Protein 9IIA (pdb70)

Secondary structure (DSSP, 8-state):
-HHHHHHHHHSPP--HHHHHHHHHHHHHHHHHHHHTT--HHHHHHHHHHIIIIIGGGS-SPP-TTS--SS--TTSTT--SEEEEEEPP-SS---EEEEEE----TTTTSTTSTT--HHHHHHHHHHHHHSTT---HHHHHHHHHSB-S-HHHHHHHHTTT------EEEEEE--SS---EEEEE--B-SSS-TTTS-HHHHHHHHHTT-S--HHHHHHHHHHTTT-TT-EEEEEEEESS-GGG--EEEEEEES--SHHHHHHHHTTTTTS---HHHHHHHHHHHHHHTT--TT--TTSPPPPP-TT---GGG--STTGGG-SSEEEEEE--TT-SS-EEEEEEETTTSSS-HHHHHHHHHHHHHHTT-GGGHHHHHHHHHTTB-SS-TTS--SSEEEEEEEE-TTS-EEEEEEE--B--SS-S--/-HHHHHHHHHSPP--HHHHHHIIIIIHHHHHHHHHTT--HHHHHHHHHHIIIIIGGGS-SPPPTTS--SS--TTSSS--SEEEEEEPP-SS---EEEEEE----TTTTSTTSTT--HHHHHHHHHHHTTSTT---HHHHHHHHHSS-S-HHHHHHHHHTT------EEEEEE--TT--EEEEEE-----SS-GGGSHHHHHHHHHSSS--S-HHHHHHHHHHHTTTTT-EEEEEEEESS-GGG--EEEEEEES--SHHHHHHHHHTTTTS---HHHHHHHHHHHHHHHT--TT--TTSPPPB-------EEEEEE--SS-SS-EEEEEEETTTBSS-HHHHHHHHHHHHHHTT--TTHHHHHHHHHHHB-SS-GGGBSSSEEEEEEEE-TTS-EEEEEEE--B--SS-SSB-

Sequence (837 aa):
LKAWASLSLLLPSRGPDCDYWWKLTGRHLASLMEAAGYATERQYEALVFHYHWMVPYMGPAPEADGKLEWPCPLTVEGLPIEYSWKWNTATKRPVVRYTIEAKNRFTGSSMDPLNQDPSRELLHRLQMSVPGVDLTWFNHFLATLYDQDRRSKYAQAVAAGAEYTTSIMIAAELEPNGLTTKTYFIPQKVGLSLSDLPVSSLMDAIAGVCPQSAAKSILEEFLTSSGGNLRPTMLAVDNVKPSDSRLKFYFQSPRTNFKSVRNVMTLGGRVPIAETQLQDLRSLLNASSGLPDDYAEDLDLPLAEHFSPPIMDAREEKTLVLPGFGYYFDIAPGREYPEVKIFLRLTAYGQDDTSMGRGISAWMTAHGRGEYCPRYMSALETLVHGRHLSEGKGVHTHVSCLFKKDGTLDITSYLVPEISSQPQMLLKAWASLSLLLPSRGPDCDYWWKLTGRHLASLMEAAGYATERQYEALVFHYHWMVPYMGPAPEADGKLEWPCPLTVEGLPIEYSWKWNTATKRPVVRYTIEAKNRFTGSSMDPLNQDPSRELLHRLQMSVPGVDLTWFNHFLATLYDQDRRSKYAQAVAAGAEYTTSIMIAAELEPNGLTTKTYFIPQKVGLSLSDLPVSSLMDAIAGVCPQSAAKSILEEFLTSSGGNLRPTMLAVDNVKPSDSRLKFYFQSPRTNFKSVRNVMTLGGRVPIAETQLQDLRSLLNASSGLPDDYAEDLDLPLAEHFLPGFGYYFDIAPGREYPEVKIFLRLTAYGQDDTSMGRGISAWMTAHGRGEYCPRYMSALETLVHGRHLSEGKGVHTHVSCLFKKDGTLDITSYLVPEISSQPQMLY

B-factor: mean 57.89, std 14.88, range [20.0, 125.62]

Organism: NCBI:txid61284

Nearest PDB structures (foldseek):
  9iia-assembly2_B-2  TM=1.002E+00  e=9.068E-85  Fusarium tricinctum
  8db1-assembly1_A  TM=9.145E-01  e=1.162E-36  Fusarium fujikuroi
  8daz-assembly1_A  TM=9.001E-01  e=5.093E-37  Fusarium fujikuroi
  8daz-assembly3_C  TM=9.162E-01  e=1.707E-36  Fusarium fujikuroi
  8db0-assembly1_A  TM=9.068E-01  e=8.405E-36  Fusarium fujikuroi

Structure (mmCIF, N/CA/C/O backbone):
data_9IIA
#
_entry.id   9IIA
#
_cell.length_a   202.210
_cell.length_b   202.210
_cell.length_c   111.040
_cell.angle_alpha   90.00
_cell.angle_beta   90.00
_cell.angle_gamma   120.00
#
_symmetry.space_group_name_H-M   'P 63 2 2'
#
loop_
_entity.id
_entity.type
_entity.pdbx_description
1 polymer 'Dimethylallyl tryptophan synthase GliD1'
2 non-polymer PYROPHOSPHATE
3 non-polymer 2-[2-(2-METHOXY-ETHOXY)-ETHOXY]-ETHOXYL
4 non-polymer METHOXY-ETHOXYL
5 water water
#
loop_
_atom_site.group_PDB
_atom_site.id
_atom_site.type_symbol
_atom_site.label_atom_id
_atom_site.label_alt_id
_atom_site.label_comp_id
_atom_site.label_asym_id
_atom_site.label_entity_id
_atom_site.label_seq_id
_atom_site.pdbx_PDB_ins_code
_atom_site.Cartn_x
_atom_site.Cartn_y
_atom_site.Cartn_z
_atom_site.occupancy
_atom_site.B_iso_or_equiv
_atom_site.auth_seq_id
_atom_site.auth_comp_id
_atom_site.auth_asym_id
_atom_site.auth_atom_id
_atom_site.pdbx_PDB_model_num
ATOM 1 N N . LEU A 1 14 ? 34.958 -13.399 40.101 1.00 79.05 14 LEU A N 1
ATOM 2 C CA . LEU A 1 14 ? 35.952 -13.850 39.129 1.00 76.55 14 LEU A CA 1
ATOM 3 C C . LEU A 1 14 ? 35.604 -15.238 38.604 1.00 72.05 14 LEU A C 1
ATOM 4 O O . LEU A 1 14 ? 36.372 -16.186 38.805 1.00 70.48 14 LEU A O 1
ATOM 9 N N . LYS A 1 15 ? 34.462 -15.352 37.920 1.00 71.13 15 LYS A N 1
ATOM 10 C CA . LYS A 1 15 ? 33.958 -16.669 37.534 1.00 72.25 15 LYS A CA 1
ATOM 11 C C . LYS A 1 15 ? 34.906 -17.365 36.568 1.00 71.08 15 LYS A C 1
ATOM 12 O O . LYS A 1 15 ? 35.250 -18.539 36.757 1.00 70.78 15 LYS A O 1
ATOM 18 N N . ALA A 1 16 ? 35.320 -16.660 35.511 1.00 71.69 16 ALA A N 1
ATOM 19 C CA . ALA A 1 16 ? 36.190 -17.268 34.508 1.00 72.67 16 ALA A CA 1
ATOM 20 C C . ALA A 1 16 ? 37.467 -17.801 35.138 1.00 58.81 16 ALA A C 1
ATOM 21 O O . ALA A 1 16 ? 37.862 -18.946 34.899 1.00 67.88 16 ALA A O 1
ATOM 23 N N . TRP A 1 17 ? 38.111 -16.999 35.972 1.00 55.38 17 TRP A N 1
ATOM 24 C CA . TRP A 1 17 ? 39.380 -17.424 36.543 1.00 56.73 17 TRP A CA 1
ATOM 25 C C . TRP A 1 17 ? 39.204 -18.590 37.509 1.00 68.50 17 TRP A C 1
ATOM 26 O O . TRP A 1 17 ? 40.023 -19.518 37.520 1.00 68.16 17 TRP A O 1
ATOM 37 N N . ALA A 1 18 ? 38.174 -18.540 38.364 1.00 68.86 18 ALA A N 1
ATOM 38 C CA . ALA A 1 18 ? 37.942 -19.638 39.299 1.00 66.62 18 ALA A CA 1
ATOM 39 C C . ALA A 1 18 ? 37.661 -20.930 38.547 1.00 67.68 18 ALA A C 1
ATOM 40 O O . ALA A 1 18 ? 38.272 -21.969 38.822 1.00 66.05 18 ALA A O 1
ATOM 42 N N . SER A 1 19 ? 36.748 -20.877 37.577 1.00 63.48 19 SER A N 1
ATOM 43 C CA . SER A 1 19 ? 36.460 -22.048 36.760 1.00 63.94 19 SER A CA 1
ATOM 44 C C . SER A 1 19 ? 37.710 -22.552 36.043 1.00 75.25 19 SER A C 1
ATOM 45 O O . SER A 1 19 ? 38.140 -23.699 36.237 1.00 74.81 19 SER A O 1
ATOM 48 N N . LEU A 1 20 ? 38.315 -21.701 35.206 1.00 69.66 20 LEU A N 1
ATOM 49 C CA . LEU A 1 20 ? 39.421 -22.152 34.368 1.00 61.58 20 LEU A CA 1
ATOM 50 C C . LEU A 1 20 ? 40.586 -22.669 35.198 1.00 63.93 20 LEU A C 1
ATOM 51 O O . LEU A 1 20 ? 41.223 -23.661 34.827 1.00 70.71 20 LEU A O 1
ATOM 56 N N . SER A 1 21 ? 40.889 -22.024 36.317 1.00 63.40 21 SER A N 1
ATOM 57 C CA . SER A 1 21 ? 42.056 -22.458 37.065 1.00 63.06 21 SER A CA 1
ATOM 58 C C . SER A 1 21 ? 41.812 -23.728 37.879 1.00 70.67 21 SER A C 1
ATOM 59 O O . SER A 1 21 ? 42.749 -24.210 38.529 1.00 73.97 21 SER A O 1
ATOM 62 N N . LEU A 1 22 ? 40.596 -24.273 37.880 0.00 66.11 22 LEU A N 1
ATOM 63 C CA . LEU A 1 22 ? 40.367 -25.608 38.419 0.00 64.90 22 LEU A CA 1
ATOM 64 C C . LEU A 1 22 ? 40.363 -26.676 37.335 0.00 62.87 22 LEU A C 1
ATOM 65 O O . LEU A 1 22 ? 40.658 -27.840 37.625 0.00 62.10 22 LEU A O 1
ATOM 70 N N . LEU A 1 23 ? 40.043 -26.300 36.096 1.00 60.16 23 LEU A N 1
ATOM 71 C CA . LEU A 1 23 ? 40.068 -27.212 34.962 1.00 54.67 23 LEU A CA 1
ATOM 72 C C . LEU A 1 23 ? 41.425 -27.291 34.273 1.00 60.95 23 LEU A C 1
ATOM 73 O O . LEU A 1 23 ? 41.650 -28.233 33.504 1.00 59.82 23 LEU A O 1
ATOM 78 N N . LEU A 1 24 ? 42.335 -26.307 34.500 1.00 56.14 24 LEU A N 1
ATOM 79 C CA . LEU A 1 24 ? 43.606 -26.336 33.770 1.00 54.72 24 LEU A CA 1
ATOM 80 C C . LEU A 1 24 ? 44.680 -26.946 34.647 1.00 53.17 24 LEU A C 1
ATOM 81 O O . LEU A 1 24 ? 44.869 -26.501 35.786 1.00 54.51 24 LEU A O 1
ATOM 86 N N . PRO A 1 25 ? 45.381 -27.970 34.178 1.00 47.20 25 PRO A N 1
ATOM 87 C CA . PRO A 1 25 ? 46.269 -28.713 35.071 1.00 43.81 25 PRO A CA 1
ATOM 88 C C . PRO A 1 25 ? 47.506 -27.922 35.458 1.00 55.50 25 PRO A C 1
ATOM 89 O O . PRO A 1 25 ? 47.919 -26.958 34.802 1.00 58.10 25 PRO A O 1
ATOM 93 N N . SER A 1 26 ? 48.092 -28.355 36.564 1.00 49.83 26 SER A N 1
ATOM 94 C CA . SER A 1 26 ? 49.403 -27.907 36.982 1.00 55.30 26 SER A CA 1
ATOM 95 C C . SER A 1 26 ? 50.457 -28.439 36.007 1.00 56.67 26 SER A C 1
ATOM 96 O O . SER A 1 26 ? 50.251 -29.457 35.345 1.00 54.24 26 SER A O 1
ATOM 99 N N . ARG A 1 27 ? 51.615 -27.734 35.928 1.00 57.79 27 ARG A N 1
ATOM 100 C CA . ARG A 1 27 ? 52.540 -27.976 34.822 1.00 57.63 27 ARG A CA 1
ATOM 101 C C . ARG A 1 27 ? 54.020 -27.821 35.153 1.00 63.14 27 ARG A C 1
ATOM 102 O O . ARG A 1 27 ? 54.834 -27.823 34.223 1.00 72.98 27 ARG A O 1
ATOM 110 N N . GLY A 1 28 ? 54.423 -27.661 36.395 1.00 66.93 28 GLY A N 1
ATOM 111 C CA . GLY A 1 28 ? 55.792 -27.266 36.630 1.00 53.07 28 GLY A CA 1
ATOM 112 C C . GLY A 1 28 ? 55.803 -25.952 37.364 1.00 54.71 28 GLY A C 1
ATOM 113 O O . GLY A 1 28 ? 54.911 -25.117 37.195 1.00 58.34 28 GLY A O 1
ATOM 114 N N . PRO A 1 29 ? 56.802 -25.752 38.219 1.00 55.24 29 PRO A N 1
ATOM 115 C CA . PRO A 1 29 ? 56.765 -24.579 39.107 1.00 48.61 29 PRO A CA 1
ATOM 116 C C . PRO A 1 29 ? 56.814 -23.247 38.372 1.00 52.44 29 PRO A C 1
ATOM 117 O O . PRO A 1 29 ? 56.172 -22.283 38.812 1.00 55.46 29 PRO A O 1
ATOM 121 N N . ASP A 1 30 ? 57.544 -23.153 37.261 1.00 55.98 30 ASP A N 1
ATOM 122 C CA . ASP A 1 30 ? 57.667 -21.865 36.581 1.00 52.50 30 ASP A CA 1
ATOM 123 C C . ASP A 1 30 ? 56.356 -21.462 35.925 1.00 52.02 30 ASP A C 1
ATOM 124 O O . ASP A 1 30 ? 55.834 -20.373 36.181 1.00 53.34 30 ASP A O 1
ATOM 129 N N . CYS A 1 31 ? 55.807 -22.335 35.074 1.00 50.53 31 CYS A N 1
ATOM 130 C CA . CYS A 1 31 ? 54.510 -22.056 34.480 1.00 50.96 31 CYS A CA 1
ATOM 131 C C . CYS A 1 31 ? 53.453 -21.796 35.545 1.00 51.45 31 CYS A C 1
ATOM 132 O O . CYS A 1 31 ? 52.581 -20.940 35.362 1.00 49.95 31 CYS A O 1
ATOM 135 N N . ASP A 1 32 ? 53.502 -22.532 36.663 1.00 51.98 32 ASP A N 1
ATOM 136 C CA . ASP A 1 32 ? 52.448 -22.398 37.669 1.00 54.12 32 ASP A CA 1
ATOM 137 C C . ASP A 1 32 ? 52.566 -21.060 38.382 1.00 47.13 32 ASP A C 1
ATOM 138 O O . ASP A 1 32 ? 51.565 -20.363 38.591 1.00 50.63 32 ASP A O 1
ATOM 143 N N . TYR A 1 33 ? 53.794 -20.669 38.716 1.00 46.15 33 TYR A N 1
ATOM 144 C CA . TYR A 1 33 ? 54.043 -19.334 39.248 1.00 49.07 33 TYR A CA 1
ATOM 145 C C . TYR A 1 33 ? 53.423 -18.242 38.375 1.00 54.33 33 TYR A C 1
ATOM 146 O O . TYR A 1 33 ? 52.691 -17.383 38.881 1.00 50.84 33 TYR A O 1
ATOM 155 N N . TRP A 1 34 ? 53.700 -18.253 37.055 1.00 51.57 34 TRP A N 1
ATOM 156 C CA . TRP A 1 34 ? 53.288 -17.109 36.234 1.00 49.13 34 TRP A CA 1
ATOM 157 C C . TRP A 1 34 ? 51.805 -17.158 35.929 1.00 48.62 34 TRP A C 1
ATOM 158 O O . TRP A 1 34 ? 51.145 -16.116 35.861 1.00 52.63 34 TRP A O 1
ATOM 169 N N . TRP A 1 35 ? 51.277 -18.358 35.728 1.00 48.80 35 TRP A N 1
ATOM 170 C CA . TRP A 1 35 ? 49.844 -18.527 35.531 1.00 47.94 35 TRP A CA 1
ATOM 171 C C . TRP A 1 35 ? 49.061 -18.042 36.743 1.00 52.63 35 TRP A C 1
ATOM 172 O O . TRP A 1 35 ? 48.056 -17.333 36.605 1.00 52.71 35 TRP A O 1
ATOM 183 N N . LYS A 1 36 ? 49.500 -18.419 37.947 1.00 52.46 36 LYS A N 1
ATOM 184 C CA . LYS A 1 36 ? 48.743 -18.017 39.128 1.00 54.94 36 LYS A CA 1
ATOM 185 C C . LYS A 1 36 ? 48.909 -16.529 39.389 1.00 51.97 36 LYS A C 1
ATOM 186 O O . LYS A 1 36 ? 47.941 -15.838 39.723 1.00 51.83 36 LYS A O 1
ATOM 192 N N . LEU A 1 37 ? 50.125 -16.012 39.240 1.00 49.84 37 LEU A N 1
ATOM 193 C CA . LEU A 1 37 ? 50.334 -14.588 39.479 1.00 50.23 37 LEU A CA 1
ATOM 194 C C . LEU A 1 37 ? 49.667 -13.742 38.392 1.00 50.82 37 LEU A C 1
ATOM 195 O O . LEU A 1 37 ? 48.791 -12.920 38.679 1.00 52.82 37 LEU A O 1
ATOM 200 N N . THR A 1 38 ? 50.027 -13.957 37.123 1.00 50.22 38 THR A N 1
ATOM 201 C CA . THR A 1 38 ? 49.572 -13.016 36.097 1.00 49.27 38 THR A CA 1
ATOM 202 C C . THR A 1 38 ? 48.241 -13.393 35.467 1.00 47.22 38 THR A C 1
ATOM 203 O O . THR A 1 38 ? 47.525 -12.500 34.993 1.00 45.80 38 THR A O 1
ATOM 207 N N . GLY A 1 39 ? 47.863 -14.671 35.487 1.00 46.48 39 GLY A N 1
ATOM 208 C CA . GLY A 1 39 ? 46.521 -15.028 35.052 1.00 48.59 39 GLY A CA 1
ATOM 209 C C . GLY A 1 39 ? 45.435 -14.392 35.909 1.00 53.42 39 GLY A C 1
ATOM 210 O O . GLY A 1 39 ? 44.383 -13.988 35.403 1.00 52.96 39 GLY A O 1
ATOM 211 N N . ARG A 1 40 ? 45.675 -14.286 37.217 1.00 53.01 40 ARG A N 1
ATOM 212 C CA . ARG A 1 40 ? 44.687 -13.655 38.085 1.00 56.67 40 ARG A CA 1
ATOM 213 C C . ARG A 1 40 ? 44.633 -12.153 37.846 1.00 56.83 40 ARG A C 1
ATOM 214 O O . ARG A 1 40 ? 43.553 -11.548 37.869 1.00 57.15 40 ARG A O 1
ATOM 222 N N . HIS A 1 41 ? 45.790 -11.533 37.624 1.00 54.63 41 HIS A N 1
ATOM 223 C CA . HIS A 1 41 ? 45.826 -10.107 37.316 1.00 48.81 41 HIS A CA 1
ATOM 224 C C . HIS A 1 41 ? 45.046 -9.791 36.047 1.00 52.24 41 HIS A C 1
ATOM 225 O O . HIS A 1 41 ? 44.232 -8.862 36.025 1.00 56.24 41 HIS A O 1
ATOM 232 N N . LEU A 1 42 ? 45.272 -10.558 34.976 1.00 48.36 42 LEU A N 1
ATOM 233 C CA . LEU A 1 42 ? 44.513 -10.316 33.758 1.00 50.20 42 LEU A CA 1
ATOM 234 C C . LEU A 1 42 ? 43.023 -10.490 34.000 1.00 49.59 42 LEU A C 1
ATOM 235 O O . LEU A 1 42 ? 42.204 -9.730 33.470 1.00 51.30 42 LEU A O 1
ATOM 240 N N . ALA A 1 43 ? 42.649 -11.481 34.807 1.00 54.38 43 ALA A N 1
ATOM 241 C CA . ALA A 1 43 ? 41.233 -11.704 35.070 1.00 52.94 43 ALA A CA 1
ATOM 242 C C . ALA A 1 43 ? 40.625 -10.529 35.826 1.00 53.67 43 ALA A C 1
ATOM 243 O O . ALA A 1 43 ? 39.509 -10.103 35.510 1.00 54.10 43 ALA A O 1
ATOM 245 N N . SER A 1 44 ? 41.353 -9.977 36.806 1.00 51.86 44 SER A N 1
ATOM 246 C CA . SER A 1 44 ? 40.864 -8.807 37.535 1.00 55.26 44 SER A CA 1
ATOM 247 C C . SER A 1 44 ? 40.687 -7.611 36.604 1.00 61.87 44 SER A C 1
ATOM 248 O O . SER A 1 44 ? 39.671 -6.909 36.662 1.00 62.61 44 SER A O 1
ATOM 251 N N . LEU A 1 45 ? 41.681 -7.352 35.749 1.00 56.39 45 LEU A N 1
ATOM 252 C CA . LEU A 1 45 ? 41.576 -6.228 34.826 1.00 53.33 45 LEU A CA 1
ATOM 253 C C . LEU A 1 45 ? 40.459 -6.447 33.822 1.00 56.23 45 LEU A C 1
ATOM 254 O O . LEU A 1 45 ? 39.673 -5.534 33.547 1.00 58.61 45 LEU A O 1
ATOM 259 N N . MET A 1 46 ? 40.381 -7.650 33.261 1.00 55.49 46 MET A N 1
ATOM 260 C CA . MET A 1 46 ? 39.305 -7.984 32.333 1.00 55.45 46 MET A CA 1
ATOM 261 C C . MET A 1 46 ? 37.934 -7.869 32.995 1.00 61.95 46 MET A C 1
ATOM 262 O O . MET A 1 46 ? 36.976 -7.396 32.373 1.00 59.47 46 MET A O 1
ATOM 267 N N . GLU A 1 47 ? 37.808 -8.329 34.243 1.00 62.89 47 GLU A N 1
ATOM 268 C CA . GLU A 1 47 ? 36.536 -8.197 34.946 1.00 66.53 47 GLU A CA 1
ATOM 269 C C . GLU A 1 47 ? 36.215 -6.729 35.214 1.00 64.53 47 GLU A C 1
ATOM 270 O O . GLU A 1 47 ? 35.108 -6.265 34.917 1.00 65.68 47 GLU A O 1
ATOM 276 N N . ALA A 1 48 ? 37.188 -5.974 35.737 1.00 64.36 48 ALA A N 1
ATOM 277 C CA . ALA A 1 48 ? 36.978 -4.553 36.015 1.00 55.18 48 ALA A CA 1
ATOM 278 C C . ALA A 1 48 ? 36.584 -3.780 34.767 1.00 60.57 48 ALA A C 1
ATOM 279 O O . ALA A 1 48 ? 35.919 -2.743 34.864 1.00 63.52 48 ALA A O 1
ATOM 281 N N . ALA A 1 49 ? 36.978 -4.259 33.592 1.00 55.72 49 ALA A N 1
ATOM 282 C CA . ALA A 1 49 ? 36.671 -3.586 32.339 1.00 60.47 49 ALA A CA 1
ATOM 283 C C . ALA A 1 49 ? 35.363 -4.053 31.721 1.00 62.55 49 ALA A C 1
ATOM 284 O O . ALA A 1 49 ? 34.962 -3.526 30.677 1.00 62.41 49 ALA A O 1
ATOM 286 N N . GLY A 1 50 ? 34.692 -5.028 32.323 1.00 68.09 50 GLY A N 1
ATOM 287 C CA . GLY A 1 50 ? 33.413 -5.457 31.799 1.00 65.90 50 GLY A CA 1
ATOM 288 C C . GLY A 1 50 ? 33.493 -6.470 30.692 1.00 64.34 50 GLY A C 1
ATOM 289 O O . GLY A 1 50 ? 32.540 -6.590 29.911 1.00 63.83 50 GLY A O 1
ATOM 290 N N . TYR A 1 51 ? 34.605 -7.202 30.596 1.00 63.27 51 TYR A N 1
ATOM 291 C CA . TYR A 1 51 ? 34.725 -8.274 29.619 1.00 61.03 51 TYR A CA 1
ATOM 292 C C . TYR A 1 51 ? 33.684 -9.346 29.896 1.00 66.26 51 TYR A C 1
ATOM 293 O O . TYR A 1 51 ? 33.564 -9.835 31.026 1.00 69.97 51 TYR A O 1
ATOM 302 N N . ALA A 1 52 ? 32.941 -9.715 28.854 1.00 61.76 52 ALA A N 1
ATOM 303 C CA . ALA A 1 52 ? 32.074 -10.883 28.886 1.00 61.98 52 ALA A CA 1
ATOM 304 C C . ALA A 1 52 ? 32.845 -12.123 29.331 1.00 75.63 52 ALA A C 1
ATOM 305 O O . ALA A 1 52 ? 34.072 -12.189 29.184 1.00 71.13 52 ALA A O 1
ATOM 307 N N . THR A 1 53 ? 32.133 -13.119 29.865 1.00 77.01 53 THR A N 1
ATOM 308 C CA . THR A 1 53 ? 32.793 -14.332 30.347 1.00 74.69 53 THR A CA 1
ATOM 309 C C . THR A 1 53 ? 33.449 -15.107 29.206 1.00 70.12 53 THR A C 1
ATOM 310 O O . THR A 1 53 ? 34.521 -15.701 29.385 1.00 70.31 53 THR A O 1
ATOM 314 N N . GLU A 1 54 ? 32.822 -15.112 28.025 1.00 71.11 54 GLU A N 1
ATOM 315 C CA . GLU A 1 54 ? 33.390 -15.827 26.886 1.00 72.24 54 GLU A CA 1
ATOM 316 C C . GLU A 1 54 ? 34.728 -15.224 26.484 1.00 71.45 54 GLU A C 1
ATOM 317 O O . GLU A 1 54 ? 35.687 -15.952 26.199 1.00 69.48 54 GLU A O 1
ATOM 323 N N . ARG A 1 55 ? 34.800 -13.890 26.437 1.00 64.71 55 ARG A N 1
ATOM 324 C CA . ARG A 1 55 ? 36.046 -13.227 26.085 1.00 67.07 55 ARG A CA 1
ATOM 325 C C . ARG A 1 55 ? 37.110 -13.492 27.133 1.00 62.49 55 ARG A C 1
ATOM 326 O O . ARG A 1 55 ? 38.290 -13.657 26.802 1.00 56.11 55 ARG A O 1
ATOM 334 N N . GLN A 1 56 ? 36.707 -13.549 28.402 1.00 58.64 56 GLN A N 1
ATOM 335 C CA . GLN A 1 56 ? 37.660 -13.838 29.463 1.00 56.24 56 GLN A CA 1
ATOM 336 C C . GLN A 1 56 ? 38.237 -15.238 29.326 1.00 60.80 56 GLN A C 1
ATOM 337 O O . GLN A 1 56 ? 39.440 -15.440 29.536 1.00 62.05 56 GLN A O 1
ATOM 343 N N . TYR A 1 57 ? 37.387 -16.222 29.003 1.00 64.75 57 TYR A N 1
ATOM 344 C CA . TYR A 1 57 ? 37.847 -17.601 28.862 1.00 61.06 57 TYR A CA 1
ATOM 345 C C . TYR A 1 57 ? 38.888 -17.708 27.762 1.00 53.25 57 TYR A C 1
ATOM 346 O O . TYR A 1 57 ? 39.934 -18.344 27.938 1.00 53.96 57 TYR A O 1
ATOM 355 N N . GLU A 1 58 ? 38.610 -17.090 26.615 1.00 56.09 58 GLU A N 1
ATOM 356 C CA . GLU A 1 58 ? 39.530 -17.165 25.483 1.00 58.82 58 GLU A CA 1
ATOM 357 C C . GLU A 1 58 ? 40.877 -16.541 25.816 1.00 54.66 58 GLU A C 1
ATOM 358 O O . GLU A 1 58 ? 41.929 -17.143 25.559 1.00 52.38 58 GLU A O 1
ATOM 364 N N . ALA A 1 59 ? 40.868 -15.329 26.388 1.00 50.34 59 ALA A N 1
ATOM 365 C CA . ALA A 1 59 ? 42.125 -14.672 26.745 1.00 52.47 59 ALA A CA 1
ATOM 366 C C . ALA A 1 59 ? 42.913 -15.502 27.749 1.00 49.24 59 ALA A C 1
ATOM 367 O O . ALA A 1 59 ? 44.127 -15.687 27.611 1.00 51.46 59 ALA A O 1
ATOM 369 N N . LEU A 1 60 ? 42.242 -15.989 28.787 1.00 57.19 60 LEU A N 1
ATOM 370 C CA . LEU A 1 60 ? 42.945 -16.742 29.817 1.00 48.92 60 LEU A CA 1
ATOM 371 C C . LEU A 1 60 ? 43.464 -18.066 29.268 1.00 45.62 60 LEU A C 1
ATOM 372 O O . LEU A 1 60 ? 44.576 -18.489 29.594 1.00 46.42 60 LEU A O 1
ATOM 377 N N . VAL A 1 61 ? 42.683 -18.714 28.405 1.00 47.71 61 VAL A N 1
ATOM 378 C CA . VAL A 1 61 ? 43.149 -19.927 27.747 1.00 48.44 61 VAL A CA 1
ATOM 379 C C . VAL A 1 61 ? 44.345 -19.620 26.863 1.00 53.09 61 VAL A C 1
ATOM 380 O O . VAL A 1 61 ? 45.334 -20.364 26.853 1.00 52.31 61 VAL A O 1
ATOM 384 N N . PHE A 1 62 ? 44.275 -18.520 26.100 1.00 55.60 62 PHE A N 1
ATOM 385 C CA . PHE A 1 62 ? 45.415 -18.124 25.283 1.00 47.93 62 PHE A CA 1
ATOM 386 C C . PHE A 1 62 ? 46.624 -17.827 26.160 1.00 47.50 62 PHE A C 1
ATOM 387 O O . PHE A 1 62 ? 47.743 -18.252 25.852 1.00 49.49 62 PHE A O 1
ATOM 395 N N . HIS A 1 63 ? 46.413 -17.106 27.262 1.00 43.36 63 HIS A N 1
ATOM 396 C CA . HIS A 1 63 ? 47.507 -16.812 28.180 1.00 45.63 63 HIS A CA 1
ATOM 397 C C . HIS A 1 63 ? 48.161 -18.098 28.677 1.00 48.18 63 HIS A C 1
ATOM 398 O O . HIS A 1 63 ? 49.391 -18.230 28.661 1.00 45.65 63 HIS A O 1
ATOM 405 N N . TYR A 1 64 ? 47.342 -19.061 29.123 1.00 49.63 64 TYR A N 1
ATOM 406 C CA . TYR A 1 64 ? 47.870 -20.291 29.717 1.00 50.17 64 TYR A CA 1
ATOM 407 C C . TYR A 1 64 ? 48.750 -21.046 28.735 1.00 46.49 64 TYR A C 1
ATOM 408 O O . TYR A 1 64 ? 49.854 -21.478 29.087 1.00 45.78 64 TYR A O 1
ATOM 417 N N . HIS A 1 65 ? 48.304 -21.179 27.491 1.00 46.56 65 HIS A N 1
ATOM 418 C CA . HIS A 1 65 ? 49.011 -22.046 26.554 1.00 50.26 65 HIS A CA 1
ATOM 419 C C . HIS A 1 65 ? 50.129 -21.356 25.797 1.00 52.27 65 HIS A C 1
ATOM 420 O O . HIS A 1 65 ? 51.158 -21.975 25.536 1.00 48.35 65 HIS A O 1
ATOM 427 N N . TRP A 1 66 ? 49.954 -20.094 25.420 1.00 52.94 66 TRP A N 1
ATOM 428 C CA . TRP A 1 66 ? 50.891 -19.469 24.495 1.00 48.20 66 TRP A CA 1
ATOM 429 C C . TRP A 1 66 ? 51.861 -18.491 25.137 1.00 44.05 66 TRP A C 1
ATOM 430 O O . TRP A 1 66 ? 52.995 -18.385 24.685 1.00 54.36 66 TRP A O 1
ATOM 441 N N . MET A 1 67 ? 51.459 -17.761 26.165 1.00 44.36 67 MET A N 1
ATOM 442 C CA . MET A 1 67 ? 52.345 -16.775 26.771 1.00 44.26 67 MET A CA 1
ATOM 443 C C . MET A 1 67 ? 53.075 -17.283 28.010 1.00 47.48 67 MET A C 1
ATOM 444 O O . MET A 1 67 ? 54.307 -17.181 28.086 1.00 41.50 67 MET A O 1
ATOM 449 N N . VAL A 1 68 ? 52.337 -17.827 28.986 1.00 46.50 68 VAL A N 1
ATOM 450 C CA . VAL A 1 68 ? 52.965 -18.332 30.215 1.00 47.26 68 VAL A CA 1
ATOM 451 C C . VAL A 1 68 ? 54.191 -19.210 29.953 1.00 43.65 68 VAL A C 1
ATOM 452 O O . VAL A 1 68 ? 55.225 -18.981 30.593 1.00 45.84 68 VAL A O 1
ATOM 456 N N . PRO A 1 69 ? 54.150 -20.211 29.055 1.00 42.50 69 PRO A N 1
ATOM 457 C CA . PRO A 1 69 ? 55.342 -21.073 28.876 1.00 45.55 69 PRO A CA 1
ATOM 458 C C . PRO A 1 69 ? 56.577 -20.322 28.396 1.00 53.27 69 PRO A C 1
ATOM 459 O O . PRO A 1 69 ? 57.702 -20.825 28.561 1.00 50.22 69 PRO A O 1
ATOM 463 N N . TYR A 1 70 ? 56.413 -19.121 27.844 1.00 48.57 70 TYR A N 1
ATOM 464 C CA . TYR A 1 70 ? 57.535 -18.343 27.331 1.00 49.11 70 TYR A CA 1
ATOM 465 C C . TYR A 1 70 ? 58.029 -17.319 28.333 1.00 46.30 70 TYR A C 1
ATOM 466 O O . TYR A 1 70 ? 59.031 -16.653 28.076 1.00 42.93 70 TYR A O 1
ATOM 475 N N . MET A 1 71 ? 57.381 -17.212 29.488 1.00 46.19 71 MET A N 1
ATOM 476 C CA . MET A 1 71 ? 57.783 -16.226 30.476 1.00 47.35 71 MET A CA 1
ATOM 477 C C . MET A 1 71 ? 59.005 -16.647 31.288 1.00 46.07 71 MET A C 1
ATOM 478 O O . MET A 1 71 ? 59.494 -15.851 32.096 1.00 46.62 71 MET A O 1
ATOM 483 N N . GLY A 1 72 ? 59.544 -17.851 31.067 1.00 47.09 72 GLY A N 1
ATOM 484 C CA . GLY A 1 72 ? 60.804 -18.238 31.668 1.00 49.47 72 GLY A CA 1
ATOM 485 C C . GLY A 1 72 ? 60.711 -18.627 33.136 1.00 50.31 72 GLY A C 1
ATOM 486 O O . GLY A 1 72 ? 59.638 -18.950 33.656 1.00 50.69 72 GLY A O 1
ATOM 487 N N . PRO A 1 73 ? 61.846 -18.597 33.828 1.00 49.31 73 PRO A N 1
ATOM 488 C CA . PRO A 1 73 ? 61.878 -19.042 35.230 1.00 54.07 73 PRO A CA 1
ATOM 489 C C . PRO A 1 73 ? 61.071 -18.150 36.154 1.00 55.01 73 PRO A C 1
ATOM 490 O O . PRO A 1 73 ? 60.929 -16.944 35.939 1.00 53.04 73 PRO A O 1
ATOM 494 N N . ALA A 1 74 ? 60.556 -18.764 37.216 1.00 54.64 74 ALA A N 1
ATOM 495 C CA . ALA A 1 74 ? 60.001 -17.973 38.292 1.00 52.82 74 ALA A CA 1
ATOM 496 C C . ALA A 1 74 ? 61.125 -17.184 38.958 1.00 50.17 74 ALA A C 1
ATOM 497 O O . ALA A 1 74 ? 62.290 -17.585 38.920 1.00 51.11 74 ALA A O 1
ATOM 499 N N . PRO A 1 75 ? 60.824 -16.029 39.524 1.00 50.67 75 PRO A N 1
ATOM 500 C CA . PRO A 1 75 ? 61.862 -15.312 40.261 1.00 54.46 75 PRO A CA 1
ATOM 501 C C . PRO A 1 75 ? 62.207 -16.096 41.516 1.00 64.09 75 PRO A C 1
ATOM 502 O O . PRO A 1 75 ? 61.486 -17.006 41.936 1.00 62.56 75 PRO A O 1
ATOM 506 N N . GLU A 1 76 ? 63.352 -15.762 42.091 1.00 65.13 76 GLU A N 1
ATOM 507 C CA . GLU A 1 76 ? 63.812 -16.464 43.273 1.00 69.50 76 GLU A CA 1
ATOM 508 C C . GLU A 1 76 ? 63.223 -15.853 44.535 1.00 68.43 76 GLU A C 1
ATOM 509 O O . GLU A 1 76 ? 62.459 -14.882 44.501 1.00 65.80 76 GLU A O 1
ATOM 515 N N . ALA A 1 77 ? 63.603 -16.424 45.659 1.00 76.68 77 ALA A N 1
ATOM 516 C CA . ALA A 1 77 ? 63.170 -15.881 46.920 1.00 70.02 77 ALA A CA 1
ATOM 517 C C . ALA A 1 77 ? 63.606 -14.450 46.994 1.00 62.55 77 ALA A C 1
ATOM 518 O O . ALA A 1 77 ? 62.932 -13.622 47.589 1.00 76.01 77 ALA A O 1
ATOM 520 N N . ASP A 1 78 ? 64.737 -14.150 46.371 0.00 66.16 78 ASP A N 1
ATOM 521 C CA . ASP A 1 78 ? 65.243 -12.791 46.371 0.00 65.11 78 ASP A CA 1
ATOM 522 C C . ASP A 1 78 ? 64.619 -11.995 45.239 0.00 64.63 78 ASP A C 1
ATOM 523 O O . ASP A 1 78 ? 65.198 -11.010 44.782 0.00 63.92 78 ASP A O 1
ATOM 525 N N . GLY A 1 79 ? 63.442 -12.414 44.779 0.00 64.78 79 GLY A N 1
ATOM 526 C CA . GLY A 1 79 ? 62.802 -11.744 43.659 0.00 63.34 79 GLY A CA 1
ATOM 527 C C . GLY A 1 79 ? 63.837 -11.493 42.591 0.00 62.08 79 GLY A C 1
ATOM 528 O O . GLY A 1 79 ? 63.845 -10.433 41.966 0.00 61.65 79 GLY A O 1
ATOM 529 N N . LYS A 1 80 ? 64.716 -12.463 42.374 1.00 57.62 80 LYS A N 1
ATOM 530 C CA . LYS A 1 80 ? 65.793 -12.281 41.420 1.00 64.95 80 LYS A CA 1
ATOM 531 C C . LYS A 1 80 ? 65.656 -13.122 40.188 1.00 60.57 80 LYS A C 1
ATOM 532 O O . LYS A 1 80 ? 65.173 -14.243 40.243 1.00 58.94 80 LYS A O 1
ATOM 538 N N . LEU A 1 81 ? 66.082 -12.565 39.069 1.00 57.85 81 LEU A N 1
ATOM 539 C CA . LEU A 1 81 ? 66.055 -13.313 37.820 1.00 56.94 81 LEU A CA 1
ATOM 540 C C . LEU A 1 81 ? 67.395 -13.183 37.119 1.00 54.95 81 LEU A C 1
ATOM 541 O O . LEU A 1 81 ? 68.021 -12.122 37.146 1.00 59.33 81 LEU A O 1
ATOM 546 N N . GLU A 1 82 ? 67.816 -14.270 36.473 1.00 56.80 82 GLU A N 1
ATOM 547 C CA . GLU A 1 82 ? 69.088 -14.265 35.763 1.00 59.13 82 GLU A CA 1
ATOM 548 C C . GLU A 1 82 ? 69.081 -13.249 34.621 1.00 61.32 82 GLU A C 1
ATOM 549 O O . GLU A 1 82 ? 70.074 -12.547 34.400 1.00 54.68 82 GLU A O 1
ATOM 555 N N . TRP A 1 83 ? 67.957 -13.146 33.895 1.00 53.80 83 TRP A N 1
ATOM 556 C CA . TRP A 1 83 ? 67.801 -12.246 32.750 1.00 54.35 83 TRP A CA 1
ATOM 557 C C . TRP A 1 83 ? 66.617 -11.322 33.028 1.00 49.23 83 TRP A C 1
ATOM 558 O O . TRP A 1 83 ? 65.487 -11.611 32.605 1.00 50.80 83 TRP A O 1
ATOM 569 N N . PRO A 1 84 ? 66.828 -10.216 33.744 1.00 47.93 84 PRO A N 1
ATOM 570 C CA . PRO A 1 84 ? 65.700 -9.368 34.146 1.00 46.72 84 PRO A CA 1
ATOM 571 C C . PRO A 1 84 ? 65.285 -8.438 33.017 1.00 47.75 84 PRO A C 1
ATOM 572 O O . PRO A 1 84 ? 66.061 -8.111 32.120 1.00 54.84 84 PRO A O 1
ATOM 576 N N . CYS A 1 85 ? 64.043 -8.032 33.072 1.00 51.29 85 CYS A N 1
ATOM 577 C CA . CYS A 1 85 ? 63.388 -7.282 32.019 1.00 53.48 85 CYS A CA 1
ATOM 578 C C . CYS A 1 85 ? 63.139 -5.837 32.449 1.00 54.87 85 CYS A C 1
ATOM 579 O O . CYS A 1 85 ? 62.713 -5.600 33.580 1.00 52.72 85 CYS A O 1
ATOM 582 N N . PRO A 1 86 ? 63.389 -4.850 31.583 1.00 65.39 86 PRO A N 1
ATOM 583 C CA . PRO A 1 86 ? 63.206 -3.438 31.979 1.00 59.79 86 PRO A CA 1
ATOM 584 C C . PRO A 1 86 ? 61.752 -2.983 32.064 1.00 61.12 86 PRO A C 1
ATOM 585 O O . PRO A 1 86 ? 61.495 -1.823 32.416 1.00 64.45 86 PRO A O 1
ATOM 589 N N . LEU A 1 87 ? 60.797 -3.862 31.770 1.00 57.67 87 LEU A N 1
ATOM 590 C CA . LEU A 1 87 ? 59.384 -3.540 31.928 1.00 53.93 87 LEU A CA 1
ATOM 591 C C . LEU A 1 87 ? 59.010 -3.184 33.370 1.00 61.77 87 LEU A C 1
ATOM 592 O O . LEU A 1 87 ? 57.982 -2.532 33.588 1.00 58.85 87 LEU A O 1
ATOM 597 N N . THR A 1 88 ? 59.823 -3.586 34.353 1.00 60.59 88 THR A N 1
ATOM 598 C CA . THR A 1 88 ? 59.483 -3.505 35.769 1.00 56.46 88 THR A CA 1
ATOM 599 C C . THR A 1 88 ? 60.747 -3.140 36.538 1.00 58.95 88 THR A C 1
ATOM 600 O O . THR A 1 88 ? 61.850 -3.557 36.167 1.00 55.85 88 THR A O 1
ATOM 604 N N . VAL A 1 89 ? 60.595 -2.359 37.613 1.00 56.34 89 VAL A N 1
ATOM 605 C CA . VAL A 1 89 ? 61.752 -2.089 38.472 1.00 62.10 89 VAL A CA 1
ATOM 606 C C . VAL A 1 89 ? 62.275 -3.384 39.094 1.00 64.26 89 VAL A C 1
ATOM 607 O O . VAL A 1 89 ? 63.474 -3.511 39.374 1.00 62.14 89 VAL A O 1
ATOM 611 N N . GLU A 1 90 ? 61.398 -4.364 39.305 1.00 62.75 90 GLU A N 1
ATOM 612 C CA . GLU A 1 90 ? 61.784 -5.693 39.762 1.00 63.17 90 GLU A CA 1
ATOM 613 C C . GLU A 1 90 ? 62.174 -6.636 38.622 1.00 58.89 90 GLU A C 1
ATOM 614 O O . GLU A 1 90 ? 62.494 -7.798 38.883 1.00 60.02 90 GLU A O 1
ATOM 620 N N . GLY A 1 91 ? 62.139 -6.184 37.371 1.00 58.31 91 GLY A N 1
ATOM 621 C CA . GLY A 1 91 ? 62.626 -6.997 36.273 1.00 45.94 91 GLY A CA 1
ATOM 622 C C . GLY A 1 91 ? 61.712 -8.092 35.778 1.00 47.77 91 GLY A C 1
ATOM 623 O O . GLY A 1 91 ? 62.184 -9.008 35.096 1.00 51.85 91 GLY A O 1
ATOM 624 N N . LEU A 1 92 ? 60.423 -8.034 36.081 1.00 49.89 92 LEU A N 1
ATOM 625 C CA . LEU A 1 92 ? 59.542 -9.121 35.687 1.00 52.37 92 LEU A CA 1
ATOM 626 C C . LEU A 1 92 ? 59.208 -9.017 34.198 1.00 52.08 92 LEU A C 1
ATOM 627 O O . LEU A 1 92 ? 59.105 -7.921 33.655 1.00 49.92 92 LEU A O 1
ATOM 632 N N . PRO A 1 93 ? 59.028 -10.140 33.522 1.00 51.56 93 PRO A N 1
ATOM 633 C CA . PRO A 1 93 ? 58.857 -10.104 32.057 1.00 49.38 93 PRO A CA 1
ATOM 634 C C . PRO A 1 93 ? 57.421 -9.905 31.589 1.00 46.82 93 PRO A C 1
ATOM 635 O O . PRO A 1 93 ? 56.982 -10.592 30.653 1.00 44.90 93 PRO A O 1
ATOM 639 N N . ILE A 1 94 ? 56.676 -8.991 32.208 1.00 40.04 94 ILE A N 1
ATOM 640 C CA . ILE A 1 94 ? 55.296 -8.746 31.806 1.00 44.15 94 ILE A CA 1
ATOM 641 C C . ILE A 1 94 ? 54.906 -7.334 32.222 1.00 47.15 94 ILE A C 1
ATOM 642 O O . ILE A 1 94 ? 55.329 -6.839 33.267 1.00 49.62 94 ILE A O 1
ATOM 647 N N . GLU A 1 95 ? 54.092 -6.694 31.384 1.00 44.56 95 GLU A N 1
ATOM 648 C CA . GLU A 1 95 ? 53.482 -5.408 31.680 1.00 45.52 95 GLU A CA 1
ATOM 649 C C . GLU A 1 95 ? 52.079 -5.431 31.108 1.00 47.72 95 GLU A C 1
ATOM 650 O O . GLU A 1 95 ? 51.890 -5.848 29.962 1.00 49.02 95 GLU A O 1
ATOM 656 N N . TYR A 1 96 ? 51.097 -5.022 31.910 1.00 46.64 96 TYR A N 1
ATOM 657 C CA . TYR A 1 96 ? 49.728 -4.908 31.426 1.00 48.92 96 TYR A CA 1
ATOM 658 C C . TYR A 1 96 ? 49.477 -3.486 30.955 1.00 45.79 96 TYR A C 1
ATOM 659 O O . TYR A 1 96 ? 50.166 -2.548 31.351 1.00 44.15 96 TYR A O 1
ATOM 668 N N . SER A 1 97 ? 48.445 -3.326 30.134 1.00 42.08 97 SER A N 1
ATOM 669 C CA . SER A 1 97 ? 47.955 -1.991 29.855 1.00 48.56 97 SER A CA 1
ATOM 670 C C . SER A 1 97 ? 46.435 -1.974 29.906 1.00 46.88 97 SER A C 1
ATOM 671 O O . SER A 1 97 ? 45.765 -2.950 29.546 1.00 44.06 97 SER A O 1
ATOM 674 N N . TRP A 1 98 ? 45.911 -0.824 30.323 1.00 45.96 98 TRP A N 1
ATOM 675 C CA . TRP A 1 98 ? 44.479 -0.540 30.405 1.00 48.99 98 TRP A CA 1
ATOM 676 C C . TRP A 1 98 ? 44.197 0.619 29.452 1.00 46.54 98 TRP A C 1
ATOM 677 O O . TRP A 1 98 ? 44.511 1.774 29.755 1.00 46.02 98 TRP A O 1
ATOM 688 N N . LYS A 1 99 ? 43.632 0.336 28.289 1.00 44.92 99 LYS A N 1
ATOM 689 C CA . LYS A 1 99 ? 43.184 1.429 27.443 1.00 48.64 99 LYS A CA 1
ATOM 690 C C . LYS A 1 99 ? 41.830 1.905 27.933 1.00 51.73 99 LYS A C 1
ATOM 691 O O . LYS A 1 99 ? 40.894 1.115 28.066 1.00 52.19 99 LYS A O 1
ATOM 697 N N . TRP A 1 100 ? 41.724 3.199 28.189 1.00 51.95 100 TRP A N 1
ATOM 698 C CA . TRP A 1 100 ? 40.526 3.723 28.812 1.00 50.49 100 TRP A CA 1
ATOM 699 C C . TRP A 1 100 ? 39.353 3.716 27.840 1.00 55.67 100 TRP A C 1
ATOM 700 O O . TRP A 1 100 ? 39.516 3.738 26.615 1.00 54.53 100 TRP A O 1
ATOM 711 N N . ASN A 1 101 ? 38.164 3.620 28.419 1.00 61.33 101 ASN A N 1
ATOM 712 C CA . ASN A 1 101 ? 36.919 3.696 27.674 1.00 61.10 101 ASN A CA 1
ATOM 713 C C . ASN A 1 101 ? 36.781 5.053 27.004 1.00 62.43 101 ASN A C 1
ATOM 714 O O . ASN A 1 101 ? 37.186 6.081 27.554 1.00 59.77 101 ASN A O 1
ATOM 719 N N . THR A 1 102 ? 36.212 5.046 25.816 1.00 62.10 102 THR A N 1
ATOM 720 C CA . THR A 1 102 ? 35.834 6.240 25.092 1.00 67.12 102 THR A CA 1
ATOM 721 C C . THR A 1 102 ? 34.317 6.378 25.155 1.00 75.69 102 THR A C 1
ATOM 722 O O . THR A 1 102 ? 33.641 5.685 25.933 1.00 73.94 102 THR A O 1
ATOM 726 N N . ALA A 1 103 ? 33.776 7.278 24.326 1.00 73.63 103 ALA A N 1
ATOM 727 C CA . ALA A 1 103 ? 32.326 7.397 24.227 1.00 75.57 103 ALA A CA 1
ATOM 728 C C . ALA A 1 103 ? 31.713 6.122 23.679 1.00 81.72 103 ALA A C 1
ATOM 729 O O . ALA A 1 103 ? 30.612 5.730 24.081 1.00 85.27 103 ALA A O 1
ATOM 731 N N . THR A 1 104 ? 32.431 5.439 22.802 1.00 83.34 104 THR A N 1
ATOM 732 C CA . THR A 1 104 ? 31.878 4.353 22.022 1.00 80.58 104 THR A CA 1
ATOM 733 C C . THR A 1 104 ? 32.448 2.981 22.363 1.00 84.65 104 THR A C 1
ATOM 734 O O . THR A 1 104 ? 32.005 1.991 21.770 1.00 83.98 104 THR A O 1
ATOM 738 N N . LYS A 1 105 ? 33.406 2.875 23.288 1.00 80.22 105 LYS A N 1
ATOM 739 C CA . LYS A 1 105 ? 33.960 1.556 23.566 1.00 75.55 105 LYS A CA 1
ATOM 740 C C . LYS A 1 105 ? 34.335 1.391 25.036 1.00 64.72 105 LYS A C 1
ATOM 741 O O . LYS A 1 105 ? 34.710 2.349 25.719 1.00 67.99 105 LYS A O 1
ATOM 747 N N . ARG A 1 106 ? 34.227 0.147 25.511 1.00 64.43 106 ARG A N 1
ATOM 748 C CA . ARG A 1 106 ? 34.663 -0.235 26.851 1.00 62.76 106 ARG A CA 1
ATOM 749 C C . ARG A 1 106 ? 36.192 -0.239 26.919 1.00 57.66 106 ARG A C 1
ATOM 750 O O . ARG A 1 106 ? 36.868 -0.162 25.886 1.00 56.31 106 ARG A O 1
ATOM 758 N N . PRO A 1 107 ? 36.775 -0.307 28.124 1.00 58.10 107 PRO A N 1
ATOM 759 C CA . PRO A 1 107 ? 38.238 -0.397 28.220 1.00 56.29 107 PRO A CA 1
ATOM 760 C C . PRO A 1 107 ? 38.775 -1.664 27.564 1.00 60.77 107 PRO A C 1
ATOM 761 O O . PRO A 1 107 ? 38.081 -2.676 27.439 1.00 55.21 107 PRO A O 1
ATOM 765 N N . VAL A 1 108 ? 40.027 -1.588 27.122 1.00 54.66 108 VAL A N 1
ATOM 766 C CA . VAL A 1 108 ? 40.708 -2.706 26.489 1.00 52.20 108 VAL A CA 1
ATOM 767 C C . VAL A 1 108 ? 41.889 -3.102 27.360 1.00 52.59 108 VAL A C 1
ATOM 768 O O . VAL A 1 108 ? 42.671 -2.244 27.786 1.00 55.92 108 VAL A O 1
ATOM 772 N N . VAL A 1 109 ? 42.017 -4.394 27.621 1.00 48.02 109 VAL A N 1
ATOM 773 C CA . VAL A 1 109 ? 43.085 -4.928 28.453 1.00 54.79 109 VAL A CA 1
ATOM 774 C C . VAL A 1 109 ? 44.062 -5.654 27.545 1.00 56.60 109 VAL A C 1
ATOM 775 O O . VAL A 1 109 ? 43.671 -6.561 26.800 1.00 66.19 109 VAL A O 1
ATOM 779 N N . ARG A 1 110 ? 45.324 -5.235 27.580 1.00 47.43 110 ARG A N 1
ATOM 780 C CA . ARG A 1 110 ? 46.377 -5.910 26.835 1.00 52.61 110 ARG A CA 1
ATOM 781 C C . ARG A 1 110 ? 47.596 -6.070 27.740 1.00 46.26 110 ARG A C 1
ATOM 782 O O . ARG A 1 110 ? 47.626 -5.575 28.875 1.00 48.41 110 ARG A O 1
ATOM 790 N N . TYR A 1 111 ? 48.605 -6.776 27.232 1.00 40.40 111 TYR A N 1
ATOM 791 C CA . TYR A 1 111 ? 49.842 -6.957 27.978 1.00 44.58 111 TYR A CA 1
ATOM 792 C C . TYR A 1 111 ? 50.975 -7.348 27.047 1.00 42.06 111 TYR A C 1
ATOM 793 O O . TYR A 1 111 ? 50.760 -7.823 25.934 1.00 47.10 111 TYR A O 1
ATOM 802 N N . THR A 1 112 ? 52.185 -7.178 27.556 1.00 44.96 112 THR A N 1
ATOM 803 C CA . THR A 1 112 ? 53.429 -7.451 26.851 1.00 46.96 112 THR A CA 1
ATOM 804 C C . THR A 1 112 ? 54.296 -8.378 27.688 1.00 46.44 112 THR A C 1
ATOM 805 O O . THR A 1 112 ? 54.352 -8.235 28.914 1.00 51.84 112 THR A O 1
ATOM 809 N N . ILE A 1 113 ? 54.977 -9.325 27.036 1.00 43.64 113 ILE A N 1
ATOM 810 C CA . ILE A 1 113 ? 55.934 -10.189 27.721 1.00 46.14 113 ILE A CA 1
ATOM 811 C C . ILE A 1 113 ? 57.270 -10.124 26.990 1.00 48.10 113 ILE A C 1
ATOM 812 O O . ILE A 1 113 ? 57.358 -9.682 25.842 1.00 44.96 113 ILE A O 1
ATOM 817 N N . GLU A 1 114 ? 58.324 -10.550 27.682 1.00 46.66 114 GLU A N 1
ATOM 818 C CA . GLU A 1 114 ? 59.542 -10.978 27.011 1.00 50.22 114 GLU A CA 1
ATOM 819 C C . GLU A 1 114 ? 59.544 -12.498 26.979 1.00 50.09 114 GLU A C 1
ATOM 820 O O . GLU A 1 114 ? 59.309 -13.134 28.011 1.00 52.05 114 GLU A O 1
ATOM 826 N N . ALA A 1 115 ? 59.789 -13.075 25.796 1.00 47.11 115 ALA A N 1
ATOM 827 C CA . ALA A 1 115 ? 59.824 -14.530 25.636 1.00 51.49 115 ALA A CA 1
ATOM 828 C C . ALA A 1 115 ? 61.203 -15.095 26.013 1.00 50.06 115 ALA A C 1
ATOM 829 O O . ALA A 1 115 ? 62.243 -14.562 25.595 1.00 48.24 115 ALA A O 1
ATOM 831 N N . LYS A 1 116 ? 61.215 -16.171 26.810 1.00 43.56 116 LYS A N 1
ATOM 832 C CA . LYS A 1 116 ? 62.460 -16.708 27.364 1.00 46.46 116 LYS A CA 1
ATOM 833 C C . LYS A 1 116 ? 62.466 -18.228 27.282 1.00 46.16 116 LYS A C 1
ATOM 834 O O . LYS A 1 116 ? 61.414 -18.870 27.250 1.00 44.89 116 LYS A O 1
ATOM 840 N N . ASN A 1 117 ? 63.668 -18.791 27.251 1.00 46.54 117 ASN A N 1
ATOM 841 C CA . ASN A 1 117 ? 63.853 -20.234 27.249 1.00 44.13 117 ASN A CA 1
ATOM 842 C C . ASN A 1 117 ? 65.149 -20.509 27.995 1.00 43.89 117 ASN A C 1
ATOM 843 O O . ASN A 1 117 ? 65.744 -19.602 28.543 1.00 49.78 117 ASN A O 1
ATOM 848 N N . ARG A 1 118 ? 65.612 -21.744 27.989 1.00 49.73 118 ARG A N 1
ATOM 849 C CA . ARG A 1 118 ? 66.814 -22.122 28.727 1.00 55.08 118 ARG A CA 1
ATOM 850 C C . ARG A 1 118 ? 68.130 -21.565 28.204 1.00 54.30 118 ARG A C 1
ATOM 851 O O . ARG A 1 118 ? 69.116 -21.554 28.917 1.00 53.84 118 ARG A O 1
ATOM 859 N N . PHE A 1 119 ? 68.147 -21.089 26.979 1.00 47.13 119 PHE A N 1
ATOM 860 C CA . PHE A 1 119 ? 69.361 -20.580 26.405 1.00 45.07 119 PHE A CA 1
ATOM 861 C C . PHE A 1 119 ? 69.328 -19.072 26.386 1.00 50.51 119 PHE A C 1
ATOM 862 O O . PHE A 1 119 ? 70.226 -18.438 25.865 1.00 50.77 119 PHE A O 1
ATOM 870 N N . THR A 1 120 ? 68.288 -18.501 26.961 1.00 51.59 120 THR A N 1
ATOM 871 C CA . THR A 1 120 ? 68.158 -17.052 27.027 1.00 44.85 120 THR A CA 1
ATOM 872 C C . THR A 1 120 ? 69.428 -16.430 27.574 1.00 52.19 120 THR A C 1
ATOM 873 O O . THR A 1 120 ? 69.833 -16.708 28.704 1.00 50.20 120 THR A O 1
ATOM 877 N N . GLY A 1 121 ? 70.063 -15.582 26.777 1.00 51.35 121 GLY A N 1
ATOM 878 C CA . GLY A 1 121 ? 71.222 -14.871 27.286 1.00 52.58 121 GLY A CA 1
ATOM 879 C C . GLY A 1 121 ? 72.526 -15.633 27.223 1.00 54.00 121 GLY A C 1
ATOM 880 O O . GLY A 1 121 ? 73.574 -15.058 27.544 1.00 52.85 121 GLY A O 1
ATOM 881 N N . SER A 1 122 ? 72.502 -16.901 26.819 1.00 51.08 122 SER A N 1
ATOM 882 C CA . SER A 1 122 ? 73.728 -17.672 26.726 1.00 47.09 122 SER A CA 1
ATOM 883 C C . SER A 1 122 ? 74.503 -17.259 25.484 1.00 54.60 122 SER A C 1
ATOM 884 O O . SER A 1 122 ? 74.023 -16.484 24.650 1.00 49.61 122 SER A O 1
ATOM 887 N N . SER A 1 123 ? 75.700 -17.829 25.337 1.00 50.57 123 SER A N 1
ATOM 888 C CA . SER A 1 123 ? 76.551 -17.465 24.210 1.00 50.25 123 SER A CA 1
ATOM 889 C C . SER A 1 123 ? 75.893 -17.786 22.875 1.00 47.77 123 SER A C 1
ATOM 890 O O . SER A 1 123 ? 76.180 -17.129 21.876 1.00 54.50 123 SER A O 1
ATOM 893 N N . MET A 1 124 ? 75.005 -18.768 22.826 1.00 46.04 124 MET A N 1
ATOM 894 C CA . MET A 1 124 ? 74.305 -19.021 21.574 1.00 48.96 124 MET A CA 1
ATOM 895 C C . MET A 1 124 ? 73.157 -18.028 21.312 1.00 48.32 124 MET A C 1
ATOM 896 O O . MET A 1 124 ? 72.735 -17.870 20.161 1.00 47.60 124 MET A O 1
ATOM 901 N N . ASP A 1 125 ? 72.637 -17.347 22.337 1.00 47.52 125 ASP A N 1
ATOM 902 C CA . ASP A 1 125 ? 71.538 -16.384 22.161 1.00 48.40 125 ASP A CA 1
ATOM 903 C C . ASP A 1 125 ? 71.728 -15.230 23.138 1.00 47.56 125 ASP A C 1
ATOM 904 O O . ASP A 1 125 ? 70.952 -15.054 24.084 1.00 48.54 125 ASP A O 1
ATOM 909 N N . PRO A 1 126 ? 72.760 -14.411 22.928 1.00 48.21 126 PRO A N 1
ATOM 910 C CA . PRO A 1 126 ? 73.116 -13.411 23.944 1.00 44.82 126 PRO A CA 1
ATOM 911 C C . PRO A 1 126 ? 72.174 -12.221 24.014 1.00 50.36 126 PRO A C 1
ATOM 912 O O . PRO A 1 126 ? 72.210 -11.493 25.015 1.00 48.08 126 PRO A O 1
ATOM 916 N N . LEU A 1 127 ? 71.348 -11.982 22.993 1.00 45.51 127 LEU A N 1
ATOM 917 C CA . LEU A 1 127 ? 70.338 -10.938 23.054 1.00 48.72 127 LEU A CA 1
ATOM 918 C C . LEU A 1 127 ? 68.943 -11.506 23.286 1.00 51.70 127 LEU A C 1
ATOM 919 O O . LEU A 1 127 ? 67.961 -10.758 23.228 1.00 52.51 127 LEU A O 1
ATOM 924 N N . ASN A 1 128 ? 68.841 -12.811 23.538 1.00 47.20 128 ASN A N 1
ATOM 925 C CA . ASN A 1 128 ? 67.579 -13.493 23.837 1.00 45.32 128 ASN A CA 1
ATOM 926 C C . ASN A 1 128 ? 66.509 -13.236 22.770 1.00 43.50 128 ASN A C 1
ATOM 927 O O . ASN A 1 128 ? 65.426 -12.718 23.037 1.00 45.48 128 ASN A O 1
ATOM 932 N N . GLN A 1 129 ? 66.798 -13.678 21.555 1.00 40.27 129 GLN A N 1
ATOM 933 C CA . GLN A 1 129 ? 65.881 -13.480 20.450 1.00 42.95 129 GLN A CA 1
ATOM 934 C C . GLN A 1 129 ? 65.253 -14.759 19.928 1.00 42.78 129 GLN A C 1
ATOM 935 O O . GLN A 1 129 ? 64.208 -14.681 19.277 1.00 44.62 129 GLN A O 1
ATOM 941 N N . ASP A 1 130 ? 65.846 -15.931 20.205 1.00 40.69 130 ASP A N 1
ATOM 942 C CA . ASP A 1 130 ? 65.303 -17.175 19.663 1.00 44.62 130 ASP A CA 1
ATOM 943 C C . ASP A 1 130 ? 63.937 -17.547 20.243 1.00 40.75 130 ASP A C 1
ATOM 944 O O . ASP A 1 130 ? 63.093 -18.052 19.500 1.00 42.62 130 ASP A O 1
ATOM 949 N N . PRO A 1 131 ? 63.649 -17.330 21.533 1.00 37.35 131 PRO A N 1
ATOM 950 C CA . PRO A 1 131 ? 62.299 -17.702 22.005 1.00 42.17 131 PRO A CA 1
ATOM 951 C C . PRO A 1 131 ? 61.197 -16.903 21.319 1.00 42.80 131 PRO A C 1
ATOM 952 O O . PRO A 1 131 ? 60.151 -17.477 20.987 1.00 44.82 131 PRO A O 1
ATOM 956 N N . SER A 1 132 ? 61.433 -15.615 21.020 1.00 41.85 132 SER A N 1
ATOM 957 C CA . SER A 1 132 ? 60.435 -14.822 20.288 1.00 44.34 132 SER A CA 1
ATOM 958 C C . SER A 1 132 ? 60.225 -15.361 18.881 1.00 41.82 132 SER A C 1
ATOM 959 O O . SER A 1 132 ? 59.084 -15.438 18.404 1.00 42.56 132 SER A O 1
ATOM 962 N N . ARG A 1 133 ? 61.321 -15.699 18.186 1.00 37.30 133 ARG A N 1
ATOM 963 C CA . ARG A 1 133 ? 61.213 -16.312 16.864 1.00 40.46 133 ARG A CA 1
ATOM 964 C C . ARG A 1 133 ? 60.319 -17.538 16.920 1.00 45.15 133 ARG A C 1
ATOM 965 O O . ARG A 1 133 ? 59.410 -17.703 16.097 1.00 43.29 133 ARG A O 1
ATOM 973 N N . GLU A 1 134 ? 60.558 -18.411 17.907 1.00 41.17 134 GLU A N 1
ATOM 974 C CA . GLU A 1 134 ? 59.801 -19.655 17.976 1.00 44.78 134 GLU A CA 1
ATOM 975 C C . GLU A 1 134 ? 58.337 -19.401 18.355 1.00 40.73 134 GLU A C 1
ATOM 976 O O . GLU A 1 134 ? 57.426 -19.943 17.715 1.00 39.38 134 GLU A O 1
ATOM 982 N N . LEU A 1 135 ? 58.090 -18.552 19.359 1.00 39.01 135 LEU A N 1
ATOM 983 C CA . LEU A 1 135 ? 56.715 -18.215 19.722 1.00 40.59 135 LEU A CA 1
ATOM 984 C C . LEU A 1 135 ? 55.940 -17.661 18.524 1.00 42.08 135 LEU A C 1
ATOM 985 O O . LEU A 1 135 ? 54.874 -18.183 18.164 1.00 43.98 135 LEU A O 1
ATOM 990 N N . LEU A 1 136 ? 56.484 -16.641 17.855 1.00 41.21 136 LEU A N 1
ATOM 991 C CA . LEU A 1 136 ? 55.755 -16.035 16.736 1.00 41.37 136 LEU A CA 1
ATOM 992 C C . LEU A 1 136 ? 55.570 -17.017 15.590 1.00 40.31 136 LEU A C 1
ATOM 993 O O . LEU A 1 136 ? 54.516 -17.020 14.945 1.00 39.58 136 LEU A O 1
ATOM 998 N N . HIS A 1 137 ? 56.579 -17.859 15.310 1.00 40.30 137 HIS A N 1
ATOM 999 C CA . HIS A 1 137 ? 56.420 -18.842 14.230 1.00 46.94 137 HIS A CA 1
ATOM 1000 C C . HIS A 1 137 ? 55.350 -19.884 14.564 1.00 45.61 137 HIS A C 1
ATOM 1001 O O . HIS A 1 137 ? 54.570 -20.293 13.693 1.00 45.35 137 HIS A O 1
ATOM 1008 N N . ARG A 1 138 ? 55.324 -20.354 15.809 1.00 42.81 138 ARG A N 1
ATOM 1009 C CA . ARG A 1 138 ? 54.315 -21.336 16.201 1.00 42.69 138 ARG A CA 1
ATOM 1010 C C . ARG A 1 138 ? 52.923 -20.716 16.189 1.00 43.07 138 ARG A C 1
ATOM 1011 O O . ARG A 1 138 ? 51.957 -21.352 15.760 1.00 49.39 138 ARG A O 1
ATOM 1019 N N . LEU A 1 139 ? 52.807 -19.452 16.598 1.00 44.78 139 LEU A N 1
ATOM 1020 C CA . LEU A 1 139 ? 51.537 -18.756 16.439 1.00 42.98 139 LEU A CA 1
ATOM 1021 C C . LEU A 1 139 ? 51.139 -18.665 14.971 1.00 48.67 139 LEU A C 1
ATOM 1022 O O . LEU A 1 139 ? 49.988 -18.931 14.609 1.00 52.21 139 LEU A O 1
ATOM 1027 N N . GLN A 1 140 ? 52.084 -18.288 14.106 1.00 49.25 140 GLN A N 1
ATOM 1028 C CA . GLN A 1 140 ? 51.785 -18.196 12.680 1.00 49.05 140 GLN A CA 1
ATOM 1029 C C . GLN A 1 140 ? 51.341 -19.535 12.105 1.00 53.10 140 GLN A C 1
ATOM 1030 O O . GLN A 1 140 ? 50.438 -19.586 11.266 1.00 54.06 140 GLN A O 1
ATOM 1036 N N . MET A 1 141 ? 51.964 -20.637 12.536 1.00 54.65 141 MET A N 1
ATOM 1037 C CA . MET A 1 141 ? 51.547 -21.937 12.006 1.00 55.32 141 MET A CA 1
ATOM 1038 C C . MET A 1 141 ? 50.171 -22.340 12.510 1.00 52.65 141 MET A C 1
ATOM 1039 O O . MET A 1 141 ? 49.536 -23.221 11.925 1.00 54.40 141 MET A O 1
ATOM 1044 N N . SER A 1 142 ? 49.693 -21.706 13.570 1.00 52.45 142 SER A N 1
ATOM 1045 C CA . SER A 1 142 ? 48.523 -22.194 14.277 1.00 58.82 142 SER A CA 1
ATOM 1046 C C . SER A 1 142 ? 47.334 -21.258 14.186 1.00 58.07 142 SER A C 1
ATOM 1047 O O . SER A 1 142 ? 46.208 -21.738 14.105 1.00 61.73 142 SER A O 1
ATOM 1050 N N . VAL A 1 143 ? 47.566 -19.949 14.116 1.00 58.86 143 VAL A N 1
ATOM 1051 C CA . VAL A 1 143 ? 46.519 -18.928 14.057 1.00 55.93 143 VAL A CA 1
ATOM 1052 C C . VAL A 1 143 ? 46.655 -18.097 12.780 1.00 63.92 143 VAL A C 1
ATOM 1053 O O . VAL A 1 143 ? 47.776 -17.711 12.405 1.00 68.69 143 VAL A O 1
ATOM 1057 N N . PRO A 1 144 ? 45.555 -17.806 12.079 1.00 67.48 144 PRO A N 1
ATOM 1058 C CA . PRO A 1 144 ? 45.649 -17.048 10.819 1.00 64.79 144 PRO A CA 1
ATOM 1059 C C . PRO A 1 144 ? 46.035 -15.580 10.979 1.00 61.20 144 PRO A C 1
ATOM 1060 O O . PRO A 1 144 ? 45.824 -14.948 12.018 1.00 61.71 144 PRO A O 1
ATOM 1064 N N . GLY A 1 145 ? 46.615 -15.044 9.909 1.00 57.26 145 GLY A N 1
ATOM 1065 C CA . GLY A 1 145 ? 46.886 -13.628 9.812 1.00 62.09 145 GLY A CA 1
ATOM 1066 C C . GLY A 1 145 ? 48.213 -13.160 10.373 1.00 61.11 145 GLY A C 1
ATOM 1067 O O . GLY A 1 145 ? 48.461 -11.949 10.384 1.00 57.07 145 GLY A O 1
ATOM 1068 N N . VAL A 1 146 ? 49.069 -14.060 10.847 1.00 55.27 146 VAL A N 1
ATOM 1069 C CA . VAL A 1 146 ? 50.359 -13.666 11.394 1.00 47.42 146 VAL A CA 1
ATOM 1070 C C . VAL A 1 146 ? 51.344 -13.533 10.244 1.00 51.89 146 VAL A C 1
ATOM 1071 O O . VAL A 1 146 ? 51.494 -14.448 9.422 1.00 52.28 146 VAL A O 1
ATOM 1075 N N . ASP A 1 147 ? 51.986 -12.376 10.161 1.00 48.53 147 ASP A N 1
ATOM 1076 C CA . ASP A 1 147 ? 52.950 -12.080 9.108 1.00 47.22 147 ASP A CA 1
ATOM 1077 C C . ASP A 1 147 ? 54.206 -11.569 9.783 1.00 47.04 147 ASP A C 1
ATOM 1078 O O . ASP A 1 147 ? 54.117 -10.689 10.645 1.00 52.64 147 ASP A O 1
ATOM 1083 N N . LEU A 1 148 ? 55.368 -12.115 9.397 1.00 47.46 148 LEU A N 1
ATOM 1084 C CA . LEU A 1 148 ? 56.630 -11.863 10.092 1.00 46.68 148 LEU A CA 1
ATOM 1085 C C . LEU A 1 148 ? 57.690 -11.266 9.173 1.00 42.92 148 LEU A C 1
ATOM 1086 O O . LEU A 1 148 ? 58.884 -11.278 9.508 1.00 45.96 148 LEU A O 1
ATOM 1091 N N . THR A 1 149 ? 57.267 -10.723 8.033 1.00 49.90 149 THR A N 1
ATOM 1092 C CA . THR A 1 149 ? 58.170 -9.991 7.147 1.00 46.64 149 THR A CA 1
ATOM 1093 C C . THR A 1 149 ? 58.957 -8.937 7.905 1.00 37.55 149 THR A C 1
ATOM 1094 O O . THR A 1 149 ? 60.192 -8.932 7.894 1.00 46.81 149 THR A O 1
ATOM 1098 N N . TRP A 1 150 ? 58.262 -8.057 8.607 1.00 39.99 150 TRP A N 1
ATOM 1099 C CA . TRP A 1 150 ? 58.989 -6.972 9.240 1.00 41.22 150 TRP A CA 1
ATOM 1100 C C . TRP A 1 150 ? 59.719 -7.459 10.473 1.00 43.82 150 TRP A C 1
ATOM 1101 O O . TRP A 1 150 ? 60.821 -6.979 10.766 1.00 43.29 150 TRP A O 1
ATOM 1112 N N . PHE A 1 151 ? 59.132 -8.423 11.192 1.00 44.08 151 PHE A N 1
ATOM 1113 C CA . PHE A 1 151 ? 59.843 -9.035 12.307 1.00 42.11 151 PHE A CA 1
ATOM 1114 C C . PHE A 1 151 ? 61.203 -9.543 11.850 1.00 39.30 151 PHE A C 1
ATOM 1115 O O . PHE A 1 151 ? 62.246 -9.152 12.387 1.00 41.06 151 PHE A O 1
ATOM 1123 N N . ASN A 1 152 ? 61.212 -10.371 10.803 1.00 42.98 152 ASN A N 1
ATOM 1124 C CA . ASN A 1 152 ? 62.476 -10.924 10.325 1.00 46.53 152 ASN A CA 1
ATOM 1125 C C . ASN A 1 152 ? 63.392 -9.843 9.757 1.00 45.20 152 ASN A C 1
ATOM 1126 O O . ASN A 1 152 ? 64.615 -9.903 9.936 1.00 43.09 152 ASN A O 1
ATOM 1131 N N . HIS A 1 153 ? 62.831 -8.838 9.075 1.00 45.03 153 HIS A N 1
ATOM 1132 C CA . HIS A 1 153 ? 63.696 -7.781 8.550 1.00 44.96 153 HIS A CA 1
ATOM 1133 C C . HIS A 1 153 ? 64.407 -7.038 9.678 1.00 43.37 153 HIS A C 1
ATOM 1134 O O . HIS A 1 153 ? 65.605 -6.739 9.580 1.00 46.63 153 HIS A O 1
ATOM 1141 N N . PHE A 1 154 ? 63.693 -6.727 10.763 1.00 39.23 154 PHE A N 1
ATOM 1142 C CA . PHE A 1 154 ? 64.326 -5.929 11.815 1.00 41.87 154 PHE A CA 1
ATOM 1143 C C . PHE A 1 154 ? 65.258 -6.762 12.700 1.00 39.35 154 PHE A C 1
ATOM 1144 O O . PHE A 1 154 ? 66.204 -6.223 13.284 1.00 43.28 154 PHE A O 1
ATOM 1152 N N . LEU A 1 155 ? 65.023 -8.064 12.805 1.00 43.28 155 LEU A N 1
ATOM 1153 C CA . LEU A 1 155 ? 66.039 -8.953 13.359 1.00 45.69 155 LEU A CA 1
ATOM 1154 C C . LEU A 1 155 ? 67.347 -8.832 12.588 1.00 42.00 155 LEU A C 1
ATOM 1155 O O . LEU A 1 155 ? 68.428 -8.781 13.184 1.00 45.88 155 LEU A O 1
ATOM 1160 N N . ALA A 1 156 ? 67.270 -8.809 11.258 1.00 40.01 156 ALA A N 1
ATOM 1161 C CA . ALA A 1 156 ? 68.489 -8.787 10.451 1.00 40.50 156 ALA A CA 1
ATOM 1162 C C . ALA A 1 156 ? 69.201 -7.429 10.464 1.00 46.84 156 ALA A C 1
ATOM 1163 O O . ALA A 1 156 ? 70.420 -7.380 10.273 1.00 52.17 156 ALA A O 1
ATOM 1165 N N . THR A 1 157 ? 68.492 -6.315 10.692 1.00 47.20 157 THR A N 1
ATOM 1166 C CA . THR A 1 157 ? 69.110 -5.004 10.473 1.00 45.90 157 THR A CA 1
ATOM 1167 C C . THR A 1 157 ? 69.327 -4.168 11.724 1.00 47.78 157 THR A C 1
ATOM 1168 O O . THR A 1 157 ? 70.136 -3.242 11.674 1.00 52.38 157 THR A O 1
ATOM 1172 N N . LEU A 1 158 ? 68.669 -4.473 12.845 1.00 47.23 158 LEU A N 1
ATOM 1173 C CA . LEU A 1 158 ? 68.844 -3.675 14.055 1.00 44.35 158 LEU A CA 1
ATOM 1174 C C . LEU A 1 158 ? 69.953 -4.180 14.961 1.00 47.01 158 LEU A C 1
ATOM 1175 O O . LEU A 1 158 ? 70.168 -3.598 16.023 1.00 50.36 158 LEU A O 1
ATOM 1180 N N . TYR A 1 159 ? 70.666 -5.235 14.574 1.00 50.02 159 TYR A N 1
ATOM 1181 C CA . TYR A 1 159 ? 71.617 -5.885 15.465 1.00 52.35 159 TYR A CA 1
ATOM 1182 C C . TYR A 1 159 ? 72.798 -6.385 14.648 1.00 49.79 159 TYR A C 1
ATOM 1183 O O . TYR A 1 159 ? 72.659 -6.709 13.467 1.00 51.08 159 TYR A O 1
ATOM 1192 N N . ASP A 1 160 ? 73.956 -6.475 15.287 1.00 51.28 160 ASP A N 1
ATOM 1193 C CA . ASP A 1 160 ? 75.045 -7.206 14.661 1.00 50.48 160 ASP A CA 1
ATOM 1194 C C . ASP A 1 160 ? 74.674 -8.681 14.601 1.00 54.39 160 ASP A C 1
ATOM 1195 O O . ASP A 1 160 ? 73.967 -9.202 15.465 1.00 56.37 160 ASP A O 1
ATOM 1200 N N . GLN A 1 161 ? 75.111 -9.341 13.540 1.00 53.05 161 GLN A N 1
ATOM 1201 C CA . GLN A 1 161 ? 74.596 -10.656 13.185 1.00 55.49 161 GLN A CA 1
ATOM 1202 C C . GLN A 1 161 ? 75.500 -11.802 13.628 1.00 55.33 161 GLN A C 1
ATOM 1203 O O . GLN A 1 161 ? 75.018 -12.922 13.806 1.00 52.75 161 GLN A O 1
ATOM 1209 N N . ASP A 1 162 ? 76.792 -11.552 13.809 1.00 53.12 162 ASP A N 1
ATOM 1210 C CA . ASP A 1 162 ? 77.728 -12.549 14.325 1.00 52.81 162 ASP A CA 1
ATOM 1211 C C . ASP A 1 162 ? 77.562 -12.575 15.834 1.00 52.36 162 ASP A C 1
ATOM 1212 O O . ASP A 1 162 ? 78.046 -11.689 16.539 1.00 55.59 162 ASP A O 1
ATOM 1217 N N A ARG A 1 163 ? 76.871 -13.597 16.344 0.41 55.26 163 ARG A N 1
ATOM 1218 N N B ARG A 1 163 ? 76.863 -13.600 16.332 0.59 55.09 163 ARG A N 1
ATOM 1219 C CA A ARG A 1 163 ? 76.568 -13.639 17.770 0.41 55.63 163 ARG A CA 1
ATOM 1220 C CA B ARG A 1 163 ? 76.575 -13.683 17.760 0.59 55.63 163 ARG A CA 1
ATOM 1221 C C A ARG A 1 163 ? 77.811 -13.858 18.628 0.41 57.79 163 ARG A C 1
ATOM 1222 C C B ARG A 1 163 ? 77.849 -13.759 18.588 0.59 57.75 163 ARG A C 1
ATOM 1223 O O A ARG A 1 163 ? 77.793 -13.522 19.817 0.41 59.60 163 ARG A O 1
ATOM 1224 O O B ARG A 1 163 ? 77.895 -13.234 19.707 0.59 59.40 163 ARG A O 1
ATOM 1239 N N . SER A 1 164 ? 78.892 -14.391 18.060 1.00 57.46 164 SER A N 1
ATOM 1240 C CA . SER A 1 164 ? 80.125 -14.517 18.823 1.00 61.51 164 SER A CA 1
ATOM 1241 C C . SER A 1 164 ? 80.817 -13.172 19.048 1.00 66.93 164 SER A C 1
ATOM 1242 O O . SER A 1 164 ? 81.731 -13.102 19.877 1.00 69.40 164 SER A O 1
ATOM 1245 N N . LYS A 1 165 ? 80.408 -12.104 18.352 1.00 64.31 165 LYS A N 1
ATOM 1246 C CA . LYS A 1 165 ? 80.886 -10.770 18.726 1.00 66.92 165 LYS A CA 1
ATOM 1247 C C . LYS A 1 165 ? 80.245 -10.280 20.024 1.00 61.13 165 LYS A C 1
ATOM 1248 O O . LYS A 1 165 ? 80.929 -9.698 20.875 1.00 66.68 165 LYS A O 1
ATOM 1254 N N . TYR A 1 166 ? 78.934 -10.479 20.190 1.00 57.74 166 TYR A N 1
ATOM 1255 C CA . TYR A 1 166 ? 78.296 -10.116 21.453 1.00 57.44 166 TYR A CA 1
ATOM 1256 C C . TYR A 1 166 ? 78.867 -10.918 22.615 1.00 69.35 166 TYR A C 1
ATOM 1257 O O . TYR A 1 166 ? 78.963 -10.401 23.737 1.00 70.77 166 TYR A O 1
ATOM 1266 N N . ALA A 1 167 ? 79.245 -12.180 22.366 1.00 67.12 167 ALA A N 1
ATOM 1267 C CA . ALA A 1 167 ? 79.777 -13.035 23.425 1.00 73.63 167 ALA A CA 1
ATOM 1268 C C . ALA A 1 167 ? 81.163 -12.581 23.861 1.00 73.17 167 ALA A C 1
ATOM 1269 O O . ALA A 1 167 ? 81.454 -12.534 25.062 1.00 72.86 167 ALA A O 1
ATOM 1271 N N . GLN A 1 168 ? 82.036 -12.257 22.903 1.00 73.59 168 GLN A N 1
ATOM 1272 C CA . GLN A 1 168 ? 83.333 -11.692 23.255 1.00 74.34 168 GLN A CA 1
ATOM 1273 C C . GLN A 1 168 ? 83.157 -10.454 24.122 1.00 80.90 168 GLN A C 1
ATOM 1274 O O . GLN A 1 168 ? 83.864 -10.276 25.120 1.00 85.36 168 GLN A O 1
ATOM 1280 N N . ALA A 1 169 ? 82.198 -9.597 23.769 1.00 75.58 169 ALA A N 1
ATOM 1281 C CA . ALA A 1 169 ? 81.993 -8.377 24.537 1.00 75.42 169 ALA A CA 1
ATOM 1282 C C . ALA A 1 169 ? 81.471 -8.685 25.937 1.00 80.27 169 ALA A C 1
ATOM 1283 O O . ALA A 1 169 ? 81.894 -8.051 26.911 1.00 78.28 169 ALA A O 1
ATOM 1285 N N . VAL A 1 170 ? 80.557 -9.653 26.060 1.00 76.60 170 VAL A N 1
ATOM 1286 C CA . VAL A 1 170 ? 80.113 -10.095 27.382 1.00 75.20 170 VAL A CA 1
ATOM 1287 C C . VAL A 1 170 ? 81.290 -10.634 28.182 1.00 81.95 170 VAL A C 1
ATOM 1288 O O . VAL A 1 170 ? 81.393 -10.407 29.395 1.00 78.03 170 VAL A O 1
ATOM 1292 N N . ALA A 1 171 ? 82.213 -11.330 27.509 1.00 85.31 171 ALA A N 1
ATOM 1293 C CA . ALA A 1 171 ? 83.472 -11.747 28.111 1.00 82.01 171 ALA A CA 1
ATOM 1294 C C . ALA A 1 171 ? 84.402 -10.577 28.400 1.00 83.86 171 ALA A C 1
ATOM 1295 O O . ALA A 1 171 ? 85.548 -10.808 28.796 1.00 83.32 171 ALA A O 1
ATOM 1297 N N . ALA A 1 172 ? 83.950 -9.337 28.191 1.00 85.13 172 ALA A N 1
ATOM 1298 C CA . ALA A 1 172 ? 84.706 -8.146 28.556 1.00 81.89 172 ALA A CA 1
ATOM 1299 C C . ALA A 1 172 ? 83.875 -7.197 29.416 1.00 86.61 172 ALA A C 1
ATOM 1300 O O . ALA A 1 172 ? 84.232 -6.023 29.551 1.00 91.04 172 ALA A O 1
ATOM 1302 N N . GLY A 1 173 ? 82.768 -7.673 29.987 1.00 84.43 173 GLY A N 1
ATOM 1303 C CA . GLY A 1 173 ? 81.986 -6.898 30.928 1.00 74.07 173 GLY A CA 1
ATOM 1304 C C . GLY A 1 173 ? 80.792 -6.151 30.372 1.00 75.79 173 GLY A C 1
ATOM 1305 O O . GLY A 1 173 ? 80.237 -5.305 31.083 1.00 81.30 173 GLY A O 1
ATOM 1306 N N . ALA A 1 174 ? 80.379 -6.420 29.136 1.00 73.03 174 ALA A N 1
ATOM 1307 C CA . ALA A 1 174 ? 79.186 -5.776 28.605 1.00 68.54 174 ALA A CA 1
ATOM 1308 C C . ALA A 1 174 ? 77.946 -6.395 29.235 1.00 62.88 174 ALA A C 1
ATOM 1309 O O . ALA A 1 174 ? 77.919 -7.593 29.527 1.00 68.02 174 ALA A O 1
ATOM 1311 N N . GLU A 1 175 ? 76.935 -5.568 29.490 0.00 66.05 175 GLU A N 1
ATOM 1312 C CA . GLU A 1 175 ? 75.709 -6.000 30.159 0.00 64.91 175 GLU A CA 1
ATOM 1313 C C . GLU A 1 175 ? 74.550 -5.852 29.178 0.00 62.24 175 GLU A C 1
ATOM 1314 O O . GLU A 1 175 ? 73.814 -4.865 29.191 0.00 61.02 175 GLU A O 1
ATOM 1320 N N . TYR A 1 176 ? 74.391 -6.854 28.321 1.00 63.77 176 TYR A N 1
ATOM 1321 C CA . TYR A 1 176 ? 73.291 -6.873 27.368 1.00 59.15 176 TYR A CA 1
ATOM 1322 C C . TYR A 1 176 ? 71.993 -7.262 28.066 1.00 61.00 176 TYR A C 1
ATOM 1323 O O . TYR A 1 176 ? 71.988 -8.074 28.996 1.00 56.40 176 TYR A O 1
ATOM 1332 N N . THR A 1 177 ? 70.909 -6.670 27.571 1.00 51.72 177 THR A N 1
ATOM 1333 C CA . THR A 1 177 ? 69.609 -6.878 28.152 1.00 54.07 177 THR A CA 1
ATOM 1334 C C . THR A 1 177 ? 68.550 -7.118 27.109 1.00 49.51 177 THR A C 1
ATOM 1335 O O . THR A 1 177 ? 68.854 -7.235 25.939 1.00 50.26 177 THR A O 1
ATOM 1339 N N . THR A 1 178 ? 67.302 -7.167 27.534 1.00 42.14 178 THR A N 1
ATOM 1340 C CA . THR A 1 178 ? 66.192 -7.431 26.630 1.00 48.83 178 THR A CA 1
ATOM 1341 C C . THR A 1 178 ? 66.257 -6.713 25.300 1.00 49.78 178 THR A C 1
ATOM 1342 O O . THR A 1 178 ? 66.488 -5.522 25.248 1.00 46.12 178 THR A O 1
ATOM 1346 N N . SER A 1 179 ? 66.022 -7.450 24.231 1.00 47.76 179 SER A N 1
ATOM 1347 C CA . SER A 1 179 ? 66.048 -6.891 22.907 1.00 43.77 179 SER A CA 1
ATOM 1348 C C . SER A 1 179 ? 64.692 -6.978 22.241 1.00 49.24 179 SER A C 1
ATOM 1349 O O . SER A 1 179 ? 64.378 -6.155 21.403 1.00 45.17 179 SER A O 1
ATOM 1352 N N . ILE A 1 180 ? 63.880 -7.952 22.616 1.00 44.42 180 ILE A N 1
ATOM 1353 C CA . ILE A 1 180 ? 62.602 -8.168 21.938 1.00 42.65 180 ILE A CA 1
ATOM 1354 C C . ILE A 1 180 ? 61.503 -8.467 22.946 1.00 43.31 180 ILE A C 1
ATOM 1355 O O . ILE A 1 180 ? 61.689 -9.256 23.877 1.00 40.74 180 ILE A O 1
ATOM 1360 N N . MET A 1 181 ? 60.353 -7.835 22.756 1.00 40.35 181 MET A N 1
ATOM 1361 C CA . MET A 1 181 ? 59.167 -8.163 23.525 1.00 42.28 181 MET A CA 1
ATOM 1362 C C . MET A 1 181 ? 57.981 -8.301 22.591 1.00 42.07 181 MET A C 1
ATOM 1363 O O . MET A 1 181 ? 57.969 -7.782 21.472 1.00 42.52 181 MET A O 1
ATOM 1368 N N . ILE A 1 182 ? 56.974 -9.022 23.066 1.00 43.01 182 ILE A N 1
ATOM 1369 C CA . ILE A 1 182 ? 55.867 -9.437 22.229 1.00 39.45 182 ILE A CA 1
ATOM 1370 C C . ILE A 1 182 ? 54.578 -9.160 22.973 1.00 42.93 182 ILE A C 1
ATOM 1371 O O . ILE A 1 182 ? 54.474 -9.434 24.175 1.00 48.18 182 ILE A O 1
ATOM 1376 N N . ALA A 1 183 ? 53.589 -8.645 22.254 1.00 42.87 183 ALA A N 1
ATOM 1377 C CA . ALA A 1 183 ? 52.294 -8.324 22.833 1.00 44.63 183 ALA A CA 1
ATOM 1378 C C . ALA A 1 183 ? 51.205 -9.016 22.033 1.00 48.23 183 ALA A C 1
ATOM 1379 O O . ALA A 1 183 ? 51.310 -9.164 20.811 1.00 50.84 183 ALA A O 1
ATOM 1381 N N . ALA A 1 184 ? 50.193 -9.495 22.744 1.00 59.70 184 ALA A N 1
ATOM 1382 C CA . ALA A 1 184 ? 48.935 -9.920 22.150 1.00 66.11 184 ALA A CA 1
ATOM 1383 C C . ALA A 1 184 ? 47.864 -8.923 22.567 1.00 80.17 184 ALA A C 1
ATOM 1384 O O . ALA A 1 184 ? 47.759 -8.556 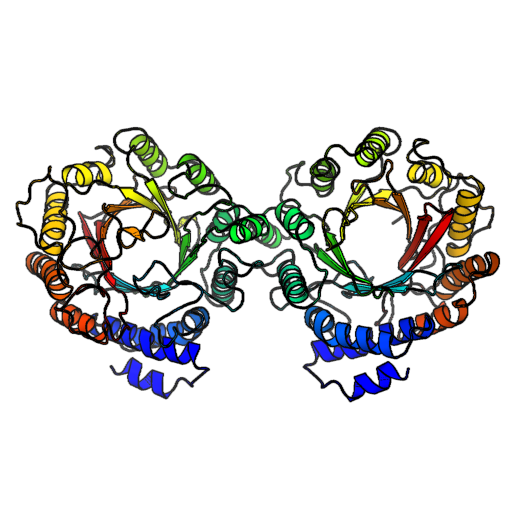23.750 1.00 67.77 184 ALA A O 1
ATOM 1386 N N . GLU A 1 185 ? 47.099 -8.456 21.594 1.00 84.34 185 GLU A N 1
ATOM 1387 C CA . GLU A 1 185 ? 46.048 -7.496 21.875 1.00 84.10 185 GLU A CA 1
ATOM 1388 C C . GLU A 1 185 ? 44.744 -8.258 22.040 1.00 88.88 185 GLU A C 1
ATOM 1389 O O . GLU A 1 185 ? 44.383 -9.075 21.183 1.00 90.46 185 GLU A O 1
ATOM 1395 N N . LEU A 1 186 ? 44.065 -8.000 23.146 1.00 89.03 186 LEU A N 1
ATOM 1396 C CA . LEU A 1 186 ? 42.806 -8.657 23.406 1.00 92.53 186 LEU A CA 1
ATOM 1397 C C . LEU A 1 186 ? 41.720 -7.678 23.044 1.00 93.03 186 LEU A C 1
ATOM 1398 O O . LEU A 1 186 ? 40.863 -7.367 23.861 1.00 90.31 186 LEU A O 1
ATOM 1403 N N . GLU A 1 187 ? 41.760 -7.194 21.813 1.00 93.35 187 GLU A N 1
ATOM 1404 C CA . GLU A 1 187 ? 40.764 -6.243 21.346 1.00 96.79 187 GLU A CA 1
ATOM 1405 C C . GLU A 1 187 ? 39.481 -6.922 20.863 1.00 100.48 187 GLU A C 1
ATOM 1406 O O . GLU A 1 187 ? 39.491 -8.104 20.540 1.00 102.20 187 GLU A O 1
ATOM 1412 N N . PRO A 1 188 ? 38.370 -6.177 20.809 1.00 100.96 188 PRO A N 1
ATOM 1413 C CA . PRO A 1 188 ? 37.078 -6.743 20.392 1.00 101.48 188 PRO A CA 1
ATOM 1414 C C . PRO A 1 188 ? 37.115 -7.724 19.211 1.00 101.69 188 PRO A C 1
ATOM 1415 O O . PRO A 1 188 ? 36.356 -8.687 19.251 1.00 99.06 188 PRO A O 1
ATOM 1419 N N . ASN A 1 189 ? 37.931 -7.507 18.187 1.00 99.67 189 ASN A N 1
ATOM 1420 C CA . ASN A 1 189 ? 38.038 -8.524 17.135 1.00 104.83 189 ASN A CA 1
ATOM 1421 C C . ASN A 1 189 ? 39.261 -9.398 17.405 1.00 105.54 189 ASN A C 1
ATOM 1422 O O . ASN A 1 189 ? 40.396 -8.988 17.144 1.00 106.36 189 ASN A O 1
ATOM 1427 N N . GLY A 1 190 ? 39.018 -10.607 17.913 1.00 101.26 190 GLY A N 1
ATOM 1428 C CA . GLY A 1 190 ? 40.066 -11.601 18.083 1.00 103.76 190 GLY A CA 1
ATOM 1429 C C . GLY A 1 190 ? 41.306 -11.047 18.749 1.00 96.80 190 GLY A C 1
ATOM 1430 O O . GLY A 1 190 ? 41.234 -10.194 19.641 1.00 88.85 190 GLY A O 1
ATOM 1431 N N . LEU A 1 191 ? 42.467 -11.539 18.306 1.00 102.43 191 LEU A N 1
ATOM 1432 C CA . LEU A 1 191 ? 43.765 -11.095 18.806 1.00 95.45 191 LEU A CA 1
ATOM 1433 C C . LEU A 1 191 ? 44.783 -11.102 17.662 1.00 90.77 191 LEU A C 1
ATOM 1434 O O . LEU A 1 191 ? 44.761 -11.979 16.786 1.00 84.02 191 LEU A O 1
ATOM 1439 N N . THR A 1 192 ? 45.657 -10.101 17.675 1.00 80.47 192 THR A N 1
ATOM 1440 C CA . THR A 1 192 ? 46.777 -9.970 16.758 1.00 70.36 192 THR A CA 1
ATOM 1441 C C . THR A 1 192 ? 48.020 -9.626 17.575 1.00 65.08 192 THR A C 1
ATOM 1442 O O . THR A 1 192 ? 47.918 -9.230 18.738 1.00 68.08 192 THR A O 1
ATOM 1446 N N . THR A 1 193 ? 49.206 -9.755 16.973 1.00 58.16 193 THR A N 1
ATOM 1447 C CA . THR A 1 193 ? 50.435 -9.588 17.746 1.00 55.02 193 THR A CA 1
ATOM 1448 C C . THR A 1 193 ? 51.284 -8.413 17.261 1.00 52.47 193 THR A C 1
ATOM 1449 O O . THR A 1 193 ? 51.259 -8.031 16.089 1.00 48.50 193 THR A O 1
ATOM 1453 N N . LYS A 1 194 ? 52.060 -7.875 18.193 1.00 43.42 194 LYS A N 1
ATOM 1454 C CA . LYS A 1 194 ? 53.011 -6.810 17.962 1.00 51.08 194 LYS A CA 1
ATOM 1455 C C . LYS A 1 194 ? 54.364 -7.254 18.495 1.00 44.29 194 LYS A C 1
ATOM 1456 O O . LYS A 1 194 ? 54.441 -8.085 19.403 1.00 40.83 194 LYS A O 1
ATOM 1462 N N . THR A 1 195 ? 55.426 -6.686 17.932 1.00 39.07 195 THR A N 1
ATOM 1463 C CA . THR A 1 195 ? 56.793 -6.933 18.383 1.00 37.35 195 THR A CA 1
ATOM 1464 C C . THR A 1 195 ? 57.482 -5.613 18.636 1.00 40.70 195 THR A C 1
ATOM 1465 O O . THR A 1 195 ? 57.349 -4.683 17.840 1.00 43.73 195 THR A O 1
ATOM 1469 N N . TYR A 1 196 ? 58.229 -5.546 19.733 1.00 43.55 196 TYR A N 1
ATOM 1470 C CA . TYR A 1 196 ? 59.052 -4.400 20.081 1.00 42.66 196 TYR A CA 1
ATOM 1471 C C . TYR A 1 196 ? 60.511 -4.795 19.959 1.00 43.27 196 TYR A C 1
ATOM 1472 O O . TYR A 1 196 ? 60.902 -5.873 20.417 1.00 44.50 196 TYR A O 1
ATOM 1481 N N . PHE A 1 197 ? 61.311 -3.929 19.342 1.00 42.31 197 PHE A N 1
ATOM 1482 C CA . PHE A 1 197 ? 62.751 -4.145 19.196 1.00 43.28 197 PHE A CA 1
ATOM 1483 C C . PHE A 1 197 ? 63.502 -3.026 19.888 1.00 41.53 197 PHE A C 1
ATOM 1484 O O . PHE A 1 197 ? 63.308 -1.852 19.558 1.00 47.74 197 PHE A O 1
ATOM 1492 N N . ILE A 1 198 ? 64.372 -3.390 20.819 1.00 40.02 198 ILE A N 1
ATOM 1493 C CA . ILE A 1 198 ? 65.338 -2.470 21.407 1.00 42.30 198 ILE A CA 1
ATOM 1494 C C . ILE A 1 198 ? 66.675 -2.736 20.720 1.00 47.84 198 ILE A C 1
ATOM 1495 O O . ILE A 1 198 ? 67.277 -3.801 20.953 1.00 43.95 198 ILE A O 1
ATOM 1500 N N . PRO A 1 199 ? 67.143 -1.842 19.839 1.00 49.33 199 PRO A N 1
ATOM 1501 C CA . PRO A 1 199 ? 68.408 -2.068 19.121 1.00 43.67 199 PRO A CA 1
ATOM 1502 C C . PRO A 1 199 ? 69.605 -2.067 20.047 1.00 49.97 199 PRO A C 1
ATOM 1503 O O . PRO A 1 199 ? 69.687 -1.253 20.968 1.00 55.86 199 PRO A O 1
ATOM 1507 N N . GLN A 1 200 ? 70.556 -2.965 19.766 1.00 47.82 200 GLN A N 1
ATOM 1508 C CA . GLN A 1 200 ? 71.797 -3.066 20.527 1.00 53.35 200 GLN A CA 1
ATOM 1509 C C . GLN A 1 200 ? 72.901 -3.590 19.616 1.00 57.24 200 GLN A C 1
ATOM 1510 O O . GLN A 1 200 ? 72.690 -4.547 18.864 1.00 56.21 200 GLN A O 1
ATOM 1516 N N . LYS A 1 201 ? 74.079 -2.976 19.702 1.00 63.97 201 LYS A N 1
ATOM 1517 C CA . LYS A 1 201 ? 75.212 -3.273 18.828 1.00 66.19 201 LYS A CA 1
ATOM 1518 C C . LYS A 1 201 ? 76.414 -3.700 19.661 1.00 62.53 201 LYS A C 1
ATOM 1519 O O . LYS A 1 201 ? 76.456 -3.496 20.875 1.00 69.10 201 LYS A O 1
ATOM 1525 N N . VAL A 1 202 ? 77.413 -4.279 18.989 0.00 64.64 202 VAL A N 1
ATOM 1526 C CA . VAL A 1 202 ? 78.543 -4.888 19.691 0.00 65.61 202 VAL A CA 1
ATOM 1527 C C . VAL A 1 202 ? 79.546 -3.886 20.239 0.00 67.89 202 VAL A C 1
ATOM 1528 O O . VAL A 1 202 ? 80.404 -4.267 21.048 0.00 68.44 202 VAL A O 1
ATOM 1532 N N . GLY A 1 203 ? 79.471 -2.618 19.848 1.00 65.47 203 GLY A N 1
ATOM 1533 C CA . GLY A 1 203 ? 80.507 -1.690 20.260 1.00 77.78 203 GLY A CA 1
ATOM 1534 C C . GLY A 1 203 ? 80.110 -0.317 20.775 1.00 82.51 203 GLY A C 1
ATOM 1535 O O . GLY A 1 203 ? 80.992 0.476 21.134 1.00 74.29 203 GLY A O 1
ATOM 1536 N N . LEU A 1 204 ? 78.810 -0.020 20.842 1.00 79.19 204 LEU A N 1
ATOM 1537 C CA . LEU A 1 204 ? 78.357 1.328 21.168 1.00 78.02 204 LEU A CA 1
ATOM 1538 C C . LEU A 1 204 ? 77.063 1.270 21.969 1.00 78.92 204 LEU A C 1
ATOM 1539 O O . LEU A 1 204 ? 76.356 0.261 21.974 1.00 80.94 204 LEU A O 1
ATOM 1544 N N . SER A 1 205 ? 76.758 2.371 22.647 0.00 82.72 205 SER A N 1
ATOM 1545 C CA . SER A 1 205 ? 75.516 2.462 23.397 0.00 83.54 205 SER A CA 1
ATOM 1546 C C . SER A 1 205 ? 74.353 2.770 22.459 0.00 83.45 205 SER A C 1
ATOM 1547 O O . SER A 1 205 ? 74.534 3.278 21.349 0.00 84.24 205 SER A O 1
ATOM 1550 N N . LEU A 1 206 ? 73.139 2.442 22.915 1.00 81.12 206 LEU A N 1
ATOM 1551 C CA . LEU A 1 206 ? 71.956 2.843 22.157 1.00 82.98 206 LEU A CA 1
ATOM 1552 C C . LEU A 1 206 ? 71.887 4.358 22.041 1.00 77.40 206 LEU A C 1
ATOM 1553 O O . LEU A 1 206 ? 71.530 4.893 20.986 1.00 77.59 206 LEU A O 1
ATOM 1558 N N . SER A 1 207 ? 72.247 5.063 23.116 1.00 82.40 207 SER A N 1
ATOM 1559 C CA . SER A 1 207 ? 72.371 6.517 23.060 1.00 84.10 207 SER A CA 1
ATOM 1560 C C . SER A 1 207 ? 73.365 6.948 21.988 1.00 86.47 207 SER A C 1
ATOM 1561 O O . SER A 1 207 ? 73.166 7.978 21.329 1.00 91.73 207 SER A O 1
ATOM 1564 N N . ASP A 1 208 ? 74.447 6.175 21.802 1.00 83.68 208 ASP A N 1
ATOM 1565 C CA . ASP A 1 208 ? 75.414 6.439 20.739 1.00 89.91 208 ASP A CA 1
ATOM 1566 C C . ASP A 1 208 ? 74.949 5.966 19.364 1.00 90.56 208 ASP A C 1
ATOM 1567 O O . ASP A 1 208 ? 75.555 6.361 18.360 1.00 88.06 208 ASP A O 1
ATOM 1572 N N . LEU A 1 209 ? 73.925 5.111 19.292 1.00 89.69 209 LEU A N 1
ATOM 1573 C CA . LEU A 1 209 ? 73.404 4.669 18.001 1.00 86.49 209 LEU A CA 1
ATOM 1574 C C . LEU A 1 209 ? 72.860 5.864 17.231 1.00 82.04 209 LEU A C 1
ATOM 1575 O O . LEU A 1 209 ? 71.914 6.517 17.704 1.00 83.81 209 LEU A O 1
ATOM 1580 N N . PRO A 1 210 ? 73.415 6.191 16.066 1.00 79.03 210 PRO A N 1
ATOM 1581 C CA . PRO A 1 210 ? 72.842 7.283 15.268 1.00 77.54 210 PRO A CA 1
ATOM 1582 C C . PRO A 1 210 ? 71.428 6.945 14.810 1.00 76.73 210 PRO A C 1
ATOM 1583 O O . PRO A 1 210 ? 71.108 5.798 14.481 1.00 75.81 210 PRO A O 1
ATOM 1587 N N . VAL A 1 211 ? 70.567 7.962 14.820 1.00 74.35 211 VAL A N 1
ATOM 1588 C CA . VAL A 1 211 ? 69.232 7.810 14.254 1.00 65.43 211 VAL A CA 1
ATOM 1589 C C . VAL A 1 211 ? 69.311 7.350 12.809 1.00 64.47 211 VAL A C 1
ATOM 1590 O O . VAL A 1 211 ? 68.428 6.630 12.322 1.00 59.46 211 VAL A O 1
ATOM 1594 N N . SER A 1 212 ? 70.363 7.761 12.097 1.00 65.29 212 SER A N 1
ATOM 1595 C CA . SER A 1 212 ? 70.438 7.482 10.669 1.00 66.83 212 SER A CA 1
ATOM 1596 C C . SER A 1 212 ? 70.515 5.986 10.399 1.00 62.42 212 SER A C 1
ATOM 1597 O O . SER A 1 212 ? 69.898 5.491 9.448 1.00 64.80 212 SER A O 1
ATOM 1600 N N . SER A 1 213 ? 71.260 5.243 11.226 1.00 63.28 213 SER A N 1
ATOM 1601 C CA . SER A 1 213 ? 71.355 3.803 11.009 1.00 65.39 213 SER A CA 1
ATOM 1602 C C . SER A 1 213 ? 69.997 3.136 11.183 1.00 60.62 213 SER A C 1
ATOM 1603 O O . SER A 1 213 ? 69.624 2.265 10.389 1.00 60.87 213 SER A O 1
ATOM 1606 N N . LEU A 1 214 ? 69.238 3.539 12.207 1.00 60.27 214 LEU A N 1
ATOM 1607 C CA . LEU A 1 214 ? 67.897 2.986 12.394 1.00 58.57 214 LEU A CA 1
ATOM 1608 C C . LEU A 1 214 ? 67.008 3.322 11.210 1.00 56.01 214 LEU A C 1
ATOM 1609 O O . LEU A 1 214 ? 66.301 2.454 10.684 1.00 60.32 214 LEU A O 1
ATOM 1614 N N . MET A 1 215 ? 67.047 4.578 10.764 1.00 55.90 215 MET A N 1
ATOM 1615 C CA . MET A 1 215 ? 66.229 4.984 9.630 1.00 57.79 215 MET A CA 1
ATOM 1616 C C . MET A 1 215 ? 66.599 4.204 8.370 1.00 58.21 215 MET A C 1
ATOM 1617 O O . MET A 1 215 ? 65.725 3.914 7.544 1.00 56.10 215 MET A O 1
ATOM 1622 N N . ASP A 1 216 ? 67.876 3.841 8.216 1.00 53.57 216 ASP A N 1
ATOM 1623 C CA . ASP A 1 216 ? 68.264 2.980 7.101 1.00 61.88 216 ASP A CA 1
ATOM 1624 C C . ASP A 1 216 ? 67.564 1.633 7.186 1.00 59.34 216 ASP A C 1
ATOM 1625 O O . ASP A 1 216 ? 67.094 1.104 6.168 1.00 58.11 216 ASP A O 1
ATOM 1630 N N . ALA A 1 217 ? 67.493 1.061 8.391 1.00 54.65 217 ALA A N 1
ATOM 1631 C CA . ALA A 1 217 ? 66.738 -0.176 8.573 1.00 53.08 217 ALA A CA 1
ATOM 1632 C C . ALA A 1 217 ? 65.271 0.036 8.249 1.00 48.55 217 ALA A C 1
ATOM 1633 O O . ALA A 1 217 ? 64.649 -0.783 7.563 1.00 52.45 217 ALA A O 1
ATOM 1635 N N . ILE A 1 218 ? 64.703 1.147 8.715 1.00 53.01 218 ILE A N 1
ATOM 1636 C CA . ILE A 1 218 ? 63.319 1.462 8.379 1.00 52.49 218 ILE A CA 1
ATOM 1637 C C . ILE A 1 218 ? 63.143 1.586 6.865 1.00 56.93 218 ILE A C 1
ATOM 1638 O O . ILE A 1 218 ? 62.136 1.132 6.305 1.00 51.77 218 ILE A O 1
ATOM 1643 N N . ALA A 1 219 ? 64.129 2.176 6.172 1.00 53.70 219 ALA A N 1
ATOM 1644 C CA . ALA A 1 219 ? 63.996 2.349 4.729 1.00 56.69 219 ALA A CA 1
ATOM 1645 C C . ALA A 1 219 ? 63.925 1.017 3.993 1.00 57.63 219 ALA A C 1
ATOM 1646 O O . ALA A 1 219 ? 63.469 0.982 2.846 1.00 55.40 219 ALA A O 1
ATOM 1648 N N . GLY A 1 220 ? 64.321 -0.086 4.639 1.00 58.16 220 GLY A N 1
ATOM 1649 C CA . GLY A 1 220 ? 64.216 -1.394 4.003 1.00 49.35 220 GLY A CA 1
ATOM 1650 C C . GLY A 1 220 ? 62.792 -1.864 3.765 1.00 52.60 220 GLY A C 1
ATOM 1651 O O . GLY A 1 220 ? 62.551 -2.683 2.876 1.00 58.62 220 GLY A O 1
ATOM 1652 N N . VAL A 1 221 ? 61.832 -1.376 4.548 1.00 51.69 221 VAL A N 1
ATOM 1653 C CA . VAL A 1 221 ? 60.432 -1.723 4.340 1.00 51.74 221 VAL A CA 1
ATOM 1654 C C . VAL A 1 221 ? 59.562 -0.512 4.042 1.00 56.57 221 VAL A C 1
ATOM 1655 O O . VAL A 1 221 ? 58.433 -0.678 3.546 1.00 59.09 221 VAL A O 1
ATOM 1659 N N . CYS A 1 222 ? 60.033 0.693 4.333 1.00 61.27 222 CYS A N 1
ATOM 1660 C CA . CYS A 1 222 ? 59.276 1.925 4.113 1.00 61.28 222 CYS A CA 1
ATOM 1661 C C . CYS A 1 222 ? 60.256 2.940 3.532 1.00 64.04 222 CYS A C 1
ATOM 1662 O O . CYS A 1 222 ? 60.801 3.796 4.245 1.00 58.81 222 CYS A O 1
ATOM 1665 N N . PRO A 1 223 ? 60.550 2.839 2.234 1.00 59.08 223 PRO A N 1
ATOM 1666 C CA . PRO A 1 223 ? 61.587 3.720 1.674 1.00 60.52 223 PRO A CA 1
ATOM 1667 C C . PRO A 1 223 ? 61.159 5.179 1.648 1.00 66.77 223 PRO A C 1
ATOM 1668 O O . PRO A 1 223 ? 61.972 6.061 1.973 1.00 64.92 223 PRO A O 1
ATOM 1672 N N . GLN A 1 224 ? 59.899 5.466 1.311 1.00 53.89 224 GLN A N 1
ATOM 1673 C CA . GLN A 1 224 ? 59.409 6.827 1.457 1.00 67.16 224 GLN A CA 1
ATOM 1674 C C . GLN A 1 224 ? 57.967 6.839 1.941 1.00 57.49 224 GLN A C 1
ATOM 1675 O O . GLN A 1 224 ? 57.171 5.952 1.625 1.00 62.00 224 GLN A O 1
ATOM 1681 N N . SER A 1 225 ? 57.641 7.875 2.706 1.00 59.87 225 SER A N 1
ATOM 1682 C CA . SER A 1 225 ? 56.279 8.178 3.134 1.00 56.47 225 SER A CA 1
ATOM 1683 C C . SER A 1 225 ? 56.296 9.590 3.677 1.00 49.17 225 SER A C 1
ATOM 1684 O O . SER A 1 225 ? 57.299 10.022 4.251 1.00 55.46 225 SER A O 1
ATOM 1687 N N . ALA A 1 226 ? 55.197 10.314 3.453 1.00 47.31 226 ALA A N 1
ATOM 1688 C CA . ALA A 1 226 ? 55.102 11.680 3.954 1.00 47.98 226 ALA A CA 1
ATOM 1689 C C . ALA A 1 226 ? 55.365 11.733 5.456 1.00 47.45 226 ALA A C 1
ATOM 1690 O O . ALA A 1 226 ? 56.118 12.593 5.933 1.00 51.73 226 ALA A O 1
ATOM 1692 N N . ALA A 1 227 ? 54.789 10.794 6.211 1.00 44.76 227 ALA A N 1
ATOM 1693 C CA . ALA A 1 227 ? 55.038 10.746 7.649 1.00 40.46 227 ALA A CA 1
ATOM 1694 C C . ALA A 1 227 ? 56.526 10.609 7.944 1.00 44.26 227 ALA A C 1
ATOM 1695 O O . ALA A 1 227 ? 57.078 11.345 8.767 1.00 41.82 227 ALA A O 1
ATOM 1697 N N . LYS A 1 228 ? 57.203 9.679 7.268 1.00 47.19 228 LYS A N 1
ATOM 1698 C CA . LYS A 1 228 ? 58.642 9.539 7.475 1.00 46.23 228 LYS A CA 1
ATOM 1699 C C . LYS A 1 228 ? 59.364 10.840 7.161 1.00 43.03 228 LYS A C 1
ATOM 1700 O O . LYS A 1 228 ? 60.196 11.306 7.940 1.00 42.08 228 LYS A O 1
ATOM 1706 N N . SER A 1 229 ? 59.048 11.449 6.023 1.00 45.25 229 SER A N 1
ATOM 1707 C CA . SER A 1 229 ? 59.742 12.672 5.637 1.00 46.36 229 SER A CA 1
ATOM 1708 C C . SER A 1 229 ? 59.476 13.804 6.627 1.00 45.76 229 SER A C 1
ATOM 1709 O O . SER A 1 229 ? 60.395 14.553 6.987 1.00 42.58 229 SER A O 1
ATOM 1712 N N . ILE A 1 230 ? 58.236 13.911 7.116 1.00 45.81 230 ILE A N 1
ATOM 1713 C CA . ILE A 1 230 ? 57.910 14.903 8.143 1.00 43.24 230 ILE A CA 1
ATOM 1714 C C . ILE A 1 230 ? 58.713 14.647 9.418 1.00 43.02 230 ILE A C 1
ATOM 1715 O O . ILE A 1 230 ? 59.187 15.587 10.074 1.00 45.65 230 ILE A O 1
ATOM 1720 N N . LEU A 1 231 ? 58.921 13.375 9.776 1.00 46.91 231 LEU A N 1
ATOM 1721 C CA . LEU A 1 231 ? 59.680 13.102 10.995 1.00 42.37 231 LEU A CA 1
ATOM 1722 C C . LEU A 1 231 ? 61.169 13.425 10.818 1.00 46.87 231 LEU A C 1
ATOM 1723 O O . LEU A 1 231 ? 61.795 13.989 11.726 1.00 48.10 231 LEU A O 1
ATOM 1728 N N . GLU A 1 232 ? 61.762 13.100 9.667 1.00 43.78 232 GLU A N 1
ATOM 1729 C CA . GLU A 1 232 ? 63.186 13.408 9.535 1.00 54.34 232 GLU A CA 1
ATOM 1730 C C . GLU A 1 232 ? 63.440 14.907 9.397 1.00 48.72 232 GLU A C 1
ATOM 1731 O O . GLU A 1 232 ? 64.468 15.390 9.883 1.00 50.99 232 GLU A O 1
ATOM 1737 N N . GLU A 1 233 ? 62.517 15.663 8.788 1.00 46.85 233 GLU A N 1
ATOM 1738 C CA . GLU A 1 233 ? 62.623 17.122 8.824 1.00 55.22 233 GLU A CA 1
ATOM 1739 C C . GLU A 1 233 ? 62.529 17.633 10.255 1.00 50.50 233 GLU A C 1
ATOM 1740 O O . GLU A 1 233 ? 63.298 18.508 10.655 1.00 50.46 233 GLU A O 1
ATOM 1746 N N . PHE A 1 234 ? 61.593 17.089 11.041 1.00 47.69 234 PHE A N 1
ATOM 1747 C CA . PHE A 1 234 ? 61.479 17.479 12.441 1.00 44.52 234 PHE A CA 1
ATOM 1748 C C . PHE A 1 234 ? 62.748 17.144 13.209 1.00 48.68 234 PHE A C 1
ATOM 1749 O O . PHE A 1 234 ? 63.230 17.955 14.011 1.00 55.24 234 PHE A O 1
ATOM 1757 N N . LEU A 1 235 ? 63.322 15.965 12.964 1.00 43.90 235 LEU A N 1
ATOM 1758 C CA . LEU A 1 235 ? 64.456 15.540 13.780 1.00 49.75 235 LEU A CA 1
ATOM 1759 C C . LEU A 1 235 ? 65.722 16.340 13.473 1.00 56.27 235 LEU A C 1
ATOM 1760 O O . LEU A 1 235 ? 66.587 16.470 14.345 1.00 55.64 235 LEU A O 1
ATOM 1765 N N . THR A 1 236 ? 65.856 16.901 12.266 1.00 52.50 236 THR A N 1
ATOM 1766 C CA . THR A 1 236 ? 67.003 17.764 11.989 1.00 61.53 236 THR A CA 1
ATOM 1767 C C . THR A 1 236 ? 66.717 19.241 12.261 1.00 56.80 236 THR A C 1
ATOM 1768 O O . THR A 1 236 ? 67.376 20.103 11.678 1.00 68.25 236 THR A O 1
ATOM 1772 N N . SER A 1 237 ? 65.753 19.533 13.126 1.00 65.25 237 SER A N 1
ATOM 1773 C CA . SER A 1 237 ? 65.361 20.903 13.434 1.00 61.86 237 SER A CA 1
ATOM 1774 C C . SER A 1 237 ? 64.435 20.967 14.639 1.00 60.38 237 SER A C 1
ATOM 1775 O O . SER A 1 237 ? 63.279 20.602 14.521 1.00 73.95 237 SER A O 1
ATOM 1778 N N . SER A 1 238 ? 64.900 21.439 15.786 1.00 67.66 238 SER A N 1
ATOM 1779 C CA . SER A 1 238 ? 64.024 21.583 16.957 1.00 65.66 238 SER A CA 1
ATOM 1780 C C . SER A 1 238 ? 63.562 20.236 17.500 1.00 52.01 238 SER A C 1
ATOM 1781 O O . SER A 1 238 ? 63.001 20.177 18.595 1.00 63.16 238 SER A O 1
ATOM 1784 N N . GLY A 1 239 ? 63.784 19.157 16.756 1.00 59.80 239 GLY A N 1
ATOM 1785 C CA . GLY A 1 239 ? 63.689 17.806 17.272 1.00 53.18 239 GLY A CA 1
ATOM 1786 C C . GLY A 1 239 ? 65.035 17.198 17.599 1.00 63.38 239 GLY A C 1
ATOM 1787 O O . GLY A 1 239 ? 65.102 16.006 17.927 1.00 60.72 239 GLY A O 1
ATOM 1788 N N . GLY A 1 240 ? 66.113 17.985 17.536 1.00 62.34 240 GLY A N 1
ATOM 1789 C CA . GLY A 1 240 ? 67.454 17.444 17.651 1.00 61.19 240 GLY A CA 1
ATOM 1790 C C . GLY A 1 240 ? 67.785 16.815 18.990 1.00 63.58 240 GLY A C 1
ATOM 1791 O O . GLY A 1 240 ? 68.758 16.054 19.075 1.00 59.32 240 GLY A O 1
ATOM 1792 N N . ASN A 1 241 ? 67.015 17.110 20.041 1.00 62.30 241 ASN A N 1
ATOM 1793 C CA . ASN A 1 241 ? 67.316 16.558 21.361 1.00 65.12 241 ASN A CA 1
ATOM 1794 C C . ASN A 1 241 ? 66.691 15.182 21.605 1.00 61.67 241 ASN A C 1
ATOM 1795 O O . ASN A 1 241 ? 66.851 14.633 22.698 1.00 56.97 241 ASN A O 1
ATOM 1800 N N . LEU A 1 242 ? 66.001 14.604 20.624 1.00 58.30 242 LEU A N 1
ATOM 1801 C CA . LEU A 1 242 ? 65.313 13.335 20.810 1.00 52.94 242 LEU A CA 1
ATOM 1802 C C . LEU A 1 242 ? 66.272 12.185 20.532 1.00 53.28 242 LEU A C 1
ATOM 1803 O O . LEU A 1 242 ? 67.008 12.210 19.545 1.00 54.05 242 LEU A O 1
ATOM 1808 N N . ARG A 1 243 ? 66.284 11.197 21.418 1.00 50.34 243 ARG A N 1
ATOM 1809 C CA . ARG A 1 243 ? 67.151 10.042 21.243 1.00 55.40 243 ARG A CA 1
ATOM 1810 C C . ARG A 1 243 ? 66.308 8.809 20.964 1.00 50.27 243 ARG A C 1
ATOM 1811 O O . ARG A 1 243 ? 65.340 8.551 21.689 1.00 48.55 243 ARG A O 1
ATOM 1819 N N . PRO A 1 244 ? 66.624 8.054 19.919 1.00 46.03 244 PRO A N 1
ATOM 1820 C CA . PRO A 1 244 ? 65.837 6.859 19.603 1.00 44.04 244 PRO A CA 1
ATOM 1821 C C . PRO A 1 244 ? 65.999 5.777 20.659 1.00 51.71 244 PRO A C 1
ATOM 1822 O O . PRO A 1 244 ? 67.092 5.566 21.188 1.00 46.52 244 PRO A O 1
ATOM 1826 N N . THR A 1 245 ? 64.898 5.074 20.956 1.00 50.60 245 THR A N 1
ATOM 1827 C CA . THR A 1 245 ? 64.954 4.038 21.987 1.00 48.56 245 THR A CA 1
ATOM 1828 C C . THR A 1 245 ? 64.465 2.661 21.546 1.00 45.90 245 THR A C 1
ATOM 1829 O O . THR A 1 245 ? 64.906 1.658 22.106 1.00 55.13 245 THR A O 1
ATOM 1833 N N . MET A 1 246 ? 63.545 2.590 20.585 1.00 46.17 246 MET A N 1
ATOM 1834 C CA . MET A 1 246 ? 62.769 1.383 20.293 1.00 43.63 246 MET A CA 1
ATOM 1835 C C . MET A 1 246 ? 62.057 1.539 18.959 1.00 40.76 246 MET A C 1
ATOM 1836 O O . MET A 1 246 ? 61.772 2.651 18.513 1.00 45.24 246 MET A O 1
ATOM 1841 N N . LEU A 1 247 ? 61.720 0.400 18.361 1.00 43.62 247 LEU A N 1
ATOM 1842 C CA . LEU A 1 247 ? 60.818 0.317 17.219 1.00 39.98 247 LEU A CA 1
ATOM 1843 C C . LEU A 1 247 ? 59.796 -0.774 17.478 1.00 40.91 247 LEU A C 1
ATOM 1844 O O . LEU A 1 247 ? 60.122 -1.798 18.079 1.00 46.05 247 LEU A O 1
ATOM 1849 N N . ALA A 1 248 ? 58.575 -0.585 16.968 1.00 37.94 248 ALA A N 1
ATOM 1850 C CA . ALA A 1 248 ? 57.554 -1.622 17.056 1.00 39.39 248 ALA A CA 1
ATOM 1851 C C . ALA A 1 248 ? 56.827 -1.752 15.737 1.00 40.29 248 ALA A C 1
ATOM 1852 O O . ALA A 1 248 ? 56.672 -0.780 14.991 1.00 44.95 248 ALA A O 1
ATOM 1854 N N . VAL A 1 249 ? 56.374 -2.974 15.470 1.00 40.58 249 VAL A N 1
ATOM 1855 C CA . VAL A 1 249 ? 55.570 -3.308 14.309 1.00 38.32 249 VAL A CA 1
ATOM 1856 C C . VAL A 1 249 ? 54.406 -4.160 14.788 1.00 40.57 249 VAL A C 1
ATOM 1857 O O . VAL A 1 249 ? 54.433 -4.726 15.883 1.00 44.42 249 VAL A O 1
ATOM 1861 N N . ASP A 1 250 ? 53.363 -4.228 13.963 1.00 38.81 250 ASP A N 1
ATOM 1862 C CA . ASP A 1 250 ? 52.326 -5.240 14.108 1.00 42.67 250 ASP A CA 1
ATOM 1863 C C . ASP A 1 250 ? 52.675 -6.405 13.198 1.00 47.23 250 ASP A C 1
ATOM 1864 O O . ASP A 1 250 ? 53.097 -6.195 12.060 1.00 46.00 250 ASP A O 1
ATOM 1869 N N . ASN A 1 251 ? 52.528 -7.631 13.701 1.00 46.01 251 ASN A N 1
ATOM 1870 C CA . ASN A 1 251 ? 52.863 -8.813 12.899 1.00 48.81 251 ASN A CA 1
ATOM 1871 C C . ASN A 1 251 ? 51.655 -9.222 12.052 1.00 53.24 251 ASN A C 1
ATOM 1872 O O . ASN A 1 251 ? 51.028 -10.275 12.219 1.00 55.87 251 ASN A O 1
ATOM 1877 N N . VAL A 1 252 ? 51.330 -8.342 11.120 1.00 49.99 252 VAL A N 1
ATOM 1878 C CA . VAL A 1 252 ? 50.223 -8.512 10.196 1.00 50.27 252 VAL A CA 1
ATOM 1879 C C . VAL A 1 252 ? 50.735 -8.133 8.814 1.00 48.13 252 VAL A C 1
ATOM 1880 O O . VAL A 1 252 ? 51.893 -7.748 8.654 1.00 46.00 252 VAL A O 1
ATOM 1884 N N . LYS A 1 253 ? 49.875 -8.287 7.809 1.00 50.58 253 LYS A N 1
ATOM 1885 C CA . LYS A 1 253 ? 50.186 -7.850 6.452 1.00 57.98 253 LYS A CA 1
ATOM 1886 C C . LYS A 1 253 ? 50.866 -6.481 6.511 1.00 52.53 253 LYS A C 1
ATOM 1887 O O . LYS A 1 253 ? 50.317 -5.548 7.110 1.00 54.67 253 LYS A O 1
ATOM 1893 N N . PRO A 1 254 ? 52.064 -6.329 5.946 1.00 50.30 254 PRO A N 1
ATOM 1894 C CA . PRO A 1 254 ? 52.786 -5.051 6.096 1.00 52.13 254 PRO A CA 1
ATOM 1895 C C . PRO A 1 254 ? 51.966 -3.819 5.712 1.00 54.45 254 PRO A C 1
ATOM 1896 O O . PRO A 1 254 ? 52.028 -2.815 6.424 1.00 60.69 254 PRO A O 1
ATOM 1900 N N . SER A 1 255 ? 51.156 -3.879 4.657 1.00 50.44 255 SER A N 1
ATOM 1901 C CA . SER A 1 255 ? 50.326 -2.729 4.301 1.00 55.47 255 SER A CA 1
ATOM 1902 C C . SER A 1 255 ? 49.264 -2.412 5.348 1.00 60.66 255 SER A C 1
ATOM 1903 O O . SER A 1 255 ? 48.675 -1.328 5.291 1.00 57.80 255 SER A O 1
ATOM 1906 N N . ASP A 1 256 ? 49.001 -3.314 6.293 1.00 56.72 256 ASP A N 1
ATOM 1907 C CA . ASP A 1 256 ? 48.115 -3.029 7.414 1.00 52.65 256 ASP A CA 1
ATOM 1908 C C . ASP A 1 256 ? 48.857 -2.689 8.695 1.00 47.57 256 ASP A C 1
ATOM 1909 O O . ASP A 1 256 ? 48.211 -2.445 9.712 1.00 52.25 256 ASP A O 1
ATOM 1914 N N . SER A 1 257 ? 50.183 -2.680 8.688 1.00 47.80 257 SER A N 1
ATOM 1915 C CA . SER A 1 257 ? 50.934 -2.573 9.927 1.00 49.99 257 SER A CA 1
ATOM 1916 C C . SER A 1 257 ? 51.285 -1.129 10.260 1.00 49.32 257 SER A C 1
ATOM 1917 O O . SER A 1 257 ? 51.636 -0.343 9.378 1.00 47.55 257 SER A O 1
ATOM 1920 N N . ARG A 1 258 ? 51.249 -0.801 11.549 1.00 51.61 258 ARG A N 1
ATOM 1921 C CA . ARG A 1 258 ? 51.873 0.432 12.000 1.00 47.83 258 ARG A CA 1
ATOM 1922 C C . ARG A 1 258 ? 53.391 0.260 12.050 1.00 45.98 258 ARG A C 1
ATOM 1923 O O . ARG A 1 258 ? 53.926 -0.857 11.989 1.00 47.56 258 ARG A O 1
ATOM 1931 N N . LEU A 1 259 ? 54.095 1.385 12.160 1.00 46.49 259 LEU A N 1
ATOM 1932 C CA . LEU A 1 259 ? 55.564 1.395 12.159 1.00 47.47 259 LEU A CA 1
ATOM 1933 C C . LEU A 1 259 ? 56.013 2.438 13.181 1.00 43.22 259 LEU A C 1
ATOM 1934 O O . LEU A 1 259 ? 56.165 3.623 12.872 1.00 43.36 259 LEU A O 1
ATOM 1939 N N . LYS A 1 260 ? 56.203 1.992 14.410 1.00 40.48 260 LYS A N 1
ATOM 1940 C CA . LYS A 1 260 ? 56.291 2.886 15.550 1.00 40.38 260 LYS A CA 1
ATOM 1941 C C . LYS A 1 260 ? 57.745 3.106 15.906 1.00 42.16 260 LYS A C 1
ATOM 1942 O O . LYS A 1 260 ? 58.467 2.146 16.180 1.00 42.49 260 LYS A O 1
ATOM 1948 N N . PHE A 1 261 ? 58.170 4.360 15.893 1.00 43.30 261 PHE A N 1
ATOM 1949 C CA . PHE A 1 261 ? 59.556 4.743 16.125 1.00 39.04 261 PHE A CA 1
ATOM 1950 C C . PHE A 1 261 ? 59.586 5.543 17.419 1.00 39.17 261 PHE A C 1
ATOM 1951 O O . PHE A 1 261 ? 59.107 6.681 17.453 1.00 44.02 261 PHE A O 1
ATOM 1959 N N . TYR A 1 262 ? 60.147 4.944 18.475 1.00 39.13 262 TYR A N 1
ATOM 1960 C CA . TYR A 1 262 ? 60.118 5.482 19.833 1.00 41.47 262 TYR A CA 1
ATOM 1961 C C . TYR A 1 262 ? 61.341 6.328 20.130 1.00 45.70 262 TYR A C 1
ATOM 1962 O O . TYR A 1 262 ? 62.467 6.015 19.700 1.00 42.95 262 TYR A O 1
ATOM 1971 N N . PHE A 1 263 ? 61.116 7.384 20.905 1.00 43.95 263 PHE A N 1
ATOM 1972 C CA . PHE A 1 263 ? 62.169 8.315 21.246 1.00 42.33 263 PHE A CA 1
ATOM 1973 C C . PHE A 1 263 ? 62.025 8.716 22.692 1.00 40.50 263 PHE A C 1
ATOM 1974 O O . PHE A 1 263 ? 60.943 8.666 23.277 1.00 43.34 263 PHE A O 1
ATOM 1982 N N . GLN A 1 264 ? 63.152 9.121 23.240 1.00 47.55 264 GLN A N 1
ATOM 1983 C CA . GLN A 1 264 ? 63.296 9.660 24.578 1.00 49.15 264 GLN A CA 1
ATOM 1984 C C . GLN A 1 264 ? 63.570 11.150 24.454 1.00 48.26 264 GLN A C 1
ATOM 1985 O O . GLN A 1 264 ? 64.410 11.563 23.643 1.00 47.57 264 GLN A O 1
ATOM 1991 N N . SER A 1 265 ? 62.862 11.959 25.231 1.00 47.84 265 SER A N 1
ATOM 1992 C CA . SER A 1 265 ? 63.187 13.377 25.277 1.00 53.97 265 SER A CA 1
ATOM 1993 C C . SER A 1 265 ? 63.542 13.765 26.697 1.00 50.74 265 SER A C 1
ATOM 1994 O O . SER A 1 265 ? 62.750 13.505 27.605 1.00 57.10 265 SER A O 1
ATOM 1997 N N . PRO A 1 266 ? 64.692 14.388 26.939 1.00 54.54 266 PRO A N 1
ATOM 1998 C CA . PRO A 1 266 ? 64.986 14.827 28.312 1.00 53.23 266 PRO A CA 1
ATOM 1999 C C . PRO A 1 266 ? 64.041 15.906 28.820 1.00 55.72 266 PRO A C 1
ATOM 2000 O O . PRO A 1 266 ? 63.765 15.954 30.020 1.00 56.04 266 PRO A O 1
ATOM 2004 N N . ARG A 1 267 ? 63.517 16.761 27.952 1.00 56.85 267 ARG A N 1
ATOM 2005 C CA . ARG A 1 267 ? 62.663 17.854 28.403 1.00 52.14 267 ARG A CA 1
ATOM 2006 C C . ARG A 1 267 ? 61.244 17.371 28.639 1.00 54.46 267 ARG A C 1
ATOM 2007 O O . ARG A 1 267 ? 60.718 16.554 27.877 1.00 53.75 267 ARG A O 1
ATOM 2015 N N . THR A 1 268 ? 60.612 17.907 29.687 1.00 49.51 268 THR A N 1
ATOM 2016 C CA . THR A 1 268 ? 59.217 17.616 29.976 1.00 48.44 268 THR A CA 1
ATOM 2017 C C . THR A 1 268 ? 58.338 18.853 30.137 1.00 46.78 268 THR A C 1
ATOM 2018 O O . THR A 1 268 ? 57.191 18.712 30.564 1.00 51.93 268 THR A O 1
ATOM 2022 N N . ASN A 1 269 ? 58.820 20.053 29.832 1.00 48.77 269 ASN A N 1
ATOM 2023 C CA . ASN A 1 269 ? 57.914 21.199 29.878 1.00 48.72 269 ASN A CA 1
ATOM 2024 C C . ASN A 1 269 ? 56.873 21.075 28.767 1.00 52.05 269 ASN A C 1
ATOM 2025 O O . ASN A 1 269 ? 57.104 20.418 27.746 1.00 52.35 269 ASN A O 1
ATOM 2030 N N . PHE A 1 270 ? 55.709 21.707 28.962 1.00 47.52 270 PHE A N 1
ATOM 2031 C CA . PHE A 1 270 ? 54.654 21.496 27.980 1.00 49.37 270 PHE A CA 1
ATOM 2032 C C . PHE A 1 270 ? 54.956 22.198 26.661 1.00 49.67 270 PHE A C 1
ATOM 2033 O O . PHE A 1 270 ? 54.510 21.744 25.598 1.00 48.05 270 PHE A O 1
ATOM 2041 N N . LYS A 1 271 ? 55.713 23.288 26.694 1.00 45.38 271 LYS A N 1
ATOM 2042 C CA . LYS A 1 271 ? 56.202 23.850 25.443 1.00 49.59 271 LYS A CA 1
ATOM 2043 C C . LYS A 1 271 ? 56.925 22.787 24.615 1.00 55.07 271 LYS A C 1
ATOM 2044 O O . LYS A 1 271 ? 56.758 22.711 23.393 1.00 49.70 271 LYS A O 1
ATOM 2050 N N . SER A 1 272 ? 57.734 21.956 25.267 1.00 45.64 272 SER A N 1
ATOM 2051 C CA . SER A 1 272 ? 58.418 20.885 24.552 1.00 45.55 272 SER A CA 1
ATOM 2052 C C . SER A 1 272 ? 57.421 19.844 24.027 1.00 45.49 272 SER A C 1
ATOM 2053 O O . SER A 1 272 ? 57.563 19.360 22.898 1.00 48.99 272 SER A O 1
ATOM 2056 N N . VAL A 1 273 ? 56.390 19.518 24.817 1.00 38.38 273 VAL A N 1
ATOM 2057 C CA . VAL A 1 273 ? 55.336 18.608 24.365 1.00 43.43 273 VAL A CA 1
ATOM 2058 C C . VAL A 1 273 ? 54.676 19.129 23.093 1.00 51.17 273 VAL A C 1
ATOM 2059 O O . VAL A 1 273 ? 54.468 18.378 22.131 1.00 47.82 273 VAL A O 1
ATOM 2063 N N . ARG A 1 274 ? 54.303 20.413 23.088 1.00 47.20 274 ARG A N 1
ATOM 2064 C CA . ARG A 1 274 ? 53.739 21.059 21.901 1.00 54.30 274 ARG A CA 1
ATOM 2065 C C . ARG A 1 274 ? 54.637 20.871 20.691 1.00 46.62 274 ARG A C 1
ATOM 2066 O O . ARG A 1 274 ? 54.174 20.535 19.600 1.00 49.71 274 ARG A O 1
ATOM 2074 N N . ASN A 1 275 ? 55.919 21.169 20.867 1.00 44.45 275 ASN A N 1
ATOM 2075 C CA . ASN A 1 275 ? 56.894 21.001 19.802 1.00 52.26 275 ASN A CA 1
ATOM 2076 C C . ASN A 1 275 ? 56.894 19.570 19.248 1.00 51.35 275 ASN A C 1
ATOM 2077 O O . ASN A 1 275 ? 56.850 19.370 18.030 1.00 51.41 275 ASN A O 1
ATOM 2082 N N . VAL A 1 276 ? 56.946 18.560 20.128 1.00 47.45 276 VAL A N 1
ATOM 2083 C CA . VAL A 1 276 ? 57.123 17.183 19.662 1.00 44.68 276 VAL A CA 1
ATOM 2084 C C . VAL A 1 276 ? 55.859 16.668 18.992 1.00 48.28 276 VAL A C 1
ATOM 2085 O O . VAL A 1 276 ? 55.912 16.070 17.912 1.00 50.19 276 VAL A O 1
ATOM 2089 N N . MET A 1 277 ? 54.705 16.913 19.606 1.00 44.60 277 MET A N 1
ATOM 2090 C CA . MET A 1 277 ? 53.461 16.318 19.135 1.00 49.54 277 MET A CA 1
ATOM 2091 C C . MET A 1 277 ? 52.949 16.958 17.848 1.00 51.28 277 MET A C 1
ATOM 2092 O O . MET A 1 277 ? 52.203 16.317 17.101 1.00 45.85 277 MET A O 1
ATOM 2097 N N . THR A 1 278 ? 53.292 18.225 17.595 1.00 47.70 278 THR A N 1
ATOM 2098 C CA . THR A 1 278 ? 52.981 18.887 16.330 1.00 52.01 278 THR A CA 1
ATOM 2099 C C . THR A 1 278 ? 54.107 18.747 15.317 1.00 50.77 278 THR A C 1
ATOM 2100 O O . THR A 1 278 ? 54.020 19.331 14.234 1.00 54.63 278 THR A O 1
ATOM 2104 N N . LEU A 1 279 ? 55.170 18.020 15.660 1.00 47.63 279 LEU A N 1
ATOM 2105 C CA . LEU A 1 279 ? 56.369 17.916 14.828 1.00 52.13 279 LEU A CA 1
ATOM 2106 C C . LEU A 1 279 ? 56.860 19.294 14.385 1.00 57.65 279 LEU A C 1
ATOM 2107 O O . LEU A 1 279 ? 57.047 19.564 13.194 1.00 55.64 279 LEU A O 1
ATOM 2112 N N . GLY A 1 280 ? 57.080 20.166 15.368 1.00 53.39 280 GLY A N 1
ATOM 2113 C CA . GLY A 1 280 ? 57.631 21.480 15.113 1.00 51.63 280 GLY A CA 1
ATOM 2114 C C . GLY A 1 280 ? 56.688 22.397 14.368 1.00 53.49 280 GLY A C 1
ATOM 2115 O O . GLY A 1 280 ? 57.142 23.255 13.608 1.00 55.84 280 GLY A O 1
ATOM 2116 N N . GLY A 1 281 ? 55.389 22.227 14.564 1.00 48.72 281 GLY A N 1
ATOM 2117 C CA . GLY A 1 281 ? 54.374 22.948 13.838 1.00 52.76 281 GLY A CA 1
ATOM 2118 C C . GLY A 1 281 ? 53.975 22.346 12.504 1.00 61.36 281 GLY A C 1
ATOM 2119 O O . GLY A 1 281 ? 53.071 22.884 11.850 1.00 56.05 281 GLY A O 1
ATOM 2120 N N . ARG A 1 282 ? 54.608 21.248 12.071 1.00 55.46 282 ARG A N 1
ATOM 2121 C CA . ARG A 1 282 ? 54.266 20.686 10.763 1.00 56.26 282 ARG A CA 1
ATOM 2122 C C . ARG A 1 282 ? 52.901 20.013 10.774 1.00 46.92 282 ARG A C 1
ATOM 2123 O O . ARG A 1 282 ? 52.250 19.945 9.733 1.00 54.53 282 ARG A O 1
ATOM 2131 N N . VAL A 1 283 ? 52.454 19.508 11.923 1.00 49.49 283 VAL A N 1
ATOM 2132 C CA . VAL A 1 283 ? 51.186 18.784 12.030 1.00 52.44 283 VAL A CA 1
ATOM 2133 C C . VAL A 1 283 ? 50.342 19.391 13.146 1.00 56.55 283 VAL A C 1
ATOM 2134 O O . VAL A 1 283 ? 50.416 18.923 14.290 1.00 58.22 283 VAL A O 1
ATOM 2138 N N . PRO A 1 284 ? 49.529 20.410 12.868 1.00 57.59 284 PRO A N 1
ATOM 2139 C CA . PRO A 1 284 ? 48.815 21.105 13.948 1.00 55.34 284 PRO A CA 1
ATOM 2140 C C . PRO A 1 284 ? 47.816 20.227 14.683 1.00 53.23 284 PRO A C 1
ATOM 2141 O O . PRO A 1 284 ? 47.238 19.282 14.130 1.00 56.21 284 PRO A O 1
ATOM 2145 N N . ILE A 1 285 ? 47.624 20.565 15.958 1.00 53.63 285 ILE A N 1
ATOM 2146 C CA . ILE A 1 285 ? 46.663 19.922 16.850 1.00 52.13 285 ILE A CA 1
ATOM 2147 C C . ILE A 1 285 ? 45.797 21.009 17.485 1.00 48.16 285 ILE A C 1
ATOM 2148 O O . ILE A 1 285 ? 46.321 22.017 17.968 1.00 49.71 285 ILE A O 1
ATOM 2153 N N . ALA A 1 286 ? 44.479 20.804 17.480 1.00 51.90 286 ALA A N 1
ATOM 2154 C CA . ALA A 1 286 ? 43.556 21.763 18.076 1.00 50.38 286 ALA A CA 1
ATOM 2155 C C . ALA A 1 286 ? 43.964 22.092 19.514 1.00 50.93 286 ALA A C 1
ATOM 2156 O O . ALA A 1 286 ? 44.357 21.212 20.288 1.00 53.16 286 ALA A O 1
ATOM 2158 N N . GLU A 1 287 ? 43.877 23.374 19.869 1.00 47.81 287 GLU A N 1
ATOM 2159 C CA . GLU A 1 287 ? 44.347 23.805 21.185 1.00 47.84 287 GLU A CA 1
ATOM 2160 C C . GLU A 1 287 ? 43.530 23.181 22.311 1.00 43.52 287 GLU A C 1
ATOM 2161 O O . GLU A 1 287 ? 44.081 22.908 23.378 1.00 47.38 287 GLU A O 1
ATOM 2167 N N . THR A 1 288 ? 42.238 22.899 22.094 1.00 43.05 288 THR A N 1
ATOM 2168 C CA . THR A 1 288 ? 41.479 22.250 23.157 1.00 46.18 288 THR A CA 1
ATOM 2169 C C . THR A 1 288 ? 41.981 20.839 23.423 1.00 49.51 288 THR A C 1
ATOM 2170 O O . THR A 1 288 ? 41.921 20.378 24.564 1.00 53.45 288 THR A O 1
ATOM 2174 N N . GLN A 1 289 ? 42.468 20.135 22.395 1.00 51.87 289 GLN A N 1
ATOM 2175 C CA . GLN A 1 289 ? 43.055 18.816 22.620 1.00 51.52 289 GLN A CA 1
ATOM 2176 C C . GLN A 1 289 ? 44.375 18.925 23.365 1.00 46.55 289 GLN A C 1
ATOM 2177 O O . GLN A 1 289 ? 44.647 18.135 24.273 1.00 43.09 289 GLN A O 1
ATOM 2183 N N . LEU A 1 290 ? 45.209 19.894 22.989 1.00 43.32 290 LEU A N 1
ATOM 2184 C CA . LEU A 1 290 ? 46.482 20.070 23.672 1.00 45.72 290 LEU A CA 1
ATOM 2185 C C . LEU A 1 290 ? 46.271 20.434 25.144 1.00 48.91 290 LEU A C 1
ATOM 2186 O O . LEU A 1 290 ? 46.918 19.863 26.034 1.00 43.68 290 LEU A O 1
ATOM 2191 N N . GLN A 1 291 ? 45.360 21.384 25.418 1.00 47.67 291 GLN A N 1
ATOM 2192 C CA . GLN A 1 291 ? 45.049 21.765 26.796 1.00 46.98 291 GLN A CA 1
ATOM 2193 C C . GLN A 1 291 ? 44.426 20.612 27.575 1.00 48.25 291 GLN A C 1
ATOM 2194 O O . GLN A 1 291 ? 44.617 20.518 28.789 1.00 47.65 291 GLN A O 1
ATOM 2200 N N . ASP A 1 292 ? 43.681 19.727 26.908 1.00 48.53 292 ASP A N 1
ATOM 2201 C CA . ASP A 1 292 ? 43.180 18.543 27.598 1.00 49.43 292 ASP A CA 1
ATOM 2202 C C . ASP A 1 292 ? 44.318 17.597 27.979 1.00 53.74 292 ASP A C 1
ATOM 2203 O O . ASP A 1 292 ? 44.343 17.065 29.097 1.00 54.28 292 ASP A O 1
ATOM 2208 N N . LEU A 1 293 ? 45.277 17.385 27.073 1.00 48.32 293 LEU A N 1
ATOM 2209 C CA . LEU A 1 293 ? 46.455 16.594 27.421 1.00 51.43 293 LEU A CA 1
ATOM 2210 C C . LEU A 1 293 ? 47.181 17.204 28.616 1.00 46.65 293 LEU A C 1
ATOM 2211 O O . LEU A 1 293 ? 47.540 16.500 29.573 1.00 45.42 293 LEU A O 1
ATOM 2216 N N . ARG A 1 294 ? 47.412 18.519 28.570 1.00 47.44 294 ARG A N 1
ATOM 2217 C CA . ARG A 1 294 ? 48.167 19.186 29.626 1.00 46.29 294 ARG A CA 1
ATOM 2218 C C . ARG A 1 294 ? 47.458 19.062 30.969 1.00 51.90 294 ARG A C 1
ATOM 2219 O O . ARG A 1 294 ? 48.098 18.858 32.007 1.00 52.39 294 ARG A O 1
ATOM 2227 N N . SER A 1 295 ? 46.132 19.162 30.963 1.00 47.49 295 SER A N 1
ATOM 2228 C CA . SER A 1 295 ? 45.367 18.886 32.171 1.00 48.59 295 SER A CA 1
ATOM 2229 C C . SER A 1 295 ? 45.632 17.471 32.685 1.00 51.50 295 SER A C 1
ATOM 2230 O O . SER A 1 295 ? 45.830 17.264 33.887 1.00 50.54 295 SER A O 1
ATOM 2233 N N . LEU A 1 296 ? 45.604 16.473 31.792 1.00 46.58 296 LEU A N 1
ATOM 2234 C CA . LEU A 1 296 ? 45.867 15.104 32.236 1.00 49.50 296 LEU A CA 1
ATOM 2235 C C . LEU A 1 296 ? 47.288 14.960 32.769 1.00 49.08 296 LEU A C 1
ATOM 2236 O O . LEU A 1 296 ? 47.499 14.306 33.796 1.00 48.14 296 LEU A O 1
ATOM 2241 N N . LEU A 1 297 ? 48.277 15.585 32.109 1.00 45.56 297 LEU A N 1
ATOM 2242 C CA . LEU A 1 297 ? 49.654 15.478 32.594 1.00 46.24 297 LEU A CA 1
ATOM 2243 C C . LEU A 1 297 ? 49.804 16.067 33.993 1.00 48.56 297 LEU A C 1
ATOM 2244 O O . LEU A 1 297 ? 50.487 15.490 34.841 1.00 53.63 297 LEU A O 1
ATOM 2249 N N . ASN A 1 298 ? 49.171 17.215 34.255 1.00 52.83 298 ASN A N 1
ATOM 2250 C CA . ASN A 1 298 ? 49.290 17.854 35.564 1.00 51.53 298 ASN A CA 1
ATOM 2251 C C . ASN A 1 298 ? 48.511 17.097 36.629 1.00 49.11 298 ASN A C 1
ATOM 2252 O O . ASN A 1 298 ? 48.984 16.954 37.761 1.00 53.78 298 ASN A O 1
ATOM 2257 N N . ALA A 1 299 ? 47.321 16.599 36.288 1.00 43.63 299 ALA A N 1
ATOM 2258 C CA . ALA A 1 299 ? 46.548 15.823 37.252 1.00 48.00 299 ALA A CA 1
ATOM 2259 C C . ALA A 1 299 ? 47.251 14.515 37.605 1.00 57.78 299 ALA A C 1
ATOM 2260 O O . ALA A 1 299 ? 47.244 14.097 38.769 1.00 63.43 299 ALA A O 1
ATOM 2262 N N . SER A 1 300 ? 47.875 13.865 36.612 1.00 53.37 300 SER A N 1
ATOM 2263 C CA . SER A 1 300 ? 48.547 12.583 36.836 1.00 50.20 300 SER A CA 1
ATOM 2264 C C . SER A 1 300 ? 49.765 12.722 37.744 1.00 54.37 300 SER A C 1
ATOM 2265 O O . SER A 1 300 ? 50.014 11.842 38.574 1.00 53.67 300 SER A O 1
ATOM 2268 N N . SER A 1 301 ? 50.561 13.785 37.579 1.00 49.82 301 SER A N 1
ATOM 2269 C CA . SER A 1 301 ? 51.747 13.959 38.405 1.00 54.59 301 SER A CA 1
ATOM 2270 C C . SER A 1 301 ? 51.502 14.775 39.669 1.00 54.57 301 SER A C 1
ATOM 2271 O O . SER A 1 301 ? 52.473 15.106 40.366 1.00 53.06 301 SER A O 1
ATOM 2274 N N . GLY A 1 302 ? 50.245 15.081 39.994 1.00 50.33 302 GLY A N 1
ATOM 2275 C CA . GLY A 1 302 ? 49.956 15.809 41.215 1.00 50.45 302 GLY A CA 1
ATOM 2276 C C . GLY A 1 302 ? 50.454 17.236 41.208 1.00 57.36 302 GLY A C 1
ATOM 2277 O O . GLY A 1 302 ? 50.870 17.744 42.251 1.00 51.57 302 GLY A O 1
ATOM 2278 N N . LEU A 1 303 ? 50.451 17.888 40.051 1.00 53.62 303 LEU A N 1
ATOM 2279 C CA . LEU A 1 303 ? 50.878 19.272 39.955 1.00 54.70 303 LEU A CA 1
ATOM 2280 C C . LEU A 1 303 ? 49.674 20.200 39.880 1.00 51.91 303 LEU A C 1
ATOM 2281 O O . LEU A 1 303 ? 48.555 19.766 39.591 1.00 53.07 303 LEU A O 1
ATOM 2286 N N . PRO A 1 304 ? 49.856 21.485 40.169 1.00 53.18 304 PRO A N 1
ATOM 2287 C CA . PRO A 1 304 ? 48.750 22.432 39.976 1.00 52.87 304 PRO A CA 1
ATOM 2288 C C . PRO A 1 304 ? 48.277 22.445 38.522 1.00 53.75 304 PRO A C 1
ATOM 2289 O O . PRO A 1 304 ? 49.066 22.293 37.585 1.00 50.50 304 PRO A O 1
ATOM 2293 N N . ASP A 1 305 ? 46.963 22.608 38.348 1.00 48.88 305 ASP A N 1
ATOM 2294 C CA . ASP A 1 305 ? 46.363 22.563 37.020 1.00 52.60 305 ASP A CA 1
ATOM 2295 C C . ASP A 1 305 ? 46.921 23.639 36.094 1.00 57.38 305 ASP A C 1
ATOM 2296 O O . ASP A 1 305 ? 46.886 23.469 34.871 1.00 54.71 305 ASP A O 1
ATOM 2301 N N . ASP A 1 306 ? 47.464 24.725 36.651 1.00 52.41 306 ASP A N 1
ATOM 2302 C CA . ASP A 1 306 ? 48.039 25.802 35.865 1.00 52.76 306 ASP A CA 1
ATOM 2303 C C . ASP A 1 306 ? 49.549 25.780 35.887 1.00 49.89 306 ASP A C 1
ATOM 2304 O O . ASP A 1 306 ? 50.178 26.815 35.669 1.00 50.20 306 ASP A O 1
ATOM 2309 N N . TYR A 1 307 ? 50.143 24.627 36.162 1.00 52.68 307 TYR A N 1
ATOM 2310 C CA . TYR A 1 307 ? 51.586 24.503 36.066 1.00 51.97 307 TYR A CA 1
ATOM 2311 C C . TYR A 1 307 ? 52.093 25.164 34.787 1.00 59.55 307 TYR A C 1
ATOM 2312 O O . TYR A 1 307 ? 51.491 25.022 33.717 1.00 56.70 307 TYR A O 1
ATOM 2321 N N . ALA A 1 308 ? 53.183 25.921 34.904 1.00 51.24 308 ALA A N 1
ATOM 2322 C CA . ALA A 1 308 ? 53.604 26.744 33.780 1.00 54.58 308 ALA A CA 1
ATOM 2323 C C . ALA A 1 308 ? 54.043 25.871 32.600 1.00 57.84 308 ALA A C 1
ATOM 2324 O O . ALA A 1 308 ? 54.667 24.823 32.777 1.00 55.34 308 ALA A O 1
ATOM 2326 N N . GLU A 1 309 ? 53.702 26.310 31.385 1.00 51.16 309 GLU A N 1
ATOM 2327 C CA . GLU A 1 309 ? 54.052 25.563 30.182 1.00 56.95 309 GLU A CA 1
ATOM 2328 C C . GLU A 1 309 ? 55.548 25.581 29.891 1.00 57.38 309 GLU A C 1
ATOM 2329 O O . GLU A 1 309 ? 56.032 24.744 29.128 1.00 56.31 309 GLU A O 1
ATOM 2335 N N . ASP A 1 310 ? 56.301 26.479 30.508 1.00 55.54 310 ASP A N 1
ATOM 2336 C CA . ASP A 1 310 ? 57.729 26.564 30.263 1.00 54.33 310 ASP A CA 1
ATOM 2337 C C . ASP A 1 310 ? 58.582 25.828 31.295 1.00 58.68 310 ASP A C 1
ATOM 2338 O O . ASP A 1 310 ? 59.808 25.841 31.165 1.00 62.11 310 ASP A O 1
ATOM 2343 N N . LEU A 1 311 ? 57.982 25.179 32.295 1.00 57.94 311 LEU A N 1
ATOM 234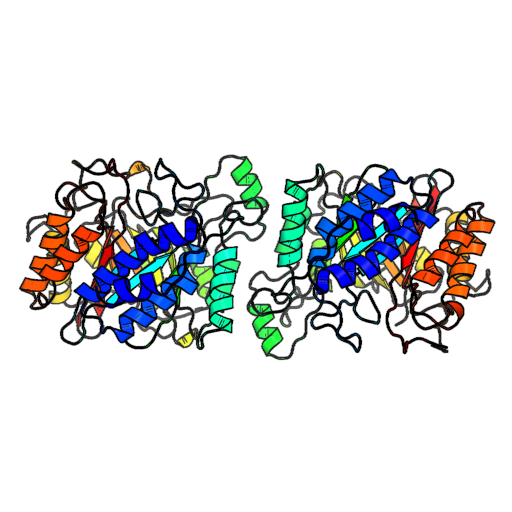4 C CA . LEU A 1 311 ? 58.721 24.541 33.384 1.00 54.33 311 LEU A CA 1
ATOM 2345 C C . LEU A 1 311 ? 58.773 23.030 33.178 1.00 57.63 311 LEU A C 1
ATOM 2346 O O . LEU A 1 311 ? 57.749 22.397 32.899 1.00 53.26 311 LEU A O 1
ATOM 2351 N N . ASP A 1 312 ? 59.961 22.452 33.339 1.00 61.21 312 ASP A N 1
ATOM 2352 C CA . ASP A 1 312 ? 60.068 21.002 33.362 1.00 57.08 312 ASP A CA 1
ATOM 2353 C C . ASP A 1 312 ? 59.272 20.456 34.541 1.00 56.36 312 ASP A C 1
ATOM 2354 O O . ASP A 1 312 ? 59.124 21.115 35.573 1.00 61.71 312 ASP A O 1
ATOM 2359 N N . LEU A 1 313 ? 58.718 19.260 34.366 1.00 56.06 313 LEU A N 1
ATOM 2360 C CA . LEU A 1 313 ? 58.091 18.575 35.482 1.00 57.11 313 LEU A CA 1
ATOM 2361 C C . LEU A 1 313 ? 59.143 18.245 36.543 1.00 63.83 313 LEU A C 1
ATOM 2362 O O . LEU A 1 313 ? 60.305 17.986 36.211 1.00 62.69 313 LEU A O 1
ATOM 2367 N N . PRO A 1 314 ? 58.773 18.274 37.838 1.00 62.22 314 PRO A N 1
ATOM 2368 C CA . PRO A 1 314 ? 59.742 17.932 38.889 1.00 64.13 314 PRO A CA 1
ATOM 2369 C C . PRO A 1 314 ? 59.791 16.437 39.173 1.00 61.16 314 PRO A C 1
ATOM 2370 O O . PRO A 1 314 ? 58.747 15.786 39.286 1.00 61.50 314 PRO A O 1
ATOM 2374 N N . LEU A 1 315 ? 60.998 15.888 39.284 1.00 58.74 315 LEU A N 1
ATOM 2375 C CA . LEU A 1 315 ? 61.156 14.463 39.542 1.00 64.26 315 LEU A CA 1
ATOM 2376 C C . LEU A 1 315 ? 60.571 14.094 40.900 1.00 69.23 315 LEU A C 1
ATOM 2377 O O . LEU A 1 315 ? 60.622 14.874 41.855 1.00 69.90 315 LEU A O 1
ATOM 2382 N N . ALA A 1 316 ? 59.981 12.925 40.997 1.00 70.47 316 ALA A N 1
ATOM 2383 C CA . ALA A 1 316 ? 59.527 12.494 42.285 1.00 74.24 316 ALA A CA 1
ATOM 2384 C C . ALA A 1 316 ? 60.803 12.226 43.013 1.00 84.91 316 ALA A C 1
ATOM 2385 O O . ALA A 1 316 ? 61.798 11.869 42.404 1.00 95.97 316 ALA A O 1
ATOM 2387 N N . GLU A 1 317 ? 60.801 12.374 44.319 1.00 84.90 317 GLU A N 1
ATOM 2388 C CA . GLU A 1 317 ? 62.000 12.047 45.058 1.00 95.05 317 GLU A CA 1
ATOM 2389 C C . GLU A 1 317 ? 61.733 11.243 46.316 1.00 88.91 317 GLU A C 1
ATOM 2390 O O . GLU A 1 317 ? 62.503 10.353 46.655 1.00 92.90 317 GLU A O 1
ATOM 2396 N N . HIS A 1 318 ? 60.674 11.583 47.026 0.00 93.18 318 HIS A N 1
ATOM 2397 C CA . HIS A 1 318 ? 60.352 10.864 48.236 0.00 93.18 318 HIS A CA 1
ATOM 2398 C C . HIS A 1 318 ? 59.900 9.469 47.854 0.00 87.74 318 HIS A C 1
ATOM 2399 O O . HIS A 1 318 ? 58.834 9.026 48.279 0.00 86.41 318 HIS A O 1
ATOM 2406 N N . PHE A 1 319 ? 60.714 8.761 47.071 1.00 84.76 319 PHE A N 1
ATOM 2407 C CA . PHE A 1 319 ? 60.286 7.452 46.572 1.00 87.79 319 PHE A CA 1
ATOM 2408 C C . PHE A 1 319 ? 61.484 6.621 46.192 1.00 88.93 319 PHE A C 1
ATOM 2409 O O . PHE A 1 319 ? 61.345 5.458 45.841 1.00 87.20 319 PHE A O 1
ATOM 2417 N N . SER A 1 320 ? 62.661 7.217 46.263 1.00 90.71 320 SER A N 1
ATOM 2418 C CA . SER A 1 320 ? 63.894 6.496 45.948 1.00 101.71 320 SER A CA 1
ATOM 2419 C C . SER A 1 320 ? 63.714 5.522 44.764 1.00 105.39 320 SER A C 1
ATOM 2420 O O . SER A 1 320 ? 63.837 4.305 44.944 1.00 101.55 320 SER A O 1
ATOM 2423 N N . PRO A 1 321 ? 63.439 6.032 43.567 1.00 102.10 321 PRO A N 1
ATOM 2424 C CA . PRO A 1 321 ? 63.316 5.153 42.395 1.00 100.51 321 PRO A CA 1
ATOM 2425 C C . PRO A 1 321 ? 64.679 4.878 41.781 1.00 103.21 321 PRO A C 1
ATOM 2426 O O . PRO A 1 321 ? 65.669 5.541 42.131 1.00 104.31 321 PRO A O 1
ATOM 2430 N N . PRO A 1 322 ? 64.784 3.889 40.865 1.00 100.62 322 PRO A N 1
ATOM 2431 C CA . PRO A 1 322 ? 66.086 3.573 40.236 1.00 99.53 322 PRO A CA 1
ATOM 2432 C C . PRO A 1 322 ? 66.368 4.410 38.987 1.00 102.27 322 PRO A C 1
ATOM 2433 O O . PRO A 1 322 ? 66.500 3.884 37.872 1.00 100.74 322 PRO A O 1
ATOM 2437 N N . ILE A 1 323 ? 66.484 5.732 39.175 1.00 99.96 323 ILE A N 1
ATOM 2438 C CA . ILE A 1 323 ? 66.735 6.634 38.050 1.00 95.68 323 ILE A CA 1
ATOM 2439 C C . ILE A 1 323 ? 68.137 6.417 37.487 1.00 96.43 323 ILE A C 1
ATOM 2440 O O . ILE A 1 323 ? 68.328 6.359 36.265 1.00 93.98 323 ILE A O 1
ATOM 2445 N N . MET A 1 324 ? 69.135 6.262 38.361 1.00 99.40 324 MET A N 1
ATOM 2446 C CA . MET A 1 324 ? 70.499 6.037 37.893 1.00 106.31 324 MET A CA 1
ATOM 2447 C C . MET A 1 324 ? 70.694 4.669 37.239 1.00 104.66 324 MET A C 1
ATOM 2448 O O . MET A 1 324 ? 71.774 4.413 36.695 1.00 102.22 324 MET A O 1
ATOM 2453 N N . ASP A 1 325 ? 69.687 3.793 37.266 1.00 105.47 325 ASP A N 1
ATOM 2454 C CA . ASP A 1 325 ? 69.773 2.482 36.633 1.00 104.35 325 ASP A CA 1
ATOM 2455 C C . ASP A 1 325 ? 69.077 2.417 35.276 1.00 104.55 325 ASP A C 1
ATOM 2456 O O . ASP A 1 325 ? 69.148 1.377 34.608 1.00 102.83 325 ASP A O 1
ATOM 2461 N N . ALA A 1 326 ? 68.415 3.488 34.849 1.00 95.72 326 ALA A N 1
ATOM 2462 C CA . ALA A 1 326 ? 67.744 3.495 33.559 1.00 93.30 326 ALA A CA 1
ATOM 2463 C C . ALA A 1 326 ? 68.638 4.112 32.484 1.00 89.04 326 ALA A C 1
ATOM 2464 O O . ALA A 1 326 ? 69.593 4.839 32.768 1.00 87.43 326 ALA A O 1
ATOM 2466 N N . ARG A 1 327 ? 68.314 3.802 31.235 1.00 91.03 327 ARG A N 1
ATOM 2467 C CA . ARG A 1 327 ? 69.025 4.335 30.077 1.00 91.62 327 ARG A CA 1
ATOM 2468 C C . ARG A 1 327 ? 68.069 4.299 28.885 1.00 91.00 327 ARG A C 1
ATOM 2469 O O . ARG A 1 327 ? 66.850 4.178 29.055 1.00 87.49 327 ARG A O 1
ATOM 2477 N N . GLU A 1 328 ? 68.622 4.399 27.669 1.00 89.25 328 GLU A N 1
ATOM 2478 C CA . GLU A 1 328 ? 67.793 4.275 26.472 1.00 85.45 328 GLU A CA 1
ATOM 2479 C C . GLU A 1 328 ? 67.260 2.852 26.318 1.00 88.08 328 GLU A C 1
ATOM 2480 O O . GLU A 1 328 ? 66.123 2.655 25.870 1.00 84.37 328 GLU A O 1
ATOM 2486 N N . GLU A 1 329 ? 68.067 1.845 26.696 1.00 91.27 329 GLU A N 1
ATOM 2487 C CA . GLU A 1 329 ? 67.654 0.441 26.647 1.00 80.06 329 GLU A CA 1
ATOM 2488 C C . GLU A 1 329 ? 66.701 0.067 27.777 1.00 81.50 329 GLU A C 1
ATOM 2489 O O . GLU A 1 329 ? 66.063 -0.991 27.710 1.00 69.46 329 GLU A O 1
ATOM 2495 N N . LYS A 1 330 ? 66.601 0.903 28.812 1.00 86.88 330 LYS A N 1
ATOM 2496 C CA . LYS A 1 330 ? 65.777 0.634 29.988 1.00 88.97 330 LYS A CA 1
ATOM 2497 C C . LYS A 1 330 ? 64.982 1.895 30.349 1.00 87.20 330 LYS A C 1
ATOM 2498 O O . LYS A 1 330 ? 65.128 2.467 31.430 1.00 91.57 330 LYS A O 1
ATOM 2504 N N . THR A 1 331 ? 64.103 2.324 29.422 1.00 83.79 331 THR A N 1
ATOM 2505 C CA . THR A 1 331 ? 63.481 3.657 29.548 1.00 89.48 331 THR A CA 1
ATOM 2506 C C . THR A 1 331 ? 62.495 3.793 30.745 1.00 84.14 331 THR A C 1
ATOM 2507 O O . THR A 1 331 ? 61.921 4.892 30.864 1.00 79.14 331 THR A O 1
ATOM 2511 N N . LEU A 1 332 ? 62.315 2.787 31.606 1.00 83.47 332 LEU A N 1
ATOM 2512 C CA . LEU A 1 332 ? 61.263 2.851 32.618 1.00 82.01 332 LEU A CA 1
ATOM 2513 C C . LEU A 1 332 ? 61.422 4.064 33.534 1.00 81.63 332 LEU A C 1
ATOM 2514 O O . LEU A 1 332 ? 60.437 4.758 33.823 1.00 72.18 332 LEU A O 1
ATOM 2519 N N . VAL A 1 333 ? 62.653 4.347 33.987 1.00 85.75 333 VAL A N 1
ATOM 2520 C CA . VAL A 1 333 ? 62.889 5.347 35.030 1.00 83.48 333 VAL A CA 1
ATOM 2521 C C . VAL A 1 333 ? 63.942 6.383 34.636 1.00 85.82 333 VAL A C 1
ATOM 2522 O O . VAL A 1 333 ? 64.860 6.675 35.415 1.00 85.92 333 VAL A O 1
ATOM 2526 N N . LEU A 1 334 ? 63.826 6.970 33.448 1.00 82.91 334 LEU A N 1
ATOM 2527 C CA . LEU A 1 334 ? 64.732 8.093 33.275 1.00 80.50 334 LEU A CA 1
ATOM 2528 C C . LEU A 1 334 ? 63.944 9.390 33.103 1.00 80.59 334 LEU A C 1
ATOM 2529 O O . LEU A 1 334 ? 62.808 9.370 32.604 1.00 75.19 334 LEU A O 1
ATOM 2534 N N . PRO A 1 335 ? 64.502 10.522 33.567 1.00 76.63 335 PRO A N 1
ATOM 2535 C CA . PRO A 1 335 ? 63.848 11.826 33.363 1.00 71.61 335 PRO A CA 1
ATOM 2536 C C . PRO A 1 335 ? 63.549 12.104 31.892 1.00 66.55 335 PRO A C 1
ATOM 2537 O O . PRO A 1 335 ? 64.326 11.758 30.995 1.00 64.26 335 PRO A O 1
ATOM 2541 N N . GLY A 1 336 ? 62.406 12.728 31.646 1.00 59.42 336 GLY A N 1
ATOM 2542 C CA . GLY A 1 336 ? 61.954 13.003 30.296 1.00 55.45 336 GLY A CA 1
ATOM 2543 C C . GLY A 1 336 ? 60.652 12.296 29.965 1.00 52.63 336 GLY A C 1
ATOM 2544 O O . GLY A 1 336 ? 60.090 11.554 30.768 1.00 51.44 336 GLY A O 1
ATOM 2545 N N . PHE A 1 337 ? 60.152 12.586 28.761 1.00 49.49 337 PHE A N 1
ATOM 2546 C CA . PHE A 1 337 ? 58.997 11.921 28.174 1.00 44.44 337 PHE A CA 1
ATOM 2547 C C . PHE A 1 337 ? 59.460 10.836 27.206 1.00 47.32 337 PHE A C 1
ATOM 2548 O O . PHE A 1 337 ? 60.504 10.958 26.566 1.00 45.19 337 PHE A O 1
ATOM 2556 N N . GLY A 1 338 ? 58.670 9.777 27.093 1.00 44.98 338 GLY A N 1
ATOM 2557 C CA . GLY A 1 338 ? 58.767 8.897 25.948 1.00 42.02 338 GLY A CA 1
ATOM 2558 C C . GLY A 1 338 ? 57.788 9.342 24.869 1.00 47.27 338 GLY A C 1
ATOM 2559 O O . GLY A 1 338 ? 56.748 9.920 25.158 1.00 41.29 338 GLY A O 1
ATOM 2560 N N . TYR A 1 339 ? 58.147 9.101 23.609 1.00 42.56 339 TYR A N 1
ATOM 2561 C CA . TYR A 1 339 ? 57.215 9.291 22.509 1.00 40.77 339 TYR A CA 1
ATOM 2562 C C . TYR A 1 339 ? 57.366 8.150 21.522 1.00 40.61 339 TYR A C 1
ATOM 2563 O O . TYR A 1 339 ? 58.426 7.524 21.439 1.00 40.22 339 TYR A O 1
ATOM 2572 N N . TYR A 1 340 ? 56.319 7.898 20.735 1.00 39.53 340 TYR A N 1
ATOM 2573 C CA . TYR A 1 340 ? 56.547 7.235 19.458 1.00 43.51 340 TYR A CA 1
ATOM 2574 C C . TYR A 1 340 ? 55.939 8.049 18.315 1.00 47.80 340 TYR A C 1
ATOM 2575 O O . TYR A 1 340 ? 54.973 8.793 18.496 1.00 43.64 340 TYR A O 1
ATOM 2584 N N . PHE A 1 341 ? 56.540 7.899 17.135 1.00 40.72 341 PHE A N 1
ATOM 2585 C CA . PHE A 1 341 ? 56.009 8.402 15.877 1.00 39.69 341 PHE A CA 1
ATOM 2586 C C . PHE A 1 341 ? 55.665 7.220 14.992 1.00 40.74 341 PHE A C 1
ATOM 2587 O O . PHE A 1 341 ? 56.559 6.449 14.618 1.00 41.75 341 PHE A O 1
ATOM 2595 N N . ASP A 1 342 ? 54.387 7.090 14.633 1.00 42.59 342 ASP A N 1
ATOM 2596 C CA . ASP A 1 342 ? 53.935 6.053 13.703 1.00 44.00 342 ASP A CA 1
ATOM 2597 C C . ASP A 1 342 ? 54.102 6.576 12.277 1.00 49.56 342 ASP A C 1
ATOM 2598 O O . ASP A 1 342 ? 53.349 7.450 11.843 1.00 46.09 342 ASP A O 1
ATOM 2603 N N . ILE A 1 343 ? 55.062 6.024 11.536 1.00 46.13 343 ILE A N 1
ATOM 2604 C CA . ILE A 1 343 ? 55.390 6.566 10.219 1.00 46.37 343 ILE A CA 1
ATOM 2605 C C . ILE A 1 343 ? 55.134 5.557 9.117 1.00 47.80 343 ILE A C 1
ATOM 2606 O O . ILE A 1 343 ? 55.812 5.598 8.082 1.00 53.90 343 ILE A O 1
ATOM 2611 N N . ALA A 1 344 ? 54.151 4.656 9.311 1.00 47.91 344 ALA A N 1
ATOM 2612 C CA . ALA A 1 344 ? 53.852 3.613 8.322 1.00 50.21 344 ALA A CA 1
ATOM 2613 C C . ALA A 1 344 ? 53.650 4.182 6.919 1.00 54.23 344 ALA A C 1
ATOM 2614 O O . ALA A 1 344 ? 53.187 5.318 6.768 1.00 53.30 344 ALA A O 1
ATOM 2616 N N . PRO A 1 345 ? 53.986 3.419 5.877 1.00 58.82 345 PRO A N 1
ATOM 2617 C CA . PRO A 1 345 ? 53.739 3.880 4.501 1.00 61.66 345 PRO A CA 1
ATOM 2618 C C . PRO A 1 345 ? 52.276 4.226 4.257 1.00 57.18 345 PRO A C 1
ATOM 2619 O O . PRO A 1 345 ? 51.370 3.586 4.789 1.00 62.78 345 PRO A O 1
ATOM 2623 N N . GLY A 1 346 ? 52.054 5.247 3.427 1.00 60.26 346 GLY A N 1
ATOM 2624 C CA . GLY A 1 346 ? 50.715 5.701 3.118 1.00 67.82 346 GLY A CA 1
ATOM 2625 C C . GLY A 1 346 ? 50.126 6.655 4.132 1.00 73.36 346 GLY A C 1
ATOM 2626 O O . GLY A 1 346 ? 49.030 7.193 3.895 1.00 71.62 346 GLY A O 1
ATOM 2627 N N . ARG A 1 347 ? 50.808 6.865 5.259 1.00 67.23 347 ARG A N 1
ATOM 2628 C CA . ARG A 1 347 ? 50.413 7.866 6.233 1.00 64.53 347 ARG A CA 1
ATOM 2629 C C . ARG A 1 347 ? 50.781 9.245 5.714 1.00 62.54 347 ARG A C 1
ATOM 2630 O O . ARG A 1 347 ? 51.921 9.475 5.292 1.00 60.52 347 ARG A O 1
ATOM 2638 N N . GLU A 1 348 ? 49.824 10.169 5.784 1.00 62.19 348 GLU A N 1
ATOM 2639 C CA . GLU A 1 348 ? 50.091 11.557 5.430 1.00 58.43 348 GLU A CA 1
ATOM 2640 C C . GLU A 1 348 ? 50.966 12.241 6.474 1.00 56.77 348 GLU A C 1
ATOM 2641 O O . GLU A 1 348 ? 51.781 13.106 6.139 1.00 57.17 348 GLU A O 1
ATOM 2647 N N . TYR A 1 349 ? 50.823 11.873 7.737 1.00 54.80 349 TYR A N 1
ATOM 2648 C CA . TYR A 1 349 ? 51.549 12.542 8.804 1.00 53.28 349 TYR A CA 1
ATOM 2649 C C . TYR A 1 349 ? 51.771 11.513 9.903 1.00 46.71 349 TYR A C 1
ATOM 2650 O O . TYR A 1 349 ? 51.013 10.544 9.997 1.00 48.10 349 TYR A O 1
ATOM 2659 N N . PRO A 1 350 ? 52.804 11.667 10.717 1.00 46.86 350 PRO A N 1
ATOM 2660 C CA . PRO A 1 350 ? 53.003 10.713 11.815 1.00 46.87 350 PRO A CA 1
ATOM 2661 C C . PRO A 1 350 ? 51.891 10.835 12.850 1.00 49.12 350 PRO A C 1
ATOM 2662 O O . PRO A 1 350 ? 51.439 11.932 13.168 1.00 49.63 350 PRO A O 1
ATOM 2666 N N . GLU A 1 351 ? 51.417 9.695 13.344 1.00 44.68 351 GLU A N 1
ATOM 2667 C CA . GLU A 1 351 ? 50.642 9.688 14.579 1.00 45.13 351 GLU A CA 1
ATOM 2668 C C . GLU A 1 351 ? 51.604 9.671 15.757 1.00 44.57 351 GLU A C 1
ATOM 2669 O O . GLU A 1 351 ? 52.593 8.931 15.749 1.00 45.21 351 GLU A O 1
ATOM 2675 N N . VAL A 1 352 ? 51.340 10.505 16.759 1.00 40.62 352 VAL A N 1
ATOM 2676 C CA . VAL A 1 352 ? 52.257 10.670 17.882 1.00 46.62 352 VAL A CA 1
ATOM 2677 C C . VAL A 1 352 ? 51.572 10.217 19.165 1.00 50.86 352 VAL A C 1
ATOM 2678 O O . VAL A 1 352 ? 50.427 10.605 19.439 1.00 47.61 352 VAL A O 1
ATOM 2682 N N . LYS A 1 353 ? 52.276 9.402 19.953 1.00 44.08 353 LYS A N 1
ATOM 2683 C CA . LYS A 1 353 ? 51.828 9.038 21.291 1.00 44.92 353 LYS A CA 1
ATOM 2684 C C . LYS A 1 353 ? 52.874 9.491 22.293 1.00 40.51 353 LYS A C 1
ATOM 2685 O O . LYS A 1 353 ? 54.067 9.239 22.093 1.00 41.48 353 LYS A O 1
ATOM 2691 N N . ILE A 1 354 ? 52.427 10.164 23.362 1.00 37.25 354 ILE A N 1
ATOM 2692 C CA . ILE A 1 354 ? 53.306 10.603 24.446 1.00 35.81 354 ILE A CA 1
ATOM 2693 C C . ILE A 1 354 ? 53.103 9.674 25.633 1.00 42.00 354 ILE A C 1
ATOM 2694 O O . ILE A 1 354 ? 51.974 9.254 25.920 1.00 43.09 354 ILE A O 1
ATOM 2699 N N . PHE A 1 355 ? 54.198 9.359 26.329 1.00 39.01 355 PHE A N 1
ATOM 2700 C CA . PHE A 1 355 ? 54.211 8.479 27.498 1.00 40.00 355 PHE A CA 1
ATOM 2701 C C . PHE A 1 355 ? 54.750 9.272 28.677 1.00 42.99 355 PHE A C 1
ATOM 2702 O O . PHE A 1 355 ? 55.924 9.663 28.674 1.00 38.28 355 PHE A O 1
ATOM 2710 N N . LEU A 1 356 ? 53.906 9.509 29.680 1.00 43.69 356 LEU A N 1
ATOM 2711 C CA . LEU A 1 356 ? 54.355 10.093 30.940 1.00 44.26 356 LEU A CA 1
ATOM 2712 C C . LEU A 1 356 ? 54.858 8.960 31.836 1.00 41.34 356 LEU A C 1
ATOM 2713 O O . LEU A 1 356 ? 54.155 7.971 32.042 1.00 44.86 356 LEU A O 1
ATOM 2718 N N . ARG A 1 357 ? 56.081 9.084 32.324 1.00 43.49 357 ARG A N 1
ATOM 2719 C CA . ARG A 1 357 ? 56.723 8.036 33.127 1.00 48.38 357 ARG A CA 1
ATOM 2720 C C . ARG A 1 357 ? 56.332 8.171 34.598 1.00 44.60 357 ARG A C 1
ATOM 2721 O O . ARG A 1 357 ? 56.877 9.000 35.332 1.00 46.53 357 ARG A O 1
ATOM 2729 N N . LEU A 1 358 ? 55.383 7.354 35.027 1.00 44.58 358 LEU A N 1
ATOM 2730 C CA . LEU A 1 358 ? 54.814 7.426 36.368 1.00 49.97 358 LEU A CA 1
ATOM 2731 C C . LEU A 1 358 ? 55.707 6.781 37.409 1.00 54.99 358 LEU A C 1
ATOM 2732 O O . LEU A 1 358 ? 55.333 6.717 38.580 1.00 57.44 358 LEU A O 1
ATOM 2737 N N . THR A 1 359 ? 56.865 6.292 37.003 1.00 49.26 359 THR A N 1
ATOM 2738 C CA . THR A 1 359 ? 57.871 5.862 37.945 1.00 53.08 359 THR A CA 1
ATOM 2739 C C . THR A 1 359 ? 58.765 7.030 38.310 1.00 55.92 359 THR A C 1
ATOM 2740 O O . THR A 1 359 ? 59.284 7.096 39.424 1.00 56.82 359 THR A O 1
ATOM 2744 N N . ALA A 1 360 ? 58.934 7.969 37.389 1.00 56.04 360 ALA A N 1
ATOM 2745 C CA . ALA A 1 360 ? 59.809 9.104 37.612 1.00 57.11 360 ALA A CA 1
ATOM 2746 C C . ALA A 1 360 ? 59.063 10.352 38.058 1.00 55.47 360 ALA A C 1
ATOM 2747 O O . ALA A 1 360 ? 59.670 11.224 38.685 1.00 57.68 360 ALA A O 1
ATOM 2749 N N . TYR A 1 361 ? 57.771 10.455 37.765 1.00 52.87 361 TYR A N 1
ATOM 2750 C CA . TYR A 1 361 ? 57.002 11.645 38.071 1.00 56.12 361 TYR A CA 1
ATOM 2751 C C . TYR A 1 361 ? 55.744 11.237 38.815 1.00 47.22 361 TYR A C 1
ATOM 2752 O O . TYR A 1 361 ? 55.345 10.073 38.793 1.00 54.26 361 TYR A O 1
ATOM 2761 N N . GLY A 1 362 ? 55.113 12.212 39.467 1.00 50.98 362 GLY A N 1
ATOM 2762 C CA . GLY A 1 362 ? 53.916 11.955 40.239 1.00 58.72 362 GLY A CA 1
ATOM 2763 C C . GLY A 1 362 ? 54.199 11.371 41.615 1.00 58.58 362 GLY A C 1
ATOM 2764 O O . GLY A 1 362 ? 55.337 11.127 42.015 1.00 59.05 362 GLY A O 1
ATOM 2765 N N . GLN A 1 363 ? 53.112 11.124 42.346 1.00 61.32 363 GLN A N 1
ATOM 2766 C CA . GLN A 1 363 ? 53.199 10.605 43.709 1.00 65.37 363 GLN A CA 1
ATOM 2767 C C . GLN A 1 363 ? 52.922 9.107 43.764 1.00 66.55 363 GLN A C 1
ATOM 2768 O O . GLN A 1 363 ? 53.229 8.369 42.822 1.00 62.67 363 GLN A O 1
ATOM 2774 N N . ASP A 1 364 ? 52.331 8.655 44.866 1.00 63.01 364 ASP A N 1
ATOM 2775 C CA . ASP A 1 364 ? 52.042 7.246 45.044 1.00 60.37 364 ASP A CA 1
ATOM 2776 C C . ASP A 1 364 ? 51.016 6.790 44.017 1.00 56.05 364 ASP A C 1
ATOM 2777 O O . ASP A 1 364 ? 50.352 7.597 43.361 1.00 58.77 364 ASP A O 1
ATOM 2782 N N . ASP A 1 365 ? 50.852 5.467 43.935 1.00 54.19 365 ASP A N 1
ATOM 2783 C CA . ASP A 1 365 ? 49.972 4.875 42.937 1.00 56.85 365 ASP A CA 1
ATOM 2784 C C . ASP A 1 365 ? 48.521 5.284 43.132 1.00 58.87 365 ASP A C 1
ATOM 2785 O O . ASP A 1 365 ? 47.782 5.445 42.149 1.00 57.18 365 ASP A O 1
ATOM 2790 N N . THR A 1 366 ? 48.077 5.434 44.385 1.00 63.02 366 THR A N 1
ATOM 2791 C CA . THR A 1 366 ? 46.685 5.819 44.614 1.00 59.31 366 THR A CA 1
ATOM 2792 C C . THR A 1 366 ? 46.427 7.242 44.135 1.00 53.77 366 THR A C 1
ATOM 2793 O O . THR A 1 366 ? 45.412 7.506 43.480 1.00 57.56 366 THR A O 1
ATOM 2797 N N . SER A 1 367 ? 47.331 8.168 44.460 1.00 56.81 367 SER A N 1
ATOM 2798 C CA . SER A 1 367 ? 47.194 9.542 43.983 1.00 58.23 367 SER A CA 1
ATOM 2799 C C . SER A 1 367 ? 47.216 9.597 42.464 1.00 62.01 367 SER A C 1
ATOM 2800 O O . SER A 1 367 ? 46.431 10.332 41.844 1.00 56.98 367 SER A O 1
ATOM 2803 N N . MET A 1 368 ? 48.105 8.813 41.847 1.00 54.85 368 MET A N 1
ATOM 2804 C CA . MET A 1 368 ? 48.230 8.843 40.399 1.00 52.97 368 MET A CA 1
ATOM 2805 C C . MET A 1 368 ? 46.969 8.280 39.748 1.00 53.50 368 MET A C 1
ATOM 2806 O O . MET A 1 368 ? 46.394 8.882 38.827 1.00 50.55 368 MET A O 1
ATOM 2811 N N . GLY A 1 369 ? 46.499 7.140 40.249 1.00 51.14 369 GLY A N 1
ATOM 2812 C CA . GLY A 1 369 ? 45.261 6.573 39.745 1.00 53.12 369 GLY A CA 1
ATOM 2813 C C . GLY A 1 369 ? 44.058 7.473 39.953 1.00 58.64 369 GLY A C 1
ATOM 2814 O O . GLY A 1 369 ? 43.133 7.480 39.134 1.00 59.34 369 GLY A O 1
ATOM 2815 N N . ARG A 1 370 ? 44.040 8.233 41.051 1.00 58.77 370 ARG A N 1
ATOM 2816 C CA . ARG A 1 370 ? 42.935 9.155 41.289 1.00 57.51 370 ARG A CA 1
ATOM 2817 C C . ARG A 1 370 ? 43.074 10.405 40.431 1.00 51.91 370 ARG A C 1
ATOM 2818 O O . ARG A 1 370 ? 42.070 10.972 39.989 1.00 53.94 370 ARG A O 1
ATOM 2826 N N . GLY A 1 371 ? 44.306 10.863 40.206 1.00 52.02 371 GLY A N 1
ATOM 2827 C CA . GLY A 1 371 ? 44.518 11.955 39.265 1.00 47.35 371 GLY A CA 1
ATOM 2828 C C . GLY A 1 371 ? 43.994 11.632 37.876 1.00 51.13 371 GLY A C 1
ATOM 2829 O O . GLY A 1 371 ? 43.246 12.413 37.282 1.00 52.89 371 GLY A O 1
ATOM 2830 N N . ILE A 1 372 ? 44.353 10.455 37.354 1.00 51.88 372 ILE A N 1
ATOM 2831 C CA . ILE A 1 372 ? 43.828 10.019 36.060 1.00 49.73 372 ILE A CA 1
ATOM 2832 C C . ILE A 1 372 ? 42.315 9.862 36.132 1.00 52.82 372 ILE A C 1
ATOM 2833 O O . ILE A 1 372 ? 41.596 10.171 35.172 1.00 54.42 372 ILE A O 1
ATOM 2838 N N . SER A 1 373 ? 41.811 9.371 37.270 1.00 55.88 373 SER A N 1
ATOM 2839 C CA . SER A 1 373 ? 40.379 9.131 37.438 1.00 56.59 373 SER A CA 1
ATOM 2840 C C . SER A 1 373 ? 39.600 10.436 37.436 1.00 53.43 373 SER A C 1
ATOM 2841 O O . SER A 1 373 ? 38.549 10.545 36.795 1.00 57.55 373 SER A O 1
ATOM 2844 N N . ALA A 1 374 ? 40.101 11.435 38.159 1.00 50.77 374 ALA A N 1
ATOM 2845 C CA . ALA A 1 374 ? 39.483 12.753 38.144 1.00 53.09 374 ALA A CA 1
ATOM 2846 C C . ALA A 1 374 ? 39.402 13.305 36.725 1.00 56.73 374 ALA A C 1
ATOM 2847 O O . ALA A 1 374 ? 38.365 13.837 36.306 1.00 57.77 374 ALA A O 1
ATOM 2849 N N . TRP A 1 375 ? 40.494 13.183 35.966 1.00 55.27 375 TRP A N 1
ATOM 2850 C CA . TRP A 1 375 ? 40.480 13.646 34.583 1.00 52.54 375 TRP A CA 1
ATOM 2851 C C . TRP A 1 375 ? 39.393 12.939 33.784 1.00 53.19 375 TRP A C 1
ATOM 2852 O O . TRP A 1 375 ? 38.589 13.587 33.103 1.00 55.52 375 TRP A O 1
ATOM 2863 N N . MET A 1 376 ? 39.355 11.602 33.858 1.00 53.52 376 MET A N 1
ATOM 2864 C CA . MET A 1 376 ? 38.333 10.830 33.146 1.00 59.34 376 MET A CA 1
ATOM 2865 C C . MET A 1 376 ? 36.935 11.252 33.569 1.00 59.17 376 MET A C 1
ATOM 2866 O O . MET A 1 376 ? 36.041 11.455 32.731 1.00 56.57 376 MET A O 1
ATOM 2871 N N . THR A 1 377 ? 36.727 11.360 34.878 1.00 55.85 377 THR A N 1
ATOM 2872 C CA . THR A 1 377 ? 35.436 11.785 35.403 1.00 58.34 377 THR A CA 1
ATOM 2873 C C . THR A 1 377 ? 35.090 13.180 34.895 1.00 59.02 377 THR A C 1
ATOM 2874 O O . THR A 1 377 ? 33.986 13.419 34.390 1.00 57.67 377 THR A O 1
ATOM 2878 N N . ALA A 1 378 ? 36.056 14.099 34.956 1.00 59.87 378 ALA A N 1
ATOM 2879 C CA . ALA A 1 378 ? 35.807 15.448 34.472 1.00 54.74 378 ALA A CA 1
ATOM 2880 C C . ALA A 1 378 ? 35.480 15.474 32.985 1.00 58.56 378 ALA A C 1
ATOM 2881 O O . ALA A 1 378 ? 34.816 16.406 32.525 1.00 66.06 378 ALA A O 1
ATOM 2883 N N . HIS A 1 379 ? 35.924 14.479 32.210 1.00 59.00 379 HIS A N 1
ATOM 2884 C CA . HIS A 1 379 ? 35.625 14.460 30.779 1.00 54.90 379 HIS A CA 1
ATOM 2885 C C . HIS A 1 379 ? 34.521 13.483 30.432 1.00 56.79 379 HIS A C 1
ATOM 2886 O O . HIS A 1 379 ? 34.360 13.134 29.256 1.00 61.47 379 HIS A O 1
ATOM 2893 N N . GLY A 1 380 ? 33.748 13.047 31.423 1.00 56.62 380 GLY A N 1
ATOM 2894 C CA . GLY A 1 380 ? 32.621 12.180 31.142 1.00 58.28 380 GLY A CA 1
ATOM 2895 C C . GLY A 1 380 ? 33.000 10.765 30.759 1.00 59.58 380 GLY A C 1
ATOM 2896 O O . GLY A 1 380 ? 32.230 10.094 30.058 1.00 59.04 380 GLY A O 1
ATOM 2897 N N . ARG A 1 381 ? 34.149 10.304 31.225 1.00 54.98 381 ARG A N 1
ATOM 2898 C CA . ARG A 1 381 ? 34.597 8.960 30.934 1.00 57.22 381 ARG A CA 1
ATOM 2899 C C . ARG A 1 381 ? 34.795 8.216 32.228 1.00 56.47 381 ARG A C 1
ATOM 2900 O O . ARG A 1 381 ? 35.481 7.208 32.260 1.00 65.95 381 ARG A O 1
ATOM 2908 N N . GLY A 1 382 ? 34.191 8.710 33.298 1.00 56.45 382 GLY A N 1
ATOM 2909 C CA . GLY A 1 382 ? 34.347 8.117 34.612 1.00 52.19 382 GLY A CA 1
ATOM 2910 C C . GLY A 1 382 ? 33.747 6.765 34.755 1.00 51.55 382 GLY A C 1
ATOM 2911 O O . GLY A 1 382 ? 33.930 6.105 35.766 1.00 62.00 382 GLY A O 1
ATOM 2912 N N . GLU A 1 383 ? 32.937 6.356 33.784 0.00 55.80 383 GLU A N 1
ATOM 2913 C CA . GLU A 1 383 ? 32.212 5.083 33.887 0.00 55.87 383 GLU A CA 1
ATOM 2914 C C . GLU A 1 383 ? 32.892 4.007 34.725 0.00 55.90 383 GLU A C 1
ATOM 2915 O O . GLU A 1 383 ? 32.290 3.464 35.649 0.00 56.00 383 GLU A O 1
ATOM 2921 N N . TYR A 1 384 ? 34.138 3.698 34.410 1.00 57.22 384 TYR A N 1
ATOM 2922 C CA . TYR A 1 384 ? 34.864 2.619 35.108 1.00 53.68 384 TYR A CA 1
ATOM 2923 C C . TYR A 1 384 ? 35.962 2.920 36.124 1.00 54.17 384 TYR A C 1
ATOM 2924 O O . TYR A 1 384 ? 36.677 2.017 36.519 1.00 58.40 384 TYR A O 1
ATOM 2933 N N . CYS A 1 385 ? 36.107 4.148 36.563 1.00 53.40 385 CYS A N 1
ATOM 2934 C CA . CYS A 1 385 ? 37.215 4.464 37.461 1.00 60.61 385 CYS A CA 1
ATOM 2935 C C . CYS A 1 385 ? 37.233 3.706 38.818 1.00 62.00 385 CYS A C 1
ATOM 2936 O O . CYS A 1 385 ? 38.276 3.225 39.231 1.00 64.78 385 CYS A O 1
ATOM 2939 N N . PRO A 1 386 ? 36.099 3.604 39.516 1.00 61.99 386 PRO A N 1
ATOM 2940 C CA . PRO A 1 386 ? 36.192 2.871 40.792 1.00 64.82 386 PRO A CA 1
ATOM 2941 C C . PRO A 1 386 ? 36.617 1.424 40.595 1.00 58.58 386 PRO A C 1
ATOM 2942 O O . PRO A 1 386 ? 37.410 0.910 41.393 1.00 50.44 386 PRO A O 1
ATOM 2946 N N . ARG A 1 387 ? 36.140 0.763 39.529 1.00 57.51 387 ARG A N 1
ATOM 2947 C CA . ARG A 1 387 ? 36.596 -0.596 39.227 1.00 53.10 387 ARG A CA 1
ATOM 2948 C C . ARG A 1 387 ? 38.088 -0.649 38.911 1.00 61.31 387 ARG A C 1
ATOM 2949 O O . ARG A 1 387 ? 38.759 -1.623 39.274 1.00 61.94 387 ARG A O 1
ATOM 2957 N N . TYR A 1 388 ? 38.628 0.390 38.258 1.00 59.91 388 TYR A N 1
ATOM 2958 C CA . TYR A 1 388 ? 40.052 0.424 37.927 1.00 54.96 388 TYR A CA 1
ATOM 2959 C C . TYR A 1 388 ? 40.903 0.610 39.178 1.00 60.26 388 TYR A C 1
ATOM 2960 O O . TYR A 1 388 ? 41.903 -0.097 39.374 1.00 56.79 388 TYR A O 1
ATOM 2969 N N . MET A 1 389 ? 40.523 1.566 40.032 1.00 56.04 389 MET A N 1
ATOM 2970 C CA . MET A 1 389 ? 41.173 1.721 41.331 1.00 57.16 389 MET A CA 1
ATOM 2971 C C . MET A 1 389 ? 41.180 0.415 42.119 1.00 56.01 389 MET A C 1
ATOM 2972 O O . MET A 1 389 ? 42.199 0.046 42.714 1.00 57.35 389 MET A O 1
ATOM 2977 N N . SER A 1 390 ? 40.053 -0.299 42.132 1.00 56.96 390 SER A N 1
ATOM 2978 C CA . SER A 1 390 ? 39.984 -1.574 42.852 1.00 65.99 390 SER A CA 1
ATOM 2979 C C . SER A 1 390 ? 40.915 -2.612 42.236 1.00 59.56 390 SER A C 1
ATOM 2980 O O . SER A 1 390 ? 41.680 -3.283 42.942 1.00 64.74 390 SER A O 1
ATOM 2983 N N . ALA A 1 391 ? 40.858 -2.763 40.913 1.00 57.53 391 ALA A N 1
ATOM 2984 C CA . ALA A 1 391 ? 41.718 -3.737 40.253 1.00 55.59 391 ALA A CA 1
ATOM 2985 C C . ALA A 1 391 ? 43.191 -3.452 40.534 1.00 56.11 391 ALA A C 1
ATOM 2986 O O . ALA A 1 391 ? 43.978 -4.377 40.768 1.00 63.91 391 ALA A O 1
ATOM 2988 N N . LEU A 1 392 ? 43.578 -2.175 40.545 1.00 58.09 392 LEU A N 1
ATOM 2989 C CA . LEU A 1 392 ? 44.949 -1.815 40.898 1.00 59.72 392 LEU A CA 1
ATOM 2990 C C . LEU A 1 392 ? 45.407 -2.465 42.198 1.00 59.63 392 LEU A C 1
ATOM 2991 O O . LEU A 1 392 ? 46.558 -2.903 42.306 1.00 61.31 392 LEU A O 1
ATOM 2996 N N . GLU A 1 393 ? 44.528 -2.526 43.201 1.00 60.50 393 GLU A N 1
ATOM 2997 C CA . GLU A 1 393 ? 44.928 -3.056 44.503 1.00 63.73 393 GLU A CA 1
ATOM 2998 C C . GLU A 1 393 ? 45.274 -4.542 44.426 1.00 59.86 393 GLU A C 1
ATOM 2999 O O . GLU A 1 393 ? 46.148 -5.012 45.159 1.00 65.75 393 GLU A O 1
ATOM 3005 N N . THR A 1 394 ? 44.646 -5.288 43.522 1.00 59.42 394 THR A N 1
ATOM 3006 C CA . THR A 1 394 ? 44.976 -6.698 43.356 1.00 59.66 394 THR A CA 1
ATOM 3007 C C . THR A 1 394 ? 46.298 -6.933 42.634 1.00 64.02 394 THR A C 1
ATOM 3008 O O . THR A 1 394 ? 46.643 -8.091 42.384 1.00 63.99 394 THR A O 1
ATOM 3012 N N . LEU A 1 395 ? 47.043 -5.877 42.297 1.00 62.48 395 LEU A N 1
ATOM 3013 C CA . LEU A 1 395 ? 48.264 -6.005 41.518 1.00 57.34 395 LEU A CA 1
ATOM 3014 C C . LEU A 1 395 ? 49.524 -5.885 42.347 1.00 56.92 395 LEU A C 1
ATOM 3015 O O . LEU A 1 395 ? 50.574 -6.374 41.916 1.00 57.19 395 LEU A O 1
ATOM 3020 N N . VAL A 1 396 ? 49.460 -5.229 43.496 1.00 57.13 396 VAL A N 1
ATOM 3021 C CA . VAL A 1 396 ? 50.612 -5.084 44.373 1.00 64.91 396 VAL A CA 1
ATOM 3022 C C . VAL A 1 396 ? 50.456 -6.050 45.538 1.00 71.85 396 VAL A C 1
ATOM 3023 O O . VAL A 1 396 ? 49.383 -6.140 46.151 1.00 68.81 396 VAL A O 1
ATOM 3027 N N . HIS A 1 397 ? 51.515 -6.795 45.809 1.00 69.25 397 HIS A N 1
ATOM 3028 C CA . HIS A 1 397 ? 51.618 -7.673 46.955 1.00 74.43 397 HIS A CA 1
ATOM 3029 C C . HIS A 1 397 ? 52.648 -7.067 47.892 1.00 85.88 397 HIS A C 1
ATOM 3030 O O . HIS A 1 397 ? 53.673 -6.537 47.442 1.00 84.05 397 HIS A O 1
ATOM 3037 N N . GLY A 1 398 ? 52.362 -7.118 49.187 1.00 78.41 398 GLY A N 1
ATOM 3038 C CA . GLY A 1 398 ? 53.329 -6.677 50.165 1.00 81.53 398 GLY A CA 1
ATOM 3039 C C . GLY A 1 398 ? 53.309 -5.205 50.498 1.00 77.64 398 GLY A C 1
ATOM 3040 O O . GLY A 1 398 ? 54.277 -4.719 51.091 1.00 82.89 398 GLY A O 1
ATOM 3041 N N . ARG A 1 399 ? 52.246 -4.483 50.140 1.00 76.86 399 ARG A N 1
ATOM 3042 C CA . ARG A 1 399 ? 52.056 -3.091 50.541 1.00 71.60 399 ARG A CA 1
ATOM 3043 C C . ARG A 1 399 ? 50.663 -2.650 50.109 1.00 72.58 399 ARG A C 1
ATOM 3044 O O . ARG A 1 399 ? 49.968 -3.346 49.363 1.00 71.77 399 ARG A O 1
ATOM 3052 N N . HIS A 1 400 ? 50.250 -1.493 50.605 1.00 76.21 400 HIS A N 1
ATOM 3053 C CA . HIS A 1 400 ? 49.025 -0.877 50.123 1.00 81.04 400 HIS A CA 1
ATOM 3054 C C . HIS A 1 400 ? 49.340 0.027 48.941 1.00 71.52 400 HIS A C 1
ATOM 3055 O O . HIS A 1 400 ? 50.444 0.567 48.826 1.00 67.12 400 HIS A O 1
ATOM 3062 N N . LEU A 1 401 ? 48.341 0.195 48.067 1.00 69.36 401 LEU A N 1
ATOM 3063 C CA . LEU A 1 401 ? 48.517 0.960 46.837 1.00 67.62 401 LEU A CA 1
ATOM 3064 C C . LEU A 1 401 ? 48.928 2.402 47.091 1.00 69.62 401 LEU A C 1
ATOM 3065 O O . LEU A 1 401 ? 49.515 3.027 46.203 1.00 63.17 401 LEU A O 1
ATOM 3070 N N . SER A 1 402 ? 48.664 2.935 48.284 1.00 70.74 402 SER A N 1
ATOM 3071 C CA . SER A 1 402 ? 48.901 4.342 48.588 1.00 60.55 402 SER A CA 1
ATOM 3072 C C . SER A 1 402 ? 50.243 4.600 49.239 1.00 62.22 402 SER A C 1
ATOM 3073 O O . SER A 1 402 ? 50.554 5.753 49.540 1.00 65.50 402 SER A O 1
ATOM 3076 N N . GLU A 1 403 ? 51.044 3.567 49.462 1.00 67.77 403 GLU A N 1
ATOM 3077 C CA . GLU A 1 403 ? 52.274 3.715 50.215 1.00 64.95 403 GLU A CA 1
ATOM 3078 C C . GLU A 1 403 ? 53.488 3.936 49.338 1.00 65.33 403 GLU A C 1
ATOM 3079 O O . GLU A 1 403 ? 54.576 4.193 49.870 1.00 68.94 403 GLU A O 1
ATOM 3085 N N . GLY A 1 404 ? 53.348 3.824 48.024 1.00 68.37 404 GLY A N 1
ATOM 3086 C CA . GLY A 1 404 ? 54.490 4.086 47.173 1.00 69.80 404 GLY A CA 1
ATOM 3087 C C . GLY A 1 404 ? 54.165 3.879 45.713 1.00 65.72 404 GLY A C 1
ATOM 3088 O O . GLY A 1 404 ? 53.001 3.786 45.312 1.00 60.78 404 GLY A O 1
ATOM 3089 N N . LYS A 1 405 ? 55.220 3.782 44.924 1.00 64.21 405 LYS A N 1
ATOM 3090 C CA . LYS A 1 405 ? 55.062 3.589 43.506 1.00 64.24 405 LYS A CA 1
ATOM 3091 C C . LYS A 1 405 ? 55.460 2.188 43.152 1.00 63.49 405 LYS A C 1
ATOM 3092 O O . LYS A 1 405 ? 56.231 1.565 43.861 1.00 64.10 405 LYS A O 1
ATOM 3098 N N . GLY A 1 406 ? 54.928 1.680 42.057 1.00 65.30 406 GLY A N 1
ATOM 3099 C CA . GLY A 1 406 ? 55.303 0.364 41.606 1.00 56.06 406 GLY A CA 1
ATOM 3100 C C . GLY A 1 406 ? 54.341 -0.352 40.698 1.00 55.34 406 GLY A C 1
ATOM 3101 O O . GLY A 1 406 ? 54.725 -1.283 40.018 1.00 62.72 406 GLY A O 1
ATOM 3102 N N . VAL A 1 407 ? 53.092 0.056 40.690 1.00 53.66 407 VAL A N 1
ATOM 3103 C CA . VAL A 1 407 ? 52.133 -0.559 39.805 1.00 54.11 407 VAL A CA 1
ATOM 3104 C C . VAL A 1 407 ? 52.071 0.221 38.506 1.00 58.62 407 VAL A C 1
ATOM 3105 O O . VAL A 1 407 ? 52.261 -0.344 37.443 1.00 53.61 407 VAL A O 1
ATOM 3109 N N . HIS A 1 408 ? 51.810 1.516 38.591 1.00 56.80 408 HIS A N 1
ATOM 3110 C CA . HIS A 1 408 ? 51.811 2.360 37.392 1.00 53.65 408 HIS A CA 1
ATOM 3111 C C . HIS A 1 408 ? 53.217 2.482 36.809 1.00 48.77 408 HIS A C 1
ATOM 3112 O O . HIS A 1 408 ? 54.168 2.791 37.531 1.00 53.00 408 HIS A O 1
ATOM 3119 N N . THR A 1 409 ? 53.364 2.287 35.498 1.00 47.33 409 THR A N 1
ATOM 3120 C CA . THR A 1 409 ? 54.626 2.667 34.858 1.00 45.01 409 THR A CA 1
ATOM 3121 C C . THR A 1 409 ? 54.500 3.863 33.924 1.00 46.31 409 THR A C 1
ATOM 3122 O O . THR A 1 409 ? 55.453 4.636 33.792 1.00 41.44 409 THR A O 1
ATOM 3126 N N . HIS A 1 410 ? 53.365 4.005 33.244 1.00 41.73 410 HIS A N 1
ATOM 3127 C CA . HIS A 1 410 ? 53.170 5.078 32.285 1.00 42.76 410 HIS A CA 1
ATOM 3128 C C . HIS A 1 410 ? 51.688 5.354 32.166 1.00 42.23 410 HIS A C 1
ATOM 3129 O O . HIS A 1 410 ? 50.859 4.464 32.372 1.00 44.01 410 HIS A O 1
ATOM 3136 N N . VAL A 1 411 ? 51.365 6.581 31.780 1.00 45.91 411 VAL A N 1
ATOM 3137 C CA . VAL A 1 411 ? 50.081 6.879 31.169 1.00 41.63 411 VAL A CA 1
ATOM 3138 C C . VAL A 1 411 ? 50.381 7.569 29.848 1.00 42.63 411 VAL A C 1
ATOM 3139 O O . VAL A 1 411 ? 51.278 8.417 29.768 1.00 45.68 411 VAL A O 1
ATOM 3143 N N . SER A 1 412 ? 49.649 7.190 28.811 1.00 43.90 412 SER A N 1
ATOM 3144 C CA . SER A 1 412 ? 49.925 7.651 27.464 1.00 45.01 412 SER A CA 1
ATOM 3145 C C . SER A 1 412 ? 48.701 8.311 26.846 1.00 45.50 412 SER A C 1
ATOM 3146 O O . SER A 1 412 ? 47.557 8.020 27.207 1.00 48.77 412 SER A O 1
ATOM 3149 N N . CYS A 1 413 ? 48.959 9.171 25.860 1.00 45.91 413 CYS A N 1
ATOM 3150 C CA . CYS A 1 413 ? 47.902 9.865 25.134 1.00 44.57 413 CYS A CA 1
ATOM 3151 C C . CYS A 1 413 ? 48.273 9.971 23.667 1.00 45.99 413 CYS A C 1
ATOM 3152 O O . CYS A 1 413 ? 49.405 10.330 23.321 1.00 45.43 413 CYS A O 1
ATOM 3155 N N . LEU A 1 414 ? 47.302 9.692 22.814 1.00 43.17 414 LEU A N 1
ATOM 3156 C CA . LEU A 1 414 ? 47.445 9.882 21.386 1.00 49.60 414 LEU A CA 1
ATOM 3157 C C . LEU A 1 414 ? 46.164 10.532 20.888 1.00 43.36 414 LEU A C 1
ATOM 3158 O O . LEU A 1 414 ? 45.073 10.108 21.259 1.00 43.48 414 LEU A O 1
ATOM 3163 N N . PHE A 1 415 ? 46.298 11.557 20.048 1.00 44.26 415 PHE A N 1
ATOM 3164 C CA . PHE A 1 415 ? 45.132 12.268 19.515 1.00 49.48 415 PHE A CA 1
ATOM 3165 C C . PHE A 1 415 ? 44.577 11.523 18.297 1.00 52.82 415 PHE A C 1
ATOM 3166 O O . PHE A 1 415 ? 45.231 11.438 17.252 1.00 50.21 415 PHE A O 1
ATOM 3174 N N . LYS A 1 416 ? 43.369 10.987 18.419 1.00 56.65 416 LYS A N 1
ATOM 3175 C CA . LYS A 1 416 ? 42.797 10.217 17.325 1.00 60.55 416 LYS A CA 1
ATOM 3176 C C . LYS A 1 416 ? 42.314 11.153 16.216 1.00 62.17 416 LYS A C 1
ATOM 3177 O O . LYS A 1 416 ? 42.175 12.365 16.405 1.00 59.16 416 LYS A O 1
ATOM 3183 N N . LYS A 1 417 ? 42.063 10.570 15.036 1.00 65.02 417 LYS A N 1
ATOM 3184 C CA . LYS A 1 417 ? 41.715 11.362 13.859 1.00 66.48 417 LYS A CA 1
ATOM 3185 C C . LYS A 1 417 ? 40.406 12.131 14.036 1.00 74.47 417 LYS A C 1
ATOM 3186 O O . LYS A 1 417 ? 40.176 13.111 13.321 1.00 73.18 417 LYS A O 1
ATOM 3192 N N . ASP A 1 418 ? 39.567 11.738 14.995 1.00 72.49 418 ASP A N 1
ATOM 3193 C CA . ASP A 1 418 ? 38.357 12.473 15.342 1.00 73.42 418 ASP A CA 1
ATOM 3194 C C . ASP A 1 418 ? 38.517 13.323 16.600 1.00 69.70 418 ASP A C 1
ATOM 3195 O O . ASP A 1 418 ? 37.551 13.487 17.346 1.00 81.42 418 ASP A O 1
ATOM 3200 N N . GLY A 1 419 ? 39.707 13.839 16.876 0.00 66.62 419 GLY A N 1
ATOM 3201 C CA . GLY A 1 419 ? 39.862 14.690 18.041 0.00 64.06 419 GLY A CA 1
ATOM 3202 C C . GLY A 1 419 ? 39.850 13.971 19.381 0.00 62.08 419 GLY A C 1
ATOM 3203 O O . GLY A 1 419 ? 40.232 14.537 20.410 0.00 60.35 419 GLY A O 1
ATOM 3204 N N . THR A 1 420 ? 39.401 12.720 19.367 1.00 59.67 420 THR A N 1
ATOM 3205 C CA . THR A 1 420 ? 39.348 11.874 20.560 1.00 60.40 420 THR A CA 1
ATOM 3206 C C . THR A 1 420 ? 40.736 11.638 21.153 1.00 61.03 420 THR A C 1
ATOM 3207 O O . THR A 1 420 ? 41.700 11.370 20.430 1.00 56.91 420 THR A O 1
ATOM 3211 N N . LEU A 1 421 ? 40.828 11.696 22.486 1.00 59.21 421 LEU A N 1
ATOM 3212 C CA . LEU A 1 421 ? 42.071 11.419 23.205 1.00 53.79 421 LEU A CA 1
ATOM 3213 C C . LEU A 1 421 ? 42.076 9.960 23.646 1.00 52.20 421 LEU A C 1
ATOM 3214 O O . LEU A 1 421 ? 41.302 9.569 24.519 1.00 51.59 421 LEU A O 1
ATOM 3219 N N . ASP A 1 422 ? 42.945 9.163 23.026 1.00 51.21 422 ASP A N 1
ATOM 3220 C CA . ASP A 1 422 ? 43.159 7.766 23.380 1.00 50.80 422 ASP A CA 1
ATOM 3221 C C . ASP A 1 422 ? 44.160 7.708 24.523 1.00 48.09 422 ASP A C 1
ATOM 3222 O O . ASP A 1 422 ? 45.310 8.118 24.352 1.00 45.89 422 ASP A O 1
ATOM 3227 N N . ILE A 1 423 ? 43.725 7.211 25.680 1.00 45.70 423 ILE A N 1
ATOM 3228 C CA . ILE A 1 423 ? 44.500 7.255 26.911 1.00 43.46 423 ILE A CA 1
ATOM 3229 C C . ILE A 1 423 ? 44.699 5.834 27.408 1.00 45.30 423 ILE A C 1
ATOM 3230 O O . ILE A 1 423 ? 43.742 5.059 27.472 1.00 45.56 423 ILE A O 1
ATOM 3235 N N . THR A 1 424 ? 45.920 5.525 27.845 1.00 44.21 424 THR A N 1
ATOM 3236 C CA . THR A 1 424 ? 46.258 4.183 28.300 1.00 43.63 424 THR A CA 1
ATOM 3237 C C . THR A 1 424 ? 47.074 4.237 29.583 1.00 43.34 424 THR A C 1
ATOM 3238 O O . THR A 1 424 ? 48.040 5.001 29.679 1.00 47.30 424 THR A O 1
ATOM 3242 N N . SER A 1 425 ? 46.690 3.418 30.557 1.00 43.27 425 SER A N 1
ATOM 3243 C CA . SER A 1 425 ? 47.484 3.185 31.755 1.00 45.83 425 SER A CA 1
ATOM 3244 C C . SER A 1 425 ? 48.264 1.894 31.573 1.00 42.50 425 SER A C 1
ATOM 3245 O O . SER A 1 425 ? 47.674 0.858 31.249 1.00 43.89 425 SER A O 1
ATOM 3248 N N . TYR A 1 426 ? 49.578 1.963 31.770 1.00 42.53 426 TYR A N 1
ATOM 3249 C CA . TYR A 1 426 ? 50.450 0.800 31.706 1.00 43.29 426 TYR A CA 1
ATOM 3250 C C . TYR A 1 426 ? 50.796 0.366 33.125 1.00 48.41 426 TYR A C 1
ATOM 3251 O O . TYR A 1 426 ? 51.326 1.158 33.912 1.00 45.83 426 TYR A O 1
ATOM 3260 N N . LEU A 1 427 ? 50.489 -0.888 33.441 1.00 48.85 427 LEU A N 1
ATOM 3261 C CA . LEU A 1 427 ? 50.537 -1.396 34.800 1.00 44.65 427 LEU A CA 1
ATOM 3262 C C . LEU A 1 427 ? 51.405 -2.640 34.863 1.00 51.33 427 LEU A C 1
ATOM 3263 O O . LEU A 1 427 ? 51.539 -3.391 33.890 1.00 51.59 427 LEU A O 1
ATOM 3268 N N . VAL A 1 428 ? 51.945 -2.873 36.046 1.00 52.74 428 VAL A N 1
ATOM 3269 C CA . VAL A 1 428 ? 52.956 -3.892 36.253 1.00 49.35 428 VAL A CA 1
ATOM 3270 C C . VAL A 1 428 ? 52.648 -4.603 37.571 1.00 58.94 428 VAL A C 1
ATOM 3271 O O . VAL A 1 428 ? 52.222 -3.960 38.550 1.00 51.94 428 VAL A O 1
ATOM 3275 N N . PRO A 1 429 ? 52.789 -5.926 37.638 1.00 61.17 429 PRO A N 1
ATOM 3276 C CA . PRO A 1 429 ? 52.651 -6.599 38.932 1.00 55.74 429 PRO A CA 1
ATOM 3277 C C . PRO A 1 429 ? 53.810 -6.208 39.834 1.00 52.68 429 PRO A C 1
ATOM 3278 O O . PRO A 1 429 ? 54.944 -6.050 39.378 1.00 55.47 429 PRO A O 1
ATOM 3282 N N . GLU A 1 430 ? 53.517 -6.005 41.115 1.00 61.17 430 GLU A N 1
ATOM 3283 C CA . GLU A 1 430 ? 54.557 -5.815 42.122 1.00 64.04 430 GLU A CA 1
ATOM 3284 C C . GLU A 1 430 ? 54.474 -6.981 43.098 1.00 60.56 430 GLU A C 1
ATOM 3285 O O . GLU A 1 430 ? 53.422 -7.204 43.706 1.00 62.67 430 GLU A O 1
ATOM 3291 N N . ILE A 1 431 ? 55.563 -7.743 43.218 1.00 62.69 431 ILE A N 1
ATOM 3292 C CA . ILE A 1 431 ? 55.560 -8.967 44.009 1.00 63.50 431 ILE A CA 1
ATOM 3293 C C . ILE A 1 431 ? 56.303 -8.821 45.331 1.00 72.41 431 ILE A C 1
ATOM 3294 O O . ILE A 1 431 ? 55.930 -9.482 46.307 1.00 78.78 431 ILE A O 1
ATOM 3299 N N . SER A 1 432 ? 57.347 -7.996 45.391 1.00 68.68 432 SER A N 1
ATOM 3300 C CA . SER A 1 432 ? 58.302 -8.066 46.493 1.00 76.12 432 SER A CA 1
ATOM 3301 C C . SER A 1 432 ? 57.628 -7.788 47.825 1.00 86.57 432 SER A C 1
ATOM 3302 O O . SER A 1 432 ? 56.860 -6.831 47.962 1.00 87.60 432 SER A O 1
ATOM 3305 N N . SER A 1 433 ? 57.920 -8.640 48.811 1.00 87.83 433 SER A N 1
ATOM 3306 C CA . SER A 1 433 ? 57.454 -8.395 50.170 1.00 94.25 433 SER A CA 1
ATOM 3307 C C . SER A 1 433 ? 58.108 -7.160 50.780 1.00 92.90 433 SER A C 1
ATOM 3308 O O . SER A 1 433 ? 57.561 -6.589 51.733 1.00 91.32 433 SER A O 1
ATOM 3311 N N . GLN A 1 434 ? 59.254 -6.725 50.237 1.00 90.01 434 GLN A N 1
ATOM 3312 C CA . GLN A 1 434 ? 59.981 -5.548 50.707 1.00 93.42 434 GLN A CA 1
ATOM 3313 C C . GLN A 1 434 ? 60.019 -4.525 49.572 1.00 93.49 434 GLN A C 1
ATOM 3314 O O . GLN A 1 434 ? 61.034 -4.403 48.863 1.00 87.83 434 GLN A O 1
ATOM 3320 N N . PRO A 1 435 ? 58.936 -3.756 49.392 1.00 93.99 435 PRO A N 1
ATOM 3321 C CA . PRO A 1 435 ? 58.835 -2.849 48.235 1.00 85.86 435 PRO A CA 1
ATOM 3322 C C . PRO A 1 435 ? 59.984 -1.852 48.164 1.00 85.37 435 PRO A C 1
ATOM 3323 O O . PRO A 1 435 ? 60.491 -1.373 49.179 1.00 87.36 435 PRO A O 1
ATOM 3327 N N . GLN A 1 436 ? 60.380 -1.532 46.935 1.00 83.06 436 GLN A N 1
ATOM 3328 C CA . GLN A 1 436 ? 61.578 -0.748 46.672 1.00 88.51 436 GLN A CA 1
ATOM 3329 C C . GLN A 1 436 ? 61.298 0.720 46.356 1.00 87.23 436 GLN A C 1
ATOM 3330 O O . GLN A 1 436 ? 62.240 1.452 46.033 1.00 85.98 436 GLN A O 1
ATOM 3336 N N . MET A 1 437 ? 60.032 1.165 46.412 1.00 82.85 437 MET A N 1
ATOM 3337 C CA . MET A 1 437 ? 59.668 2.569 46.155 1.00 84.62 437 MET A CA 1
ATOM 3338 C C . MET A 1 437 ? 58.560 2.946 47.137 1.00 80.40 437 MET A C 1
ATOM 3339 O O . MET A 1 437 ? 57.377 2.756 46.847 1.00 75.85 437 MET A O 1
ATOM 3344 N N . LEU A 1 438 ? 58.949 3.486 48.292 1.00 83.38 438 LEU A N 1
ATOM 3345 C CA . LEU A 1 438 ? 57.969 3.960 49.267 1.00 75.63 438 LEU A CA 1
ATOM 3346 C C . LEU A 1 438 ? 58.331 5.349 49.786 1.00 72.16 438 LEU A C 1
ATOM 3347 O O . LEU A 1 438 ? 57.444 6.169 50.038 1.00 66.78 438 LEU A O 1
ATOM 3352 N N . LEU B 1 14 ? 81.663 -57.797 17.652 1.00 71.03 14 LEU B N 1
ATOM 3353 C CA . LEU B 1 14 ? 81.040 -56.497 17.918 1.00 62.40 14 LEU B CA 1
ATOM 3354 C C . LEU B 1 14 ? 80.620 -56.426 19.383 1.00 66.35 14 LEU B C 1
ATOM 3355 O O . LEU B 1 14 ? 79.426 -56.277 19.695 1.00 63.99 14 LEU B O 1
ATOM 3360 N N . LYS B 1 15 ? 81.621 -56.522 20.262 1.00 65.55 15 LYS B N 1
ATOM 3361 C CA . LYS B 1 15 ? 81.382 -56.626 21.698 1.00 67.35 15 LYS B CA 1
ATOM 3362 C C . LYS B 1 15 ? 80.840 -55.316 22.268 1.00 68.01 15 LYS B C 1
ATOM 3363 O O . LYS B 1 15 ? 79.869 -55.317 23.038 1.00 64.65 15 LYS B O 1
ATOM 3369 N N . ALA B 1 16 ? 81.469 -54.186 21.921 1.00 63.84 16 ALA B N 1
ATOM 3370 C CA . ALA B 1 16 ? 81.042 -52.906 22.485 1.00 61.33 16 ALA B CA 1
ATOM 3371 C C . ALA B 1 16 ? 79.644 -52.524 22.005 1.00 56.83 16 ALA B C 1
ATOM 3372 O O . ALA B 1 16 ? 78.834 -51.995 22.778 1.00 54.08 16 ALA B O 1
ATOM 3374 N N . TRP B 1 17 ? 79.342 -52.788 20.736 1.00 52.83 17 TRP B N 1
ATOM 3375 C CA . TRP B 1 17 ? 78.000 -52.531 20.236 1.00 48.50 17 TRP B CA 1
ATOM 3376 C C . TRP B 1 17 ? 76.968 -53.403 20.951 1.00 54.68 17 TRP B C 1
ATOM 3377 O O . TRP B 1 17 ? 75.908 -52.916 21.364 1.00 50.63 17 TRP B O 1
ATOM 3388 N N . ALA B 1 18 ? 77.262 -54.702 21.106 1.00 54.41 18 ALA B N 1
ATOM 3389 C CA . ALA B 1 18 ? 76.299 -55.614 21.727 1.00 54.74 18 ALA B CA 1
ATOM 3390 C C . ALA B 1 18 ? 75.986 -55.201 23.161 1.00 54.35 18 ALA B C 1
ATOM 3391 O O . ALA B 1 18 ? 74.836 -55.294 23.605 1.00 55.70 18 ALA B O 1
ATOM 3393 N N . SER B 1 19 ? 76.986 -54.718 23.894 1.00 53.38 19 SER B N 1
ATOM 3394 C CA . SER B 1 19 ? 76.738 -54.240 25.249 1.00 57.79 19 SER B CA 1
ATOM 3395 C C . SER B 1 19 ? 75.835 -53.008 25.248 1.00 65.14 19 SER B C 1
ATOM 3396 O O . SER B 1 19 ? 74.764 -53.001 25.875 1.00 62.97 19 SER B O 1
ATOM 3399 N N . LEU B 1 20 ? 76.243 -51.950 24.535 1.00 59.18 20 LEU B N 1
ATOM 3400 C CA . LEU B 1 20 ? 75.496 -50.698 24.610 1.00 54.43 20 LEU B CA 1
ATOM 3401 C C . LEU B 1 20 ? 74.144 -50.808 23.916 1.00 55.68 20 LEU B C 1
ATOM 3402 O O . LEU B 1 20 ? 73.195 -50.105 24.282 1.00 62.13 20 LEU B O 1
ATOM 3407 N N . SER B 1 21 ? 74.026 -51.674 22.917 1.00 57.20 21 SER B N 1
ATOM 3408 C CA . SER B 1 21 ? 72.751 -51.774 22.220 1.00 58.26 21 SER B CA 1
ATOM 3409 C C . SER B 1 21 ? 71.642 -52.304 23.130 1.00 70.11 21 SER B C 1
ATOM 3410 O O . SER B 1 21 ? 70.456 -52.034 22.879 1.00 64.54 21 SER B O 1
ATOM 3413 N N . LEU B 1 22 ? 72.000 -53.066 24.169 1.00 64.06 22 LEU B N 1
ATOM 3414 C CA . LEU B 1 22 ? 71.039 -53.568 25.146 1.00 70.10 22 LEU B CA 1
ATOM 3415 C C . LEU B 1 22 ? 70.952 -52.693 26.385 1.00 67.43 22 LEU B C 1
ATOM 3416 O O . LEU B 1 22 ? 69.867 -52.536 26.943 1.00 71.43 22 LEU B O 1
ATOM 3421 N N . LEU B 1 23 ? 72.067 -52.096 26.799 1.00 62.34 23 LEU B N 1
ATOM 3422 C CA . LEU B 1 23 ? 72.083 -51.253 27.985 1.00 53.28 23 LEU B CA 1
ATOM 3423 C C . LEU B 1 23 ? 71.341 -49.932 27.754 1.00 59.69 23 LEU B C 1
ATOM 3424 O O . LEU B 1 23 ? 70.481 -49.542 28.551 1.00 61.92 23 LEU B O 1
ATOM 3429 N N . LEU B 1 24 ? 71.653 -49.231 26.676 1.00 55.05 24 LEU B N 1
ATOM 3430 C CA . LEU B 1 24 ? 71.101 -47.895 26.480 1.00 51.83 24 LEU B CA 1
ATOM 3431 C C . LEU B 1 24 ? 69.607 -47.968 26.189 1.00 52.14 24 LEU B C 1
ATOM 3432 O O . LEU B 1 24 ? 69.186 -48.728 25.312 1.00 53.17 24 LEU B O 1
ATOM 3437 N N . PRO B 1 25 ? 68.778 -47.205 26.900 1.00 47.86 25 PRO B N 1
ATOM 3438 C CA . PRO B 1 25 ? 67.326 -47.345 26.737 1.00 49.61 25 PRO B CA 1
ATOM 3439 C C . PRO B 1 25 ? 66.824 -46.917 25.363 1.00 50.93 25 PRO B C 1
ATOM 3440 O O . PRO B 1 25 ? 67.386 -46.043 24.696 1.00 51.93 25 PRO B O 1
ATOM 3444 N N . SER B 1 26 ? 65.744 -47.568 24.947 1.00 53.85 26 SER B N 1
ATOM 3445 C CA . SER B 1 26 ? 64.941 -47.111 23.824 1.00 53.46 26 SER B CA 1
ATOM 3446 C C . SER B 1 26 ? 64.411 -45.709 24.097 1.00 52.94 26 SER B C 1
ATOM 3447 O O . SER B 1 26 ? 64.178 -45.330 25.246 1.00 53.92 26 SER B O 1
ATOM 3450 N N . ARG B 1 27 ? 64.191 -44.938 23.011 1.00 56.06 27 ARG B N 1
ATOM 3451 C CA . ARG B 1 27 ? 64.015 -43.495 23.153 1.00 50.98 27 ARG B CA 1
ATOM 3452 C C . ARG B 1 27 ? 63.024 -42.862 22.177 1.00 59.50 27 ARG B C 1
ATOM 3453 O O . ARG B 1 27 ? 63.160 -41.668 21.883 1.00 73.20 27 ARG B O 1
ATOM 3461 N N . GLY B 1 28 ? 62.063 -43.584 21.640 1.00 55.95 28 GLY B N 1
ATOM 3462 C CA . GLY B 1 28 ? 61.273 -43.000 20.580 1.00 53.64 28 GLY B CA 1
ATOM 3463 C C . GLY B 1 28 ? 61.784 -43.470 19.235 1.00 50.33 28 GLY B C 1
ATOM 3464 O O . GLY B 1 28 ? 62.978 -43.734 19.054 1.00 55.18 28 GLY B O 1
ATOM 3465 N N . PRO B 1 29 ? 60.883 -43.567 18.258 1.00 52.90 29 PRO B N 1
ATOM 3466 C CA . PRO B 1 29 ? 61.198 -44.325 17.035 1.00 47.40 29 PRO B CA 1
ATOM 3467 C C . PRO B 1 29 ? 62.192 -43.657 16.094 1.00 49.64 29 PRO B C 1
ATOM 3468 O O . PRO B 1 29 ? 62.840 -44.370 15.317 1.00 52.38 29 PRO B O 1
ATOM 3472 N N . ASP B 1 30 ? 62.341 -42.334 16.118 1.00 45.85 30 ASP B N 1
ATOM 3473 C CA . ASP B 1 30 ? 63.320 -41.720 15.222 1.00 48.76 30 ASP B CA 1
ATOM 3474 C C . ASP B 1 30 ? 64.745 -41.932 15.736 1.00 47.90 30 ASP B C 1
ATOM 3475 O O . ASP B 1 30 ? 65.621 -42.354 14.983 1.00 45.16 30 ASP B O 1
ATOM 3480 N N . CYS B 1 31 ? 64.979 -41.668 17.026 1.00 45.28 31 CYS B N 1
ATOM 3481 C CA . CYS B 1 31 ? 66.263 -41.969 17.657 1.00 47.23 31 CYS B CA 1
ATOM 3482 C C . CYS B 1 31 ? 66.615 -43.449 17.558 1.00 46.77 31 CYS B C 1
ATOM 3483 O O . CYS B 1 31 ? 67.751 -43.805 17.216 1.00 47.54 31 CYS B O 1
ATOM 3486 N N . ASP B 1 32 ? 65.670 -44.331 17.897 1.00 47.14 32 ASP B N 1
ATOM 3487 C CA . ASP B 1 32 ? 65.963 -45.766 17.844 1.00 46.03 32 ASP B CA 1
ATOM 3488 C C . ASP B 1 32 ? 66.332 -46.194 16.435 1.00 44.53 32 ASP B C 1
ATOM 3489 O O . ASP B 1 32 ? 67.243 -47.007 16.242 1.00 40.67 32 ASP B O 1
ATOM 3494 N N . TYR B 1 33 ? 65.619 -45.676 15.432 1.00 42.81 33 TYR B N 1
ATOM 3495 C CA . TYR B 1 33 ? 65.950 -46.017 14.054 1.00 41.18 33 TYR B CA 1
ATOM 3496 C C . TYR B 1 33 ? 67.402 -45.664 13.726 1.00 47.31 33 TYR B C 1
ATOM 3497 O O . TYR B 1 33 ? 68.168 -46.520 13.268 1.00 45.09 33 TYR B O 1
ATOM 3506 N N . TRP B 1 34 ? 67.795 -44.391 13.927 1.00 41.83 34 TRP B N 1
ATOM 3507 C CA . TRP B 1 34 ? 69.143 -43.970 13.541 1.00 44.13 34 TRP B CA 1
ATOM 3508 C C . TRP B 1 34 ? 70.212 -44.612 14.422 1.00 43.10 34 TRP B C 1
ATOM 3509 O O . TRP B 1 34 ? 71.322 -44.890 13.947 1.00 43.73 34 TRP B O 1
ATOM 3520 N N . TRP B 1 35 ? 69.911 -44.837 15.702 1.00 44.11 35 TRP B N 1
ATOM 3521 C CA . TRP B 1 35 ? 70.882 -45.478 16.584 1.00 44.39 35 TRP B CA 1
ATOM 3522 C C . TRP B 1 35 ? 71.166 -46.901 16.133 1.00 45.06 35 TRP B C 1
ATOM 3523 O O . TRP B 1 35 ? 72.327 -47.289 15.968 1.00 45.05 35 TRP B O 1
ATOM 3534 N N . LYS B 1 36 ? 70.113 -47.691 15.901 1.00 44.81 36 LYS B N 1
ATOM 3535 C CA . LYS B 1 36 ? 70.324 -49.079 15.498 1.00 43.33 36 LYS B CA 1
ATOM 3536 C C . LYS B 1 36 ? 70.970 -49.171 14.125 1.00 50.00 36 LYS B C 1
ATOM 3537 O O . LYS B 1 36 ? 71.844 -50.020 13.899 1.00 53.74 36 LYS B O 1
ATOM 3543 N N . LEU B 1 37 ? 70.588 -48.295 13.198 1.00 45.31 37 LEU B N 1
ATOM 3544 C CA . LEU B 1 37 ? 71.166 -48.379 11.863 1.00 46.06 37 LEU B CA 1
ATOM 3545 C C . LEU B 1 37 ? 72.613 -47.877 11.846 1.00 49.76 37 LEU B C 1
ATOM 3546 O O . LEU B 1 37 ? 73.524 -48.581 11.374 1.00 43.14 37 LEU B O 1
ATOM 3551 N N . THR B 1 38 ? 72.850 -46.660 12.345 1.00 42.42 38 THR B N 1
ATOM 3552 C CA . THR B 1 38 ? 74.169 -46.059 12.154 1.00 44.20 38 THR B CA 1
ATOM 3553 C C . THR B 1 38 ? 75.120 -46.313 13.318 1.00 43.15 38 THR B C 1
ATOM 3554 O O . THR B 1 38 ? 76.347 -46.286 13.115 1.00 41.06 38 THR B O 1
ATOM 3558 N N . GLY B 1 39 ? 74.597 -46.553 14.525 1.00 41.39 39 GLY B N 1
ATOM 3559 C CA . GLY B 1 39 ? 75.463 -46.979 15.616 1.00 39.86 39 GLY B CA 1
ATOM 3560 C C . GLY B 1 39 ? 76.138 -48.298 15.297 1.00 41.83 39 GLY B C 1
ATOM 3561 O O . GLY B 1 39 ? 77.326 -48.485 15.558 1.00 44.14 39 GLY B O 1
ATOM 3562 N N . ARG B 1 40 ? 75.399 -49.212 14.681 1.00 37.42 40 ARG B N 1
ATOM 3563 C CA . ARG B 1 40 ? 75.987 -50.482 14.276 1.00 43.84 40 ARG B CA 1
ATOM 3564 C C . ARG B 1 40 ? 77.006 -50.297 13.156 1.00 44.08 40 ARG B C 1
ATOM 3565 O O . ARG B 1 40 ? 78.070 -50.933 13.164 1.00 43.29 40 ARG B O 1
ATOM 3573 N N . HIS B 1 41 ? 76.688 -49.465 12.161 1.00 43.40 41 HIS B N 1
ATOM 3574 C CA . HIS B 1 41 ? 77.666 -49.161 11.111 1.00 41.91 41 HIS B CA 1
ATOM 3575 C C . HIS B 1 41 ? 78.958 -48.624 11.707 1.00 36.85 41 HIS B C 1
ATOM 3576 O O . HIS B 1 41 ? 80.050 -49.038 11.320 1.00 45.88 41 HIS B O 1
ATOM 3583 N N . LEU B 1 42 ? 78.858 -47.681 12.636 1.00 38.55 42 LEU B N 1
ATOM 3584 C CA . LEU B 1 42 ? 80.072 -47.108 13.196 1.00 43.08 42 LEU B CA 1
ATOM 3585 C C . LEU B 1 42 ? 80.861 -48.162 13.952 1.00 46.06 42 LEU B C 1
ATOM 3586 O O . LEU B 1 42 ? 82.100 -48.178 13.902 1.00 39.52 42 LEU B O 1
ATOM 3591 N N . ALA B 1 43 ? 80.150 -49.073 14.632 1.00 40.99 43 ALA B N 1
ATOM 3592 C CA . ALA B 1 43 ? 80.823 -50.120 15.379 1.00 40.23 43 ALA B CA 1
ATOM 3593 C C . ALA B 1 43 ? 81.555 -51.062 14.438 1.00 39.13 43 ALA B C 1
ATOM 3594 O O . ALA B 1 43 ? 82.699 -51.429 14.708 1.00 42.30 43 ALA B O 1
ATOM 3596 N N . SER B 1 44 ? 80.945 -51.418 13.299 1.00 41.97 44 SER B N 1
ATOM 3597 C CA . SER B 1 44 ? 81.650 -52.275 12.341 1.00 47.14 44 SER B CA 1
ATOM 3598 C C . SER B 1 44 ? 82.908 -51.588 11.819 1.00 45.20 44 SER B C 1
ATOM 3599 O O . SER B 1 44 ? 83.958 -52.224 11.686 1.00 48.96 44 SER B O 1
ATOM 3602 N N . LEU B 1 45 ? 82.819 -50.283 11.534 1.00 44.41 45 LEU B N 1
ATOM 3603 C CA . LEU B 1 45 ? 83.969 -49.551 11.019 1.00 41.95 45 LEU B CA 1
ATOM 3604 C C . LEU B 1 45 ? 85.075 -49.476 12.056 1.00 40.87 45 LEU B C 1
ATOM 3605 O O . LEU B 1 45 ? 86.247 -49.682 11.740 1.00 43.93 45 LEU B O 1
ATOM 3610 N N . MET B 1 46 ? 84.719 -49.149 13.292 1.00 37.90 46 MET B N 1
ATOM 3611 C CA . MET B 1 46 ? 85.694 -49.008 14.364 1.00 38.96 46 MET B CA 1
ATOM 3612 C C . MET B 1 46 ? 86.357 -50.355 14.676 1.00 47.11 46 MET B C 1
ATOM 3613 O O . MET B 1 46 ? 87.578 -50.434 14.869 1.00 43.60 46 MET B O 1
ATOM 3618 N N . GLU B 1 47 ? 85.563 -51.428 14.671 1.00 43.70 47 GLU B N 1
ATOM 3619 C CA . GLU B 1 47 ? 86.104 -52.770 14.852 1.00 52.93 47 GLU B CA 1
ATOM 3620 C C . GLU B 1 47 ? 87.045 -53.136 13.706 1.00 50.85 47 GLU B C 1
ATOM 3621 O O . GLU B 1 47 ? 88.152 -53.635 13.937 1.00 51.00 47 GLU B O 1
ATOM 3627 N N . ALA B 1 48 ? 86.640 -52.864 12.461 1.00 42.80 48 ALA B N 1
ATOM 3628 C CA . ALA B 1 48 ? 87.533 -53.126 11.336 1.00 41.18 48 ALA B CA 1
ATOM 3629 C C . ALA B 1 48 ? 88.821 -52.325 11.448 1.00 43.94 48 ALA B C 1
ATOM 3630 O O . ALA B 1 48 ? 89.887 -52.790 11.022 1.00 47.19 48 ALA B O 1
ATOM 3632 N N . ALA B 1 49 ? 88.758 -51.149 12.054 1.00 43.44 49 ALA B N 1
ATOM 3633 C CA . ALA B 1 49 ? 89.944 -50.322 12.211 1.00 43.17 49 ALA B CA 1
ATOM 3634 C C . ALA B 1 49 ? 90.775 -50.720 13.421 1.00 46.01 49 ALA B C 1
ATOM 3635 O O . ALA B 1 49 ? 91.813 -50.093 13.672 1.00 47.67 49 ALA B O 1
ATOM 3637 N N . GLY B 1 50 ? 90.334 -51.718 14.186 1.00 50.38 50 GLY B N 1
ATOM 3638 C CA . GLY B 1 50 ? 91.071 -52.122 15.368 1.00 48.92 50 GLY B CA 1
ATOM 3639 C C . GLY B 1 50 ? 90.967 -51.163 16.534 1.00 50.96 50 GLY B C 1
ATOM 3640 O O . GLY B 1 50 ? 91.880 -51.105 17.362 1.00 53.03 50 GLY B O 1
ATOM 3641 N N . TYR B 1 51 ? 89.887 -50.392 16.615 1.00 43.14 51 TYR B N 1
ATOM 3642 C CA . TYR B 1 51 ? 89.692 -49.519 17.766 1.00 51.80 51 TYR B CA 1
ATOM 3643 C C . TYR B 1 51 ? 89.602 -50.344 19.053 1.00 50.44 51 TYR B C 1
ATOM 3644 O O . TYR B 1 51 ? 88.819 -51.298 19.143 1.00 50.96 51 TYR B O 1
ATOM 3653 N N . ALA B 1 52 ? 90.383 -49.960 20.057 1.00 51.30 52 ALA B N 1
ATOM 3654 C CA . ALA B 1 52 ? 90.264 -50.585 21.369 1.00 53.93 52 ALA B CA 1
ATOM 3655 C C . ALA B 1 52 ? 88.839 -50.437 21.890 1.00 56.50 52 ALA B C 1
ATOM 3656 O O . ALA B 1 52 ? 88.109 -49.514 21.516 1.00 58.62 52 ALA B O 1
ATOM 3658 N N . THR B 1 53 ? 88.444 -51.367 22.763 1.00 56.56 53 THR B N 1
ATOM 3659 C CA . THR B 1 53 ? 87.056 -51.442 23.206 1.00 56.23 53 THR B CA 1
ATOM 3660 C C . THR B 1 53 ? 86.610 -50.163 23.914 1.00 53.87 53 THR B C 1
ATOM 3661 O O . THR B 1 53 ? 85.466 -49.735 23.757 1.00 58.91 53 THR B O 1
ATOM 3665 N N . GLU B 1 54 ? 87.493 -49.542 24.699 1.00 53.25 54 GLU B N 1
ATOM 3666 C CA . GLU B 1 54 ? 87.111 -48.323 25.407 1.00 58.22 54 GLU B CA 1
ATOM 3667 C C . GLU B 1 54 ? 86.844 -47.194 24.427 1.00 59.28 54 GLU B C 1
ATOM 3668 O O . GLU B 1 54 ? 85.905 -46.414 24.613 1.00 55.43 54 GLU B O 1
ATOM 3674 N N . ARG B 1 55 ? 87.677 -47.081 23.390 1.00 51.27 55 ARG B N 1
ATOM 3675 C CA . ARG B 1 55 ? 87.458 -46.065 22.370 1.00 53.38 55 ARG B CA 1
ATOM 3676 C C . ARG B 1 55 ? 86.110 -46.252 21.700 1.00 45.92 55 ARG B C 1
ATOM 3677 O O . ARG B 1 55 ? 85.379 -45.278 21.481 1.00 47.23 55 ARG B O 1
ATOM 3685 N N . GLN B 1 56 ? 85.769 -47.499 21.350 1.00 45.81 56 GLN B N 1
ATOM 3686 C CA . GLN B 1 56 ? 84.453 -47.773 20.783 1.00 44.95 56 GLN B CA 1
ATOM 3687 C C . GLN B 1 56 ? 83.322 -47.356 21.725 1.00 50.95 56 GLN B C 1
ATOM 3688 O O . GLN B 1 56 ? 82.285 -46.867 21.264 1.00 46.23 56 GLN B O 1
ATOM 3694 N N . TYR B 1 57 ? 83.492 -47.559 23.043 1.00 48.32 57 TYR B N 1
ATOM 3695 C CA . TYR B 1 57 ? 82.453 -47.160 23.999 1.00 51.19 57 TYR B CA 1
ATOM 3696 C C . TYR B 1 57 ? 82.279 -45.653 24.006 1.00 51.65 57 TYR B C 1
ATOM 3697 O O . TYR B 1 57 ? 81.150 -45.146 23.992 1.00 47.33 57 TYR B O 1
ATOM 3706 N N . GLU B 1 58 ? 83.397 -44.924 24.075 1.00 46.76 58 GLU B N 1
ATOM 3707 C CA . GLU B 1 58 ? 83.352 -43.469 24.037 1.00 51.95 58 GLU B CA 1
ATOM 3708 C C . GLU B 1 58 ? 82.588 -42.979 22.814 1.00 46.44 58 GLU B C 1
ATOM 3709 O O . GLU B 1 58 ? 81.686 -42.136 22.923 1.00 46.69 58 GLU B O 1
ATOM 3715 N N . ALA B 1 59 ? 82.937 -43.504 21.640 1.00 40.44 59 ALA B N 1
ATOM 3716 C CA . ALA B 1 59 ? 82.336 -43.014 20.405 1.00 44.40 59 ALA B CA 1
ATOM 3717 C C . ALA B 1 59 ? 80.859 -43.354 20.347 1.00 42.26 59 ALA B C 1
ATOM 3718 O O . ALA B 1 59 ? 80.034 -42.500 20.012 1.00 43.27 59 ALA B O 1
ATOM 3720 N N . LEU B 1 60 ? 80.504 -44.602 20.672 1.00 45.11 60 LEU B N 1
ATOM 3721 C CA . LEU B 1 60 ? 79.104 -45.008 20.591 1.00 45.82 60 LEU B CA 1
ATOM 3722 C C . LEU B 1 60 ? 78.260 -44.226 21.589 1.00 41.94 60 LEU B C 1
ATOM 3723 O O . LEU B 1 60 ? 77.136 -43.824 21.283 1.00 42.48 60 LEU B O 1
ATOM 3728 N N . VAL B 1 61 ? 78.803 -43.971 22.779 1.00 42.39 61 VAL B N 1
ATOM 3729 C CA . VAL B 1 61 ? 78.094 -43.150 23.753 1.00 42.69 61 VAL B CA 1
ATOM 3730 C C . VAL B 1 61 ? 77.923 -41.732 23.214 1.00 49.43 61 VAL B C 1
ATOM 3731 O O . VAL B 1 61 ? 76.837 -41.136 23.300 1.00 47.68 61 VAL B O 1
ATOM 3735 N N . PHE B 1 62 ? 78.997 -41.170 22.645 1.00 46.79 62 PHE B N 1
ATOM 3736 C CA . PHE B 1 62 ? 78.898 -39.875 21.981 1.00 41.67 62 PHE B CA 1
ATOM 3737 C C . PHE B 1 62 ? 77.818 -39.899 20.898 1.00 43.53 62 PHE B C 1
ATOM 3738 O O . PHE B 1 62 ? 76.941 -39.033 20.858 1.00 39.92 62 PHE B O 1
ATOM 3746 N N . HIS B 1 63 ? 77.857 -40.903 20.025 1.00 39.64 63 HIS B N 1
ATOM 3747 C CA . HIS B 1 63 ? 76.890 -40.982 18.937 1.00 39.72 63 HIS B CA 1
ATOM 3748 C C . HIS B 1 63 ? 75.458 -40.994 19.464 1.00 43.56 63 HIS B C 1
ATOM 3749 O O . HIS B 1 63 ? 74.603 -40.209 19.023 1.00 38.97 63 HIS B O 1
ATOM 3756 N N . TYR B 1 64 ? 75.187 -41.871 20.430 1.00 45.16 64 TYR B N 1
ATOM 3757 C CA . TYR B 1 64 ? 73.837 -42.029 20.962 1.00 41.60 64 TYR B CA 1
ATOM 3758 C C . TYR B 1 64 ? 73.313 -40.727 21.552 1.00 44.03 64 TYR B C 1
ATOM 3759 O O . TYR B 1 64 ? 72.160 -40.345 21.318 1.00 42.61 64 TYR B O 1
ATOM 3768 N N . HIS B 1 65 ? 74.140 -40.033 22.320 1.00 43.18 65 HIS B N 1
ATOM 3769 C CA . HIS B 1 65 ? 73.650 -38.885 23.065 1.00 40.80 65 HIS B CA 1
ATOM 3770 C C . HIS B 1 65 ? 73.719 -37.567 22.320 1.00 45.22 65 HIS B C 1
ATOM 3771 O O . HIS B 1 65 ? 72.906 -36.689 22.602 1.00 49.52 65 HIS B O 1
ATOM 3778 N N . TRP B 1 66 ? 74.678 -37.372 21.416 1.00 43.32 66 TRP B N 1
ATOM 3779 C CA . TRP B 1 66 ? 74.862 -36.062 20.810 1.00 40.35 66 TRP B CA 1
ATOM 3780 C C . TRP B 1 66 ? 74.523 -36.013 19.329 1.00 47.86 66 TRP B C 1
ATOM 3781 O O . TRP B 1 66 ? 74.097 -34.966 18.842 1.00 52.55 66 TRP B O 1
ATOM 3792 N N . MET B 1 67 ? 74.683 -37.105 18.592 1.00 42.33 67 MET B N 1
ATOM 3793 C CA . MET B 1 67 ? 74.448 -37.035 17.162 1.00 42.13 67 MET B CA 1
ATOM 3794 C C . MET B 1 67 ? 73.108 -37.628 16.750 1.00 46.27 67 MET B C 1
ATOM 3795 O O . MET B 1 67 ? 72.357 -36.993 15.994 1.00 45.87 67 MET B O 1
ATOM 3800 N N . VAL B 1 68 ? 72.780 -38.820 17.249 1.00 43.48 68 VAL B N 1
ATOM 3801 C CA . VAL B 1 68 ? 71.500 -39.446 16.915 1.00 40.58 68 VAL B CA 1
ATOM 3802 C C . VAL B 1 68 ? 70.296 -38.522 17.147 1.00 41.94 68 VAL B C 1
ATOM 3803 O O . VAL B 1 68 ? 69.428 -38.458 16.275 1.00 42.85 68 VAL B O 1
ATOM 3807 N N . PRO B 1 69 ? 70.177 -37.822 18.288 1.00 38.29 69 PRO B N 1
ATOM 3808 C CA . PRO B 1 69 ? 68.954 -37.014 18.507 1.00 43.72 69 PRO B CA 1
ATOM 3809 C C . PRO B 1 69 ? 68.802 -35.856 17.533 1.00 48.16 69 PRO B C 1
ATOM 3810 O O . PRO B 1 69 ? 67.703 -35.297 17.423 1.00 43.65 69 PRO B O 1
ATOM 3814 N N . TYR B 1 70 ? 69.870 -35.475 16.844 1.00 45.90 70 TYR B N 1
ATOM 3815 C CA . TYR B 1 70 ? 69.834 -34.444 15.822 1.00 44.03 70 TYR B CA 1
ATOM 3816 C C . TYR B 1 70 ? 69.768 -34.999 14.401 1.00 47.47 70 TYR B C 1
ATOM 3817 O O . TYR B 1 70 ? 69.856 -34.215 13.454 1.00 43.73 70 TYR B O 1
ATOM 3826 N N . MET B 1 71 ? 69.627 -36.317 14.200 1.00 44.76 71 MET B N 1
ATOM 3827 C CA . MET B 1 71 ? 69.564 -36.792 12.821 1.00 43.09 71 MET B CA 1
ATOM 3828 C C . MET B 1 71 ? 68.158 -36.840 12.247 1.00 46.37 71 MET B C 1
ATOM 3829 O O . MET B 1 71 ? 67.997 -37.258 11.097 1.00 44.32 71 MET B O 1
ATOM 3834 N N . GLY B 1 72 ? 67.157 -36.339 12.958 1.00 45.24 72 GLY B N 1
ATOM 3835 C CA . GLY B 1 72 ? 65.890 -36.046 12.327 1.00 48.21 72 GLY B CA 1
ATOM 3836 C C . GLY B 1 72 ? 65.021 -37.275 12.249 1.00 50.64 72 GLY B C 1
ATOM 3837 O O . GLY B 1 72 ? 65.343 -38.321 12.819 1.00 48.89 72 GLY B O 1
ATOM 3838 N N . PRO B 1 73 ? 63.908 -37.177 11.526 1.00 51.17 73 PRO B N 1
ATOM 3839 C CA . PRO B 1 73 ? 62.970 -38.300 11.461 1.00 47.90 73 PRO B CA 1
ATOM 3840 C C . PRO B 1 73 ? 63.551 -39.466 10.687 1.00 48.60 73 PRO B C 1
ATOM 3841 O O . PRO B 1 73 ? 64.455 -39.321 9.862 1.00 48.66 73 PRO B O 1
ATOM 3845 N N . ALA B 1 74 ? 63.027 -40.651 10.996 1.00 51.22 74 ALA B N 1
ATOM 3846 C CA . ALA B 1 74 ? 63.339 -41.823 10.202 1.00 45.89 74 ALA B CA 1
ATOM 3847 C C . ALA B 1 74 ? 62.789 -41.628 8.794 1.00 47.43 74 ALA B C 1
ATOM 3848 O O . ALA B 1 74 ? 61.826 -40.883 8.600 1.00 49.52 74 ALA B O 1
ATOM 3850 N N . PRO B 1 75 ? 63.374 -42.279 7.793 1.00 44.44 75 PRO B N 1
ATOM 3851 C CA . PRO B 1 75 ? 62.755 -42.253 6.467 1.00 51.48 75 PRO B CA 1
ATOM 3852 C C . PRO B 1 75 ? 61.403 -42.952 6.506 1.00 54.00 75 PRO B C 1
ATOM 3853 O O . PRO B 1 75 ? 61.169 -43.853 7.312 1.00 55.37 75 PRO B O 1
ATOM 3857 N N . GLU B 1 76 ? 60.493 -42.510 5.643 1.00 59.27 76 GLU B N 1
ATOM 3858 C CA . GLU B 1 76 ? 59.232 -43.222 5.522 1.00 63.24 76 GLU B CA 1
ATOM 3859 C C . GLU B 1 76 ? 59.506 -44.618 4.974 1.00 63.60 76 GLU B C 1
ATOM 3860 O O . GLU B 1 76 ? 60.629 -44.946 4.578 1.00 61.27 76 GLU B O 1
ATOM 3866 N N . ALA B 1 77 ? 58.457 -45.447 4.947 1.00 72.42 77 ALA B N 1
ATOM 3867 C CA . ALA B 1 77 ? 58.618 -46.828 4.493 1.00 71.39 77 ALA B CA 1
ATOM 3868 C C . ALA B 1 77 ? 59.302 -46.892 3.136 1.00 67.48 77 ALA B C 1
ATOM 3869 O O . ALA B 1 77 ? 60.192 -47.721 2.918 1.00 72.43 77 ALA B O 1
ATOM 3871 N N . ASP B 1 78 ? 58.943 -45.989 2.231 1.00 71.67 78 ASP B N 1
ATOM 3872 C CA . ASP B 1 78 ? 59.519 -45.962 0.893 1.00 69.02 78 ASP B CA 1
ATOM 3873 C C . ASP B 1 78 ? 60.873 -45.256 0.820 1.00 70.05 78 ASP B C 1
ATOM 3874 O O . ASP B 1 78 ? 61.359 -45.019 -0.291 1.00 66.15 78 ASP B O 1
ATOM 3879 N N . GLY B 1 79 ? 61.492 -44.912 1.953 1.00 64.28 79 GLY B N 1
ATOM 3880 C CA . GLY B 1 79 ? 62.787 -44.256 1.940 1.00 63.45 79 GLY B CA 1
ATOM 3881 C C . GLY B 1 79 ? 62.759 -42.740 1.895 1.00 60.35 79 GLY B C 1
ATOM 3882 O O . GLY B 1 79 ? 63.824 -42.119 1.899 1.00 64.91 79 GLY B O 1
ATOM 3883 N N . LYS B 1 80 ? 61.586 -42.126 1.881 1.00 59.33 80 LYS B N 1
ATOM 3884 C CA . LYS B 1 80 ? 61.478 -40.700 1.612 1.00 64.93 80 LYS B CA 1
ATOM 3885 C C . LYS B 1 80 ? 61.728 -39.875 2.873 1.00 61.11 80 LYS B C 1
ATOM 3886 O O . LYS B 1 80 ? 61.351 -40.270 3.985 1.00 62.27 80 LYS B O 1
ATOM 3892 N N . LEU B 1 81 ? 62.371 -38.721 2.697 1.00 51.09 81 LEU B N 1
ATOM 3893 C CA . LEU B 1 81 ? 62.560 -37.763 3.776 1.00 48.69 81 LEU B CA 1
ATOM 3894 C C . LEU B 1 81 ? 62.044 -36.393 3.353 1.00 53.91 81 LEU B C 1
ATOM 3895 O O . LEU B 1 81 ? 62.123 -36.020 2.183 1.00 56.42 81 LEU B O 1
ATOM 3900 N N . GLU B 1 82 ? 61.513 -35.641 4.321 1.00 53.57 82 GLU B N 1
ATOM 3901 C CA . GLU B 1 82 ? 60.997 -34.307 4.030 1.00 55.04 82 GLU B CA 1
ATOM 3902 C C . GLU B 1 82 ? 62.115 -33.375 3.573 1.00 57.01 82 GLU B C 1
ATOM 3903 O O . GLU B 1 82 ? 61.975 -32.662 2.576 1.00 55.37 82 GLU B O 1
ATOM 3909 N N . TRP B 1 83 ? 63.238 -33.384 4.290 1.00 47.79 83 TRP B N 1
ATOM 3910 C CA . TRP B 1 83 ? 64.426 -32.579 4.048 1.00 45.20 83 TRP B CA 1
ATOM 3911 C C . TRP B 1 83 ? 65.588 -33.501 3.660 1.00 48.42 83 TRP B C 1
ATOM 3912 O O . TRP B 1 83 ? 66.473 -33.762 4.484 1.00 47.71 83 TRP B O 1
ATOM 3923 N N . PRO B 1 84 ? 65.624 -34.025 2.435 1.00 49.63 84 PRO B N 1
ATOM 3924 C CA . PRO B 1 84 ? 66.686 -34.974 2.083 1.00 45.85 84 PRO B CA 1
ATOM 3925 C C . PRO B 1 84 ? 68.025 -34.271 1.958 1.00 48.99 84 PRO B C 1
ATOM 3926 O O . PRO B 1 84 ? 68.110 -33.086 1.627 1.00 59.25 84 PRO B O 1
ATOM 3930 N N . CYS B 1 85 ? 69.063 -35.004 2.235 1.00 50.65 85 CYS B N 1
ATOM 3931 C CA . CYS B 1 85 ? 70.425 -34.490 2.250 1.00 53.09 85 CYS B CA 1
ATOM 3932 C C . CYS B 1 85 ? 71.125 -34.905 0.971 1.00 59.12 85 CYS B C 1
ATOM 3933 O O . CYS B 1 85 ? 70.982 -36.056 0.546 1.00 59.08 85 CYS B O 1
ATOM 3936 N N . PRO B 1 86 ? 71.845 -34.004 0.301 1.00 69.90 86 PRO B N 1
ATOM 3937 C CA . PRO B 1 86 ? 72.574 -34.398 -0.920 1.00 67.34 86 PRO B CA 1
ATOM 3938 C C . PRO B 1 86 ? 73.856 -35.195 -0.666 1.00 69.80 86 PRO B C 1
ATOM 3939 O O . PRO B 1 86 ? 74.685 -35.320 -1.572 1.00 79.02 86 PRO B O 1
ATOM 3943 N N . LEU B 1 87 ? 74.032 -35.738 0.550 1.00 68.84 87 LEU B N 1
ATOM 3944 C CA . LEU B 1 87 ? 75.157 -36.638 0.841 1.00 72.84 87 LEU B CA 1
ATOM 3945 C C . LEU B 1 87 ? 74.956 -38.021 0.236 1.00 78.53 87 LEU B C 1
ATOM 3946 O O . LEU B 1 87 ? 75.933 -38.687 -0.126 1.00 86.01 87 LEU B O 1
ATOM 3951 N N . THR B 1 88 ? 73.714 -38.489 0.165 1.00 76.26 88 THR B N 1
ATOM 3952 C CA . THR B 1 88 ? 73.396 -39.849 -0.238 1.00 73.03 88 THR B CA 1
ATOM 3953 C C . THR B 1 88 ? 72.551 -39.773 -1.506 1.00 76.13 88 THR B C 1
ATOM 3954 O O . THR B 1 88 ? 71.939 -38.740 -1.809 1.00 79.56 88 THR B O 1
ATOM 3958 N N . VAL B 1 89 ? 72.571 -40.857 -2.285 1.00 72.50 89 VAL B N 1
ATOM 3959 C CA . VAL B 1 89 ? 71.609 -40.995 -3.377 1.00 76.51 89 VAL B CA 1
ATOM 3960 C C . VAL B 1 89 ? 70.203 -41.009 -2.806 1.00 67.01 89 VAL B C 1
ATOM 3961 O O . VAL B 1 89 ? 69.242 -40.545 -3.435 1.00 68.54 89 VAL B O 1
ATOM 3965 N N . GLU B 1 90 ? 70.068 -41.534 -1.605 1.00 68.36 90 GLU B N 1
ATOM 3966 C CA . GLU B 1 90 ? 68.804 -41.677 -0.926 1.00 58.67 90 GLU B CA 1
ATOM 3967 C C . GLU B 1 90 ? 68.520 -40.531 0.020 1.00 51.81 90 GLU B C 1
ATOM 3968 O O . GLU B 1 90 ? 67.478 -40.547 0.683 1.00 53.06 90 GLU B O 1
ATOM 3974 N N . GLY B 1 91 ? 69.424 -39.558 0.124 1.00 51.07 91 GLY B N 1
ATOM 3975 C CA . GLY B 1 91 ? 69.147 -38.391 0.940 1.00 53.67 91 GLY B CA 1
ATOM 3976 C C . GLY B 1 91 ? 69.360 -38.557 2.431 1.00 55.10 91 GLY B C 1
ATOM 3977 O O . GLY B 1 91 ? 68.927 -37.683 3.195 1.00 47.37 91 GLY B O 1
ATOM 3978 N N . LEU B 1 92 ? 70.029 -39.626 2.873 1.00 47.93 92 LEU B N 1
ATOM 3979 C CA . LEU B 1 92 ? 70.194 -39.852 4.299 1.00 41.44 92 LEU B CA 1
ATOM 3980 C C . LEU B 1 92 ? 71.172 -38.834 4.895 1.00 46.71 92 LEU B C 1
ATOM 3981 O O . LEU B 1 92 ? 72.137 -38.429 4.244 1.00 46.67 92 LEU B O 1
ATOM 3986 N N . PRO B 1 93 ? 70.929 -38.370 6.108 1.00 45.91 93 PRO B N 1
ATOM 3987 C CA . PRO B 1 93 ? 71.768 -37.299 6.672 1.00 44.65 93 PRO B CA 1
ATOM 3988 C C . PRO B 1 93 ? 73.062 -37.771 7.339 1.00 48.61 93 PRO B C 1
ATOM 3989 O O . PRO B 1 93 ? 73.417 -37.260 8.410 1.00 45.25 93 PRO B O 1
ATOM 3993 N N . ILE B 1 94 ? 73.804 -38.692 6.722 1.00 42.95 94 ILE B N 1
ATOM 3994 C CA . ILE B 1 94 ? 74.998 -39.256 7.363 1.00 49.07 94 ILE B CA 1
ATOM 3995 C C . ILE B 1 94 ? 75.960 -39.739 6.281 1.00 38.92 94 ILE B C 1
ATOM 3996 O O . ILE B 1 94 ? 75.554 -40.416 5.338 1.00 40.71 94 ILE B O 1
ATOM 4001 N N . GLU B 1 95 ? 77.246 -39.432 6.430 1.00 40.86 95 GLU B N 1
ATOM 4002 C CA . GLU B 1 95 ? 78.228 -40.139 5.621 1.00 46.22 95 GLU B CA 1
ATOM 4003 C C . GLU B 1 95 ? 79.425 -40.429 6.506 1.00 43.37 95 GLU B C 1
ATOM 4004 O O . GLU B 1 95 ? 79.780 -39.624 7.374 1.00 42.27 95 GLU B O 1
ATOM 4010 N N . TYR B 1 96 ? 79.978 -41.621 6.343 1.00 36.53 96 TYR B N 1
ATOM 4011 C CA . TYR B 1 96 ? 81.157 -42.026 7.081 1.00 42.00 96 TYR B CA 1
ATOM 4012 C C . TYR B 1 96 ? 82.383 -41.846 6.208 1.00 43.60 96 TYR B C 1
ATOM 4013 O O . TYR B 1 96 ? 82.313 -41.866 4.978 1.00 42.09 96 TYR B O 1
ATOM 4022 N N . SER B 1 97 ? 83.524 -41.719 6.862 1.00 42.89 97 SER B N 1
ATOM 4023 C CA . SER B 1 97 ? 84.776 -41.712 6.137 1.00 44.19 97 SER B CA 1
ATOM 4024 C C . SER B 1 97 ? 85.765 -42.586 6.889 1.00 45.97 97 SER B C 1
ATOM 4025 O O . SER B 1 97 ? 85.708 -42.720 8.116 1.00 39.95 97 SER B O 1
ATOM 4028 N N . TRP B 1 98 ? 86.626 -43.234 6.124 1.00 45.88 98 TRP B N 1
ATOM 4029 C CA . TRP B 1 98 ? 87.653 -44.113 6.650 1.00 41.98 98 TRP B CA 1
ATOM 4030 C C . TRP B 1 98 ? 88.980 -43.533 6.171 1.00 39.53 98 TRP B C 1
ATOM 4031 O O . TRP B 1 98 ? 89.325 -43.640 4.993 1.00 41.10 98 TRP B O 1
ATOM 4042 N N . LYS B 1 99 ? 89.703 -42.870 7.059 1.00 36.93 99 LYS B N 1
ATOM 4043 C CA . LYS B 1 99 ? 91.056 -42.439 6.724 1.00 43.18 99 LYS B CA 1
ATOM 4044 C C . LYS B 1 99 ? 91.990 -43.643 6.836 1.00 38.68 99 LYS B C 1
ATOM 4045 O O . LYS B 1 99 ? 92.129 -44.225 7.915 1.00 39.50 99 LYS B O 1
ATOM 4051 N N . TRP B 1 100 ? 92.608 -44.033 5.726 1.00 44.93 100 TRP B N 1
ATOM 4052 C CA . TRP B 1 100 ? 93.404 -45.256 5.714 1.00 38.70 100 TRP B CA 1
ATOM 4053 C C . TRP B 1 100 ? 94.596 -45.144 6.662 1.00 44.21 100 TRP B C 1
ATOM 4054 O O . TRP B 1 100 ? 95.111 -44.051 6.923 1.00 43.75 100 TRP B O 1
ATOM 4065 N N . ASN B 1 101 ? 94.972 -46.296 7.224 1.00 38.97 101 ASN B N 1
ATOM 4066 C CA . ASN B 1 101 ? 96.213 -46.451 7.971 1.00 48.63 101 ASN B CA 1
ATOM 4067 C C . ASN B 1 101 ? 97.423 -46.023 7.148 1.00 51.26 101 ASN B C 1
ATOM 4068 O O . ASN B 1 101 ? 97.534 -46.319 5.949 1.00 49.92 101 ASN B O 1
ATOM 4073 N N . THR B 1 102 ? 98.335 -45.346 7.815 1.00 48.22 102 THR B N 1
ATOM 4074 C CA . THR B 1 102 ? 99.657 -45.026 7.314 1.00 57.11 102 THR B CA 1
ATOM 4075 C C . THR B 1 102 ? 100.641 -46.035 7.893 1.00 62.17 102 THR B C 1
ATOM 4076 O O . THR B 1 102 ? 100.253 -47.005 8.554 1.00 61.94 102 THR B O 1
ATOM 4080 N N . ALA B 1 103 ? 101.932 -45.811 7.659 1.00 73.85 103 ALA B N 1
ATOM 4081 C CA . ALA B 1 103 ? 102.922 -46.671 8.294 1.00 78.39 103 ALA B CA 1
ATOM 4082 C C . ALA B 1 103 ? 102.935 -46.482 9.804 1.00 72.13 103 ALA B C 1
ATOM 4083 O O . ALA B 1 103 ? 103.268 -47.416 10.535 1.00 78.62 103 ALA B O 1
ATOM 4085 N N . THR B 1 104 ? 102.536 -45.309 10.283 1.00 70.76 104 THR B N 1
ATOM 4086 C CA . THR B 1 104 ? 102.593 -44.986 11.699 1.00 72.42 104 THR B CA 1
ATOM 4087 C C . THR B 1 104 ? 101.245 -45.072 12.423 1.00 78.75 104 THR B C 1
ATOM 4088 O O . THR B 1 104 ? 101.238 -45.147 13.657 1.00 80.67 104 THR B O 1
ATOM 4092 N N . LYS B 1 105 ? 100.110 -45.086 11.717 1.00 68.56 105 LYS B N 1
ATOM 4093 C CA . LYS B 1 105 ? 98.826 -44.988 12.398 1.00 59.09 105 LYS B CA 1
ATOM 4094 C C . LYS B 1 105 ? 97.785 -45.936 11.809 1.00 55.95 105 LYS B C 1
ATOM 4095 O O . LYS B 1 105 ? 97.760 -46.209 10.607 1.00 51.53 105 LYS B O 1
ATOM 4101 N N . ARG B 1 106 ? 96.928 -46.443 12.688 1.00 51.14 106 ARG B N 1
ATOM 4102 C CA . ARG B 1 106 ? 95.815 -47.287 12.299 1.00 51.48 106 ARG B CA 1
ATOM 4103 C C . ARG B 1 106 ? 94.752 -46.427 11.613 1.00 41.15 106 ARG B C 1
ATOM 4104 O O . ARG B 1 106 ? 94.803 -45.201 11.666 1.00 42.43 106 ARG B O 1
ATOM 4112 N N . PRO B 1 107 ? 93.773 -47.033 10.954 1.00 46.04 107 PRO B N 1
ATOM 4113 C CA . PRO B 1 107 ? 92.737 -46.223 10.300 1.00 42.18 107 PRO B CA 1
ATOM 4114 C C . PRO B 1 107 ? 91.972 -45.356 11.299 1.00 44.02 107 PRO B C 1
ATOM 4115 O O . PRO B 1 107 ? 91.896 -45.660 12.496 1.00 47.59 107 PRO B O 1
ATOM 4119 N N . VAL B 1 108 ? 91.404 -44.257 10.798 1.00 40.50 108 VAL B N 1
ATOM 4120 C CA . VAL B 1 108 ? 90.588 -43.340 11.600 1.00 42.61 108 VAL B CA 1
ATOM 4121 C C . VAL B 1 108 ? 89.176 -43.326 11.019 1.00 43.28 108 VAL B C 1
ATOM 4122 O O . VAL B 1 108 ? 89.003 -43.170 9.803 1.00 40.44 108 VAL B O 1
ATOM 4126 N N . VAL B 1 109 ? 88.178 -43.504 11.884 1.00 39.63 109 VAL B N 1
ATOM 4127 C CA . VAL B 1 109 ? 86.776 -43.450 11.504 1.00 42.18 109 VAL B CA 1
ATOM 4128 C C . VAL B 1 109 ? 86.237 -42.054 11.804 1.00 46.30 109 VAL B C 1
ATOM 4129 O O . VAL B 1 109 ? 86.364 -41.557 12.927 1.00 50.91 109 VAL B O 1
ATOM 4133 N N . ARG B 1 110 ? 85.622 -41.422 10.814 1.00 41.00 110 ARG B N 1
ATOM 4134 C CA . ARG B 1 110 ? 84.964 -40.141 11.028 1.00 48.06 110 ARG B CA 1
ATOM 4135 C C . ARG B 1 110 ? 83.563 -40.236 10.458 1.00 46.04 110 ARG B C 1
ATOM 4136 O O . ARG B 1 110 ? 83.238 -41.178 9.724 1.00 42.58 110 ARG B O 1
ATOM 4144 N N . TYR B 1 111 ? 82.728 -39.243 10.774 1.00 44.37 111 TYR B N 1
ATOM 4145 C CA . TYR B 1 111 ? 81.446 -39.194 10.089 1.00 42.89 111 TYR B CA 1
ATOM 4146 C C . TYR B 1 111 ? 80.844 -37.804 10.174 1.00 42.33 111 TYR B C 1
ATOM 4147 O O . TYR B 1 111 ? 81.141 -37.031 11.081 1.00 41.49 111 TYR B O 1
ATOM 4156 N N . THR B 1 112 ? 79.959 -37.531 9.214 1.00 41.88 112 THR B N 1
ATOM 4157 C CA . THR B 1 112 ? 79.299 -36.249 9.028 1.00 48.43 112 THR B CA 1
ATOM 4158 C C . THR B 1 112 ? 77.792 -36.452 9.054 1.00 38.97 112 THR B C 1
ATOM 4159 O O . THR B 1 112 ? 77.276 -37.315 8.352 1.00 46.32 112 THR B O 1
ATOM 4163 N N . ILE B 1 113 ? 77.083 -35.629 9.819 1.00 40.40 113 ILE B N 1
ATOM 4164 C CA . ILE B 1 113 ? 75.628 -35.596 9.775 1.00 43.02 113 ILE B CA 1
ATOM 4165 C C . ILE B 1 113 ? 75.166 -34.196 9.360 1.00 44.37 113 ILE B C 1
ATOM 4166 O O . ILE B 1 113 ? 75.948 -33.244 9.315 1.00 40.66 113 ILE B O 1
ATOM 4171 N N . GLU B 1 114 ? 73.870 -34.093 9.041 1.00 43.08 114 GLU B N 1
ATOM 4172 C CA . GLU B 1 114 ? 73.143 -32.831 9.084 1.00 44.76 114 GLU B CA 1
ATOM 4173 C C . GLU B 1 114 ? 72.216 -32.824 10.298 1.00 43.96 114 GLU B C 1
ATOM 4174 O O . GLU B 1 114 ? 71.366 -33.704 10.436 1.00 43.33 114 GLU B O 1
ATOM 4180 N N . ALA B 1 115 ? 72.395 -31.835 11.174 1.00 45.95 115 ALA B N 1
ATOM 4181 C CA . ALA B 1 115 ? 71.537 -31.651 12.340 1.00 39.94 115 ALA B CA 1
ATOM 4182 C C . ALA B 1 115 ? 70.151 -31.156 11.928 1.00 43.84 115 ALA B C 1
ATOM 4183 O O . ALA B 1 115 ? 70.030 -30.207 11.148 1.00 45.14 115 ALA B O 1
ATOM 4185 N N . LYS B 1 116 ? 69.102 -31.805 12.447 1.00 43.39 116 LYS B N 1
ATOM 4186 C CA . LYS B 1 116 ? 67.717 -31.501 12.091 1.00 41.18 116 LYS B CA 1
ATOM 4187 C C . LYS B 1 116 ? 66.872 -31.447 13.358 1.00 45.93 116 LYS B C 1
ATOM 4188 O O . LYS B 1 116 ? 67.222 -32.056 14.370 1.00 43.68 116 LYS B O 1
ATOM 4194 N N . ASN B 1 117 ? 65.772 -30.688 13.311 1.00 42.40 117 ASN B N 1
ATOM 4195 C CA . ASN B 1 117 ? 64.761 -30.727 14.367 1.00 42.70 117 ASN B CA 1
ATOM 4196 C C . ASN B 1 117 ? 63.388 -30.534 13.721 1.00 46.25 117 ASN B C 1
ATOM 4197 O O . ASN B 1 117 ? 63.251 -30.572 12.495 1.00 47.77 117 ASN B O 1
ATOM 4202 N N . ARG B 1 118 ? 62.351 -30.348 14.544 1.00 49.87 118 ARG B N 1
ATOM 4203 C CA . ARG B 1 118 ? 60.987 -30.288 14.015 1.00 49.71 118 ARG B CA 1
ATOM 4204 C C . ARG B 1 118 ? 60.734 -29.064 13.148 1.00 44.69 118 ARG B C 1
ATOM 4205 O O . ARG B 1 118 ? 59.791 -29.077 12.362 1.00 45.02 118 ARG B O 1
ATOM 4213 N N . PHE B 1 119 ? 61.539 -28.012 13.255 1.00 44.33 119 PHE B N 1
ATOM 4214 C CA . PHE B 1 119 ? 61.315 -26.821 12.444 1.00 48.04 119 PHE B CA 1
ATOM 4215 C C . PHE B 1 119 ? 62.192 -26.782 11.197 1.00 49.98 119 PHE B C 1
ATOM 4216 O O . PHE B 1 119 ? 62.124 -25.813 10.430 1.00 48.32 119 PHE B O 1
ATOM 4224 N N . THR B 1 120 ? 62.983 -27.829 10.968 1.00 49.59 120 THR B N 1
ATOM 4225 C CA . THR B 1 120 ? 63.856 -27.922 9.809 1.00 45.87 12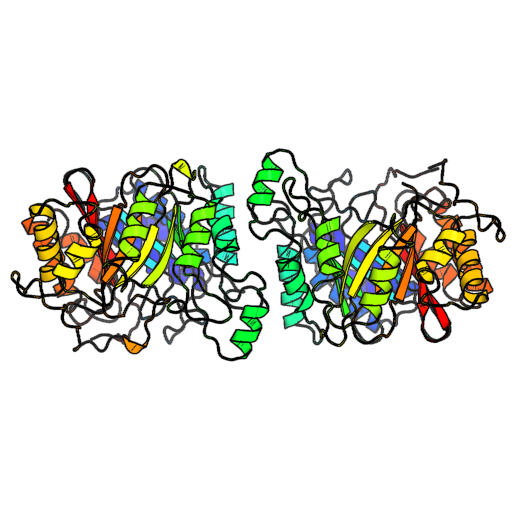0 THR B CA 1
ATOM 4226 C C . THR B 1 120 ? 63.109 -27.580 8.528 1.00 44.04 120 THR B C 1
ATOM 4227 O O . THR B 1 120 ? 62.083 -28.182 8.215 1.00 46.06 120 THR B O 1
ATOM 4231 N N . GLY B 1 121 ? 63.605 -26.568 7.813 1.00 45.83 121 GLY B N 1
ATOM 4232 C CA . GLY B 1 121 ? 63.053 -26.199 6.526 1.00 50.01 121 GLY B CA 1
ATOM 4233 C C . GLY B 1 121 ? 61.773 -25.379 6.525 1.00 50.08 121 GLY B C 1
ATOM 4234 O O . GLY B 1 121 ? 61.382 -24.899 5.457 1.00 52.64 121 GLY B O 1
ATOM 4235 N N . SER B 1 122 ? 61.121 -25.188 7.673 1.00 48.51 122 SER B N 1
ATOM 4236 C CA . SER B 1 122 ? 59.948 -24.337 7.806 1.00 47.58 122 SER B CA 1
ATOM 4237 C C . SER B 1 122 ? 60.326 -22.861 7.592 1.00 51.47 122 SER B C 1
ATOM 4238 O O . SER B 1 122 ? 61.490 -22.516 7.373 1.00 44.89 122 SER B O 1
ATOM 4241 N N . SER B 1 123 ? 59.334 -21.958 7.706 1.00 48.72 123 SER B N 1
ATOM 4242 C CA . SER B 1 123 ? 59.624 -20.536 7.479 1.00 52.22 123 SER B CA 1
ATOM 4243 C C . SER B 1 123 ? 60.410 -19.917 8.624 1.00 47.23 123 SER B C 1
ATOM 4244 O O . SER B 1 123 ? 61.054 -18.885 8.433 1.00 49.87 123 SER B O 1
ATOM 4247 N N . MET B 1 124 ? 60.405 -20.538 9.798 1.00 47.80 124 MET B N 1
ATOM 4248 C CA . MET B 1 124 ? 61.279 -20.085 10.872 1.00 44.27 124 MET B CA 1
ATOM 4249 C C . MET B 1 124 ? 62.757 -20.380 10.565 1.00 45.49 124 MET B C 1
ATOM 4250 O O . MET B 1 124 ? 63.638 -19.623 10.967 1.00 48.59 124 MET B O 1
ATOM 4255 N N . ASP B 1 125 ? 63.054 -21.459 9.843 1.00 48.20 125 ASP B N 1
ATOM 4256 C CA . ASP B 1 125 ? 64.440 -21.913 9.644 1.00 48.27 125 ASP B CA 1
ATOM 4257 C C . ASP B 1 125 ? 64.545 -22.520 8.250 1.00 48.18 125 ASP B C 1
ATOM 4258 O O . ASP B 1 125 ? 64.741 -23.726 8.091 1.00 48.07 125 ASP B O 1
ATOM 4263 N N . PRO B 1 126 ? 64.391 -21.702 7.203 1.00 52.99 126 PRO B N 1
ATOM 4264 C CA . PRO B 1 126 ? 64.255 -22.267 5.846 1.00 49.29 126 PRO B CA 1
ATOM 4265 C C . PRO B 1 126 ? 65.521 -22.910 5.285 1.00 48.85 126 PRO B C 1
ATOM 4266 O O . PRO B 1 126 ? 65.406 -23.697 4.337 1.00 42.52 126 PRO B O 1
ATOM 4270 N N . LEU B 1 127 ? 66.707 -22.590 5.810 1.00 46.75 127 LEU B N 1
ATOM 4271 C CA . LEU B 1 127 ? 67.964 -23.216 5.411 1.00 43.23 127 LEU B CA 1
ATOM 4272 C C . LEU B 1 127 ? 68.445 -24.268 6.408 1.00 44.71 127 LEU B C 1
ATOM 4273 O O . LEU B 1 127 ? 69.532 -24.836 6.217 1.00 42.27 127 LEU B O 1
ATOM 4278 N N . ASN B 1 128 ? 67.674 -24.524 7.471 1.00 45.49 128 ASN B N 1
ATOM 4279 C CA . ASN B 1 128 ? 67.956 -25.554 8.481 1.00 43.30 128 ASN B CA 1
ATOM 4280 C C . ASN B 1 128 ? 69.325 -25.348 9.137 1.00 43.53 128 ASN B C 1
ATOM 4281 O O . ASN B 1 128 ? 70.255 -26.131 8.962 1.00 41.20 128 ASN B O 1
ATOM 4286 N N . GLN B 1 129 ? 69.404 -24.283 9.938 1.00 41.47 129 GLN B N 1
ATOM 4287 C CA . GLN B 1 129 ? 70.648 -23.896 10.579 1.00 38.07 129 GLN B CA 1
ATOM 4288 C C . GLN B 1 129 ? 70.567 -23.816 12.089 1.00 40.96 129 GLN B C 1
ATOM 4289 O O . GLN B 1 129 ? 71.614 -23.867 12.748 1.00 42.97 129 GLN B O 1
ATOM 4295 N N . ASP B 1 130 ? 69.373 -23.683 12.656 1.00 41.70 130 ASP B N 1
ATOM 4296 C CA . ASP B 1 130 ? 69.250 -23.677 14.112 1.00 42.73 130 ASP B CA 1
ATOM 4297 C C . ASP B 1 130 ? 69.657 -24.992 14.764 1.00 41.04 130 ASP B C 1
ATOM 4298 O O . ASP B 1 130 ? 70.343 -24.944 15.800 1.00 43.48 130 ASP B O 1
ATOM 4303 N N . PRO B 1 131 ? 69.288 -26.173 14.254 1.00 39.29 131 PRO B N 1
ATOM 4304 C CA . PRO B 1 131 ? 69.762 -27.390 14.940 1.00 39.50 131 PRO B CA 1
ATOM 4305 C C . PRO B 1 131 ? 71.273 -27.445 15.010 1.00 42.66 131 PRO B C 1
ATOM 4306 O O . PRO B 1 131 ? 71.810 -27.793 16.071 1.00 44.23 131 PRO B O 1
ATOM 4310 N N . SER B 1 132 ? 71.974 -27.022 13.944 1.00 40.79 132 SER B N 1
ATOM 4311 C CA . SER B 1 132 ? 73.439 -26.962 13.986 1.00 47.75 132 SER B CA 1
ATOM 4312 C C . SER B 1 132 ? 73.926 -26.013 15.073 1.00 42.09 132 SER B C 1
ATOM 4313 O O . SER B 1 132 ? 74.841 -26.342 15.842 1.00 45.45 132 SER B O 1
ATOM 4316 N N . ARG B 1 133 ? 73.354 -24.811 15.135 1.00 47.34 133 ARG B N 1
ATOM 4317 C CA . ARG B 1 133 ? 73.775 -23.864 16.166 1.00 43.31 133 ARG B CA 1
ATOM 4318 C C . ARG B 1 133 ? 73.549 -24.445 17.558 1.00 44.45 133 ARG B C 1
ATOM 4319 O O . ARG B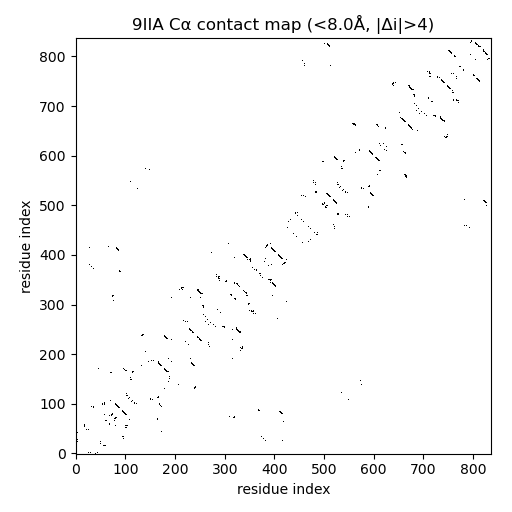 1 133 ? 74.423 -24.360 18.430 1.00 43.88 133 ARG B O 1
ATOM 4327 N N . GLU B 1 134 ? 72.389 -25.065 17.780 1.00 41.91 134 GLU B N 1
ATOM 4328 C CA . GLU B 1 134 ? 72.092 -25.620 19.094 1.00 47.41 134 GLU B CA 1
ATOM 4329 C C . GLU B 1 134 ? 73.017 -26.790 19.428 1.00 45.65 134 GLU B C 1
ATOM 4330 O O . GLU B 1 134 ? 73.554 -26.869 20.538 1.00 46.54 134 GLU B O 1
ATOM 4336 N N . LEU B 1 135 ? 73.224 -27.709 18.481 1.00 44.29 135 LEU B N 1
ATOM 4337 C CA . LEU B 1 135 ? 74.088 -28.858 18.767 1.00 43.55 135 LEU B CA 1
ATOM 4338 C C . LEU B 1 135 ? 75.488 -28.396 19.147 1.00 49.79 135 LEU B C 1
ATOM 4339 O O . LEU B 1 135 ? 76.038 -28.807 20.178 1.00 48.90 135 LEU B O 1
ATOM 4344 N N . LEU B 1 136 ? 76.062 -27.501 18.346 1.00 47.36 136 LEU B N 1
ATOM 4345 C CA . LEU B 1 136 ? 77.438 -27.094 18.581 1.00 44.95 136 LEU B CA 1
ATOM 4346 C C . LEU B 1 136 ? 77.576 -26.306 19.880 1.00 50.40 136 LEU B C 1
ATOM 4347 O O . LEU B 1 136 ? 78.579 -26.443 20.578 1.00 50.74 136 LEU B O 1
ATOM 4352 N N . HIS B 1 137 ? 76.591 -25.468 20.219 1.00 46.47 137 HIS B N 1
ATOM 4353 C CA . HIS B 1 137 ? 76.678 -24.678 21.449 1.00 47.09 137 HIS B CA 1
ATOM 4354 C C . HIS B 1 137 ? 76.577 -25.579 22.669 1.00 45.85 137 HIS B C 1
ATOM 4355 O O . HIS B 1 137 ? 77.258 -25.354 23.671 1.00 50.00 137 HIS B O 1
ATOM 4362 N N . ARG B 1 138 ? 75.705 -26.585 22.611 1.00 45.62 138 ARG B N 1
ATOM 4363 C CA . ARG B 1 138 ? 75.613 -27.535 23.717 1.00 53.39 138 ARG B CA 1
ATOM 4364 C C . ARG B 1 138 ? 76.888 -28.359 23.835 1.00 57.34 138 ARG B C 1
ATOM 4365 O O . ARG B 1 138 ? 77.433 -28.522 24.933 1.00 60.16 138 ARG B O 1
ATOM 4373 N N . LEU B 1 139 ? 77.382 -28.879 22.707 1.00 55.41 139 LEU B N 1
ATOM 4374 C CA . LEU B 1 139 ? 78.644 -29.606 22.712 1.00 54.96 139 LEU B CA 1
ATOM 4375 C C . LEU B 1 139 ? 79.741 -28.776 23.348 1.00 65.39 139 LEU B C 1
ATOM 4376 O O . LEU B 1 139 ? 80.514 -29.274 24.174 1.00 72.92 139 LEU B O 1
ATOM 4381 N N . GLN B 1 140 ? 79.820 -27.500 22.965 1.00 57.74 140 GLN B N 1
ATOM 4382 C CA . GLN B 1 140 ? 80.836 -26.6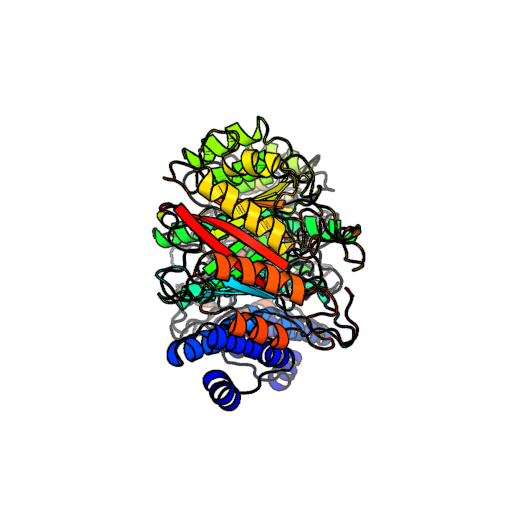13 23.513 1.00 57.64 140 GLN B CA 1
ATOM 4383 C C . GLN B 1 140 ? 80.755 -26.562 25.029 1.00 67.36 140 GLN B C 1
ATOM 4384 O O . GLN B 1 140 ? 81.764 -26.734 25.723 1.00 69.32 140 GLN B O 1
ATOM 4390 N N . MET B 1 141 ? 79.551 -26.346 25.563 1.00 72.08 141 MET B N 1
ATOM 4391 C CA . MET B 1 141 ? 79.344 -26.294 27.006 1.00 68.25 141 MET B CA 1
ATOM 4392 C C . MET B 1 141 ? 79.634 -27.614 27.707 1.00 63.99 141 MET B C 1
ATOM 4393 O O . MET B 1 141 ? 79.475 -27.657 28.921 1.00 71.77 141 MET B O 1
ATOM 4398 N N . SER B 1 142 ? 80.035 -28.679 27.011 1.00 67.72 142 SER B N 1
ATOM 4399 C CA . SER B 1 142 ? 80.159 -29.978 27.669 1.00 71.97 142 SER B CA 1
ATOM 4400 C C . SER B 1 142 ? 81.527 -30.631 27.491 1.00 79.35 142 SER B C 1
ATOM 4401 O O . SER B 1 142 ? 82.001 -31.314 28.406 1.00 76.92 142 SER B O 1
ATOM 4404 N N . VAL B 1 143 ? 82.094 -30.485 26.306 1.00 80.68 143 VAL B N 1
ATOM 4405 C CA . VAL B 1 143 ? 83.384 -31.080 26.014 1.00 83.39 143 VAL B CA 1
ATOM 4406 C C . VAL B 1 143 ? 84.455 -30.009 25.906 1.00 80.10 143 VAL B C 1
ATOM 4407 O O . VAL B 1 143 ? 84.182 -28.891 25.482 1.00 80.57 143 VAL B O 1
ATOM 4411 N N . PRO B 1 144 ? 85.681 -30.349 26.319 0.00 73.88 144 PRO B N 1
ATOM 4412 C CA . PRO B 1 144 ? 86.773 -29.374 26.285 0.00 71.53 144 PRO B CA 1
ATOM 4413 C C . PRO B 1 144 ? 87.478 -29.351 24.941 0.00 69.05 144 PRO B C 1
ATOM 4414 O O . PRO B 1 144 ? 88.141 -30.322 24.578 0.00 68.94 144 PRO B O 1
ATOM 4418 N N . GLY B 1 145 ? 87.334 -28.258 24.204 1.00 60.39 145 GLY B N 1
ATOM 4419 C CA . GLY B 1 145 ? 88.015 -28.125 22.933 1.00 65.79 145 GLY B CA 1
ATOM 4420 C C . GLY B 1 145 ? 87.198 -27.521 21.817 1.00 66.89 145 GLY B C 1
ATOM 4421 O O . GLY B 1 145 ? 87.707 -27.305 20.732 1.00 63.09 145 GLY B O 1
ATOM 4422 N N . VAL B 1 146 ? 85.938 -27.222 22.080 1.00 68.35 146 VAL B N 1
ATOM 4423 C CA . VAL B 1 146 ? 85.075 -26.741 20.999 1.00 66.08 146 VAL B CA 1
ATOM 4424 C C . VAL B 1 146 ? 85.127 -25.218 20.929 1.00 53.93 146 VAL B C 1
ATOM 4425 O O . VAL B 1 146 ? 84.867 -24.538 21.926 1.00 62.02 146 VAL B O 1
ATOM 4429 N N . ASP B 1 147 ? 85.441 -24.677 19.749 1.00 53.66 147 ASP B N 1
ATOM 4430 C CA . ASP B 1 147 ? 85.498 -23.228 19.530 1.00 62.90 147 ASP B CA 1
ATOM 4431 C C . ASP B 1 147 ? 84.652 -22.882 18.311 1.00 56.95 147 ASP B C 1
ATOM 4432 O O . ASP B 1 147 ? 84.766 -23.546 17.278 1.00 63.24 147 ASP B O 1
ATOM 4437 N N . LEU B 1 148 ? 83.808 -21.848 18.420 1.00 53.87 148 LEU B N 1
ATOM 4438 C CA . LEU B 1 148 ? 82.818 -21.566 17.381 1.00 55.59 148 LEU B CA 1
ATOM 4439 C C . LEU B 1 148 ? 82.977 -20.177 16.763 1.00 56.78 148 LEU B C 1
ATOM 4440 O O . LEU B 1 148 ? 82.044 -19.684 16.120 1.00 53.88 148 LEU B O 1
ATOM 4445 N N . THR B 1 149 ? 84.145 -19.551 16.931 1.00 54.86 149 THR B N 1
ATOM 4446 C CA . THR B 1 149 ? 84.424 -18.254 16.322 1.00 52.04 149 THR B CA 1
ATOM 4447 C C . THR B 1 149 ? 84.171 -18.282 14.820 1.00 51.61 149 THR B C 1
ATOM 4448 O O . THR B 1 149 ? 83.461 -17.426 14.273 1.00 51.70 149 THR B O 1
ATOM 4452 N N . TRP B 1 150 ? 84.758 -19.260 14.130 1.00 48.08 150 TRP B N 1
ATOM 4453 C CA . TRP B 1 150 ? 84.639 -19.296 12.679 1.00 48.60 150 TRP B CA 1
ATOM 4454 C C . TRP B 1 150 ? 83.236 -19.737 12.253 1.00 53.03 150 TRP B C 1
ATOM 4455 O O . TRP B 1 150 ? 82.673 -19.201 11.285 1.00 48.99 150 TRP B O 1
ATOM 4466 N N . PHE B 1 151 ? 82.648 -20.703 12.978 1.00 50.27 151 PHE B N 1
ATOM 4467 C CA . PHE B 1 151 ? 81.264 -21.108 12.732 1.00 47.33 151 PHE B CA 1
ATOM 4468 C C . PHE B 1 151 ? 80.318 -19.909 12.759 1.00 44.60 151 PHE B C 1
ATOM 4469 O O . PHE B 1 151 ? 79.492 -19.727 11.858 1.00 40.16 151 PHE B O 1
ATOM 4477 N N . ASN B 1 152 ? 80.407 -19.106 13.820 1.00 46.82 152 ASN B N 1
ATOM 4478 C CA . ASN B 1 152 ? 79.550 -17.934 13.949 1.00 48.61 152 ASN B CA 1
ATOM 4479 C C . ASN B 1 152 ? 79.839 -16.904 12.859 1.00 50.23 152 ASN B C 1
ATOM 4480 O O . ASN B 1 152 ? 78.910 -16.305 12.305 1.00 49.43 152 ASN B O 1
ATOM 4485 N N . HIS B 1 153 ? 81.117 -16.707 12.513 1.00 51.52 153 HIS B N 1
ATOM 4486 C CA . HIS B 1 153 ? 81.447 -15.730 11.477 1.00 50.12 153 HIS B CA 1
ATOM 4487 C C . HIS B 1 153 ? 80.836 -16.121 10.139 1.00 52.18 153 HIS B C 1
ATOM 4488 O O . HIS B 1 153 ? 80.257 -15.281 9.438 1.00 55.18 153 HIS B O 1
ATOM 4495 N N . PHE B 1 154 ? 80.931 -17.393 9.768 1.00 50.40 154 PHE B N 1
ATOM 4496 C CA . PHE B 1 154 ? 80.425 -17.759 8.453 1.00 46.19 154 PHE B CA 1
ATOM 4497 C C . PHE B 1 154 ? 78.914 -17.897 8.450 1.00 49.51 154 PHE B C 1
ATOM 4498 O O . PHE B 1 154 ? 78.276 -17.630 7.427 1.00 44.95 154 PHE B O 1
ATOM 4506 N N . LEU B 1 155 ? 78.329 -18.312 9.575 1.00 47.14 155 LEU B N 1
ATOM 4507 C CA . LEU B 1 155 ? 76.885 -18.219 9.712 1.00 50.70 155 LEU B CA 1
ATOM 4508 C C . LEU B 1 155 ? 76.409 -16.801 9.391 1.00 47.45 155 LEU B C 1
ATOM 4509 O O . LEU B 1 155 ? 75.409 -16.615 8.692 1.00 49.25 155 LEU B O 1
ATOM 4514 N N . ALA B 1 156 ? 77.152 -15.789 9.835 1.00 49.38 156 ALA B N 1
ATOM 4515 C CA . ALA B 1 156 ? 76.711 -14.415 9.651 1.00 51.40 156 ALA B CA 1
ATOM 4516 C C . ALA B 1 156 ? 77.073 -13.813 8.294 1.00 49.94 156 ALA B C 1
ATOM 4517 O O . ALA B 1 156 ? 76.481 -12.797 7.934 1.00 58.23 156 ALA B O 1
ATOM 4519 N N . THR B 1 157 ? 77.977 -14.412 7.510 1.00 49.95 157 THR B N 1
ATOM 4520 C CA . THR B 1 157 ? 78.439 -13.792 6.268 1.00 48.45 157 THR B CA 1
ATOM 4521 C C . THR B 1 157 ? 78.147 -14.569 4.982 1.00 53.27 157 THR B C 1
ATOM 4522 O O . THR B 1 157 ? 78.123 -13.951 3.915 1.00 53.43 157 THR B O 1
ATOM 4526 N N . LEU B 1 158 ? 77.921 -15.878 5.033 1.00 50.15 158 LEU B N 1
ATOM 4527 C CA . LEU B 1 158 ? 77.624 -16.623 3.809 1.00 50.09 158 LEU B CA 1
ATOM 4528 C C . LEU B 1 158 ? 76.142 -16.663 3.481 1.00 45.24 158 LEU B C 1
ATOM 4529 O O . LEU B 1 158 ? 75.754 -17.255 2.471 1.00 51.58 158 LEU B O 1
ATOM 4534 N N . TYR B 1 159 ? 75.301 -16.062 4.306 1.00 48.33 159 TYR B N 1
ATOM 4535 C CA . TYR B 1 159 ? 73.866 -16.160 4.117 1.00 47.68 159 TYR B CA 1
ATOM 4536 C C . TYR B 1 159 ? 73.276 -14.792 4.343 1.00 50.00 159 TYR B C 1
ATOM 4537 O O . TYR B 1 159 ? 73.762 -14.029 5.181 1.00 47.78 159 TYR B O 1
ATOM 4546 N N . ASP B 1 160 ? 72.208 -14.499 3.612 1.00 47.67 160 ASP B N 1
ATOM 4547 C CA . ASP B 1 160 ? 71.405 -13.343 3.972 1.00 51.32 160 ASP B CA 1
ATOM 4548 C C . ASP B 1 160 ? 70.812 -13.561 5.358 1.00 56.34 160 ASP B C 1
ATOM 4549 O O . ASP B 1 160 ? 70.402 -14.667 5.706 1.00 54.82 160 ASP B O 1
ATOM 4554 N N . GLN B 1 161 ? 70.776 -12.506 6.157 1.00 55.26 161 GLN B N 1
ATOM 4555 C CA . GLN B 1 161 ? 70.363 -12.655 7.539 1.00 50.22 161 GLN B CA 1
ATOM 4556 C C . GLN B 1 161 ? 68.861 -12.460 7.763 1.00 51.67 161 GLN B C 1
ATOM 4557 O O . GLN B 1 161 ? 68.381 -12.766 8.855 1.00 50.40 161 GLN B O 1
ATOM 4563 N N . ASP B 1 162 ? 68.099 -12.008 6.761 1.00 51.35 162 ASP B N 1
ATOM 4564 C CA . ASP B 1 162 ? 66.633 -11.925 6.864 1.00 50.36 162 ASP B CA 1
ATOM 4565 C C . ASP B 1 162 ? 66.042 -13.255 6.395 1.00 52.47 162 ASP B C 1
ATOM 4566 O O . ASP B 1 162 ? 65.970 -13.526 5.193 1.00 50.88 162 ASP B O 1
ATOM 4571 N N A ARG B 1 163 ? 65.588 -14.073 7.353 0.51 51.79 163 ARG B N 1
ATOM 4572 N N B ARG B 1 163 ? 65.590 -14.084 7.341 0.49 51.80 163 ARG B N 1
ATOM 4573 C CA A ARG B 1 163 ? 65.092 -15.410 7.024 0.51 48.63 163 ARG B CA 1
ATOM 4574 C CA B ARG B 1 163 ? 65.117 -15.420 6.978 0.49 48.33 163 ARG B CA 1
ATOM 4575 C C A ARG B 1 163 ? 63.862 -15.351 6.121 0.51 51.03 163 ARG B C 1
ATOM 4576 C C B ARG B 1 163 ? 63.828 -15.380 6.156 0.49 50.85 163 ARG B C 1
ATOM 4577 O O A ARG B 1 163 ? 63.627 -16.272 5.325 0.51 49.07 163 ARG B O 1
ATOM 4578 O O B ARG B 1 163 ? 63.525 -16.349 5.446 0.49 49.01 163 ARG B O 1
ATOM 4593 N N . SER B 1 164 ? 63.063 -14.286 6.228 1.00 46.58 164 SER B N 1
ATOM 4594 C CA . SER B 1 164 ? 61.872 -14.179 5.389 1.00 54.88 164 SER B CA 1
ATOM 4595 C C . SER B 1 164 ? 62.223 -13.953 3.921 1.00 48.54 164 SER B C 1
ATOM 4596 O O . SER B 1 164 ? 61.409 -14.279 3.052 1.00 48.35 164 SER B O 1
ATOM 4599 N N . LYS B 1 165 ? 63.429 -13.456 3.620 1.00 48.16 165 LYS B N 1
ATOM 4600 C CA . LYS B 1 165 ? 63.879 -13.454 2.228 1.00 50.08 165 LYS B CA 1
ATOM 4601 C C . LYS B 1 165 ? 63.943 -14.876 1.672 1.00 51.76 165 LYS B C 1
ATOM 4602 O O . LYS B 1 165 ? 63.544 -15.118 0.531 1.00 48.73 165 LYS B O 1
ATOM 4608 N N . TYR B 1 166 ? 64.413 -15.841 2.471 1.00 51.63 166 TYR B N 1
ATOM 4609 C CA . TYR B 1 166 ? 64.393 -17.224 1.999 1.00 49.55 166 TYR B CA 1
ATOM 4610 C C . TYR B 1 166 ? 62.974 -17.768 1.988 1.00 48.18 166 TYR B C 1
ATOM 4611 O O . TYR B 1 166 ? 62.573 -18.435 1.030 1.00 44.08 166 TYR B O 1
ATOM 4620 N N . ALA B 1 167 ? 62.183 -17.455 3.021 1.00 50.14 167 ALA B N 1
ATOM 4621 C CA . ALA B 1 167 ? 60.801 -17.927 3.057 1.00 51.95 167 ALA B CA 1
ATOM 4622 C C . ALA B 1 167 ? 59.984 -17.346 1.907 1.00 50.74 167 ALA B C 1
ATOM 4623 O O . ALA B 1 167 ? 59.172 -18.056 1.300 1.00 52.53 167 ALA B O 1
ATOM 4625 N N . GLN B 1 168 ? 60.173 -16.055 1.598 1.00 48.53 168 GLN B N 1
ATOM 4626 C CA . GLN B 1 168 ? 59.503 -15.477 0.428 1.00 50.47 168 GLN B CA 1
ATOM 4627 C C . GLN B 1 168 ? 59.868 -16.241 -0.841 1.00 50.66 168 GLN B C 1
ATOM 4628 O O . GLN B 1 168 ? 58.993 -16.554 -1.656 1.00 52.12 168 GLN B O 1
ATOM 4634 N N . ALA B 1 169 ? 61.154 -16.577 -1.009 1.00 47.08 169 ALA B N 1
ATOM 4635 C CA . ALA B 1 169 ? 61.580 -17.377 -2.157 1.00 46.65 169 ALA B CA 1
ATOM 4636 C C . ALA B 1 169 ? 60.967 -18.775 -2.130 1.00 50.10 169 ALA B C 1
ATOM 4637 O O . ALA B 1 169 ? 60.463 -19.250 -3.159 1.00 52.66 169 ALA B O 1
ATOM 4639 N N . VAL B 1 170 ? 61.001 -19.451 -0.974 0.00 50.46 170 VAL B N 1
ATOM 4640 C CA . VAL B 1 170 ? 60.378 -20.772 -0.850 0.00 51.14 170 VAL B CA 1
ATOM 4641 C C . VAL B 1 170 ? 58.916 -20.713 -1.278 0.00 51.88 170 VAL B C 1
ATOM 4642 O O . VAL B 1 170 ? 58.390 -21.648 -1.896 0.00 52.76 170 VAL B O 1
ATOM 4646 N N . ALA B 1 171 ? 58.246 -19.603 -0.965 1.00 48.90 171 ALA B N 1
ATOM 4647 C CA . ALA B 1 171 ? 56.855 -19.367 -1.364 1.00 57.44 171 ALA B CA 1
ATOM 4648 C C . ALA B 1 171 ? 56.700 -19.048 -2.839 1.00 53.08 171 ALA B C 1
ATOM 4649 O O . ALA B 1 171 ? 55.604 -19.190 -3.379 1.00 53.00 171 ALA B O 1
ATOM 4651 N N . ALA B 1 172 ? 57.764 -18.623 -3.506 1.00 52.69 172 ALA B N 1
ATOM 4652 C CA . ALA B 1 172 ? 57.720 -18.456 -4.948 1.00 54.63 172 ALA B CA 1
ATOM 4653 C C . ALA B 1 172 ? 58.208 -19.700 -5.702 1.00 56.84 172 ALA B C 1
ATOM 4654 O O . ALA B 1 172 ? 58.630 -19.577 -6.855 1.00 63.09 172 ALA B O 1
ATOM 4656 N N . GLY B 1 173 ? 58.159 -20.887 -5.087 0.00 55.24 173 GLY B N 1
ATOM 4657 C CA . GLY B 1 173 ? 58.497 -22.129 -5.762 0.00 56.07 173 GLY B CA 1
ATOM 4658 C C . GLY B 1 173 ? 59.911 -22.638 -5.559 0.00 56.73 173 GLY B C 1
ATOM 4659 O O . GLY B 1 173 ? 60.238 -23.724 -6.055 0.00 59.17 173 GLY B O 1
ATOM 4660 N N . ALA B 1 174 ? 60.754 -21.896 -4.849 1.00 55.56 174 ALA B N 1
ATOM 4661 C CA . ALA B 1 174 ? 62.152 -22.256 -4.636 1.00 53.36 174 ALA B CA 1
ATOM 4662 C C . ALA B 1 174 ? 62.301 -23.354 -3.586 1.00 61.63 174 ALA B C 1
ATOM 4663 O O . ALA B 1 174 ? 61.537 -23.437 -2.619 1.00 53.26 174 ALA B O 1
ATOM 4665 N N . GLU B 1 175 ? 63.327 -24.182 -3.765 1.00 53.25 175 GLU B N 1
ATOM 4666 C CA . GLU B 1 175 ? 63.503 -25.379 -2.950 1.00 57.25 175 GLU B CA 1
ATOM 4667 C C . GLU B 1 175 ? 64.938 -25.422 -2.453 1.00 58.65 175 GLU B C 1
ATOM 4668 O O . GLU B 1 175 ? 65.858 -25.706 -3.226 1.00 58.37 175 GLU B O 1
ATOM 4674 N N . TYR B 1 176 ? 65.125 -25.152 -1.170 1.00 52.60 176 TYR B N 1
ATOM 4675 C CA . TYR B 1 176 ? 66.451 -25.143 -0.581 1.00 49.69 176 TYR B CA 1
ATOM 4676 C C . TYR B 1 176 ? 66.804 -26.524 -0.034 1.00 53.08 176 TYR B C 1
ATOM 4677 O O . TYR B 1 176 ? 65.940 -27.344 0.291 1.00 48.52 176 TYR B O 1
ATOM 4686 N N . THR B 1 177 ? 68.105 -26.718 0.110 1.00 50.46 177 THR B N 1
ATOM 4687 C CA . THR B 1 177 ? 68.606 -27.958 0.628 1.00 50.78 177 THR B CA 1
ATOM 4688 C C . THR B 1 177 ? 69.678 -27.659 1.634 1.00 46.64 177 THR B C 1
ATOM 4689 O O . THR B 1 177 ? 69.963 -26.509 1.899 1.00 49.65 177 THR B O 1
ATOM 4693 N N . THR B 1 178 ? 70.292 -28.690 2.176 1.00 50.04 178 THR B N 1
ATOM 4694 C CA . THR B 1 178 ? 71.316 -28.548 3.210 1.00 46.19 178 THR B CA 1
ATOM 4695 C C . THR B 1 178 ? 72.322 -27.428 3.069 1.00 41.69 178 THR B C 1
ATOM 4696 O O . THR B 1 178 ? 72.948 -27.283 2.042 1.00 42.59 178 THR B O 1
ATOM 4700 N N . SER B 1 179 ? 72.492 -26.664 4.130 1.00 44.45 179 SER B N 1
ATOM 4701 C CA . SER B 1 179 ? 73.439 -25.576 4.139 1.00 43.44 179 SER B CA 1
ATOM 4702 C C . SER B 1 179 ? 74.553 -25.826 5.107 1.00 46.44 179 SER B C 1
ATOM 4703 O O . SER B 1 179 ? 75.620 -25.268 4.966 1.00 45.54 179 SER B O 1
ATOM 4706 N N . ILE B 1 180 ? 74.311 -26.660 6.102 1.00 43.32 180 ILE B N 1
ATOM 4707 C CA . ILE B 1 180 ? 75.299 -26.852 7.163 1.00 45.10 180 ILE B CA 1
ATOM 4708 C C . ILE B 1 180 ? 75.374 -28.334 7.511 1.00 44.75 180 ILE B C 1
ATOM 4709 O O . ILE B 1 180 ? 74.342 -28.970 7.759 1.00 42.84 180 ILE B O 1
ATOM 4714 N N . MET B 1 181 ? 76.583 -28.889 7.528 1.00 47.48 181 MET B N 1
ATOM 4715 C CA . MET B 1 181 ? 76.781 -30.208 8.106 1.00 48.18 181 MET B CA 1
ATOM 4716 C C . MET B 1 181 ? 77.880 -30.169 9.148 1.00 48.18 181 MET B C 1
ATOM 4717 O O . MET B 1 181 ? 78.693 -29.243 9.197 1.00 44.99 181 MET B O 1
ATOM 4722 N N . ILE B 1 182 ? 77.849 -31.174 10.024 1.00 46.61 182 ILE B N 1
ATOM 4723 C CA . ILE B 1 182 ? 78.731 -31.241 11.189 1.00 47.84 182 ILE B CA 1
ATOM 4724 C C . ILE B 1 182 ? 79.402 -32.600 11.183 1.00 46.83 182 ILE B C 1
ATOM 4725 O O . ILE B 1 182 ? 78.724 -33.636 11.129 1.00 47.31 182 ILE B O 1
ATOM 4730 N N . ALA B 1 183 ? 80.726 -32.599 11.226 1.00 49.95 183 ALA B N 1
ATOM 4731 C CA . ALA B 1 183 ? 81.504 -33.827 11.210 1.00 48.99 183 ALA B CA 1
ATOM 4732 C C . ALA B 1 183 ? 82.131 -34.035 12.576 1.00 55.46 183 ALA B C 1
ATOM 4733 O O . ALA B 1 183 ? 82.513 -33.072 13.254 1.00 51.51 183 ALA B O 1
ATOM 4735 N N . ALA B 1 184 ? 82.178 -35.298 12.984 1.00 52.85 184 ALA B N 1
ATOM 4736 C CA . ALA B 1 184 ? 82.837 -35.727 14.205 1.00 54.84 184 ALA B CA 1
ATOM 4737 C C . ALA B 1 184 ? 83.992 -36.632 13.801 1.00 53.31 184 ALA B C 1
ATOM 4738 O O . ALA B 1 184 ? 83.814 -37.550 12.998 1.00 50.86 184 ALA B O 1
ATOM 4740 N N . GLU B 1 185 ? 85.165 -36.370 14.335 1.00 59.40 185 GLU B N 1
ATOM 4741 C CA . GLU B 1 185 ? 86.357 -37.133 13.979 1.00 59.36 185 GLU B CA 1
ATOM 4742 C C . GLU B 1 185 ? 86.822 -37.898 15.209 1.00 59.49 185 GLU B C 1
ATOM 4743 O O . GLU B 1 185 ? 87.272 -37.286 16.185 1.00 59.41 185 GLU B O 1
ATOM 4749 N N . LEU B 1 186 ? 86.711 -39.231 15.152 1.00 53.96 186 LEU B N 1
ATOM 4750 C CA . LEU B 1 186 ? 87.034 -40.107 16.279 1.00 57.83 186 LEU B CA 1
ATOM 4751 C C . LEU B 1 186 ? 88.534 -40.402 16.298 1.00 60.42 186 LEU B C 1
ATOM 4752 O O . LEU B 1 186 ? 88.982 -41.546 16.204 1.00 60.38 186 LEU B O 1
ATOM 4757 N N . GLU B 1 187 ? 89.308 -39.320 16.385 1.00 58.75 187 GLU B N 1
ATOM 4758 C CA . GLU B 1 187 ? 90.761 -39.351 16.349 1.00 64.46 187 GLU B CA 1
ATOM 4759 C C . GLU B 1 187 ? 91.322 -39.858 17.676 1.00 65.13 187 GLU B C 1
ATOM 4760 O O . GLU B 1 187 ? 90.699 -39.685 18.727 1.00 66.60 187 GLU B O 1
ATOM 4766 N N . PRO B 1 188 ? 92.500 -40.493 17.648 1.00 66.29 188 PRO B N 1
ATOM 4767 C CA . PRO B 1 188 ? 93.078 -41.020 18.896 1.00 64.93 188 PRO B CA 1
ATOM 4768 C C . PRO B 1 188 ? 93.366 -39.951 19.943 1.00 61.23 188 PRO B C 1
ATOM 4769 O O . PRO B 1 188 ? 93.328 -40.256 21.139 1.00 71.44 188 PRO B O 1
ATOM 4773 N N . ASN B 1 189 ? 93.636 -38.709 19.536 1.00 71.05 189 ASN B N 1
ATOM 4774 C CA . ASN B 1 189 ? 93.809 -37.607 20.478 1.00 75.91 189 ASN B CA 1
ATOM 4775 C C . ASN B 1 189 ? 92.488 -37.127 21.075 1.00 79.63 189 ASN B C 1
ATOM 4776 O O . ASN B 1 189 ? 92.501 -36.287 21.978 1.00 88.25 189 ASN B O 1
ATOM 4781 N N . GLY B 1 190 ? 91.365 -37.630 20.615 1.00 72.80 190 GLY B N 1
ATOM 4782 C CA . GLY B 1 190 ? 90.120 -37.105 21.127 1.00 74.69 190 GLY B CA 1
ATOM 4783 C C . GLY B 1 190 ? 89.309 -36.449 20.027 1.00 68.36 190 GLY B C 1
ATOM 4784 O O . GLY B 1 190 ? 89.848 -35.936 19.037 1.00 63.68 190 GLY B O 1
ATOM 4785 N N . LEU B 1 191 ? 87.992 -36.461 20.204 1.00 67.40 191 LEU B N 1
ATOM 4786 C CA . LEU B 1 191 ? 87.093 -36.033 19.143 1.00 62.98 191 LEU B CA 1
ATOM 4787 C C . LEU B 1 191 ? 87.229 -34.533 18.857 1.00 64.23 191 LEU B C 1
ATOM 4788 O O . LEU B 1 191 ? 87.366 -33.697 19.763 1.00 63.32 191 LEU B O 1
ATOM 4793 N N . THR B 1 192 ? 87.212 -34.197 17.574 1.00 64.36 192 THR B N 1
ATOM 4794 C CA . THR B 1 192 ? 87.172 -32.814 17.121 1.00 67.21 192 THR B CA 1
ATOM 4795 C C . THR B 1 192 ? 86.039 -32.690 16.111 1.00 62.70 192 THR B C 1
ATOM 4796 O O . THR B 1 192 ? 85.666 -33.674 15.459 1.00 59.30 192 THR B O 1
ATOM 4800 N N . THR B 1 193 ? 85.475 -31.492 15.986 1.00 61.52 193 THR B N 1
ATOM 4801 C CA . THR B 1 193 ? 84.359 -31.304 15.069 1.00 62.11 193 THR B CA 1
ATOM 4802 C C . THR B 1 193 ? 84.690 -30.264 14.009 1.00 55.67 193 THR B C 1
ATOM 4803 O O . THR B 1 193 ? 85.460 -29.333 14.242 1.00 54.77 193 THR B O 1
ATOM 4807 N N . LYS B 1 194 ? 84.098 -30.461 12.839 1.00 52.77 194 LYS B N 1
ATOM 4808 C CA . LYS B 1 194 ? 84.207 -29.574 11.703 1.00 53.08 194 LYS B CA 1
ATOM 4809 C C . LYS B 1 194 ? 82.810 -29.120 11.307 1.00 52.08 194 LYS B C 1
ATOM 4810 O O . LYS B 1 194 ? 81.827 -29.823 11.551 1.00 44.37 194 LYS B O 1
ATOM 4816 N N . THR B 1 195 ? 82.726 -27.949 10.678 1.00 43.68 195 THR B N 1
ATOM 4817 C CA . THR B 1 195 ? 81.479 -27.465 10.105 1.00 45.88 195 THR B CA 1
ATOM 4818 C C . THR B 1 195 ? 81.684 -27.245 8.624 1.00 45.45 195 THR B C 1
ATOM 4819 O O . THR B 1 195 ? 82.685 -26.655 8.210 1.00 48.03 195 THR B O 1
ATOM 4823 N N . TYR B 1 196 ? 80.731 -27.718 7.847 1.00 42.50 196 TYR B N 1
ATOM 4824 C CA . TYR B 1 196 ? 80.668 -27.519 6.415 1.00 46.24 196 TYR B CA 1
ATOM 4825 C C . TYR B 1 196 ? 79.580 -26.493 6.115 1.00 46.14 196 TYR B C 1
ATOM 4826 O O . TYR B 1 196 ? 78.460 -26.612 6.623 1.00 43.22 196 TYR B O 1
ATOM 4835 N N . PHE B 1 197 ? 79.901 -25.505 5.280 1.00 47.16 197 PHE B N 1
ATOM 4836 C CA . PHE B 1 197 ? 78.951 -24.472 4.877 1.00 48.55 197 PHE B CA 1
ATOM 4837 C C . PHE B 1 197 ? 78.724 -24.552 3.383 1.00 43.42 197 PHE B C 1
ATOM 4838 O O . PHE B 1 197 ? 79.657 -24.349 2.604 1.00 50.07 197 PHE B O 1
ATOM 4846 N N . ILE B 1 198 ? 77.498 -24.854 2.987 1.00 43.06 198 ILE B N 1
ATOM 4847 C CA . ILE B 1 198 ? 77.142 -24.748 1.584 1.00 44.98 198 ILE B CA 1
ATOM 4848 C C . ILE B 1 198 ? 76.354 -23.455 1.427 1.00 56.74 198 ILE B C 1
ATOM 4849 O O . ILE B 1 198 ? 75.191 -23.377 1.859 1.00 47.95 198 ILE B O 1
ATOM 4854 N N . PRO B 1 199 ? 76.952 -22.417 0.845 1.00 52.00 199 PRO B N 1
ATOM 4855 C CA . PRO B 1 199 ? 76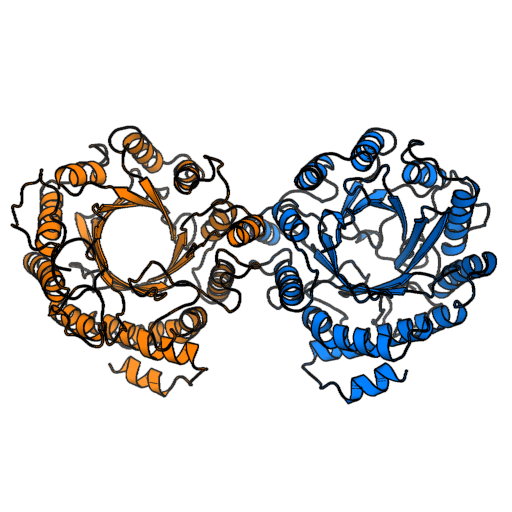.254 -21.140 0.758 1.00 55.23 199 PRO B CA 1
ATOM 4856 C C . PRO B 1 199 ? 75.081 -21.255 -0.185 1.00 58.22 199 PRO B C 1
ATOM 4857 O O . PRO B 1 199 ? 75.026 -22.119 -1.064 1.00 61.31 199 PRO B O 1
ATOM 4861 N N . GLN B 1 200 ? 74.111 -20.402 0.079 1.00 56.18 200 GLN B N 1
ATOM 4862 C CA . GLN B 1 200 ? 72.869 -20.281 -0.644 1.00 59.23 200 GLN B CA 1
ATOM 4863 C C . GLN B 1 200 ? 72.441 -18.843 -0.445 1.00 71.05 200 GLN B C 1
ATOM 4864 O O . GLN B 1 200 ? 72.605 -18.295 0.655 1.00 71.21 200 GLN B O 1
ATOM 4870 N N . LYS B 1 201 ? 71.936 -18.215 -1.499 1.00 63.55 201 LYS B N 1
ATOM 4871 C CA . LYS B 1 201 ? 71.321 -16.908 -1.314 1.00 76.56 201 LYS B CA 1
ATOM 4872 C C . LYS B 1 201 ? 70.106 -16.780 -2.225 1.00 68.26 201 LYS B C 1
ATOM 4873 O O . LYS B 1 201 ? 69.704 -17.719 -2.930 1.00 63.47 201 LYS B O 1
ATOM 4879 N N . VAL B 1 202 ? 69.504 -15.604 -2.160 1.00 65.19 202 VAL B N 1
ATOM 4880 C CA . VAL B 1 202 ? 68.221 -15.335 -2.774 1.00 67.44 202 VAL B CA 1
ATOM 4881 C C . VAL B 1 202 ? 68.441 -14.422 -3.979 1.00 66.52 202 VAL B C 1
ATOM 4882 O O . VAL B 1 202 ? 69.517 -13.861 -4.170 1.00 72.11 202 VAL B O 1
ATOM 4886 N N . GLY B 1 203 ? 67.395 -14.271 -4.798 1.00 73.56 203 GLY B N 1
ATOM 4887 C CA . GLY B 1 203 ? 67.400 -13.219 -5.826 1.00 73.16 203 GLY B CA 1
ATOM 4888 C C . GLY B 1 203 ? 68.469 -13.369 -6.908 1.00 75.24 203 GLY B C 1
ATOM 4889 O O . GLY B 1 203 ? 69.145 -14.391 -7.035 1.00 77.32 203 GLY B O 1
ATOM 4890 N N . LEU B 1 204 ? 68.605 -12.302 -7.699 0.00 74.13 204 LEU B N 1
ATOM 4891 C CA . LEU B 1 204 ? 69.483 -12.301 -8.864 0.00 75.44 204 LEU B CA 1
ATOM 4892 C C . LEU B 1 204 ? 70.762 -11.499 -8.675 0.00 79.06 204 LEU B C 1
ATOM 4893 O O . LEU B 1 204 ? 71.549 -11.394 -9.623 0.00 80.30 204 LEU B O 1
ATOM 4898 N N . SER B 1 205 ? 70.991 -10.922 -7.496 1.00 78.45 205 SER B N 1
ATOM 4899 C CA . SER B 1 205 ? 72.222 -10.171 -7.251 1.00 89.61 205 SER B CA 1
ATOM 4900 C C . SER B 1 205 ? 73.440 -11.060 -7.480 1.00 93.85 205 SER B C 1
ATOM 4901 O O . SER B 1 205 ? 73.560 -12.128 -6.868 1.00 91.18 205 SER B O 1
ATOM 4904 N N . LEU B 1 206 ? 74.344 -10.618 -8.366 1.00 91.35 206 LEU B N 1
ATOM 4905 C CA . LEU B 1 206 ? 75.474 -11.463 -8.751 1.00 90.15 206 LEU B CA 1
ATOM 4906 C C . LEU B 1 206 ? 76.410 -11.702 -7.569 1.00 94.03 206 LEU B C 1
ATOM 4907 O O . LEU B 1 206 ? 76.919 -12.815 -7.392 1.00 95.25 206 LEU B O 1
ATOM 4912 N N . SER B 1 207 ? 76.632 -10.683 -6.735 0.00 92.45 207 SER B N 1
ATOM 4913 C CA . SER B 1 207 ? 77.446 -10.880 -5.539 0.00 92.07 207 SER B CA 1
ATOM 4914 C C . SER B 1 207 ? 76.829 -11.899 -4.589 0.00 90.81 207 SER B C 1
ATOM 4915 O O . SER B 1 207 ? 77.530 -12.425 -3.717 0.00 88.01 207 SER B O 1
ATOM 4918 N N . ASP B 1 208 ? 75.539 -12.192 -4.746 1.00 94.12 208 ASP B N 1
ATOM 4919 C CA . ASP B 1 208 ? 74.811 -13.126 -3.897 1.00 90.59 208 ASP B CA 1
ATOM 4920 C C . ASP B 1 208 ? 74.788 -14.556 -4.460 1.00 87.21 208 ASP B C 1
ATOM 4921 O O . ASP B 1 208 ? 73.965 -15.370 -4.029 1.00 83.28 208 ASP B O 1
ATOM 4926 N N . LEU B 1 209 ? 75.657 -14.874 -5.414 1.00 85.63 209 LEU B N 1
ATOM 4927 C CA . LEU B 1 209 ? 75.716 -16.255 -5.882 1.00 86.65 209 LEU B CA 1
ATOM 4928 C C . LEU B 1 209 ? 76.684 -17.066 -5.022 1.00 81.34 209 LEU B C 1
ATOM 4929 O O . LEU B 1 209 ? 77.707 -16.535 -4.580 1.00 76.14 209 LEU B O 1
ATOM 4934 N N . PRO B 1 210 ? 76.371 -18.340 -4.765 0.00 79.52 210 PRO B N 1
ATOM 4935 C CA . PRO B 1 210 ? 77.295 -19.186 -3.986 0.00 76.37 210 PRO B CA 1
ATOM 4936 C C . PRO B 1 210 ? 78.729 -19.139 -4.484 0.00 76.53 210 PRO B C 1
ATOM 4937 O O . PRO B 1 210 ? 79.660 -19.363 -3.700 0.00 75.00 210 PRO B O 1
ATOM 4941 N N . VAL B 1 211 ? 78.933 -18.854 -5.771 1.00 74.98 211 VAL B N 1
ATOM 4942 C CA . VAL B 1 211 ? 80.280 -18.626 -6.290 1.00 76.49 211 VAL B CA 1
ATOM 4943 C C . VAL B 1 211 ? 80.850 -17.322 -5.745 1.00 78.96 211 VAL B C 1
ATOM 4944 O O . VAL B 1 211 ? 81.978 -17.282 -5.239 1.00 78.06 211 VAL B O 1
ATOM 4948 N N . SER B 1 212 ? 80.076 -16.239 -5.835 0.00 79.11 212 SER B N 1
ATOM 4949 C CA . SER B 1 212 ? 80.583 -14.927 -5.448 0.00 79.44 212 SER B CA 1
ATOM 4950 C C . SER B 1 212 ? 80.861 -14.856 -3.951 0.00 78.12 212 SER B C 1
ATOM 4951 O O . SER B 1 212 ? 81.924 -14.386 -3.531 0.00 77.53 212 SER B O 1
ATOM 4954 N N . SER B 1 213 ? 79.918 -15.326 -3.129 0.00 78.27 213 SER B N 1
ATOM 4955 C CA . SER B 1 213 ? 80.070 -15.213 -1.681 0.00 77.22 213 SER B CA 1
ATOM 4956 C C . SER B 1 213 ? 81.296 -15.971 -1.185 0.00 75.69 213 SER B C 1
ATOM 4957 O O . SER B 1 213 ? 82.021 -15.487 -0.309 0.00 76.01 213 SER B O 1
ATOM 4960 N N . LEU B 1 214 ? 81.544 -17.164 -1.734 1.00 70.02 214 LEU B N 1
ATOM 4961 C CA . LEU B 1 214 ? 82.731 -17.923 -1.348 1.00 75.66 214 LEU B CA 1
ATOM 4962 C C . LEU B 1 214 ? 84.009 -17.248 -1.838 1.00 77.34 214 LEU B C 1
ATOM 4963 O O . LEU B 1 214 ? 85.038 -17.312 -1.154 1.00 72.33 214 LEU B O 1
ATOM 4968 N N . MET B 1 215 ? 83.962 -16.595 -3.007 1.00 83.55 215 MET B N 1
ATOM 4969 C CA . MET B 1 215 ? 85.143 -15.927 -3.557 1.00 74.23 215 MET B CA 1
ATOM 4970 C C . MET B 1 215 ? 85.578 -14.761 -2.674 1.00 72.13 215 MET B C 1
ATOM 4971 O O . MET B 1 215 ? 86.699 -14.750 -2.154 1.00 68.08 215 MET B O 1
ATOM 4976 N N . ASP B 1 216 ? 84.701 -13.764 -2.499 0.00 76.14 216 ASP B N 1
ATOM 4977 C CA . ASP B 1 216 ? 84.981 -12.644 -1.603 0.00 77.64 216 ASP B CA 1
ATOM 4978 C C . ASP B 1 216 ? 85.595 -13.178 -0.318 0.00 79.79 216 ASP B C 1
ATOM 4979 O O . ASP B 1 216 ? 86.568 -12.622 0.195 0.00 82.14 216 ASP B O 1
ATOM 4984 N N . ALA B 1 217 ? 85.059 -14.303 0.157 1.00 81.67 217 ALA B N 1
ATOM 4985 C CA . ALA B 1 217 ? 85.569 -14.944 1.361 1.00 81.24 217 ALA B CA 1
ATOM 4986 C C . ALA B 1 217 ? 86.859 -15.720 1.106 1.00 72.24 217 ALA B C 1
ATOM 4987 O O . ALA B 1 217 ? 87.666 -15.867 2.036 1.00 75.20 217 ALA B O 1
ATOM 4989 N N . ILE B 1 218 ? 87.071 -16.207 -0.104 0.00 77.28 218 ILE B N 1
ATOM 4990 C CA . ILE B 1 218 ? 88.341 -16.837 -0.405 0.00 77.62 218 ILE B CA 1
ATOM 4991 C C . ILE B 1 218 ? 89.366 -15.729 -0.248 0.00 82.06 218 ILE B C 1
ATOM 4992 O O . ILE B 1 218 ? 90.553 -15.989 -0.037 0.00 84.36 218 ILE B O 1
ATOM 4997 N N . ALA B 1 219 ? 88.903 -14.481 -0.296 0.00 83.79 219 ALA B N 1
ATOM 4998 C CA . ALA B 1 219 ? 89.809 -13.339 -0.217 0.00 88.42 219 ALA B CA 1
ATOM 4999 C C . ALA B 1 219 ? 89.490 -12.400 0.925 0.00 91.60 219 ALA B C 1
ATOM 5000 O O . ALA B 1 219 ? 90.107 -11.343 1.044 0.00 94.38 219 ALA B O 1
ATOM 5002 N N . GLY B 1 220 ? 88.530 -12.756 1.762 1.00 90.53 220 GLY B N 1
ATOM 5003 C CA . GLY B 1 220 ? 88.097 -11.840 2.815 1.00 95.33 220 GLY B CA 1
ATOM 5004 C C . GLY B 1 220 ? 88.830 -12.025 4.103 1.00 98.87 220 GLY B C 1
ATOM 5005 O O . GLY B 1 220 ? 89.991 -11.669 4.207 1.00 107.79 220 GLY B O 1
ATOM 5006 N N . VAL B 1 221 ? 88.192 -12.627 5.079 1.00 103.85 221 VAL B N 1
ATOM 5007 C CA . VAL B 1 221 ? 88.828 -12.830 6.360 1.00 103.72 221 VAL B CA 1
ATOM 5008 C C . VAL B 1 221 ? 90.025 -13.751 6.280 1.00 107.93 221 VAL B C 1
ATOM 5009 O O . VAL B 1 221 ? 90.229 -14.566 7.173 1.00 109.13 221 VAL B O 1
ATOM 5013 N N . CYS B 1 222 ? 90.834 -13.633 5.242 1.00 103.25 222 CYS B N 1
ATOM 5014 C CA . CYS B 1 222 ? 92.045 -14.427 5.211 1.00 108.88 222 CYS B CA 1
ATOM 5015 C C . CYS B 1 222 ? 93.242 -13.523 5.051 1.00 110.56 222 CYS B C 1
ATOM 5016 O O . CYS B 1 222 ? 94.212 -13.885 4.408 1.00 110.11 222 CYS B O 1
ATOM 5019 N N . PRO B 1 223 ? 93.251 -12.395 5.744 1.00 115.49 223 PRO B N 1
ATOM 5020 C CA . PRO B 1 223 ? 94.316 -11.419 5.483 1.00 117.86 223 PRO B CA 1
ATOM 5021 C C . PRO B 1 223 ? 95.771 -11.873 5.562 1.00 117.74 223 PRO B C 1
ATOM 5022 O O . PRO B 1 223 ? 96.065 -12.897 6.176 1.00 115.18 223 PRO B O 1
ATOM 5026 N N . GLN B 1 224 ? 96.669 -11.093 4.9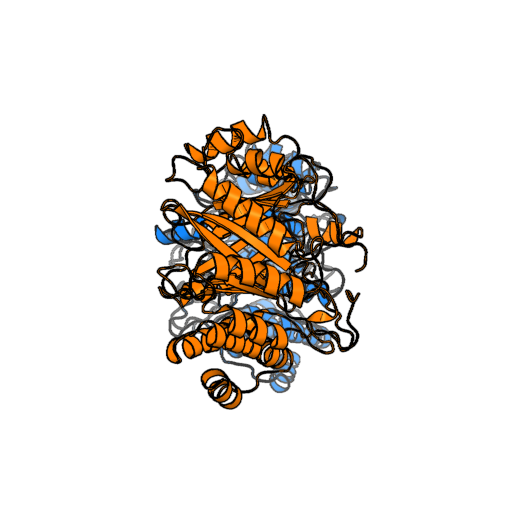60 1.00 118.71 224 GLN B N 1
ATOM 5027 C CA . GLN B 1 224 ? 98.110 -11.380 5.003 1.00 115.14 224 GLN B CA 1
ATOM 5028 C C . GLN B 1 224 ? 98.453 -12.845 5.072 1.00 114.26 224 GLN B C 1
ATOM 5029 O O . GLN B 1 224 ? 99.082 -13.302 6.019 1.00 113.27 224 GLN B O 1
ATOM 5035 N N . SER B 1 225 ? 98.057 -13.581 4.049 1.00 115.21 225 SER B N 1
ATOM 5036 C CA . SER B 1 225 ? 98.344 -14.997 4.023 1.00 107.09 225 SER B CA 1
ATOM 5037 C C . SER B 1 225 ? 99.043 -15.351 2.756 1.00 95.51 225 SER B C 1
ATOM 5038 O O . SER B 1 225 ? 98.479 -15.228 1.675 1.00 92.32 225 SER B O 1
ATOM 5041 N N . ALA B 1 226 ? 100.284 -15.779 2.878 1.00 93.61 226 ALA B N 1
ATOM 5042 C CA . ALA B 1 226 ? 100.974 -16.262 1.687 1.00 94.80 226 ALA B CA 1
ATOM 5043 C C . ALA B 1 226 ? 100.081 -17.223 0.908 1.00 91.60 226 ALA B C 1
ATOM 5044 O O . ALA B 1 226 ? 99.668 -16.928 -0.219 1.00 92.66 226 ALA B O 1
ATOM 5046 N N . ALA B 1 227 ? 99.735 -18.361 1.525 1.00 86.41 227 ALA B N 1
ATOM 5047 C CA . ALA B 1 227 ? 98.874 -19.390 0.947 1.00 82.66 227 ALA B CA 1
ATOM 5048 C C . ALA B 1 227 ? 97.633 -18.825 0.257 1.00 80.61 227 ALA B C 1
ATOM 5049 O O . ALA B 1 227 ? 97.267 -19.281 -0.837 1.00 72.59 227 ALA B O 1
ATOM 5051 N N . LYS B 1 228 ? 96.975 -17.842 0.888 1.00 83.56 228 LYS B N 1
ATOM 5052 C CA . LYS B 1 228 ? 95.873 -17.142 0.226 1.00 87.75 228 LYS B CA 1
ATOM 5053 C C . LYS B 1 228 ? 96.291 -16.584 -1.124 1.00 84.01 228 LYS B C 1
ATOM 5054 O O . LYS B 1 228 ? 95.520 -16.626 -2.092 1.00 80.47 228 LYS B O 1
ATOM 5060 N N . SER B 1 229 ? 97.497 -16.018 -1.195 1.00 81.77 229 SER B N 1
ATOM 5061 C CA . SER B 1 229 ? 97.913 -15.346 -2.417 1.00 82.07 229 SER B CA 1
ATOM 5062 C C . SER B 1 229 ? 98.314 -16.339 -3.503 1.00 79.81 229 SER B C 1
ATOM 5063 O O . SER B 1 229 ? 97.938 -16.149 -4.665 1.00 80.98 229 SER B O 1
ATOM 5066 N N . ILE B 1 230 ? 99.064 -17.404 -3.163 1.00 78.07 230 ILE B N 1
ATOM 5067 C CA . ILE B 1 230 ? 99.300 -18.460 -4.154 1.00 76.77 230 ILE B CA 1
ATOM 5068 C C . ILE B 1 230 ? 97.976 -18.934 -4.746 1.00 76.40 230 ILE B C 1
ATOM 5069 O O . ILE B 1 230 ? 97.846 -19.111 -5.966 1.00 76.31 230 ILE B O 1
ATOM 5074 N N . LEU B 1 231 ? 96.964 -19.133 -3.894 1.00 73.64 231 LEU B N 1
ATOM 5075 C CA . LEU B 1 231 ? 95.699 -19.680 -4.380 1.00 72.74 231 LEU B CA 1
ATOM 5076 C C . LEU B 1 231 ? 94.999 -18.701 -5.313 1.00 70.14 231 LEU B C 1
ATOM 5077 O O . LEU B 1 231 ? 94.505 -19.094 -6.375 1.00 64.71 231 LEU B O 1
ATOM 5082 N N . GLU B 1 232 ? 94.946 -17.423 -4.931 1.00 73.07 232 GLU B N 1
ATOM 5083 C CA . GLU B 1 232 ? 94.284 -16.423 -5.764 1.00 77.08 232 GLU B CA 1
ATOM 5084 C C . GLU B 1 232 ? 94.962 -16.294 -7.124 1.00 70.85 232 GLU B C 1
ATOM 5085 O O . GLU B 1 232 ? 94.290 -16.276 -8.161 1.00 74.77 232 GLU B O 1
ATOM 5091 N N . GLU B 1 233 ? 96.294 -16.219 -7.141 1.00 69.41 233 GLU B N 1
ATOM 5092 C CA . GLU B 1 233 ? 97.022 -16.192 -8.408 1.00 75.45 233 GLU B CA 1
ATOM 5093 C C . GLU B 1 233 ? 96.652 -17.384 -9.279 1.00 78.05 233 GLU B C 1
ATOM 5094 O O . GLU B 1 233 ? 96.247 -17.217 -10.435 1.00 77.62 233 GLU B O 1
ATOM 5100 N N . PHE B 1 234 ? 96.807 -18.602 -8.739 1.00 76.94 234 PHE B N 1
ATOM 5101 C CA . PHE B 1 234 ? 96.464 -19.806 -9.494 1.00 72.50 234 PHE B CA 1
ATOM 5102 C C . PHE B 1 234 ? 95.056 -19.712 -10.045 1.00 66.71 234 PHE B C 1
ATOM 5103 O O . PHE B 1 234 ? 94.799 -20.078 -11.197 1.00 73.86 234 PHE B O 1
ATOM 5111 N N . LEU B 1 235 ? 94.132 -19.208 -9.239 1.00 68.18 235 LEU B N 1
ATOM 5112 C CA . LEU B 1 235 ? 92.742 -19.189 -9.665 1.00 76.03 235 LEU B CA 1
ATOM 5113 C C . LEU B 1 235 ? 92.518 -18.167 -10.775 1.00 80.48 235 LEU B C 1
ATOM 5114 O O . LEU B 1 235 ? 91.737 -18.416 -11.702 1.00 85.68 235 LEU B O 1
ATOM 5119 N N . THR B 1 236 ? 93.216 -17.025 -10.719 1.00 78.81 236 THR B N 1
ATOM 5120 C CA . THR B 1 236 ? 93.115 -16.035 -11.790 1.00 82.12 236 THR B CA 1
ATOM 5121 C C . THR B 1 236 ? 93.871 -16.443 -13.051 1.00 83.11 236 THR B C 1
ATOM 5122 O O . THR B 1 236 ? 93.691 -15.801 -14.089 1.00 90.83 236 THR B O 1
ATOM 5126 N N . SER B 1 237 ? 94.698 -17.489 -12.996 1.00 84.07 237 SER B N 1
ATOM 5127 C CA . SER B 1 237 ? 95.419 -17.948 -14.179 1.00 80.62 237 SER B CA 1
ATOM 5128 C C . SER B 1 237 ? 94.965 -19.347 -14.605 1.00 82.89 237 SER B C 1
ATOM 5129 O O . SER B 1 237 ? 93.956 -19.482 -15.310 1.00 83.80 237 SER B O 1
ATOM 5132 N N . SER B 1 238 ? 95.678 -20.400 -14.181 1.00 82.45 238 SER B N 1
ATOM 5133 C CA . SER B 1 238 ? 95.397 -21.754 -14.667 1.00 82.74 238 SER B CA 1
ATOM 5134 C C . SER B 1 238 ? 94.143 -22.389 -14.051 1.00 81.04 238 SER B C 1
ATOM 5135 O O . SER B 1 238 ? 93.923 -23.589 -14.254 1.00 78.92 238 SER B O 1
ATOM 5138 N N . GLY B 1 239 ? 93.311 -21.640 -13.329 1.00 83.47 239 GLY B N 1
ATOM 5139 C CA . GLY B 1 239 ? 92.152 -22.249 -12.704 1.00 80.75 239 GLY B CA 1
ATOM 5140 C C . GLY B 1 239 ? 90.816 -21.632 -13.064 1.00 83.53 239 GLY B C 1
ATOM 5141 O O . GLY B 1 239 ? 89.843 -21.822 -12.329 1.00 87.07 239 GLY B O 1
ATOM 5142 N N . GLY B 1 240 ? 90.743 -20.919 -14.187 0.00 81.24 240 GLY B N 1
ATOM 5143 C CA . GLY B 1 240 ? 89.544 -20.189 -14.567 0.00 80.15 240 GLY B CA 1
ATOM 5144 C C . GLY B 1 240 ? 88.265 -21.003 -14.632 0.00 78.51 240 GLY B C 1
ATOM 5145 O O . GLY B 1 240 ? 87.164 -20.444 -14.620 0.00 78.01 240 GLY B O 1
ATOM 5146 N N . ASN B 1 241 ? 88.399 -22.325 -14.691 0.00 78.17 241 ASN B N 1
ATOM 5147 C CA . ASN B 1 241 ? 87.259 -23.226 -14.800 0.00 77.12 241 ASN B CA 1
ATOM 5148 C C . ASN B 1 241 ? 86.771 -23.722 -13.446 0.00 74.12 241 ASN B C 1
ATOM 5149 O O . ASN B 1 241 ? 85.561 -23.867 -13.248 0.00 73.63 241 ASN B O 1
ATOM 5154 N N . LEU B 1 242 ? 87.698 -24.021 -12.534 1.00 69.02 242 LEU B N 1
ATOM 5155 C CA . LEU B 1 242 ? 87.357 -24.436 -11.177 1.00 67.77 242 LEU B CA 1
ATOM 5156 C C . LEU B 1 242 ? 86.282 -23.535 -10.590 1.00 67.23 242 LEU B C 1
ATOM 5157 O O . LEU B 1 242 ? 86.396 -22.309 -10.626 1.00 71.04 242 LEU B O 1
ATOM 5162 N N . ARG B 1 243 ? 85.228 -24.144 -10.060 1.00 63.65 243 ARG B N 1
ATOM 5163 C CA . ARG B 1 243 ? 84.133 -23.388 -9.479 1.00 65.81 243 ARG B CA 1
ATOM 5164 C C . ARG B 1 243 ? 83.980 -23.768 -8.014 1.00 62.14 243 ARG B C 1
ATOM 5165 O O . ARG B 1 243 ? 84.009 -24.961 -7.684 1.00 56.74 243 ARG B O 1
ATOM 5173 N N . PRO B 1 244 ? 83.845 -22.802 -7.113 1.00 62.04 244 PRO B N 1
ATOM 5174 C CA . PRO B 1 244 ? 83.750 -23.138 -5.690 1.00 61.24 244 PRO B CA 1
ATOM 5175 C C . PRO B 1 244 ? 82.406 -23.780 -5.381 1.00 61.57 244 PRO B C 1
ATOM 5176 O O . PRO B 1 244 ? 81.404 -23.527 -6.054 1.00 60.78 244 PRO B O 1
ATOM 5180 N N . THR B 1 245 ? 82.399 -24.646 -4.364 1.00 56.71 245 THR B N 1
ATOM 5181 C CA . THR B 1 245 ? 81.182 -25.377 -3.996 1.00 51.42 245 THR B CA 1
ATOM 5182 C C . THR B 1 245 ? 80.824 -25.240 -2.533 1.00 47.30 245 THR B C 1
ATOM 5183 O O . THR B 1 245 ? 79.641 -25.246 -2.203 1.00 54.90 245 THR B O 1
ATOM 5187 N N . MET B 1 246 ? 81.805 -25.173 -1.644 1.00 48.37 246 MET B N 1
ATOM 5188 C CA . MET B 1 246 ? 81.499 -25.147 -0.221 1.00 45.76 246 MET B CA 1
ATOM 5189 C C . MET B 1 246 ? 82.759 -24.754 0.519 1.00 40.08 246 MET B C 1
ATOM 5190 O O . MET B 1 246 ? 83.832 -24.620 -0.066 1.00 48.31 246 MET B O 1
ATOM 5195 N N . LEU B 1 247 ? 82.616 -24.600 1.824 1.00 45.74 247 LEU B N 1
ATOM 5196 C CA . LEU B 1 247 ? 83.672 -24.182 2.724 1.00 44.36 247 LEU B CA 1
ATOM 5197 C C . LEU B 1 247 ? 83.627 -25.064 3.968 1.00 47.91 247 LEU B C 1
ATOM 5198 O O . LEU B 1 247 ? 82.551 -25.484 4.396 1.00 43.28 247 LEU B O 1
ATOM 5203 N N . ALA B 1 248 ? 84.789 -25.336 4.568 1.00 45.57 248 ALA B N 1
ATOM 5204 C CA . ALA B 1 248 ? 84.779 -26.048 5.839 1.00 46.99 248 ALA B CA 1
ATOM 5205 C C . ALA B 1 248 ? 85.776 -25.425 6.794 1.00 49.37 248 ALA B C 1
ATOM 5206 O O . ALA B 1 248 ? 86.799 -24.881 6.376 1.00 53.85 248 ALA B O 1
ATOM 5208 N N . VAL B 1 249 ? 85.458 -25.503 8.088 1.00 45.06 249 VAL B N 1
ATOM 5209 C CA . VAL B 1 249 ? 86.306 -24.984 9.156 1.00 48.90 249 VAL B CA 1
ATOM 5210 C C . VAL B 1 249 ? 86.363 -26.010 10.280 1.00 50.12 249 VAL B C 1
ATOM 5211 O O . VAL B 1 249 ? 85.447 -26.814 10.465 1.00 53.35 249 VAL B O 1
ATOM 5215 N N . ASP B 1 250 ? 87.441 -25.950 11.061 1.00 50.30 250 ASP B N 1
ATOM 5216 C CA . ASP B 1 250 ? 87.555 -26.729 12.290 1.00 51.85 250 ASP B CA 1
ATOM 5217 C C . ASP B 1 250 ? 87.015 -25.933 13.468 1.00 51.03 250 ASP B C 1
ATOM 5218 O O . ASP B 1 250 ? 87.437 -24.799 13.701 1.00 51.37 250 ASP B O 1
ATOM 5223 N N . ASN B 1 251 ? 86.123 -26.551 14.242 1.00 51.86 251 ASN B N 1
ATOM 5224 C CA . ASN B 1 251 ? 85.564 -25.899 15.419 1.00 50.69 251 ASN B CA 1
ATOM 5225 C C . ASN B 1 251 ? 86.540 -25.928 16.589 1.00 55.53 251 ASN B C 1
ATOM 5226 O O . ASN B 1 251 ? 86.205 -26.396 17.685 1.00 58.30 251 ASN B O 1
ATOM 5231 N N . VAL B 1 252 ? 87.749 -25.419 16.355 1.00 57.75 252 VAL B N 1
ATOM 5232 C CA . VAL B 1 252 ? 88.795 -25.288 17.362 1.00 60.16 252 VAL B CA 1
ATOM 5233 C C . VAL B 1 252 ? 89.320 -23.856 17.312 1.00 67.05 252 VAL B C 1
ATOM 5234 O O . VAL B 1 252 ? 88.920 -23.0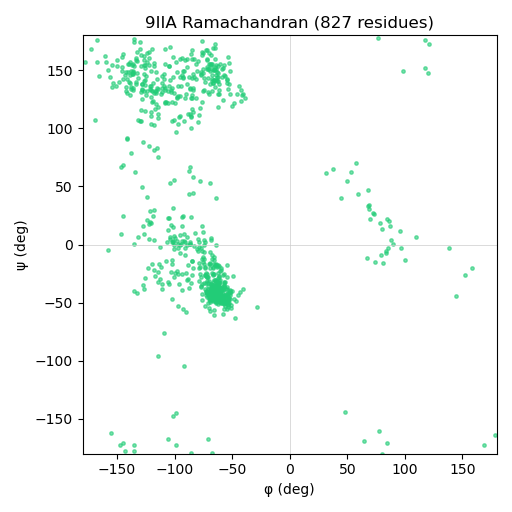56 16.460 1.00 60.13 252 VAL B O 1
ATOM 5238 N N . LYS B 1 253 ? 90.209 -23.532 18.275 1.00 63.67 253 LYS B N 1
ATOM 5239 C CA . LYS B 1 253 ? 90.896 -22.242 18.382 1.00 67.63 253 LYS B CA 1
ATOM 5240 C C . LYS B 1 253 ? 91.295 -21.726 17.005 1.00 66.57 253 LYS B C 1
ATOM 5241 O O . LYS B 1 253 ? 91.952 -22.446 16.243 1.00 67.68 253 LYS B O 1
ATOM 5247 N N . PRO B 1 254 ? 90.913 -20.497 16.652 1.00 69.19 254 PRO B N 1
ATOM 5248 C CA . PRO B 1 254 ? 91.152 -20.015 15.276 1.00 71.46 254 PRO B CA 1
ATOM 5249 C C . PRO B 1 254 ? 92.597 -20.122 14.824 1.00 70.45 254 PRO B C 1
ATOM 5250 O O . PRO B 1 254 ? 92.852 -20.460 13.662 1.00 69.86 254 PRO B O 1
ATOM 5254 N N . SER B 1 255 ? 93.554 -19.851 15.711 1.00 70.86 255 SER B N 1
ATOM 5255 C CA . SER B 1 255 ? 94.958 -20.009 15.358 1.00 75.80 255 SER B CA 1
ATOM 5256 C C . SER B 1 255 ? 95.343 -21.463 15.086 1.00 75.97 255 SER B C 1
ATOM 5257 O O . SER B 1 255 ? 96.439 -21.708 14.575 1.00 81.20 255 SER B O 1
ATOM 5260 N N . ASP B 1 256 ? 94.479 -22.428 15.397 1.00 72.38 256 ASP B N 1
ATOM 5261 C CA . ASP B 1 256 ? 94.731 -23.825 15.071 1.00 68.23 256 ASP B CA 1
ATOM 5262 C C . ASP B 1 256 ? 93.700 -24.415 14.121 1.00 66.69 256 ASP B C 1
ATOM 5263 O O . ASP B 1 256 ? 93.773 -25.609 13.817 1.00 66.77 256 ASP B O 1
ATOM 5268 N N . SER B 1 257 ? 92.754 -23.627 13.634 1.00 62.30 257 SER B N 1
ATOM 5269 C CA . SER B 1 257 ? 91.759 -24.157 12.720 1.00 59.47 257 SER B CA 1
ATOM 5270 C C . SER B 1 257 ? 92.275 -24.144 11.289 1.00 62.50 257 SER B C 1
ATOM 5271 O O . SER B 1 257 ? 92.982 -23.222 10.875 1.00 69.31 257 SER B O 1
ATOM 5274 N N . ARG B 1 258 ? 91.909 -25.167 10.533 1.00 62.14 258 ARG B N 1
ATOM 5275 C CA . ARG B 1 258 ? 92.116 -25.133 9.099 1.00 59.44 258 ARG B CA 1
ATOM 5276 C C . ARG B 1 258 ? 90.952 -24.414 8.427 1.00 62.84 258 ARG B C 1
ATOM 5277 O O . ARG B 1 258 ? 89.861 -24.283 8.987 1.00 61.90 258 ARG B O 1
ATOM 5285 N N . LEU B 1 259 ? 91.199 -23.936 7.212 1.00 59.82 259 LEU B N 1
ATOM 5286 C CA . LEU B 1 259 ? 90.185 -23.266 6.404 1.00 53.28 259 LEU B CA 1
ATOM 5287 C C . LEU B 1 259 ? 90.199 -23.911 5.027 1.00 59.72 259 LEU B C 1
ATOM 5288 O O . LEU B 1 259 ? 91.133 -23.690 4.250 1.00 63.82 259 LEU B O 1
ATOM 5293 N N . LYS B 1 260 ? 89.189 -24.715 4.724 1.00 51.67 260 LYS B N 1
ATOM 5294 C CA . LYS B 1 260 ? 89.179 -25.506 3.498 1.00 54.54 260 LYS B CA 1
ATOM 5295 C C . LYS B 1 260 ? 88.161 -24.936 2.522 1.00 54.76 260 LYS B C 1
ATOM 5296 O O . LYS B 1 260 ? 86.967 -24.873 2.836 1.00 54.68 260 LYS B O 1
ATOM 5302 N N . PHE B 1 261 ? 88.615 -24.577 1.325 1.00 53.71 261 PHE B N 1
ATOM 5303 C CA . PHE B 1 261 ? 87.714 -24.117 0.278 1.00 50.68 261 PHE B CA 1
ATOM 5304 C C . PHE B 1 261 ? 87.613 -25.188 -0.785 1.00 47.71 261 PHE B C 1
ATOM 5305 O O . PHE B 1 261 ? 88.624 -25.555 -1.390 1.00 53.21 261 PHE B O 1
ATOM 5313 N N . TYR B 1 262 ? 86.395 -25.661 -1.025 1.00 47.00 262 TYR B N 1
ATOM 5314 C CA . TYR B 1 262 ? 86.139 -26.765 -1.934 1.00 47.82 262 TYR B CA 1
ATOM 5315 C C . TYR B 1 262 ? 85.764 -26.248 -3.322 1.00 53.19 262 TYR B C 1
ATOM 5316 O O . TYR B 1 262 ? 85.079 -25.229 -3.461 1.00 51.56 262 TYR B O 1
ATOM 5325 N N . PHE B 1 263 ? 86.200 -26.974 -4.349 1.00 47.75 263 PHE B N 1
ATOM 5326 C CA . PHE B 1 263 ? 86.006 -26.579 -5.730 1.00 51.11 263 PHE B CA 1
ATOM 5327 C C . PHE B 1 263 ? 85.685 -27.811 -6.552 1.00 52.63 263 PHE B C 1
ATOM 5328 O O . PHE B 1 263 ? 86.054 -28.932 -6.197 1.00 56.80 263 PHE B O 1
ATOM 5336 N N . GLN B 1 264 ? 85.001 -27.588 -7.667 1.00 54.40 264 GLN B N 1
ATOM 5337 C CA . GLN B 1 264 ? 84.739 -28.614 -8.662 1.00 59.40 264 GLN B CA 1
ATOM 5338 C C . GLN B 1 264 ? 85.442 -28.262 -9.970 1.00 65.22 264 GLN B C 1
ATOM 5339 O O . GLN B 1 264 ? 85.525 -27.088 -10.352 1.00 62.91 264 GLN B O 1
ATOM 5345 N N . SER B 1 265 ? 85.959 -29.283 -10.652 1.00 62.35 265 SER B N 1
ATOM 5346 C CA . SER B 1 265 ? 86.462 -29.119 -12.003 1.00 65.32 265 SER B CA 1
ATOM 5347 C C . SER B 1 265 ? 85.786 -30.111 -12.934 1.00 65.07 265 SER B C 1
ATOM 5348 O O . SER B 1 265 ? 85.497 -31.238 -12.526 1.00 66.90 265 SER B O 1
ATOM 5351 N N . PRO B 1 266 ? 85.525 -29.733 -14.187 1.00 69.65 266 PRO B N 1
ATOM 5352 C CA . PRO B 1 266 ? 84.938 -30.698 -15.125 1.00 66.95 266 PRO B CA 1
ATOM 5353 C C . PRO B 1 266 ? 85.941 -31.695 -15.677 1.00 60.48 266 PRO B C 1
ATOM 5354 O O . PRO B 1 266 ? 85.526 -32.756 -16.168 1.00 64.53 266 PRO B O 1
ATOM 5358 N N . ARG B 1 267 ? 87.236 -31.410 -15.606 1.00 60.19 267 ARG B N 1
ATOM 5359 C CA . ARG B 1 267 ? 88.232 -32.265 -16.242 1.00 64.52 267 ARG B CA 1
ATOM 5360 C C . ARG B 1 267 ? 88.746 -33.333 -15.281 1.00 58.44 267 ARG B C 1
ATOM 5361 O O . ARG B 1 267 ? 88.842 -33.112 -14.071 1.00 63.41 267 ARG B O 1
ATOM 5369 N N . THR B 1 268 ? 89.112 -34.489 -15.841 1.00 60.84 268 THR B N 1
ATOM 5370 C CA . THR B 1 268 ? 89.638 -35.593 -15.045 1.00 62.73 268 THR B CA 1
ATOM 5371 C C . THR B 1 268 ? 90.918 -36.211 -15.600 1.00 64.51 268 THR B C 1
ATOM 5372 O O . THR B 1 268 ? 91.349 -37.249 -15.090 1.00 61.80 268 THR B O 1
ATOM 5376 N N . ASN B 1 269 ? 91.518 -35.638 -16.640 1.00 59.56 269 ASN B N 1
ATOM 5377 C CA . ASN B 1 269 ? 92.791 -36.154 -17.125 1.00 57.47 269 ASN B CA 1
ATOM 5378 C C . ASN B 1 269 ? 93.885 -35.858 -16.111 1.00 55.68 269 ASN B C 1
ATOM 5379 O O . ASN B 1 269 ? 93.837 -34.861 -15.383 1.00 53.22 269 ASN B O 1
ATOM 5384 N N . PHE B 1 270 ? 94.886 -36.738 -16.053 1.00 56.41 270 PHE B N 1
ATOM 5385 C CA . PHE B 1 270 ? 95.905 -36.514 -15.044 1.00 53.96 270 PHE B CA 1
ATOM 5386 C C . PHE B 1 270 ? 96.694 -35.237 -15.296 1.00 54.80 270 PHE B C 1
ATOM 5387 O O . PHE B 1 270 ? 97.335 -34.724 -14.374 1.00 57.45 270 PHE B O 1
ATOM 5395 N N . LYS B 1 271 ? 96.644 -34.688 -16.509 1.00 61.16 271 LYS B N 1
ATOM 5396 C CA . LYS B 1 271 ? 97.333 -33.425 -16.749 1.00 58.91 271 LYS B CA 1
ATOM 5397 C C . LYS B 1 271 ? 96.718 -32.316 -15.908 1.00 53.81 271 LYS B C 1
ATOM 5398 O O . LYS B 1 271 ? 97.427 -31.587 -15.207 1.00 57.21 271 LYS B O 1
ATOM 5404 N N . SER B 1 272 ? 95.390 -32.192 -15.935 1.00 50.31 272 SER B N 1
ATOM 5405 C CA . SER B 1 272 ? 94.749 -31.197 -15.082 1.00 58.10 272 SER B CA 1
ATOM 5406 C C . SER B 1 272 ? 95.042 -31.459 -13.604 1.00 58.69 272 SER B C 1
ATOM 5407 O O . SER B 1 272 ? 95.261 -30.514 -12.835 1.00 58.83 272 SER B O 1
ATOM 5410 N N . VAL B 1 273 ? 95.084 -32.735 -13.193 1.00 56.04 273 VAL B N 1
ATOM 5411 C CA . VAL B 1 273 ? 95.389 -33.054 -11.797 1.00 48.49 273 VAL B CA 1
ATOM 5412 C C . VAL B 1 273 ? 96.727 -32.455 -11.393 1.00 52.78 273 VAL B C 1
ATOM 5413 O O . VAL B 1 273 ? 96.837 -31.784 -10.357 1.00 48.75 273 VAL B O 1
ATOM 5417 N N . ARG B 1 274 ? 97.767 -32.709 -12.198 1.00 51.68 274 ARG B N 1
ATOM 5418 C CA . ARG B 1 274 ? 99.065 -32.066 -11.995 1.00 58.80 274 ARG B CA 1
ATOM 5419 C C . ARG B 1 274 ? 98.916 -30.566 -11.819 1.00 53.57 274 ARG B C 1
ATOM 5420 O O . ARG B 1 274 ? 99.512 -29.965 -10.914 1.00 53.53 274 ARG B O 1
ATOM 5428 N N . ASN B 1 275 ? 98.125 -29.944 -12.695 1.00 55.32 275 ASN B N 1
ATOM 5429 C CA . ASN B 1 275 ? 97.967 -28.495 -12.649 1.00 57.95 275 ASN B CA 1
ATOM 5430 C C . ASN B 1 275 ? 97.335 -28.040 -11.330 1.00 59.21 275 ASN B C 1
ATOM 5431 O O . ASN B 1 275 ? 97.880 -27.172 -10.639 1.00 64.14 275 ASN B O 1
ATOM 5436 N N . VAL B 1 276 ? 96.202 -28.633 -10.942 1.00 56.54 276 VAL B N 1
ATOM 5437 C CA . VAL B 1 276 ? 95.515 -28.184 -9.727 1.00 56.97 276 VAL B CA 1
ATOM 5438 C C . VAL B 1 276 ? 96.368 -28.430 -8.489 1.00 52.43 276 VAL B C 1
ATOM 5439 O O . VAL B 1 276 ? 96.486 -27.574 -7.605 1.00 54.05 276 VAL B O 1
ATOM 5443 N N . MET B 1 277 ? 96.935 -29.608 -8.368 1.00 55.84 277 MET B N 1
ATOM 5444 C CA . MET B 1 277 ? 97.646 -29.942 -7.138 1.00 60.63 277 MET B CA 1
ATOM 5445 C C . MET B 1 277 ? 98.916 -29.154 -6.941 1.00 58.65 277 MET B C 1
ATOM 5446 O O . MET B 1 277 ? 99.236 -28.782 -5.827 1.00 64.45 277 MET B O 1
ATOM 5451 N N . THR B 1 278 ? 99.646 -28.897 -8.007 1.00 62.63 278 THR B N 1
ATOM 5452 C CA . THR B 1 278 ? 100.799 -28.024 -7.860 1.00 66.66 278 THR B CA 1
ATOM 5453 C C . THR B 1 278 ? 100.409 -26.555 -7.837 1.00 71.63 278 THR B C 1
ATOM 5454 O O . THR B 1 278 ? 101.278 -25.704 -7.600 1.00 74.88 278 THR B O 1
ATOM 5458 N N . LEU B 1 279 ? 99.130 -26.246 -8.061 1.00 66.26 279 LEU B N 1
ATOM 5459 C CA . LEU B 1 279 ? 98.663 -24.868 -8.184 1.00 65.80 279 LEU B CA 1
ATOM 5460 C C . LEU B 1 279 ? 99.385 -24.167 -9.338 1.00 72.38 279 LEU B C 1
ATOM 5461 O O . LEU B 1 279 ? 99.827 -23.023 -9.219 1.00 74.99 279 LEU B O 1
ATOM 5466 N N . GLY B 1 280 ? 99.517 -24.872 -10.464 1.00 66.18 280 GLY B N 1
ATOM 5467 C CA . GLY B 1 280 ? 100.172 -24.341 -11.644 1.00 69.34 280 GLY B CA 1
ATOM 5468 C C . GLY B 1 280 ? 101.663 -24.120 -11.475 1.00 75.96 280 GLY B C 1
ATOM 5469 O O . GLY B 1 280 ? 102.193 -23.064 -11.830 1.00 74.72 280 GLY B O 1
ATOM 5470 N N . GLY B 1 281 ? 102.357 -25.108 -10.925 1.00 71.25 281 GLY B N 1
ATOM 5471 C CA . GLY B 1 281 ? 103.774 -24.996 -10.692 1.00 68.16 281 GLY B CA 1
ATOM 5472 C C . GLY B 1 281 ? 104.168 -24.243 -9.446 1.00 67.60 281 GLY B C 1
ATOM 5473 O O . GLY B 1 281 ? 105.316 -24.368 -9.010 1.00 73.41 281 GLY B O 1
ATOM 5474 N N . ARG B 1 282 ? 103.252 -23.480 -8.840 1.00 71.22 282 ARG B N 1
ATOM 5475 C CA . ARG B 1 282 ? 103.616 -22.639 -7.702 1.00 67.98 282 ARG B CA 1
ATOM 5476 C C . ARG B 1 282 ? 103.983 -23.465 -6.479 1.00 72.72 282 ARG B C 1
ATOM 5477 O O . ARG B 1 282 ? 104.710 -22.982 -5.606 1.00 74.55 282 ARG B O 1
ATOM 5485 N N . VAL B 1 283 ? 103.482 -24.691 -6.382 1.00 72.63 283 VAL B N 1
ATOM 5486 C CA . VAL B 1 283 ? 103.844 -25.578 -5.280 1.00 69.75 283 VAL B CA 1
ATOM 5487 C C . VAL B 1 283 ? 104.276 -26.907 -5.884 1.00 72.69 283 VAL B C 1
ATOM 5488 O O . VAL B 1 283 ? 103.431 -27.678 -6.357 1.00 73.60 283 VAL B O 1
ATOM 5492 N N . PRO B 1 284 ? 105.568 -27.219 -5.899 1.00 79.24 284 PRO B N 1
ATOM 5493 C CA . PRO B 1 284 ? 106.024 -28.397 -6.634 1.00 70.93 284 PRO B CA 1
ATOM 5494 C C . PRO B 1 284 ? 105.878 -29.657 -5.801 1.00 73.33 284 PRO B C 1
ATOM 5495 O O . PRO B 1 284 ? 106.022 -29.653 -4.574 1.00 68.37 284 PRO B O 1
ATOM 5499 N N . ILE B 1 285 ? 105.585 -30.747 -6.502 1.00 66.93 285 ILE B N 1
ATOM 5500 C CA . ILE B 1 285 ? 105.325 -32.043 -5.896 1.00 61.54 285 ILE B CA 1
ATOM 5501 C C . ILE B 1 285 ? 106.255 -33.049 -6.556 1.00 59.79 285 ILE B C 1
ATOM 5502 O O . ILE B 1 285 ? 106.357 -33.084 -7.788 1.00 56.22 285 ILE B O 1
ATOM 5507 N N . ALA B 1 286 ? 106.928 -33.862 -5.744 1.00 59.15 286 ALA B N 1
ATOM 5508 C CA . ALA B 1 286 ? 107.810 -34.891 -6.280 1.00 57.06 286 ALA B CA 1
ATOM 5509 C C . ALA B 1 286 ? 107.064 -35.784 -7.263 1.00 61.50 286 ALA B C 1
ATOM 5510 O O . ALA B 1 286 ? 105.899 -36.136 -7.053 1.00 61.14 286 ALA B O 1
ATOM 5512 N N . GLU B 1 287 ? 107.751 -36.166 -8.337 1.00 61.30 287 GLU B N 1
ATOM 5513 C CA . GLU B 1 287 ? 107.081 -36.844 -9.443 1.00 64.17 287 GLU B CA 1
ATOM 5514 C C . GLU B 1 287 ? 106.564 -38.226 -9.048 1.00 61.20 287 GLU B C 1
ATOM 5515 O O . GLU B 1 287 ? 105.517 -38.668 -9.542 1.00 58.66 287 GLU B O 1
ATOM 5521 N N . THR B 1 288 ? 107.296 -38.947 -8.197 1.00 59.68 288 THR B N 1
ATOM 5522 C CA . THR B 1 288 ? 106.866 -40.305 -7.885 1.00 61.92 288 THR B CA 1
ATOM 5523 C C . THR B 1 288 ? 105.633 -40.283 -6.986 1.00 60.17 288 THR B C 1
ATOM 5524 O O . THR B 1 288 ? 104.814 -41.211 -7.025 1.00 60.34 288 THR B O 1
ATOM 5528 N N . GLN B 1 289 ? 105.474 -39.216 -6.203 1.00 55.53 289 GLN B N 1
ATOM 5529 C CA . GLN B 1 289 ? 104.242 -39.010 -5.451 1.00 60.39 289 GLN B CA 1
ATOM 5530 C C . GLN B 1 289 ? 103.051 -38.820 -6.382 1.00 60.21 289 GLN B C 1
ATOM 5531 O O . GLN B 1 289 ? 102.003 -39.463 -6.213 1.00 53.70 289 GLN B O 1
ATOM 5537 N N . LEU B 1 290 ? 103.201 -37.952 -7.388 1.00 56.07 290 LEU B N 1
ATOM 5538 C CA . LEU B 1 290 ? 102.140 -37.788 -8.373 1.00 53.72 290 LEU B CA 1
ATOM 5539 C C . LEU B 1 290 ? 101.873 -39.086 -9.121 1.00 50.36 290 LEU B C 1
ATOM 5540 O O . LEU B 1 290 ? 100.726 -39.382 -9.473 1.00 52.28 290 LEU B O 1
ATOM 5545 N N . GLN B 1 291 ? 102.914 -39.874 -9.381 1.00 50.10 291 GLN B N 1
ATOM 5546 C CA . GLN B 1 291 ? 102.691 -41.149 -10.045 1.00 49.21 291 GLN B CA 1
ATOM 5547 C C . GLN B 1 291 ? 102.044 -42.149 -9.088 1.00 47.80 291 GLN B C 1
ATOM 5548 O O . GLN B 1 291 ? 101.228 -42.978 -9.514 1.00 45.61 291 GLN B O 1
ATOM 5554 N N . ASP B 1 292 ? 102.368 -42.067 -7.795 1.00 44.17 292 ASP B N 1
ATOM 5555 C CA . ASP B 1 292 ? 101.618 -42.839 -6.801 1.00 53.70 292 ASP B CA 1
ATOM 5556 C C . ASP B 1 292 ? 100.131 -42.479 -6.838 1.00 48.71 292 ASP B C 1
ATOM 5557 O O . ASP B 1 292 ? 99.269 -43.368 -6.886 1.00 46.71 292 ASP B O 1
ATOM 5562 N N . LEU B 1 293 ? 99.818 -41.173 -6.841 1.00 48.44 293 LEU B N 1
ATOM 5563 C CA . LEU B 1 293 ? 98.429 -40.722 -6.937 1.00 43.36 293 LEU B CA 1
ATOM 5564 C C . LEU B 1 293 ? 97.777 -41.216 -8.216 1.00 48.32 293 LEU B C 1
ATOM 5565 O O . LEU B 1 293 ? 96.669 -41.761 -8.188 1.00 46.63 293 LEU B O 1
ATOM 5570 N N . ARG B 1 294 ? 98.448 -41.024 -9.351 1.00 46.30 294 ARG B N 1
ATOM 5571 C CA . ARG B 1 294 ? 97.907 -41.500 -10.617 1.00 46.96 294 ARG B CA 1
ATOM 5572 C C . ARG B 1 294 ? 97.563 -42.979 -10.534 1.00 51.48 294 ARG B C 1
ATOM 5573 O O . ARG B 1 294 ? 96.478 -43.410 -10.948 1.00 48.83 294 ARG B O 1
ATOM 5581 N N . SER B 1 295 ? 98.485 -43.771 -9.980 1.00 47.96 295 SER B N 1
ATOM 5582 C CA . SER B 1 295 ? 98.239 -45.195 -9.794 1.00 45.72 295 SER B CA 1
ATOM 5583 C C . SER B 1 295 ? 96.990 -45.441 -8.939 1.00 44.92 295 SER B C 1
ATOM 5584 O O . SER B 1 295 ? 96.170 -46.312 -9.256 1.00 45.36 295 SER B O 1
ATOM 5587 N N . LEU B 1 296 ? 96.818 -44.677 -7.860 1.00 41.60 296 LEU B N 1
ATOM 5588 C CA . LEU B 1 296 ? 95.633 -44.854 -7.025 1.00 45.17 296 LEU B CA 1
ATOM 5589 C C . LEU B 1 296 ? 94.361 -44.489 -7.790 1.00 46.26 296 LEU B C 1
ATOM 5590 O O . LEU B 1 296 ? 93.379 -45.243 -7.781 1.00 44.11 296 LEU B O 1
ATOM 5595 N N . LEU B 1 297 ? 94.377 -43.349 -8.488 1.00 41.62 297 LEU B N 1
ATOM 5596 C CA . LEU B 1 297 ? 93.240 -42.955 -9.316 1.00 46.40 297 LEU B CA 1
ATOM 5597 C C . LEU B 1 297 ? 92.860 -44.053 -10.298 1.00 47.39 297 LEU B C 1
ATOM 5598 O O . LEU B 1 297 ? 91.690 -44.442 -10.396 1.00 50.28 297 LEU B O 1
ATOM 5603 N N . ASN B 1 298 ? 93.850 -44.598 -10.997 1.00 46.56 298 ASN B N 1
ATOM 5604 C CA . ASN B 1 298 ? 93.579 -45.586 -12.030 1.00 48.38 298 ASN B CA 1
ATOM 5605 C C . ASN B 1 298 ? 93.101 -46.898 -11.437 1.00 47.60 298 ASN B C 1
ATOM 5606 O O . ASN B 1 298 ? 92.197 -47.537 -11.989 1.00 46.72 298 ASN B O 1
ATOM 5611 N N . ALA B 1 299 ? 93.685 -47.311 -10.310 1.00 44.63 299 ALA B N 1
ATOM 5612 C CA . ALA B 1 299 ? 93.239 -48.536 -9.654 1.00 49.86 299 ALA B CA 1
ATOM 5613 C C . ALA B 1 299 ? 91.800 -48.403 -9.163 1.00 49.29 299 ALA B C 1
ATOM 5614 O O . ALA B 1 299 ? 90.982 -49.310 -9.362 1.00 53.12 299 ALA B O 1
ATOM 5616 N N . SER B 1 300 ? 91.471 -47.282 -8.512 1.00 46.90 300 SER B N 1
ATOM 5617 C CA . SER B 1 300 ? 90.103 -47.106 -8.020 1.00 48.19 300 SER B CA 1
ATOM 5618 C C . SER B 1 300 ? 89.107 -47.072 -9.165 1.00 51.11 300 SER B C 1
ATOM 5619 O O . SER B 1 300 ? 87.965 -47.512 -9.008 1.00 51.68 300 SER B O 1
ATOM 5622 N N . SER B 1 301 ? 89.523 -46.554 -10.317 1.00 49.29 301 SER B N 1
ATOM 5623 C CA . SER B 1 301 ? 88.639 -46.391 -11.457 1.00 48.51 301 SER B CA 1
ATOM 5624 C C . SER B 1 301 ? 88.529 -47.646 -12.298 1.00 49.26 301 SER B C 1
ATOM 5625 O O . SER B 1 301 ? 87.627 -47.723 -13.123 1.00 51.07 301 SER B O 1
ATOM 5628 N N . GLY B 1 302 ? 89.423 -48.615 -12.113 1.00 53.46 302 GLY B N 1
ATOM 5629 C CA . GLY B 1 302 ? 89.393 -49.832 -12.896 1.00 49.74 302 GLY B CA 1
ATOM 5630 C C . GLY B 1 302 ? 90.118 -49.780 -14.226 1.00 54.18 302 GLY B C 1
ATOM 5631 O O . GLY B 1 302 ? 89.810 -50.584 -15.101 1.00 53.81 302 GLY B O 1
ATOM 5632 N N . LEU B 1 303 ? 91.018 -48.825 -14.360 1.00 52.38 303 LEU B N 1
ATOM 5633 C CA . LEU B 1 303 ? 91.686 -48.593 -15.612 1.00 60.96 303 LEU B CA 1
ATOM 5634 C C . LEU B 1 303 ? 93.115 -49.073 -15.751 1.00 59.04 303 LEU B C 1
ATOM 5635 O O . LEU B 1 303 ? 93.746 -49.446 -14.777 1.00 59.71 303 LEU B O 1
ATOM 5640 N N . PRO B 1 304 ? 93.633 -49.037 -16.990 0.00 59.33 304 PRO B N 1
ATOM 5641 C CA . PRO B 1 304 ? 95.039 -49.386 -17.174 0.00 60.43 304 PRO B CA 1
ATOM 5642 C C . PRO B 1 304 ? 95.872 -48.564 -16.226 0.00 61.44 304 PRO B C 1
ATOM 5643 O O . PRO B 1 304 ? 95.719 -47.346 -16.164 0.00 61.82 304 PRO B O 1
ATOM 5647 N N . ASP B 1 305 ? 96.738 -49.220 -15.477 1.00 55.77 305 ASP B N 1
ATOM 5648 C CA . ASP B 1 305 ? 97.609 -48.503 -14.568 1.00 65.15 305 ASP B CA 1
ATOM 5649 C C . ASP B 1 305 ? 98.382 -47.448 -15.297 1.00 66.90 305 ASP B C 1
ATOM 5650 O O . ASP B 1 305 ? 98.757 -46.444 -14.717 1.00 66.17 305 ASP B O 1
ATOM 5655 N N . ASP B 1 306 ? 98.618 -47.668 -16.578 1.00 64.59 306 ASP B N 1
ATOM 5656 C CA . ASP B 1 306 ? 99.300 -46.632 -17.343 1.00 66.94 306 ASP B CA 1
ATOM 5657 C C . ASP B 1 306 ? 98.356 -45.886 -18.285 1.00 69.15 306 ASP B C 1
ATOM 5658 O O . ASP B 1 306 ? 98.812 -45.336 -19.294 1.00 70.56 306 ASP B O 1
ATOM 5663 N N . TYR B 1 307 ? 97.055 -45.893 -17.994 1.00 63.95 307 TYR B N 1
ATOM 5664 C CA . TYR B 1 307 ? 96.082 -45.035 -18.661 1.00 59.65 307 TYR B CA 1
ATOM 5665 C C . TYR B 1 307 ? 96.642 -43.633 -18.863 1.00 62.20 307 TYR B C 1
ATOM 5666 O O . TYR B 1 307 ? 97.137 -43.006 -17.920 1.00 64.96 307 TYR B O 1
ATOM 5675 N N . ALA B 1 308 ? 96.554 -43.148 -20.104 1.00 61.75 308 ALA B N 1
ATOM 5676 C CA . ALA B 1 308 ? 97.334 -41.992 -20.532 1.00 63.11 308 ALA B CA 1
ATOM 5677 C C . ALA B 1 308 ? 96.969 -40.747 -19.737 1.00 59.27 308 ALA B C 1
ATOM 5678 O O . ALA B 1 308 ? 95.799 -40.494 -19.446 1.00 63.60 308 ALA B O 1
ATOM 5680 N N . GLU B 1 309 ? 97.987 -39.957 -19.408 1.00 58.50 309 GLU B N 1
ATOM 5681 C CA . GLU B 1 309 ? 97.810 -38.776 -18.577 1.00 60.21 309 GLU B CA 1
ATOM 5682 C C . GLU B 1 309 ? 96.996 -37.677 -19.256 1.00 67.17 309 GLU B C 1
ATOM 5683 O O . GLU B 1 309 ? 96.632 -36.705 -18.585 1.00 67.82 309 GLU B O 1
ATOM 5689 N N . ASP B 1 310 ? 96.688 -37.810 -20.549 1.00 66.14 310 ASP B N 1
ATOM 5690 C CA . ASP B 1 310 ? 95.971 -36.780 -21.292 1.00 67.87 310 ASP B CA 1
ATOM 5691 C C . ASP B 1 310 ? 94.497 -37.097 -21.503 1.00 61.90 310 ASP B C 1
ATOM 5692 O O . ASP B 1 310 ? 93.746 -36.205 -21.904 1.00 71.31 310 ASP B O 1
ATOM 5697 N N . LEU B 1 311 ? 94.067 -38.330 -21.268 1.00 61.42 311 LEU B N 1
ATOM 5698 C CA . LEU B 1 311 ? 92.671 -38.712 -21.439 1.00 62.70 311 LEU B CA 1
ATOM 5699 C C . LEU B 1 311 ? 91.889 -38.493 -20.149 1.00 70.02 311 LEU B C 1
ATOM 5700 O O . LEU B 1 311 ? 92.388 -38.769 -19.054 1.00 67.75 311 LEU B O 1
ATOM 5705 N N . ASP B 1 312 ? 90.670 -37.970 -20.283 1.00 68.82 312 ASP B N 1
ATOM 5706 C CA . ASP B 1 312 ? 89.766 -37.897 -19.149 1.00 62.26 312 ASP B CA 1
ATOM 5707 C C . ASP B 1 312 ? 89.397 -39.308 -18.712 1.00 65.70 312 ASP B C 1
ATOM 5708 O O . ASP B 1 312 ? 89.489 -40.259 -19.486 1.00 64.55 312 ASP B O 1
ATOM 5713 N N . LEU B 1 313 ? 88.940 -39.437 -17.471 1.00 63.31 313 LEU B N 1
ATOM 5714 C CA . LEU B 1 313 ? 88.461 -40.729 -17.009 1.00 59.44 313 LEU B CA 1
ATOM 5715 C C . LEU B 1 313 ? 87.155 -41.082 -17.713 1.00 56.21 313 LEU B C 1
ATOM 5716 O O . LEU B 1 313 ? 86.294 -40.224 -17.889 1.00 60.62 313 LEU B O 1
ATOM 5721 N N . PRO B 1 314 ? 86.976 -42.333 -18.128 1.00 62.57 314 PRO B N 1
ATOM 5722 C CA . PRO B 1 314 ? 85.681 -42.731 -18.691 1.00 61.49 314 PRO B CA 1
ATOM 5723 C C . PRO B 1 314 ? 84.644 -42.871 -17.589 1.00 67.28 314 PRO B C 1
ATOM 5724 O O . PRO B 1 314 ? 84.905 -43.468 -16.544 1.00 71.75 314 PRO B O 1
ATOM 5728 N N . LEU B 1 315 ? 83.470 -42.297 -17.820 1.00 67.82 315 LEU B N 1
ATOM 5729 C CA . LEU B 1 315 ? 82.390 -42.404 -16.859 1.00 65.90 315 LEU B CA 1
ATOM 5730 C C . LEU B 1 315 ? 81.819 -43.818 -16.861 1.00 66.45 315 LEU B C 1
ATOM 5731 O O . LEU B 1 315 ? 81.968 -44.578 -17.821 1.00 72.56 315 LEU B O 1
ATOM 5736 N N . ALA B 1 316 ? 81.160 -44.173 -15.763 1.00 65.41 316 ALA B N 1
ATOM 5737 C CA . ALA B 1 316 ? 80.567 -45.501 -15.638 1.00 69.48 316 ALA B CA 1
ATOM 5738 C C . ALA B 1 316 ? 79.252 -45.530 -16.414 1.00 68.25 316 ALA B C 1
ATOM 5739 O O . ALA B 1 316 ? 78.281 -44.875 -16.023 1.00 74.65 316 ALA B O 1
ATOM 5741 N N . GLU B 1 317 ? 79.214 -46.278 -17.518 0.00 71.23 317 GLU B N 1
ATOM 5742 C CA . GLU B 1 317 ? 78.034 -46.292 -18.378 0.00 72.10 317 GLU B CA 1
ATOM 5743 C C . GLU B 1 317 ? 76.972 -47.289 -17.936 0.00 74.66 317 GLU B C 1
ATOM 5744 O O . GLU B 1 317 ? 75.778 -47.026 -18.116 0.00 74.88 317 GLU B O 1
ATOM 5750 N N . HIS B 1 318 ? 77.374 -48.421 -17.362 0.00 75.58 318 HIS B N 1
ATOM 5751 C CA . HIS B 1 318 ? 76.454 -49.515 -17.077 0.00 77.36 318 HIS B CA 1
ATOM 5752 C C . HIS B 1 318 ? 75.637 -49.314 -15.807 0.00 77.67 318 HIS B C 1
ATOM 5753 O O . HIS B 1 318 ? 74.776 -50.149 -15.508 0.00 79.60 318 HIS B O 1
ATOM 5760 N N . PHE B 1 319 ? 75.881 -48.249 -15.054 1.00 76.29 319 PHE B N 1
ATOM 5761 C CA . PHE B 1 319 ? 75.057 -47.929 -13.887 1.00 76.17 319 PHE B CA 1
ATOM 5762 C C . PHE B 1 319 ? 74.212 -46.688 -14.161 1.00 81.08 319 PHE B C 1
ATOM 5763 O O . PHE B 1 319 ? 73.131 -46.522 -13.592 1.00 87.08 319 PHE B O 1
ATOM 5771 N N . LEU B 1 334 ? 77.890 -34.274 -14.312 1.00 76.76 334 LEU B N 1
ATOM 5772 C CA . LEU B 1 334 ? 78.332 -35.555 -13.780 1.00 75.40 334 LEU B CA 1
ATOM 5773 C C . LEU B 1 334 ? 79.881 -35.749 -13.751 1.00 78.86 334 LEU B C 1
ATOM 5774 O O . LEU B 1 334 ? 80.404 -36.225 -12.746 1.00 76.54 334 LEU B O 1
ATOM 5779 N N . PRO B 1 335 ? 80.619 -35.402 -14.811 1.00 75.80 335 PRO B N 1
ATOM 5780 C CA . PRO B 1 335 ? 82.069 -35.642 -14.796 1.00 69.43 335 PRO B CA 1
ATOM 5781 C C . PRO B 1 335 ? 82.831 -34.643 -13.934 1.00 68.89 335 PRO B C 1
ATOM 5782 O O . PRO B 1 335 ? 82.340 -33.576 -13.569 1.00 66.60 335 PRO B O 1
ATOM 5786 N N . GLY B 1 336 ? 84.063 -35.008 -13.610 1.00 65.36 336 GLY B N 1
ATOM 5787 C CA . GLY B 1 336 ? 84.987 -34.083 -12.986 1.00 59.78 336 GLY B CA 1
ATOM 5788 C C . GLY B 1 336 ? 85.482 -34.556 -11.627 1.00 57.09 336 GLY B C 1
ATOM 5789 O O . GLY B 1 336 ? 85.017 -35.544 -11.062 1.00 60.57 336 GLY B O 1
ATOM 5790 N N . PHE B 1 337 ? 86.454 -33.796 -11.121 1.00 55.15 337 PHE B N 1
ATOM 5791 C CA . PHE B 1 337 ? 87.097 -33.977 -9.831 1.00 50.73 337 PHE B CA 1
ATOM 5792 C C . PHE B 1 337 ? 86.601 -32.943 -8.833 1.00 56.56 337 PHE B C 1
ATOM 5793 O O . PHE B 1 337 ? 86.210 -31.830 -9.200 1.00 52.74 337 PHE B O 1
ATOM 5801 N N . GLY B 1 338 ? 86.665 -33.303 -7.558 1.00 50.10 338 GLY B N 1
ATOM 5802 C CA . GLY B 1 338 ? 86.499 -32.351 -6.478 1.00 41.64 338 GLY B CA 1
ATOM 5803 C C . GLY B 1 338 ? 87.866 -32.080 -5.890 1.00 42.24 338 GLY B C 1
ATOM 5804 O O . GLY B 1 338 ? 88.765 -32.911 -5.994 1.00 48.84 338 GLY B O 1
ATOM 5805 N N . TYR B 1 339 ? 88.034 -30.904 -5.296 1.00 38.57 339 TYR B N 1
ATOM 5806 C CA . TYR B 1 339 ? 89.269 -30.581 -4.601 1.00 42.64 339 TYR B CA 1
ATOM 5807 C C . TYR B 1 339 ? 88.912 -29.727 -3.410 1.00 39.02 339 TYR B C 1
ATOM 5808 O O . TYR B 1 339 ? 87.833 -29.143 -3.355 1.00 49.38 339 TYR B O 1
ATOM 5817 N N . TYR B 1 340 ? 89.839 -29.606 -2.480 1.00 41.65 340 TYR B N 1
ATOM 5818 C CA . TYR B 1 340 ? 89.809 -28.456 -1.600 1.00 43.85 340 TYR B CA 1
ATOM 5819 C C . TYR B 1 340 ? 91.205 -27.863 -1.509 1.00 50.73 340 TYR B C 1
ATOM 5820 O O . TYR B 1 340 ? 92.203 -28.533 -1.783 1.00 51.91 340 TYR B O 1
ATOM 5829 N N . PHE B 1 341 ? 91.248 -26.586 -1.122 1.00 49.12 341 PHE B N 1
ATOM 5830 C CA . PHE B 1 341 ? 92.476 -25.864 -0.822 1.00 49.57 341 PHE B CA 1
ATOM 5831 C C . PHE B 1 341 ? 92.406 -25.404 0.618 1.00 53.45 341 PHE B C 1
ATOM 5832 O O . PHE B 1 341 ? 91.468 -24.699 1.000 1.00 58.93 341 PHE B O 1
ATOM 5840 N N . ASP B 1 342 ? 93.385 -25.807 1.409 1.00 54.57 342 ASP B N 1
ATOM 5841 C CA . ASP B 1 342 ? 93.488 -25.405 2.803 1.00 60.39 342 ASP B CA 1
ATOM 5842 C C . ASP B 1 342 ? 94.434 -24.211 2.869 1.00 67.62 342 ASP B C 1
ATOM 5843 O O . ASP B 1 342 ? 95.643 -24.359 2.666 1.00 67.30 342 ASP B O 1
ATOM 5848 N N . ILE B 1 343 ? 93.883 -23.029 3.153 1.00 71.95 343 ILE B N 1
ATOM 5849 C CA . ILE B 1 343 ? 94.668 -21.797 3.171 1.00 76.87 343 ILE B CA 1
ATOM 5850 C C . ILE B 1 343 ? 94.571 -21.147 4.546 1.00 79.02 343 ILE B C 1
ATOM 5851 O O . ILE B 1 343 ? 94.721 -19.929 4.694 1.00 84.20 343 ILE B O 1
ATOM 5856 N N . ALA B 1 344 ? 94.370 -21.970 5.570 1.00 78.62 344 ALA B N 1
ATOM 5857 C CA . ALA B 1 344 ? 94.460 -21.508 6.945 1.00 81.75 344 ALA B CA 1
ATOM 5858 C C . ALA B 1 344 ? 95.801 -20.810 7.177 1.00 97.66 344 ALA B C 1
ATOM 5859 O O . ALA B 1 344 ? 96.844 -21.335 6.760 1.00 97.12 344 ALA B O 1
ATOM 5861 N N . PRO B 1 345 ? 95.820 -19.645 7.827 1.00 102.43 345 PRO B N 1
ATOM 5862 C CA . PRO B 1 345 ? 97.096 -18.946 8.049 1.00 101.62 345 PRO B CA 1
ATOM 5863 C C . PRO B 1 345 ? 98.097 -19.807 8.813 1.00 102.96 345 PRO B C 1
ATOM 5864 O O . PRO B 1 345 ? 97.728 -20.681 9.601 1.00 104.58 345 PRO B O 1
ATOM 5868 N N . GLY B 1 346 ? 99.380 -19.545 8.566 1.00 101.52 346 GLY B N 1
ATOM 5869 C CA . GLY B 1 346 ? 100.463 -20.296 9.170 1.00 95.92 346 GLY B CA 1
ATOM 5870 C C . GLY B 1 346 ? 101.237 -21.199 8.227 1.00 96.86 346 GLY B C 1
ATOM 5871 O O . GLY B 1 346 ? 102.065 -21.990 8.696 1.00 94.59 346 GLY B O 1
ATOM 5872 N N . ARG B 1 347 ? 100.935 -21.099 6.938 1.00 96.04 347 ARG B N 1
ATOM 5873 C CA . ARG B 1 347 ? 101.556 -21.950 5.954 1.00 95.15 347 ARG B CA 1
ATOM 5874 C C . ARG B 1 347 ? 101.907 -21.116 4.754 1.00 87.39 347 ARG B C 1
ATOM 5875 O O . ARG B 1 347 ? 101.090 -20.335 4.282 1.00 92.99 347 ARG B O 1
ATOM 5883 N N . GLU B 1 348 ? 103.120 -21.278 4.250 0.00 87.57 348 GLU B N 1
ATOM 5884 C CA . GLU B 1 348 ? 103.552 -20.498 3.103 0.00 86.74 348 GLU B CA 1
ATOM 5885 C C . GLU B 1 348 ? 102.878 -21.008 1.846 0.00 84.90 348 GLU B C 1
ATOM 5886 O O . GLU B 1 348 ? 103.128 -20.498 0.754 0.00 84.56 348 GLU B O 1
ATOM 5892 N N . TYR B 1 349 ? 102.013 -22.006 1.993 1.00 82.63 349 TYR B N 1
ATOM 5893 C CA . TYR B 1 349 ? 101.377 -22.600 0.824 1.00 84.42 349 TYR B CA 1
ATOM 5894 C C . TYR B 1 349 ? 100.076 -23.316 1.089 1.00 79.18 349 TYR B C 1
ATOM 5895 O O . TYR B 1 349 ? 99.873 -23.873 2.150 1.00 75.65 349 TYR B O 1
ATOM 5904 N N . PRO B 1 350 ? 99.199 -23.317 0.101 1.00 70.22 350 PRO B N 1
ATOM 5905 C CA . PRO B 1 350 ? 97.931 -24.019 0.227 1.00 75.82 350 PRO B CA 1
ATOM 5906 C C . PRO B 1 350 ? 98.066 -25.534 0.150 1.00 75.99 350 PRO B C 1
ATOM 5907 O O . PRO B 1 350 ? 98.841 -26.018 -0.659 1.00 77.55 350 PRO B O 1
ATOM 5911 N N . GLU B 1 351 ? 97.331 -26.278 0.969 1.00 73.10 351 GLU B N 1
ATOM 5912 C CA . GLU B 1 351 ? 97.330 -27.740 0.861 1.00 67.72 351 GLU B CA 1
ATOM 5913 C C . GLU B 1 351 ? 96.177 -28.167 -0.023 1.00 56.21 351 GLU B C 1
ATOM 5914 O O . GLU B 1 351 ? 95.132 -27.544 -0.008 1.00 59.05 351 GLU B O 1
ATOM 5920 N N . VAL B 1 352 ? 96.357 -29.224 -0.790 1.00 49.25 352 VAL B N 1
ATOM 5921 C CA . VAL B 1 352 ? 95.352 -29.619 -1.768 1.00 52.49 352 VAL B CA 1
ATOM 5922 C C . VAL B 1 352 ? 94.944 -31.065 -1.520 1.00 55.60 352 VAL B C 1
ATOM 5923 O O . VAL B 1 352 ? 95.796 -31.959 -1.464 1.00 51.78 352 VAL B O 1
ATOM 5927 N N . LYS B 1 353 ? 93.644 -31.303 -1.414 1.00 53.38 353 LYS B N 1
ATOM 5928 C CA . LYS B 1 353 ? 93.117 -32.656 -1.408 1.00 51.95 353 LYS B CA 1
ATOM 5929 C C . LYS B 1 353 ? 92.291 -32.829 -2.666 1.00 48.16 353 LYS B C 1
ATOM 5930 O O . LYS B 1 353 ? 91.500 -31.948 -3.005 1.00 49.50 353 LYS B O 1
ATOM 5936 N N . ILE B 1 354 ? 92.493 -33.940 -3.367 1.00 43.80 354 ILE B N 1
ATOM 5937 C CA . ILE B 1 354 ? 91.687 -34.277 -4.538 1.00 44.75 354 ILE B CA 1
ATOM 5938 C C . ILE B 1 354 ? 90.659 -35.325 -4.133 1.00 46.55 354 ILE B C 1
ATOM 5939 O O . ILE B 1 354 ? 90.938 -36.191 -3.294 1.00 48.10 354 ILE B O 1
ATOM 5944 N N . PHE B 1 355 ? 89.461 -35.238 -4.714 1.00 44.20 355 PHE B N 1
ATOM 5945 C CA . PHE B 1 355 ? 88.351 -36.138 -4.423 1.00 44.29 355 PHE B CA 1
ATOM 5946 C C . PHE B 1 355 ? 87.960 -36.837 -5.712 1.00 45.39 355 PHE B C 1
ATOM 5947 O O . PHE B 1 355 ? 87.450 -36.197 -6.631 1.00 46.56 355 PHE B O 1
ATOM 5955 N N . LEU B 1 356 ? 88.222 -38.136 -5.798 1.00 42.51 356 LEU B N 1
ATOM 5956 C CA . LEU B 1 356 ? 87.751 -38.937 -6.922 1.00 47.51 356 LEU B CA 1
ATOM 5957 C C . LEU B 1 356 ? 86.329 -39.400 -6.634 1.00 46.44 356 LEU B C 1
ATOM 5958 O O . LEU B 1 356 ? 86.058 -39.965 -5.569 1.00 48.78 356 LEU B O 1
ATOM 5963 N N . ARG B 1 357 ? 85.422 -39.163 -7.580 1.00 51.20 357 ARG B N 1
ATOM 5964 C CA . ARG B 1 357 ? 83.989 -39.357 -7.349 1.00 50.67 357 ARG B CA 1
ATOM 5965 C C . ARG B 1 357 ? 83.578 -40.765 -7.761 1.00 48.97 357 ARG B C 1
ATOM 5966 O O . ARG B 1 357 ? 83.450 -41.059 -8.956 1.00 46.96 357 ARG B O 1
ATOM 5974 N N . LEU B 1 358 ? 83.331 -41.620 -6.768 1.00 41.87 358 LEU B N 1
ATOM 5975 C CA . LEU B 1 358 ? 83.101 -43.039 -7.000 1.00 46.93 358 LEU B CA 1
ATOM 5976 C C . LEU B 1 358 ? 81.640 -43.354 -7.316 1.00 51.42 358 LEU B C 1
ATOM 5977 O O . LEU B 1 358 ? 81.296 -44.526 -7.524 1.00 45.90 358 LEU B O 1
ATOM 5982 N N . THR B 1 359 ? 80.777 -42.337 -7.354 1.00 47.67 359 THR B N 1
ATOM 5983 C CA . THR B 1 359 ? 79.459 -42.520 -7.943 1.00 48.88 359 THR B CA 1
ATOM 5984 C C . THR B 1 359 ? 79.499 -42.321 -9.454 1.00 50.56 359 THR B C 1
ATOM 5985 O O . THR B 1 359 ? 78.674 -42.893 -10.167 1.00 62.20 359 THR B O 1
ATOM 5989 N N . ALA B 1 360 ? 80.450 -41.539 -9.963 1.00 51.47 360 ALA B N 1
ATOM 5990 C CA . ALA B 1 360 ? 80.528 -41.259 -11.392 1.00 51.93 360 ALA B CA 1
ATOM 5991 C C . ALA B 1 360 ? 81.574 -42.088 -12.115 1.00 57.19 360 ALA B C 1
ATOM 5992 O O . ALA B 1 360 ? 81.428 -42.343 -13.313 1.00 63.59 360 ALA B O 1
ATOM 5994 N N . TYR B 1 361 ? 82.631 -42.501 -11.429 1.00 57.13 361 TYR B N 1
ATOM 5995 C CA . TYR B 1 361 ? 83.717 -43.238 -12.047 1.00 52.65 361 TYR B CA 1
ATOM 5996 C C . TYR B 1 361 ? 83.900 -44.586 -11.358 1.00 54.46 361 TYR B C 1
ATOM 5997 O O . TYR B 1 361 ? 83.461 -44.797 -10.224 1.00 51.29 361 TYR B O 1
ATOM 6006 N N . GLY B 1 362 ? 84.558 -45.506 -12.059 1.00 57.35 362 GLY B N 1
ATOM 6007 C CA . GLY B 1 362 ? 84.801 -46.832 -11.525 1.00 54.12 362 GLY B CA 1
ATOM 6008 C C . GLY B 1 362 ? 83.563 -47.709 -11.584 1.00 59.36 362 GLY B C 1
ATOM 6009 O O . GLY B 1 362 ? 82.473 -47.295 -11.989 1.00 57.07 362 GLY B O 1
ATOM 6010 N N . GLN B 1 363 ? 83.746 -48.955 -11.141 1.00 50.10 363 GLN B N 1
ATOM 6011 C CA . GLN B 1 363 ? 82.723 -49.984 -11.267 1.00 55.06 363 GLN B CA 1
ATOM 6012 C C . GLN B 1 363 ? 81.917 -50.181 -9.983 1.00 52.64 363 GLN B C 1
ATOM 6013 O O . GLN B 1 363 ? 81.636 -49.223 -9.261 1.00 55.47 363 GLN B O 1
ATOM 6019 N N . ASP B 1 364 ? 81.515 -51.413 -9.706 1.00 49.22 364 ASP B N 1
ATOM 6020 C CA . ASP B 1 364 ? 80.769 -51.698 -8.493 1.00 53.55 364 ASP B CA 1
ATOM 6021 C C . ASP B 1 364 ? 81.643 -51.481 -7.254 1.00 49.28 364 ASP B C 1
ATOM 6022 O O . ASP B 1 364 ? 82.870 -51.328 -7.329 1.00 50.77 364 ASP B O 1
ATOM 6027 N N . ASP B 1 365 ? 80.983 -51.505 -6.093 1.00 53.71 365 ASP B N 1
ATOM 6028 C CA . ASP B 1 365 ? 81.642 -51.170 -4.835 1.00 49.69 365 ASP B CA 1
ATOM 6029 C C . ASP B 1 365 ? 82.757 -52.157 -4.496 1.00 49.07 365 ASP B C 1
ATOM 6030 O O . ASP B 1 365 ? 83.777 -51.767 -3.915 1.00 45.05 365 ASP B O 1
ATOM 6035 N N . THR B 1 366 ? 82.568 -53.442 -4.823 1.00 44.36 366 THR B N 1
ATOM 6036 C CA . THR B 1 366 ? 83.604 -54.439 -4.551 1.00 49.92 366 THR B CA 1
ATOM 6037 C C . THR B 1 366 ? 84.839 -54.192 -5.409 1.00 45.93 366 THR B C 1
ATOM 6038 O O . THR B 1 366 ? 85.965 -54.186 -4.898 1.00 51.90 366 THR B O 1
ATOM 6042 N N . SER B 1 367 ? 84.649 -53.989 -6.716 1.00 45.07 367 SER B N 1
ATOM 6043 C CA . SER B 1 367 ? 85.776 -53.666 -7.597 1.00 45.19 367 SER B CA 1
ATOM 6044 C C . SER B 1 367 ? 86.482 -52.394 -7.165 1.00 45.00 367 SER B C 1
ATOM 6045 O O . SER B 1 367 ? 87.711 -52.296 -7.267 1.00 48.07 367 SER B O 1
ATOM 6048 N N . MET B 1 368 ? 85.734 -51.385 -6.713 1.00 46.10 368 MET B N 1
ATOM 6049 C CA . MET B 1 368 ? 86.432 -50.169 -6.298 1.00 45.81 368 MET B CA 1
ATOM 6050 C C . MET B 1 368 ? 87.171 -50.398 -4.989 1.00 45.00 368 MET B C 1
ATOM 6051 O O . MET B 1 368 ? 88.321 -49.968 -4.845 1.00 40.85 368 MET B O 1
ATOM 6056 N N . GLY B 1 369 ? 86.541 -51.098 -4.038 1.00 41.39 369 GLY B N 1
ATOM 6057 C CA . GLY B 1 369 ? 87.237 -51.437 -2.808 1.00 41.41 369 GLY B CA 1
ATOM 6058 C C . GLY B 1 369 ? 88.498 -52.251 -3.052 1.00 41.66 369 GLY B C 1
ATOM 6059 O O . GLY B 1 369 ? 89.555 -51.968 -2.486 1.00 47.34 369 GLY B O 1
ATOM 6060 N N . ARG B 1 370 ? 88.407 -53.272 -3.908 1.00 41.93 370 ARG B N 1
ATOM 6061 C CA . ARG B 1 370 ? 89.583 -54.079 -4.231 1.00 44.47 370 ARG B CA 1
ATOM 6062 C C . ARG B 1 370 ? 90.620 -53.274 -5.006 1.00 42.73 370 ARG B C 1
ATOM 6063 O O . ARG B 1 370 ? 91.823 -53.481 -4.823 1.00 43.90 370 ARG B O 1
ATOM 6071 N N . GLY B 1 371 ? 90.178 -52.351 -5.862 1.00 45.79 371 GLY B N 1
ATOM 6072 C CA . GLY B 1 371 ? 91.120 -51.450 -6.513 1.00 43.64 371 GLY B CA 1
ATOM 6073 C C . GLY B 1 371 ? 91.915 -50.621 -5.519 1.00 45.96 371 GLY B C 1
ATOM 6074 O O . GLY B 1 371 ? 93.142 -50.561 -5.592 1.00 42.67 371 GLY B O 1
ATOM 6075 N N . ILE B 1 372 ? 91.226 -49.971 -4.567 1.00 44.89 372 ILE B N 1
ATOM 6076 C CA . ILE B 1 372 ? 91.935 -49.228 -3.516 1.00 43.30 372 ILE B CA 1
ATOM 6077 C C . ILE B 1 372 ? 92.829 -50.167 -2.704 1.00 42.32 372 ILE B C 1
ATOM 6078 O O . ILE B 1 372 ? 93.968 -49.824 -2.356 1.00 43.93 372 ILE B O 1
ATOM 6083 N N . SER B 1 373 ? 92.316 -51.363 -2.380 1.00 40.46 373 SER B N 1
ATOM 6084 C CA . SER B 1 373 ? 93.039 -52.320 -1.541 1.00 39.05 373 SER B CA 1
ATOM 6085 C C . SER B 1 373 ? 94.297 -52.828 -2.220 1.00 38.52 373 SER B C 1
ATOM 6086 O O . SER B 1 373 ? 95.335 -52.969 -1.570 1.00 40.96 373 SER B O 1
ATOM 6089 N N . ALA B 1 374 ? 94.218 -53.134 -3.516 1.00 38.06 374 ALA B N 1
ATOM 6090 C CA . ALA B 1 374 ? 95.410 -53.533 -4.257 1.00 46.45 374 ALA B CA 1
ATOM 6091 C C . ALA B 1 374 ? 96.473 -52.449 -4.207 1.00 42.84 374 ALA B C 1
ATOM 6092 O O . ALA B 1 374 ? 97.669 -52.747 -4.122 1.00 48.02 374 ALA B O 1
ATOM 6094 N N . TRP B 1 375 ? 96.055 -51.182 -4.245 1.00 47.21 375 TRP B N 1
ATOM 6095 C CA . TRP B 1 375 ? 97.015 -50.086 -4.176 1.00 43.25 375 TRP B CA 1
ATOM 6096 C C . TRP B 1 375 ? 97.631 -50.015 -2.789 1.00 42.51 375 TRP B C 1
ATOM 6097 O O . TRP B 1 375 ? 98.856 -49.926 -2.644 1.00 45.34 375 TRP B O 1
ATOM 6108 N N . MET B 1 376 ? 96.788 -50.073 -1.755 1.00 40.42 376 MET B N 1
ATOM 6109 C CA . MET B 1 376 ? 97.273 -50.096 -0.379 1.00 43.53 376 MET B CA 1
ATOM 6110 C C . MET B 1 376 ? 98.251 -51.252 -0.150 1.00 45.21 376 MET B C 1
ATOM 6111 O O . MET B 1 376 ? 99.289 -51.086 0.505 1.00 39.97 376 MET B O 1
ATOM 6116 N N . THR B 1 377 ? 97.915 -52.438 -0.661 1.00 41.49 377 THR B N 1
ATOM 6117 C CA . THR B 1 377 ? 98.779 -53.604 -0.481 1.00 50.39 377 THR B CA 1
ATOM 6118 C C . THR B 1 377 ? 100.116 -53.409 -1.184 1.00 47.73 377 THR B C 1
ATOM 6119 O O . THR B 1 377 ? 101.178 -53.676 -0.604 1.00 47.74 377 THR B O 1
ATOM 6123 N N . ALA B 1 378 ? 100.081 -52.911 -2.426 1.00 44.00 378 ALA B N 1
ATOM 6124 C CA . ALA B 1 378 ? 101.312 -52.599 -3.148 1.00 42.23 378 ALA B CA 1
ATOM 6125 C C . ALA B 1 378 ? 102.193 -51.606 -2.393 1.00 46.16 378 ALA B C 1
ATOM 6126 O O . ALA B 1 378 ? 103.419 -51.605 -2.566 1.00 46.99 378 ALA B O 1
ATOM 6128 N N . HIS B 1 379 ? 101.606 -50.774 -1.538 1.00 44.28 379 HIS B N 1
ATOM 6129 C CA . HIS B 1 379 ? 102.382 -49.805 -0.780 1.00 41.43 379 HIS B CA 1
ATOM 6130 C C . HIS B 1 379 ? 102.614 -50.249 0.652 1.00 41.12 379 HIS B C 1
ATOM 6131 O O . HIS B 1 379 ? 103.033 -49.435 1.483 1.00 44.70 379 HIS B O 1
ATOM 6138 N N . GLY B 1 380 ? 102.375 -51.526 0.952 1.00 41.00 380 GLY B N 1
ATOM 6139 C CA . GLY B 1 380 ? 102.625 -52.025 2.282 1.00 42.00 380 GLY B CA 1
ATOM 6140 C C . GLY B 1 380 ? 101.664 -51.496 3.304 1.00 49.85 380 GLY B C 1
ATOM 6141 O O . GLY B 1 380 ? 101.988 -51.484 4.494 1.00 41.67 380 GLY B O 1
ATOM 6142 N N . ARG B 1 381 ? 100.482 -51.045 2.866 1.00 43.31 381 ARG B N 1
ATOM 6143 C CA . ARG B 1 381 ? 99.480 -50.465 3.746 1.00 44.28 381 ARG B CA 1
ATOM 6144 C C . ARG B 1 381 ? 98.183 -51.275 3.722 1.00 50.11 381 ARG B C 1
ATOM 6145 O O . ARG B 1 381 ? 97.112 -50.733 4.033 1.00 46.71 381 ARG B O 1
ATOM 6153 N N . GLY B 1 382 ? 98.266 -52.569 3.379 1.00 39.92 382 GLY B N 1
ATOM 6154 C CA . GLY B 1 382 ? 97.103 -53.404 3.110 1.00 43.78 382 GLY B CA 1
ATOM 6155 C C . GLY B 1 382 ? 96.598 -54.225 4.281 1.00 48.63 382 GLY B C 1
ATOM 6156 O O . GLY B 1 382 ? 95.675 -55.028 4.112 1.00 47.27 382 GLY B O 1
ATOM 6157 N N . GLU B 1 383 ? 97.137 -53.992 5.468 1.00 43.42 383 GLU B N 1
ATOM 6158 C CA . GLU B 1 383 ? 96.833 -54.756 6.671 1.00 48.72 383 GLU B CA 1
ATOM 6159 C C . GLU B 1 383 ? 95.340 -54.757 7.023 1.00 52.34 383 GLU B C 1
ATOM 6160 O O . GLU B 1 383 ? 94.827 -55.741 7.560 1.00 49.30 383 GLU B O 1
ATOM 6166 N N . TYR B 1 384 ? 94.628 -53.663 6.777 1.00 44.96 384 TYR B N 1
ATOM 6167 C CA . TYR B 1 384 ? 93.232 -53.612 7.182 1.00 43.02 384 TYR B CA 1
ATOM 6168 C C . TYR B 1 384 ? 92.257 -53.836 6.032 1.00 45.76 384 TYR B C 1
ATOM 6169 O O . TYR B 1 384 ? 91.044 -53.829 6.262 1.00 45.66 384 TYR B O 1
ATOM 6178 N N . CYS B 1 385 ? 92.751 -54.090 4.819 1.00 40.57 385 CYS B N 1
ATOM 6179 C CA . CYS B 1 385 ? 91.868 -54.139 3.655 1.00 43.62 385 CYS B CA 1
ATOM 6180 C C . CYS B 1 385 ? 90.758 -55.185 3.762 1.00 47.47 385 CYS B C 1
ATOM 6181 O O . CYS B 1 385 ? 89.598 -54.849 3.456 1.00 51.67 385 CYS B O 1
ATOM 6184 N N . PRO B 1 386 ? 91.020 -56.446 4.137 1.00 45.43 386 PRO B N 1
ATOM 6185 C CA . PRO B 1 386 ? 89.903 -57.407 4.214 1.00 49.01 386 PRO B CA 1
ATOM 6186 C C . PRO B 1 386 ? 88.869 -56.998 5.239 1.00 42.20 386 PRO B C 1
ATOM 6187 O O . PRO B 1 386 ? 87.674 -57.154 4.997 1.00 46.24 386 PRO B O 1
ATOM 6191 N N . ARG B 1 387 ? 89.304 -56.455 6.371 1.00 38.02 387 ARG B N 1
ATOM 6192 C CA . ARG B 1 387 ? 88.356 -55.960 7.357 1.00 48.24 387 ARG B CA 1
ATOM 6193 C C . ARG B 1 387 ? 87.577 -54.751 6.838 1.00 47.02 387 ARG B C 1
ATOM 6194 O O . ARG B 1 387 ? 86.403 -54.579 7.170 1.00 48.30 387 ARG B O 1
ATOM 6202 N N . TYR B 1 388 ? 88.213 -53.898 6.037 1.00 42.45 388 TYR B N 1
ATOM 6203 C CA . TYR B 1 388 ? 87.489 -52.798 5.409 1.00 46.67 388 TYR B CA 1
ATOM 6204 C C . TYR B 1 388 ? 86.426 -53.333 4.464 1.00 41.30 388 TYR B C 1
ATOM 6205 O O . TYR B 1 388 ? 85.270 -52.903 4.505 1.00 44.13 388 TYR B O 1
ATOM 6214 N N . MET B 1 389 ? 86.791 -54.310 3.631 1.00 41.46 389 MET B N 1
ATOM 6215 C CA . MET B 1 389 ? 85.825 -54.853 2.685 1.00 45.08 389 MET B CA 1
ATOM 6216 C C . MET B 1 389 ? 84.659 -55.512 3.406 1.00 46.87 389 MET B C 1
ATOM 6217 O O . MET B 1 389 ? 83.504 -55.387 2.978 1.00 48.79 389 MET B O 1
ATOM 6222 N N . SER B 1 390 ? 84.935 -56.211 4.504 1.00 48.61 390 SER B N 1
ATOM 6223 C CA . SER B 1 390 ? 83.852 -56.890 5.209 1.00 52.47 390 SER B CA 1
ATOM 6224 C C . SER B 1 390 ? 82.907 -55.891 5.890 1.00 50.08 390 SER B C 1
ATOM 6225 O O . SER B 1 390 ? 81.682 -56.066 5.853 1.00 48.35 390 SER B O 1
ATOM 6228 N N . ALA B 1 391 ? 83.444 -54.817 6.482 1.00 43.60 391 ALA B N 1
ATOM 6229 C CA . ALA B 1 391 ? 82.573 -53.765 7.019 1.00 43.92 391 ALA B CA 1
ATOM 6230 C C . ALA B 1 391 ? 81.729 -53.111 5.924 1.00 44.96 391 ALA B C 1
ATOM 6231 O O . ALA B 1 391 ? 80.559 -52.796 6.143 1.00 48.80 391 ALA B O 1
ATOM 6233 N N . LEU B 1 392 ? 82.299 -52.892 4.740 1.00 45.51 392 LEU B N 1
ATOM 6234 C CA . LEU B 1 392 ? 81.503 -52.312 3.662 1.00 46.42 392 LEU B CA 1
ATOM 6235 C C . LEU B 1 392 ? 80.282 -53.173 3.369 1.00 55.27 392 LEU B C 1
ATOM 6236 O O . LEU B 1 392 ? 79.196 -52.654 3.059 1.00 44.22 392 LEU B O 1
ATOM 6241 N N . GLU B 1 393 ? 80.436 -54.498 3.482 1.00 50.13 393 GLU B N 1
ATOM 6242 C CA . GLU B 1 393 ? 79.300 -55.382 3.232 1.00 57.54 393 GLU B CA 1
ATOM 6243 C C . GLU B 1 393 ? 78.164 -55.113 4.212 1.00 50.80 393 GLU B C 1
ATOM 6244 O O . GLU B 1 393 ? 76.996 -55.205 3.839 1.00 58.74 393 GLU B O 1
ATOM 6250 N N . THR B 1 394 ? 78.480 -54.725 5.444 1.00 47.00 394 THR B N 1
ATOM 6251 C CA . THR B 1 394 ? 77.431 -54.408 6.406 1.00 48.61 394 THR B CA 1
ATOM 6252 C C . THR B 1 394 ? 76.739 -53.071 6.136 1.00 54.43 394 THR B C 1
ATOM 6253 O O . THR B 1 394 ? 75.684 -52.815 6.729 1.00 52.16 394 THR B O 1
ATOM 6257 N N . LEU B 1 395 ? 77.287 -52.218 5.262 1.00 51.23 395 LEU B N 1
ATOM 6258 C CA . LEU B 1 395 ? 76.677 -50.920 4.993 1.00 49.75 395 LEU B CA 1
ATOM 6259 C C . LEU B 1 395 ? 75.579 -51.009 3.953 1.00 49.11 395 LEU B C 1
ATOM 6260 O O . LEU B 1 395 ? 74.759 -50.091 3.850 1.00 51.33 395 LEU B O 1
ATOM 6265 N N . VAL B 1 396 ? 75.566 -52.061 3.147 1.00 49.92 396 VAL B N 1
ATOM 6266 C CA . VAL B 1 396 ? 74.614 -52.177 2.055 1.00 59.23 396 VAL B CA 1
ATOM 6267 C C . VAL B 1 396 ? 73.548 -53.189 2.450 1.00 67.27 396 VAL B C 1
ATOM 6268 O O . VAL B 1 396 ? 73.845 -54.237 3.035 1.00 58.69 396 VAL B O 1
ATOM 6272 N N . HIS B 1 397 ? 72.298 -52.850 2.169 1.00 72.27 397 HIS B N 1
ATOM 6273 C CA . HIS B 1 397 ? 71.174 -53.705 2.498 1.00 73.60 397 HIS B CA 1
ATOM 6274 C C . HIS B 1 397 ? 70.458 -54.105 1.217 1.00 75.21 397 HIS B C 1
ATOM 6275 O O . HIS B 1 397 ? 70.297 -53.287 0.305 1.00 79.20 397 HIS B O 1
ATOM 6282 N N . GLY B 1 398 ? 70.047 -55.366 1.145 1.00 75.76 398 GLY B N 1
ATOM 6283 C CA . GLY B 1 398 ? 69.220 -55.798 0.035 1.00 76.16 398 GLY B CA 1
ATOM 6284 C C . GLY B 1 398 ? 69.910 -55.837 -1.305 1.00 70.46 398 GLY B C 1
ATOM 6285 O O . GLY B 1 398 ? 69.281 -55.552 -2.325 1.00 75.64 398 GLY B O 1
ATOM 6286 N N . ARG B 1 399 ? 71.194 -56.176 -1.326 1.00 74.43 399 ARG B N 1
ATOM 6287 C CA . ARG B 1 399 ? 71.985 -56.450 -2.523 1.00 68.74 399 ARG B CA 1
ATOM 6288 C C . ARG B 1 399 ? 73.377 -56.838 -2.048 1.00 67.58 399 ARG B C 1
ATOM 6289 O O . ARG B 1 399 ? 73.774 -56.503 -0.933 1.00 64.36 399 ARG B O 1
ATOM 6297 N N . HIS B 1 400 ? 74.106 -57.560 -2.891 1.00 69.86 400 HIS B N 1
ATOM 6298 C CA . HIS B 1 400 ? 75.514 -57.802 -2.619 1.00 70.10 400 HIS B CA 1
ATOM 6299 C C . HIS B 1 400 ? 76.357 -56.590 -3.034 1.00 66.98 400 HIS B C 1
ATOM 6300 O O . HIS B 1 400 ? 76.019 -55.849 -3.966 1.00 58.70 400 HIS B O 1
ATOM 6307 N N . LEU B 1 401 ? 77.467 -56.393 -2.318 1.00 59.71 401 LEU B N 1
ATOM 6308 C CA . LEU B 1 401 ? 78.346 -55.260 -2.589 1.00 57.60 401 LEU B CA 1
ATOM 6309 C C . LEU B 1 401 ? 78.838 -55.238 -4.030 1.00 56.81 401 LEU B C 1
ATOM 6310 O O . LEU B 1 401 ? 79.035 -54.153 -4.595 1.00 54.20 401 LEU B O 1
ATOM 6315 N N . SER B 1 402 ? 79.041 -56.410 -4.642 1.00 61.53 402 SER B N 1
ATOM 6316 C CA . SER B 1 402 ? 79.544 -56.501 -6.012 1.00 60.54 402 SER B CA 1
ATOM 6317 C C . SER B 1 402 ? 78.493 -56.191 -7.060 1.00 58.60 402 SER B C 1
ATOM 6318 O O . SER B 1 402 ? 78.835 -56.126 -8.243 1.00 66.03 402 SER B O 1
ATOM 6321 N N . GLU B 1 403 ? 77.239 -55.982 -6.667 1.00 60.08 403 GLU B N 1
ATOM 6322 C CA . GLU B 1 403 ? 76.148 -55.860 -7.623 1.00 62.36 403 GLU B CA 1
ATOM 6323 C C . GLU B 1 403 ? 75.841 -54.427 -8.032 1.00 59.92 403 GLU B C 1
ATOM 6324 O O . GLU B 1 403 ? 74.886 -54.210 -8.779 1.00 68.85 403 GLU B O 1
ATOM 6330 N N . GLY B 1 404 ? 76.596 -53.446 -7.558 1.00 59.30 404 GLY B N 1
ATOM 6331 C CA . GLY B 1 404 ? 76.415 -52.099 -8.055 1.00 65.78 404 GLY B CA 1
ATOM 6332 C C . GLY B 1 404 ? 77.166 -51.084 -7.217 1.00 54.89 404 GLY B C 1
ATOM 6333 O O . GLY B 1 404 ? 77.954 -51.427 -6.335 1.00 58.27 404 GLY B O 1
ATOM 6334 N N . LYS B 1 405 ? 76.909 -49.826 -7.538 1.00 53.25 405 LYS B N 1
ATOM 6335 C CA . LYS B 1 405 ? 77.383 -48.676 -6.788 1.00 52.40 405 LYS B CA 1
ATOM 6336 C C . LYS B 1 405 ? 76.382 -48.291 -5.695 1.00 57.59 405 LYS B C 1
ATOM 6337 O O . LYS B 1 405 ? 75.200 -48.648 -5.740 1.00 56.07 405 LYS B O 1
ATOM 6343 N N . GLY B 1 406 ? 76.868 -47.550 -4.703 1.00 50.41 406 GLY B N 1
ATOM 6344 C CA . GLY B 1 406 ? 75.952 -46.982 -3.739 1.00 42.30 406 GLY B CA 1
ATOM 6345 C C . GLY B 1 406 ? 76.582 -46.758 -2.383 1.00 50.16 406 GLY B C 1
ATOM 6346 O O . GLY B 1 406 ? 76.137 -45.895 -1.626 1.00 49.14 406 GLY B O 1
ATOM 6347 N N . VAL B 1 407 ? 77.610 -47.532 -2.053 1.00 46.52 407 VAL B N 1
ATOM 6348 C CA . VAL B 1 407 ? 78.245 -47.406 -0.746 1.00 48.58 407 VAL B CA 1
ATOM 6349 C C . VAL B 1 407 ? 79.382 -46.385 -0.807 1.00 41.56 407 VAL B C 1
ATOM 6350 O O . VAL B 1 407 ? 79.364 -45.401 -0.066 1.00 45.96 407 VAL B O 1
ATOM 6354 N N . HIS B 1 408 ? 80.372 -46.602 -1.676 1.00 44.37 408 HIS B N 1
ATOM 6355 C CA . HIS B 1 408 ? 81.437 -45.619 -1.856 1.00 51.05 408 HIS B CA 1
ATOM 6356 C C . HIS B 1 408 ? 80.856 -44.346 -2.445 1.00 48.68 408 HIS B C 1
ATOM 6357 O O . HIS B 1 408 ? 80.066 -44.403 -3.386 1.00 43.52 408 HIS B O 1
ATOM 6364 N N . THR B 1 409 ? 81.259 -43.196 -1.910 1.00 43.17 409 THR B N 1
ATOM 6365 C CA . THR B 1 409 ? 81.027 -41.932 -2.606 1.00 44.91 409 THR B CA 1
ATOM 6366 C C . THR B 1 409 ? 82.307 -41.285 -3.115 1.00 46.16 409 THR B C 1
ATOM 6367 O O . THR B 1 409 ? 82.309 -40.731 -4.206 1.00 48.45 409 THR B O 1
ATOM 6371 N N . HIS B 1 410 ? 83.405 -41.339 -2.365 1.00 38.68 410 HIS B N 1
ATOM 6372 C CA . HIS B 1 410 ? 84.642 -40.724 -2.821 1.00 42.76 410 HIS B CA 1
ATOM 6373 C C . HIS B 1 410 ? 85.832 -41.494 -2.261 1.00 43.08 410 HIS B C 1
ATOM 6374 O O . HIS B 1 410 ? 85.722 -42.212 -1.268 1.00 42.09 410 HIS B O 1
ATOM 6381 N N . VAL B 1 411 ? 86.974 -41.340 -2.918 1.00 41.60 411 VAL B N 1
ATOM 6382 C CA . VAL B 1 411 ? 88.268 -41.606 -2.312 1.00 37.92 411 VAL B CA 1
ATOM 6383 C C . VAL B 1 411 ? 89.117 -40.369 -2.547 1.00 42.47 411 VAL B C 1
ATOM 6384 O O . VAL B 1 411 ? 89.039 -39.754 -3.611 1.00 43.98 411 VAL B O 1
ATOM 6388 N N . SER B 1 412 ? 89.868 -39.955 -1.536 1.00 43.98 412 SER B N 1
ATOM 6389 C CA . SER B 1 412 ? 90.589 -38.697 -1.601 1.00 41.68 412 SER B CA 1
ATOM 6390 C C . SER B 1 412 ? 92.079 -38.924 -1.364 1.00 47.94 412 SER B C 1
ATOM 6391 O O . SER B 1 412 ? 92.496 -39.972 -0.870 1.00 44.60 412 SER B O 1
ATOM 6394 N N . CYS B 1 413 ? 92.883 -37.914 -1.705 1.00 44.47 413 CYS B N 1
ATOM 6395 C CA . CYS B 1 413 ? 94.318 -37.975 -1.469 1.00 39.23 413 CYS B CA 1
ATOM 6396 C C . CYS B 1 413 ? 94.874 -36.581 -1.198 1.00 42.59 413 CYS B C 1
ATOM 6397 O O . CYS B 1 413 ? 94.477 -35.604 -1.839 1.00 44.78 413 CYS B O 1
ATOM 6400 N N . LEU B 1 414 ? 95.798 -36.500 -0.243 1.00 48.79 414 LEU B N 1
ATOM 6401 C CA . LEU B 1 414 ? 96.510 -35.264 0.054 1.00 46.85 414 LEU B CA 1
ATOM 6402 C C . LEU B 1 414 ? 97.959 -35.602 0.363 1.00 54.21 414 LEU B C 1
ATOM 6403 O O . LEU B 1 414 ? 98.225 -36.485 1.187 1.00 51.99 414 LEU B O 1
ATOM 6408 N N . PHE B 1 415 ? 98.888 -34.891 -0.279 1.00 51.29 415 PHE B N 1
ATOM 6409 C CA . PHE B 1 415 ? 100.323 -35.084 -0.047 1.00 51.21 415 PHE B CA 1
ATOM 6410 C C . PHE B 1 415 ? 100.748 -34.368 1.229 1.00 52.89 415 PHE B C 1
ATOM 6411 O O . PHE B 1 415 ? 100.867 -33.139 1.246 1.00 55.98 415 PHE B O 1
ATOM 6419 N N . LYS B 1 416 ? 100.981 -35.130 2.295 1.00 51.29 416 LYS B N 1
ATOM 6420 C CA . LYS B 1 416 ? 101.389 -34.551 3.567 1.00 57.02 416 LYS B CA 1
ATOM 6421 C C . LYS B 1 416 ? 102.810 -33.997 3.487 1.00 60.88 416 LYS B C 1
ATOM 6422 O O . LYS B 1 416 ? 103.585 -34.304 2.577 1.00 56.93 416 LYS B O 1
ATOM 6428 N N . LYS B 1 417 ? 103.146 -33.175 4.480 1.00 65.24 417 LYS B N 1
ATOM 6429 C CA . LYS B 1 417 ? 104.428 -32.481 4.481 1.00 73.33 417 LYS B CA 1
ATOM 6430 C C . LYS B 1 417 ? 105.586 -33.472 4.508 1.00 71.15 417 LYS B C 1
ATOM 6431 O O . LYS B 1 417 ? 106.584 -33.290 3.803 1.00 68.73 417 LYS B O 1
ATOM 6437 N N . ASP B 1 418 ? 105.457 -34.539 5.297 1.00 65.90 418 ASP B N 1
ATOM 6438 C CA . ASP B 1 418 ? 106.499 -35.540 5.460 1.00 65.50 418 ASP B CA 1
ATOM 6439 C C . ASP B 1 418 ? 106.546 -36.535 4.316 1.00 64.58 418 ASP B C 1
ATOM 6440 O O . ASP B 1 418 ? 107.304 -37.503 4.395 1.00 69.49 418 ASP B O 1
ATOM 6445 N N . GLY B 1 419 ? 105.736 -36.339 3.281 1.00 63.39 419 GLY B N 1
ATOM 6446 C CA . GLY B 1 419 ? 105.776 -37.167 2.095 1.00 68.36 419 GLY B CA 1
ATOM 6447 C C . GLY B 1 419 ? 104.708 -38.244 1.998 1.00 69.40 419 GLY B C 1
ATOM 6448 O O . GLY B 1 419 ? 104.537 -38.810 0.917 1.00 65.48 419 GLY B O 1
ATOM 6449 N N . THR B 1 420 ? 103.983 -38.550 3.075 1.00 63.89 420 THR B N 1
ATOM 6450 C CA . THR B 1 420 ? 102.988 -39.613 2.988 1.00 69.09 420 THR B CA 1
ATOM 6451 C C . THR B 1 420 ? 101.731 -39.162 2.240 1.00 62.13 420 THR B C 1
ATOM 6452 O O . THR B 1 420 ? 101.332 -37.992 2.285 1.00 60.87 420 THR B O 1
ATOM 6456 N N . LEU B 1 421 ? 101.108 -40.113 1.545 1.00 53.67 421 LEU B N 1
ATOM 6457 C CA . LEU B 1 421 ? 99.819 -39.890 0.896 1.00 48.93 421 LEU B CA 1
ATOM 6458 C C . LEU B 1 421 ? 98.697 -40.202 1.888 1.00 52.06 421 LEU B C 1
ATOM 6459 O O . LEU B 1 421 ? 98.493 -41.361 2.268 1.00 48.43 421 LEU B O 1
ATOM 6464 N N . ASP B 1 422 ? 97.962 -39.170 2.294 1.00 46.91 422 ASP B N 1
ATOM 6465 C CA . ASP B 1 422 ? 96.818 -39.324 3.187 1.00 48.03 422 ASP B CA 1
ATOM 6466 C C . ASP B 1 422 ? 95.587 -39.651 2.357 1.00 46.28 422 ASP B C 1
ATOM 6467 O O . ASP B 1 422 ? 95.084 -38.787 1.626 1.00 44.55 422 ASP B O 1
ATOM 6472 N N . ILE B 1 423 ? 95.103 -40.892 2.483 1.00 38.17 423 ILE B N 1
ATOM 6473 C CA . ILE B 1 423 ? 94.035 -41.446 1.663 1.00 38.38 423 ILE B CA 1
ATOM 6474 C C . ILE B 1 423 ? 92.827 -41.743 2.540 1.00 44.37 423 ILE B C 1
ATOM 6475 O O . ILE B 1 423 ? 92.961 -42.366 3.604 1.00 41.90 423 ILE B O 1
ATOM 6480 N N . THR B 1 424 ? 91.640 -41.358 2.072 1.00 39.92 424 THR B N 1
ATOM 6481 C CA . THR B 1 424 ? 90.447 -41.717 2.816 1.00 43.68 424 THR B CA 1
ATOM 6482 C C . THR B 1 424 ? 89.309 -42.092 1.876 1.00 41.85 424 THR B C 1
ATOM 6483 O O . THR B 1 424 ? 89.157 -41.524 0.788 1.00 44.34 424 THR B O 1
ATOM 6487 N N . SER B 1 425 ? 88.547 -43.096 2.299 1.00 39.48 425 SER B N 1
ATOM 6488 C CA . SER B 1 425 ? 87.334 -43.516 1.615 1.00 42.84 425 SER B CA 1
ATOM 6489 C C . SER B 1 425 ? 86.130 -42.876 2.291 1.00 42.91 425 SER B C 1
ATOM 6490 O O . SER B 1 425 ? 86.051 -42.824 3.520 1.00 43.27 425 SER B O 1
ATOM 6493 N N . TYR B 1 426 ? 85.199 -42.378 1.487 1.00 41.53 426 TYR B N 1
ATOM 6494 C CA . TYR B 1 426 ? 83.958 -41.811 1.991 1.00 39.58 426 TYR B CA 1
ATOM 6495 C C . TYR B 1 426 ? 82.848 -42.785 1.654 1.00 41.58 426 TYR B C 1
ATOM 6496 O O . TYR B 1 426 ? 82.820 -43.330 0.548 1.00 40.90 426 TYR B O 1
ATOM 6505 N N . LEU B 1 427 ? 81.976 -43.047 2.629 1.00 41.01 427 LEU B N 1
ATOM 6506 C CA . LEU B 1 427 ? 81.071 -44.184 2.576 1.00 42.87 427 LEU B CA 1
ATOM 6507 C C . LEU B 1 427 ? 79.708 -43.781 3.119 1.00 39.14 427 LEU B C 1
ATOM 6508 O O . LEU B 1 427 ? 79.596 -42.999 4.062 1.00 43.73 427 LEU B O 1
ATOM 6513 N N . VAL B 1 428 ? 78.682 -44.400 2.571 1.00 41.60 428 VAL B N 1
ATOM 6514 C CA . VAL B 1 428 ? 77.313 -44.035 2.903 1.00 46.81 428 VAL B CA 1
ATOM 6515 C C . VAL B 1 428 ? 76.502 -45.308 3.166 1.00 45.07 428 VAL B C 1
ATOM 6516 O O . VAL B 1 428 ? 76.707 -46.331 2.492 1.00 41.37 428 VAL B O 1
ATOM 6520 N N . PRO B 1 429 ? 75.614 -45.322 4.162 1.00 47.72 429 PRO B N 1
ATOM 6521 C CA . PRO B 1 429 ? 74.710 -46.467 4.303 1.00 52.90 429 PRO B CA 1
ATOM 6522 C C . PRO B 1 429 ? 73.782 -46.543 3.097 1.00 52.48 429 PRO B C 1
ATOM 6523 O O . PRO B 1 429 ? 73.517 -45.543 2.436 1.00 55.90 429 PRO B O 1
ATOM 6527 N N . GLU B 1 430 ? 73.324 -47.750 2.780 1.00 52.45 430 GLU B N 1
ATOM 6528 C CA . GLU B 1 430 ? 72.368 -47.953 1.691 1.00 62.26 430 GLU B CA 1
ATOM 6529 C C . GLU B 1 430 ? 71.211 -48.793 2.218 1.00 56.85 430 GLU B C 1
ATOM 6530 O O . GLU B 1 430 ? 71.415 -49.946 2.603 1.00 61.41 430 GLU B O 1
ATOM 6536 N N . ILE B 1 431 ? 70.002 -48.218 2.247 1.00 58.95 431 ILE B N 1
ATOM 6537 C CA . ILE B 1 431 ? 68.880 -48.815 2.972 1.00 61.52 431 ILE B CA 1
ATOM 6538 C C . ILE B 1 431 ? 67.796 -49.421 2.081 1.00 59.90 431 ILE B C 1
ATOM 6539 O O . ILE B 1 431 ? 66.940 -50.155 2.604 1.00 65.61 431 ILE B O 1
ATOM 6544 N N . SER B 1 432 ? 67.771 -49.140 0.784 1.00 63.71 432 SER B N 1
ATOM 6545 C CA . SER B 1 432 ? 66.640 -49.567 -0.043 1.00 71.65 432 SER B CA 1
ATOM 6546 C C . SER B 1 432 ? 66.722 -51.059 -0.340 1.00 66.10 432 SER B C 1
ATOM 6547 O O . SER B 1 432 ? 67.718 -51.525 -0.899 1.00 76.74 432 SER B O 1
ATOM 6550 N N . SER B 1 433 ? 65.675 -51.805 0.027 0.00 72.92 433 SER B N 1
ATOM 6551 C CA . SER B 1 433 ? 65.605 -53.214 -0.349 0.00 74.39 433 SER B CA 1
ATOM 6552 C C . SER B 1 433 ? 65.544 -53.369 -1.863 0.00 74.62 433 SER B C 1
ATOM 6553 O O . SER B 1 433 ? 66.092 -54.327 -2.422 0.00 74.68 433 SER B O 1
ATOM 6556 N N . GLN B 1 434 ? 64.866 -52.441 -2.542 0.00 74.83 434 GLN B N 1
ATOM 6557 C CA . GLN B 1 434 ? 64.954 -52.307 -3.988 0.00 75.58 434 GLN B CA 1
ATOM 6558 C C . GLN B 1 434 ? 65.940 -51.186 -4.283 0.00 76.24 434 GLN B C 1
ATOM 6559 O O . GLN B 1 434 ? 65.556 -50.007 -4.258 0.00 76.67 434 GLN B O 1
ATOM 6565 N N . PRO B 1 435 ? 67.206 -51.488 -4.558 0.00 76.76 435 PRO B N 1
ATOM 6566 C CA . PRO B 1 435 ? 68.199 -50.425 -4.745 0.00 78.63 435 PRO B CA 1
ATOM 6567 C C . PRO B 1 435 ? 68.012 -49.655 -6.038 0.00 80.40 435 PRO B C 1
ATOM 6568 O O . PRO B 1 435 ? 66.991 -49.787 -6.720 0.00 80.20 435 PRO B O 1
ATOM 6572 N N . GLN B 1 436 ? 69.005 -48.866 -6.387 1.00 79.59 436 GLN B N 1
ATOM 6573 C CA . GLN B 1 436 ? 68.869 -47.920 -7.488 1.00 83.77 436 GLN B CA 1
ATOM 6574 C C . GLN B 1 436 ? 70.029 -47.945 -8.472 1.00 85.56 436 GLN B C 1
ATOM 6575 O O . GLN B 1 436 ? 69.791 -47.866 -9.680 1.00 89.94 436 GLN B O 1
ATOM 6581 N N . MET B 1 437 ? 71.263 -48.048 -7.994 1.00 77.49 437 MET B N 1
ATOM 6582 C CA . MET B 1 437 ? 72.410 -47.979 -8.899 1.00 77.34 437 MET B CA 1
ATOM 6583 C C . MET B 1 437 ? 73.032 -49.330 -9.154 1.00 77.94 437 MET B C 1
ATOM 6584 O O . MET B 1 437 ? 74.230 -49.506 -8.999 1.00 75.16 437 MET B O 1
ATOM 6589 N N . LEU B 1 438 ? 72.219 -50.284 -9.560 1.00 79.73 438 LEU B N 1
ATOM 6590 C CA . LEU B 1 438 ? 72.724 -51.608 -9.852 1.00 79.65 438 LEU B CA 1
ATOM 6591 C C . LEU B 1 438 ? 73.221 -51.679 -11.279 1.00 84.35 438 LEU B C 1
ATOM 6592 O O . LEU B 1 438 ? 72.916 -50.805 -12.082 1.00 89.22 438 LEU B O 1
ATOM 6597 N N . TYR B 1 439 ? 73.999 -52.705 -11.602 1.00 84.22 439 TYR B N 1
ATOM 6598 C CA . TYR B 1 439 ? 74.540 -52.851 -12.946 1.00 87.12 439 TYR B CA 1
ATOM 6599 C C . TYR B 1 439 ? 73.426 -52.924 -13.975 1.00 87.33 439 TYR B C 1
ATOM 6600 O O . TYR B 1 439 ? 72.930 -54.001 -14.281 1.00 94.53 439 TYR B O 1
#

InterPro domains:
  IPR012148 Aromatic prenyltransferase DMATS-type, fungi [PIRSF000509] (12-428)
  IPR017795 Aromatic prenyltransferase, NscD-like [PF11991] (30-390)
  IPR017795 Aromatic prenyltransferase, NscD-like [PTHR40627] (6-433)
  IPR017795 Aromatic prenyltransferase, NscD-like [TIGR03429] (17-427)
  IPR017795 Aromatic prenyltransferase, NscD-like [cd13929] (33-430)
  IPR033964 Aromatic prenyltransferase [SFLDS00036] (12-434)

Solvent-accessible surface area: 32624 Å² total; per-residue (Å²): 73,131,2,21,58,29,14,23,137,125,31,93,90,83,32,116,61,26,40,71,0,11,108,35,0,0,104,12,3,0,12,0,0,64,11,0,27,9,46,41,117,59,4,66,115,7,0,60,27,0,8,92,44,1,1,54,16,0,14,68,27,19,110,120,86,30,101,15,156,29,66,3,17,20,7,45,22,5,0,0,0,18,0,5,0,41,1,0,24,108,118,98,76,0,10,0,21,4,16,0,0,0,7,61,208,34,25,28,32,45,16,1,6,7,0,15,20,2,0,7,56,0,0,6,89,5,50,120,65,61,128,61,22,40,15,39,15,3,15,24,0,6,16,54,1,8,40,56,11,37,14,94,2,26,110,20,76,90,89,50,36,138,34,22,0,0,0,9,1,2,1,16,5,44,77,134,46,64,66,11,13,0,27,0,10,0,12,42,53,66,81,44,2,49,92,9,70,43,74,40,2,20,103,6,1,38,52,32,0,100,143,6,51,0,15,56,41,0,62,105,0,24,116,45,73,1,45,60,4,104,2,7,32,1,0,0,14,3,30,126,37,93,97,6,78,2,7,1,18,2,8,0,58,101,2,19,12,130,16,0,57,43,5,3,17,0,34,52,96,23,116,31,60,88,104,25,5,59,43,0,38,46,2,8,7,35,1,5,55,30,82,118,107,37,39,40,102,91,53,17,71,67,10,130,158,18,86,27,42,45,186,85,20,101,23,22,47,37,13,5,21,49,0,0,6,0,9,0,1,0,8,59,76,41,114,70,4,27,10,28,1,23,1,5,0,2,0,4,3,80,22,0,21,49,0,0,158,12,0,12,60,9,0,86,83,73,62,24,20,101,34,7,91,104,0,33,73,6,0,75,52,2,14,116,38,28,114,6,63,88,0,1,4,0,1,4,25,3,2,1,11,26,95,159,110,32,42,14,15,0,4,0,34,0,2,0,6,25,25,85,144,24,93,5,94,74,128,4,23,53,23,16,51,139,121,32,90,95,76,36,116,63,25,30,71,0,13,138,41,0,0,108,10,1,0,10,1,0,82,5,0,24,8,54,55,110,54,8,69,110,5,0,60,23,0,6,95,49,1,2,56,12,0,14,59,24,18,97,120,120,17,101,14,142,26,63,3,90,36,14,85,26,5,0,0,0,19,0,7,0,35,2,4,24,113,108,106,87,0,9,0,16,3,16,0,0,0,6,35,195,40,26,23,32,40,23,8,4,7,0,25,21,0,0,19,57,0,0,6,87,2,53,124,72,50,138,56,21,39,14,51,39,2,20,35,0,26,16,69,2,7,38,43,12,58,8,80,4,20,92,23,62,88,90,61,40,162,32,58,1,0,0,13,0,2,0,16,6,52,66,151,32,70,54,9,13,0,30,0,51,2,26,49,13,63,176,67,130,73,31,69,54,67,17,10,0,59,89,13,5,41,37,59,0,71,174,11,53,0,23,51,33,0,56,94,0,20,125,64,51,2,74,74,12,93,10,55,27,0,0,2,16,2,31,128,53,84,99,9,80,2,8,0,28,3,48,4,26,110,4,19,13,143,24,0,61,46,7,4,18,0,29,55,88,17,115,41,59,86,100,34,6,54,44,1,35,28,2,10,5,31,1,7,62,33,76,94,109,38,41,43,99,95,62,16,69,68,25,167,119,57,151,61,0,1,12,2,8,0,3,0,3,80,81,50,131,82,2,23,11,15,1,22,0,37,0,45,5,1,3,74,20,0,23,49,0,0,161,12,0,13,65,8,0,86,85,76,73,24,18,130,16,7,96,103,0,32,71,3,0,72,58,2,12,96,42,24,126,6,66,83,0,2,9,0,0,9,55,3,2,1,10,23,59,137,109,32,50,12,12,0,0,0,29,0,1,0,5,32,27,85,137,11,84,36,65,158

Radius of gyration: 32.61 Å; Cα contacts (8 Å, |Δi|>4): 1654; chains: 2; bounding box: 76×84×72 Å

Foldseek 3Di:
DVLLVVVVVVDDDDDDQLVVCLVQVVVLLLLLCVLQPPDSVLNNVVSVCCSPQPSVFQDGQQDPVLDDPAFDLLFLSRGFKWKKWWFDDPPDTIWIKMKGQGADDCQCPLVHNQRDVRVVVSLVVCPVPPPFFACVLVVLCVVQLEDDPSNLQVVLVVVPDDHHHAKMKMWTSDPPHIFMKMKGFGDYSDDDLQPDDPVSVVVSVCVLDVDALAVVLQVVLCVDLVVQKGWQMWMWTRGDLLPIWIKTKTWHQFAQLVSVLCVQCSNVVNDDDVVLSLLVLQLLCLLQVHPSPPDSPDGADWDDLWQFPQVPADSNNPQRHHTKMKIWGGRHPDNHTWMKIKDFSRTGHWFQLSNLVSNLVSCVVVVSNPSSVSVSVSLQSQEDQDGRRPFYTFWGIWMWTQDPVRDTTIMTMTHHHYDNDDRTD/DVLCVVCVVVPDDDDDQLNVCLVQVLVLLLLLCVLLVPDSVLNNVVSVCCSPQPSVFQDGDADPQLDDPAFAPPFPSRGFKKKKWWFDDPPDTIWIKMKGQGADPCDCPLVHNQGCVRVVVSLVVVPVPDPFFACPVVVVCVPQLEDPPSVLVVVVVVVVDHHHHAKMKMWISDPVHIWMKIKGFGDYHDDPPCNDSQNSVVCVLVPVLPPFLASVLLVVLCVPVNVQWTWGIWMWTRGDLLPIWIKTKTWHQFAALVVVCCVQCSNVVRDDDPVLSLLVLQLLQLLQVHDSPPDSGDGADWDDVFDHTKMKMWTRRGDDNHTWMKIKDFSVTGHWFQLSNLVSNLVSCVVVVRNVSSVSVSVSLQSQEAQDGRRFFHTFWGIWMWTQDPVGDTTIMTMTHRHDDNPGGRGD